Protein AF-A0A2P6NHG2-F1 (afdb_monomer_lite)

Foldseek 3Di:
DDDDDPDDDDDDDDDDDDDDDDDDPFQKWKWWFWDFFQDPPVCQVVVLVVCQVVVVVQVKFWEKEDERRTITIIIIGGPVCVVVVVVCQCPDPGRHDDDTPTPGDSDPDPPDDPGPHHYYDYDNDNDFDQDDPPDDDDHDDDDQAAEDELVCVCCQQVPPDDQHAQEEELEALLQVQFKFFDNYDYLNDDGSNSSQVSVVVSCVVVVHDLAGAHEYFYDFCPSSSVNRVCCCPVVNRDHYYYHHRGPVSNLVVCVVVVDQDSMAGWRDDDPSRDLDPTHGNDPDQNDAALVPRHRWSRWDFAPQPVLRDIGTHHPCVVVPDPGRHNDPQSVVLVPDDPVLNVVLVVLVVVVCVPVPPDDSPPDDDHVVVSVVSVPDDDPDDLDDPVVLVVLVVPQPPDDDPDLLVVLLVCCPVPHDPVVSVVADDPSNLSVLLVVCQVLQWQEEEEEADFQCRSVLSNQNNHDLNHAYEYEHADPVRLVNNLVSLVPRPNSVRYDYHHHHPVVVLVVCLVVLAATQEYEYPDPLLCPLVNVCSCVVSVRYDPNHYYYYPQDDPQSDDDDDPDDPSVVSSVVSVVVLVPDPVRDDPDDDHPDPPDDPPPCVPDPDQDALWKWKKKKAFPDWFQLCLQAPPFCCHSLNPAQDFLDPDPQDPDPPDDSVPQDVSNVVSRDHDDQFWKKKKKAWDCVCVVVVNADDIAIDMDIDRHRLVPDPVSVVSRRPDIGNIMIMIIGGDDLDDDDRLPHDWAAQALKIKFKIFDLFPCLQLVVVLLLQFDPLLNLSRQDSGPRSSLVRQLQCQLQPPVSPCSSRDDDDLVSSLVSSLVSVLSSVVSQVVRDDDDRDKTAMWMWMDSNFKIKTWGEIPDPPDGHQWKKKFFQCVQQSHLLAFHHQEDPPDGNCDPPNPDDRDYSVPGQTMMMMISGDRGSDPVRIDTQDYQKMWIWGQDPPPSDIDTDIDHRDHDPDPPPDPPDDPPRPPDDDDDDDDPDDARDDDPPDFFDWDPQPDPDPFWGWTFGDDRSDPPFTWIKIKGWQVSDPDVVLVVQLLVLLVPDDDPQAWHFSDWHDDPTMIITIIGDAPAAWQVVVCVVPPAADLLVLLQQLVSVLRRLVRCVVQQKAQQAQDGRQWGAHPVPRHIHGDDSSPMHHDDPPDPDADQDQDYDLLQFALCSVVSHRDGSLSVLSSSLQVSLCNQAVDGQFDDPDSVRSSVSLVVLRGDHDPVGDDDPQSVVLSSLSSDNPSVSRDDSVVSCVGPSNVVSVVVVVVVVVVVVVVVPPDDDDDDDDDDDD

InterPro domains:
  IPR000719 Protein kinase domain [PF00069] (1013-1244)
  IPR000719 Protein kinase domain [PS50011] (972-1244)
  IPR000719 Protein kinase domain [SM00220] (1004-1244)
  IPR001763 Rhodanese-like domain [PF00581] (162-252)
  IPR001763 Rhodanese-like domain [PS50206] (161-259)
  IPR001763 Rhodanese-like domain [SM00450] (151-256)
  IPR002935 Class I-like SAM-dependent O-methyltransferase [PF01596] (409-584)
  IPR002935 Class I-like SAM-dependent O-methyltransferase [PS51682] (380-600)
  IPR008271 Serine/threonine-protein kinase, active site [PS00108] (1107-1119)
  IPR011009 Protein kinase-like domain superfamily [SSF56112] (995-1259)
  IPR017932 Glutamine amidotransferase type 2 domain [PS51278] (330-938)
  IPR022111 Rhodanase, C-terminal [PF12368] (265-331)
  IPR026869 Gamma-glutamyl-hercynylcysteine sulfoxide hydrolase EgtC-like [PF13230] (673-798)
  IPR029055 Nucleophile aminohydrolases, N-terminal [G3DSA:3.60.20.10] (607-952)
  IPR029055 Nucleophile aminohydrolases, N-terminal [SSF56235] (671-936)
  IPR029063 S-adenosyl-L-methionine-dependent methyltransferase superfamily [G3DSA:3.40.50.150] (384-587)
  IPR029063 S-adenosyl-L-methionine-dependent methyltransferase superfamily [SSF53335] (386-582)
  IPR036873 Rhodanese-like domain superfamily [G3DSA:3.40.250.10] (137-288)
  IPR036873 Rhodanese-like domain superfamily [SSF52821] (141-257)
  IPR040503 tRNA uridine(34) hydroxylase, N-terminal [PF17773] (29-124)

Organism: NCBI:txid1890364

Radius of gyration: 41.1 Å; chains: 1; bounding box: 100×82×123 Å

Structure (mmCIF, N/CA/C/O backbone):
data_AF-A0A2P6NHG2-F1
#
_entry.id   AF-A0A2P6NHG2-F1
#
loop_
_atom_site.group_PDB
_atom_site.id
_atom_site.type_symbol
_atom_site.label_atom_id
_atom_site.label_alt_id
_atom_site.label_comp_id
_atom_site.label_asym_id
_atom_site.label_entity_id
_atom_site.label_seq_id
_atom_site.pdbx_PDB_ins_code
_atom_site.Cartn_x
_atom_site.Cartn_y
_atom_site.Cartn_z
_atom_site.occupancy
_atom_site.B_iso_or_equiv
_atom_site.auth_seq_id
_atom_site.auth_comp_id
_atom_site.auth_asym_id
_atom_site.auth_atom_id
_atom_site.pdbx_PDB_model_num
ATOM 1 N N . MET A 1 1 ? -16.757 -11.799 -18.431 1.00 22.33 1 MET A N 1
ATOM 2 C CA . MET A 1 1 ? -16.858 -10.422 -18.972 1.00 22.33 1 MET A CA 1
ATOM 3 C C . MET A 1 1 ? -15.644 -9.595 -18.531 1.00 22.33 1 MET A C 1
ATOM 5 O O . MET A 1 1 ? -15.754 -8.575 -17.870 1.00 22.33 1 MET A O 1
ATOM 9 N N . ALA A 1 2 ? -14.460 -10.109 -18.863 1.00 24.59 2 ALA A N 1
ATOM 10 C CA . ALA A 1 2 ? -13.150 -9.607 -18.470 1.00 24.59 2 ALA A CA 1
ATOM 11 C C . ALA A 1 2 ? -12.206 -9.954 -19.625 1.00 24.59 2 ALA A C 1
ATOM 13 O O . ALA A 1 2 ? -11.833 -11.116 -19.706 1.00 24.59 2 ALA A O 1
ATOM 14 N N . CYS A 1 3 ? -11.927 -9.036 -20.571 1.00 22.36 3 CYS A N 1
ATOM 15 C CA . CYS A 1 3 ? -10.942 -9.292 -21.650 1.00 22.36 3 CYS A CA 1
ATOM 16 C C . CYS A 1 3 ? -10.573 -8.127 -22.613 1.00 22.36 3 CYS A C 1
ATOM 18 O O . CYS A 1 3 ? -10.243 -8.404 -23.761 1.00 22.36 3 CYS A O 1
ATOM 20 N N . ARG A 1 4 ? -10.556 -6.832 -22.237 1.00 22.31 4 ARG A N 1
ATOM 21 C CA . ARG A 1 4 ? -10.224 -5.771 -23.238 1.00 22.31 4 ARG A CA 1
ATOM 22 C C . ARG A 1 4 ? -9.220 -4.659 -22.877 1.00 22.31 4 ARG A C 1
ATOM 24 O O . ARG A 1 4 ? -9.231 -3.624 -23.526 1.00 22.31 4 ARG A O 1
ATOM 31 N N . LEU A 1 5 ? -8.280 -4.846 -21.938 1.00 22.84 5 LEU A N 1
ATOM 32 C CA . LEU A 1 5 ? -7.313 -3.777 -21.576 1.00 22.84 5 LEU A CA 1
ATOM 33 C C . LEU A 1 5 ? -5.823 -4.195 -21.471 1.00 22.84 5 LEU A C 1
ATOM 35 O O . LEU A 1 5 ? -5.107 -3.702 -20.605 1.00 22.84 5 LEU A O 1
ATOM 39 N N . LEU A 1 6 ? -5.317 -5.064 -22.359 1.00 25.75 6 LEU A N 1
ATOM 40 C CA . LEU A 1 6 ? -3.891 -5.471 -22.383 1.00 25.75 6 LEU A CA 1
ATOM 41 C C . LEU A 1 6 ? -3.232 -5.460 -23.777 1.00 25.75 6 LEU A C 1
ATOM 43 O O . LEU A 1 6 ? -2.495 -6.375 -24.138 1.00 25.75 6 LEU A O 1
ATOM 47 N N . ALA A 1 7 ? -3.418 -4.397 -24.556 1.00 25.41 7 ALA A N 1
ATOM 48 C CA . ALA A 1 7 ? -2.583 -4.156 -25.730 1.00 25.41 7 ALA A CA 1
ATOM 49 C C . ALA A 1 7 ? -2.070 -2.712 -25.723 1.00 25.41 7 ALA A C 1
ATOM 51 O O . ALA A 1 7 ? -2.826 -1.788 -25.442 1.00 25.41 7 ALA A O 1
ATOM 52 N N . ILE A 1 8 ? -0.793 -2.545 -26.083 1.00 24.97 8 ILE A N 1
ATOM 53 C CA . ILE A 1 8 ? -0.024 -1.291 -26.211 1.00 24.97 8 ILE A CA 1
ATOM 54 C C . ILE A 1 8 ? 0.753 -0.886 -24.941 1.00 24.97 8 ILE A C 1
ATOM 56 O O . ILE A 1 8 ? 0.397 0.048 -24.227 1.00 24.97 8 ILE A O 1
ATOM 60 N N . ARG A 1 9 ? 1.869 -1.591 -24.699 1.00 23.56 9 ARG A N 1
ATOM 61 C CA . ARG A 1 9 ? 3.202 -1.033 -24.368 1.00 23.56 9 ARG A CA 1
ATOM 62 C C . ARG A 1 9 ? 4.218 -2.182 -24.285 1.00 23.56 9 ARG A C 1
ATOM 64 O O . ARG A 1 9 ? 4.475 -2.749 -23.231 1.00 23.56 9 ARG A O 1
ATOM 71 N N . ARG A 1 10 ? 4.772 -2.548 -25.440 1.00 22.23 10 ARG A N 1
ATOM 72 C CA . ARG A 1 10 ? 6.028 -3.295 -25.567 1.00 22.23 10 ARG A CA 1
ATOM 73 C C . ARG A 1 10 ? 6.861 -2.564 -26.608 1.00 22.23 10 ARG A C 1
ATOM 75 O O . ARG A 1 10 ? 6.612 -2.716 -27.794 1.00 22.23 10 ARG A O 1
ATOM 82 N N . VAL A 1 11 ? 7.815 -1.771 -26.146 1.00 22.86 11 VAL A N 1
ATOM 83 C CA . VAL A 1 11 ? 9.014 -1.450 -26.919 1.00 22.86 11 VAL A CA 1
ATOM 84 C C . VAL A 1 11 ? 10.144 -2.146 -26.176 1.00 22.86 11 VAL A C 1
ATOM 86 O O . VAL A 1 11 ? 10.297 -1.982 -24.966 1.00 22.86 11 VAL A O 1
ATOM 89 N N . ASN A 1 12 ? 10.819 -3.042 -26.889 1.00 22.25 12 ASN A N 1
ATOM 90 C CA . ASN A 1 12 ? 11.933 -3.841 -26.407 1.00 22.25 12 ASN A CA 1
ATOM 91 C C . ASN A 1 12 ? 13.105 -2.930 -26.020 1.00 22.25 12 ASN A C 1
ATOM 93 O O . ASN A 1 12 ? 13.617 -2.207 -26.865 1.00 22.25 12 ASN A O 1
ATOM 97 N N . LEU A 1 13 ? 13.593 -3.066 -24.791 1.00 22.52 13 LEU A N 1
ATOM 98 C CA . LEU A 1 13 ? 15.022 -2.987 -24.497 1.00 22.52 13 LEU A CA 1
ATOM 99 C C . LEU A 1 13 ? 15.365 -4.260 -23.722 1.00 22.52 13 LEU A C 1
ATOM 101 O O . LEU A 1 13 ? 15.191 -4.350 -22.511 1.00 22.52 13 LEU A O 1
ATOM 105 N N . ARG A 1 14 ? 15.742 -5.300 -24.468 1.00 23.86 14 ARG A N 1
ATOM 106 C CA . ARG A 1 14 ? 16.435 -6.478 -23.947 1.00 23.86 14 ARG A CA 1
ATOM 107 C C . ARG A 1 14 ? 17.808 -6.484 -24.596 1.00 23.86 14 ARG A C 1
ATOM 109 O O . ARG A 1 14 ? 17.920 -6.844 -25.763 1.00 23.86 14 ARG A O 1
ATOM 116 N N . SER A 1 15 ? 18.812 -6.072 -23.835 1.00 21.52 15 SER A N 1
ATOM 117 C CA . SER A 1 15 ? 20.190 -6.484 -24.053 1.00 21.52 15 SER A CA 1
ATOM 118 C C . SER A 1 15 ? 20.289 -7.995 -23.825 1.00 21.52 15 SER A C 1
ATOM 120 O O . SER A 1 15 ? 19.627 -8.574 -22.956 1.00 21.52 15 SER A O 1
ATOM 122 N N . PHE A 1 16 ? 21.054 -8.638 -24.696 1.00 22.73 16 PHE A N 1
ATOM 123 C CA . PHE A 1 16 ? 21.352 -10.058 -24.682 1.00 22.73 16 PHE A CA 1
ATOM 124 C C . PHE A 1 16 ? 22.215 -10.389 -23.455 1.00 22.73 16 PHE A C 1
ATOM 126 O O . PHE A 1 16 ? 23.204 -9.713 -23.201 1.00 22.73 16 PHE A O 1
ATOM 133 N N . SER A 1 17 ? 21.848 -11.430 -22.698 1.00 21.88 17 SER A N 1
ATOM 134 C CA . SER A 1 17 ? 22.781 -12.119 -21.805 1.00 21.88 17 SER A CA 1
ATOM 135 C C . SER A 1 17 ? 23.102 -13.489 -22.396 1.00 21.88 17 SER A C 1
ATOM 137 O O . SER A 1 17 ? 22.234 -14.353 -22.559 1.00 21.88 17 SER A O 1
ATOM 139 N N . THR A 1 18 ? 24.368 -13.647 -22.759 1.00 22.67 18 THR A N 1
ATOM 140 C CA . THR A 1 18 ? 25.016 -14.873 -23.203 1.00 22.67 18 THR A CA 1
ATOM 141 C C . THR A 1 18 ? 25.447 -15.675 -21.971 1.00 22.67 18 THR A C 1
ATOM 143 O O . THR A 1 18 ? 26.341 -15.304 -21.221 1.00 22.67 18 THR A O 1
ATOM 146 N N . GLN A 1 19 ? 24.796 -16.813 -21.741 1.00 23.80 19 GLN A N 1
ATOM 147 C CA . GLN A 1 19 ? 25.457 -17.983 -21.164 1.00 23.80 19 GLN A CA 1
ATOM 148 C C . GLN A 1 19 ? 25.155 -19.151 -22.092 1.00 23.80 19 GLN A C 1
ATOM 150 O O . GLN A 1 19 ? 24.051 -19.698 -22.094 1.00 23.80 19 GLN A O 1
ATOM 155 N N . SER A 1 20 ? 26.147 -19.483 -22.912 1.00 23.81 20 SER A N 1
ATOM 156 C CA . SER A 1 20 ? 26.268 -20.772 -23.570 1.00 23.81 20 SER A CA 1
ATOM 157 C C . SER A 1 20 ? 26.631 -21.836 -22.519 1.00 23.81 20 SER A C 1
ATOM 159 O O . SER A 1 20 ? 27.492 -21.600 -21.667 1.00 23.81 20 SER A O 1
ATOM 161 N N . PRO A 1 21 ? 26.004 -23.023 -22.550 1.00 27.47 21 PRO A N 1
ATOM 162 C CA . PRO A 1 21 ? 26.582 -24.220 -21.958 1.00 27.47 21 PRO A CA 1
ATOM 163 C C . PRO A 1 21 ? 27.832 -24.573 -22.771 1.00 27.47 21 PRO A C 1
ATOM 165 O O . PRO A 1 21 ? 27.768 -24.669 -23.998 1.00 27.47 21 PRO A O 1
ATOM 168 N N . SER A 1 22 ? 28.979 -24.740 -22.119 1.00 27.14 22 SER A N 1
ATOM 169 C CA . SER A 1 22 ? 30.196 -25.134 -22.819 1.00 27.14 22 SER A CA 1
ATOM 170 C C . SER A 1 22 ? 30.075 -26.547 -23.400 1.00 27.14 22 SER A C 1
ATOM 172 O O . SER A 1 22 ? 29.616 -27.492 -22.759 1.00 27.14 22 SER A O 1
ATOM 174 N N . SER A 1 23 ? 30.589 -26.660 -24.625 1.00 28.62 23 SER A N 1
ATOM 175 C CA . SER A 1 23 ? 30.860 -27.862 -25.419 1.00 28.62 23 SER A CA 1
ATOM 176 C C . SER A 1 23 ? 29.671 -28.533 -26.121 1.00 28.62 23 SER A C 1
ATOM 178 O O . SER A 1 23 ? 29.117 -29.542 -25.696 1.00 28.62 23 SER A O 1
ATOM 180 N N . LYS A 1 24 ? 29.382 -28.032 -27.323 1.00 33.28 24 LYS A N 1
ATOM 181 C CA . LYS A 1 24 ? 29.730 -28.731 -28.572 1.00 33.28 24 LYS A CA 1
ATOM 182 C C . LYS A 1 24 ? 29.703 -27.692 -29.690 1.00 33.28 24 LYS A C 1
ATOM 184 O O . LYS A 1 24 ? 28.637 -27.181 -30.014 1.00 33.28 24 LYS A O 1
ATOM 189 N N . ASN A 1 25 ? 30.870 -27.380 -30.257 1.00 38.97 25 ASN A N 1
ATOM 190 C CA . ASN A 1 25 ? 30.956 -26.766 -31.580 1.00 38.97 25 ASN A CA 1
ATOM 191 C C . ASN A 1 25 ? 30.300 -27.733 -32.568 1.00 38.97 25 ASN A C 1
ATOM 193 O O . ASN A 1 25 ? 30.930 -28.647 -33.091 1.00 38.97 25 ASN A O 1
ATOM 197 N N . GLY A 1 26 ? 28.995 -27.578 -32.719 1.00 47.69 26 GLY A N 1
ATOM 198 C CA . GLY A 1 26 ? 28.210 -28.116 -33.800 1.00 47.69 26 GLY A CA 1
ATOM 199 C C . GLY A 1 26 ? 27.570 -26.912 -34.449 1.00 47.69 26 GLY A C 1
ATOM 200 O O . GLY A 1 26 ? 26.649 -26.337 -33.886 1.00 47.69 26 GLY A O 1
ATOM 201 N N . ASP A 1 27 ? 28.131 -26.502 -35.573 1.00 62.94 27 ASP A N 1
ATOM 202 C CA . ASP A 1 27 ? 27.452 -25.857 -36.689 1.00 62.94 27 ASP A CA 1
ATOM 203 C C . ASP A 1 27 ? 25.901 -25.931 -36.550 1.00 62.94 27 ASP A C 1
ATOM 205 O O . ASP A 1 27 ? 25.319 -27.018 -36.534 1.00 62.94 27 ASP A O 1
ATOM 209 N N . VAL A 1 28 ? 25.226 -24.788 -36.347 1.00 65.75 28 VAL A N 1
ATOM 210 C CA . VAL A 1 28 ? 23.758 -24.685 -36.173 1.00 65.75 28 VAL A CA 1
ATOM 211 C C . VAL A 1 28 ? 23.127 -23.943 -37.349 1.00 65.75 28 VAL A C 1
ATOM 213 O O . VAL A 1 28 ? 23.699 -22.992 -37.867 1.00 65.75 28 VAL A O 1
ATOM 216 N N . GLN A 1 29 ? 21.923 -24.351 -37.743 1.00 70.38 29 GLN A N 1
ATOM 217 C CA . GLN A 1 29 ? 21.135 -23.731 -38.803 1.00 70.38 29 GLN A CA 1
ATOM 218 C C . GLN A 1 29 ? 19.943 -22.984 -38.202 1.00 70.38 29 GLN A C 1
ATOM 220 O O . GLN A 1 29 ? 19.136 -23.575 -37.477 1.00 70.38 29 GLN A O 1
ATOM 225 N N . CYS A 1 30 ? 19.786 -21.703 -38.529 1.00 65.12 30 CYS A N 1
ATOM 226 C CA . CYS A 1 30 ? 18.545 -20.985 -38.248 1.00 65.12 30 CYS A CA 1
ATOM 227 C C . CYS A 1 30 ? 17.458 -21.443 -39.225 1.00 65.12 30 CYS A C 1
ATOM 229 O O . CYS A 1 30 ? 17.723 -21.568 -40.417 1.00 65.12 30 CYS A O 1
ATOM 231 N N . LEU A 1 31 ? 16.262 -21.726 -38.703 1.00 67.31 31 LEU A N 1
ATOM 232 C CA . LEU A 1 31 ? 15.079 -22.141 -39.453 1.00 67.31 31 LEU A CA 1
ATOM 233 C C . LEU A 1 31 ? 13.883 -21.322 -38.965 1.00 67.31 31 LEU A C 1
ATOM 235 O O . LEU A 1 31 ? 13.562 -21.342 -37.780 1.00 67.31 31 LEU A O 1
ATOM 239 N N . SER A 1 32 ? 13.170 -20.647 -39.858 1.00 66.56 32 SER A N 1
ATOM 240 C CA . SER A 1 32 ? 11.857 -20.071 -39.546 1.00 66.56 32 SER A CA 1
ATOM 241 C C . SER A 1 32 ? 10.789 -20.709 -40.424 1.00 66.56 32 SER A C 1
ATOM 243 O O . SER A 1 32 ? 11.077 -21.037 -41.569 1.00 66.56 32 SER A O 1
ATOM 245 N N . PHE A 1 33 ? 9.592 -20.940 -39.881 1.00 69.81 33 PHE A N 1
ATOM 246 C CA . PHE A 1 33 ? 8.446 -21.411 -40.653 1.00 69.81 33 PHE A CA 1
ATOM 247 C C . PHE A 1 33 ? 7.106 -21.071 -40.006 1.00 69.81 33 PHE A C 1
ATOM 249 O O . PHE A 1 33 ? 7.006 -20.871 -38.800 1.00 69.81 33 PHE A O 1
ATOM 256 N N . TYR A 1 34 ? 6.046 -21.087 -40.806 1.00 67.19 34 TYR A N 1
ATOM 257 C CA . TYR A 1 34 ? 4.667 -21.023 -40.339 1.00 67.19 34 TYR A CA 1
ATOM 258 C C . TYR A 1 34 ? 3.812 -22.016 -41.128 1.00 67.19 34 TYR A C 1
ATOM 260 O O . TYR A 1 34 ? 4.143 -22.354 -42.264 1.00 67.19 34 TYR A O 1
ATOM 268 N N . LYS A 1 35 ? 2.730 -22.509 -40.523 1.00 70.31 35 LYS A N 1
ATOM 269 C CA . LYS A 1 35 ? 1.748 -23.364 -41.193 1.00 70.31 35 LYS A CA 1
ATOM 270 C C . LYS A 1 35 ? 0.357 -23.120 -40.620 1.00 70.31 35 LYS A C 1
ATOM 272 O O . LYS A 1 35 ? 0.166 -23.258 -39.412 1.00 70.31 35 LYS A O 1
ATOM 277 N N . TYR A 1 36 ? -0.604 -22.808 -41.486 1.00 67.06 36 TYR A N 1
ATOM 278 C CA . TYR A 1 36 ? -2.023 -22.790 -41.136 1.00 67.06 36 TYR A CA 1
ATOM 279 C C . TYR A 1 36 ? -2.593 -24.201 -41.281 1.00 67.06 36 TYR A C 1
ATOM 281 O O . TYR A 1 36 ? -2.681 -24.730 -42.387 1.00 67.06 36 TYR A O 1
ATOM 289 N N . VAL A 1 37 ? -2.922 -24.828 -40.155 1.00 71.00 37 VAL A N 1
ATOM 290 C CA . VAL A 1 37 ? -3.598 -26.129 -40.085 1.00 71.00 37 VAL A CA 1
ATOM 291 C C . VAL A 1 37 ? -4.590 -26.040 -38.934 1.00 71.00 37 VAL A C 1
ATOM 293 O O . VAL A 1 37 ? -4.172 -25.654 -37.842 1.00 71.00 37 VAL A O 1
ATOM 296 N N . PRO A 1 38 ? -5.870 -26.395 -39.139 1.00 69.00 38 PRO A N 1
ATOM 297 C CA . PRO A 1 38 ? -6.834 -26.427 -38.053 1.00 69.00 38 PRO A CA 1
ATOM 298 C C . PRO A 1 38 ? -6.402 -27.458 -37.003 1.00 69.00 38 PRO A C 1
ATOM 300 O O . PRO A 1 38 ? -6.311 -28.652 -37.288 1.00 69.00 38 PRO A O 1
ATOM 303 N N . ILE A 1 39 ? -6.125 -26.986 -35.789 1.00 76.00 39 ILE A N 1
ATOM 304 C CA . ILE A 1 39 ? -5.773 -27.817 -34.637 1.00 76.00 39 ILE A CA 1
ATOM 305 C C . ILE A 1 39 ? -6.957 -27.777 -33.664 1.00 76.00 39 ILE A C 1
ATOM 307 O O . ILE A 1 39 ? -7.293 -26.695 -33.175 1.00 76.00 39 ILE A O 1
ATOM 311 N N . PRO A 1 40 ? -7.596 -28.918 -33.347 1.00 77.88 40 PRO A N 1
ATOM 312 C CA . PRO A 1 40 ? -8.694 -28.949 -32.385 1.00 77.88 40 PRO A CA 1
ATOM 313 C C . PRO A 1 40 ? -8.274 -28.348 -31.039 1.00 77.88 40 PRO A C 1
ATOM 315 O O . PRO A 1 40 ? -7.184 -28.638 -30.535 1.00 77.88 40 PRO A O 1
ATOM 318 N N . LYS A 1 41 ? -9.129 -27.506 -30.440 1.00 77.44 41 LYS A N 1
ATOM 319 C CA . LYS A 1 41 ? -8.796 -26.753 -29.215 1.00 77.44 41 LYS A CA 1
ATOM 320 C C . LYS A 1 41 ? -8.392 -27.674 -28.066 1.00 77.44 41 LYS A C 1
ATOM 322 O O . LYS A 1 41 ? -7.474 -27.343 -27.315 1.00 77.44 41 LYS A O 1
ATOM 327 N N . GLU A 1 42 ? -9.025 -28.840 -27.964 1.00 79.12 42 GLU A N 1
ATOM 328 C CA . GLU A 1 42 ? -8.695 -29.873 -26.985 1.00 79.12 42 GLU A CA 1
ATOM 329 C C . GLU A 1 42 ? -7.273 -30.443 -27.142 1.00 79.12 42 GLU A C 1
ATOM 331 O O . GLU A 1 42 ? -6.669 -30.832 -26.147 1.00 79.12 42 GLU A O 1
ATOM 336 N N . GLN A 1 43 ? -6.687 -30.418 -28.345 1.00 79.62 43 GLN A N 1
ATOM 337 C CA . GLN A 1 43 ? -5.360 -30.983 -28.625 1.00 79.62 43 GLN A CA 1
ATOM 338 C C . GLN A 1 43 ? -4.208 -29.979 -28.441 1.00 79.62 43 GLN A C 1
ATOM 340 O O . GLN A 1 43 ? -3.044 -30.378 -28.408 1.00 79.62 43 GLN A O 1
ATOM 345 N N . LEU A 1 44 ? -4.487 -28.677 -28.280 1.00 82.69 44 LEU A N 1
ATOM 346 C CA . LEU A 1 44 ? -3.456 -27.626 -28.220 1.00 82.69 44 LEU A CA 1
ATOM 347 C C . LEU A 1 44 ? -2.483 -27.790 -27.041 1.00 82.69 44 LEU A C 1
ATOM 349 O O . LEU A 1 44 ? -1.272 -27.594 -27.186 1.00 82.69 44 LEU A O 1
ATOM 353 N N . THR A 1 45 ? -3.002 -28.139 -25.861 1.00 83.12 45 THR A N 1
ATOM 354 C CA . THR A 1 45 ? -2.192 -28.290 -24.638 1.00 83.12 45 THR A CA 1
ATOM 355 C C . THR A 1 45 ? -1.275 -29.509 -24.721 1.00 83.12 45 THR A C 1
ATOM 357 O O . THR A 1 45 ? -0.094 -29.428 -24.353 1.00 83.12 45 THR A O 1
ATOM 360 N N . ASP A 1 46 ? -1.794 -30.606 -25.268 1.00 83.19 46 ASP A N 1
ATOM 361 C CA . ASP A 1 46 ? -1.060 -31.856 -25.447 1.00 83.19 46 ASP A CA 1
ATOM 362 C C . ASP A 1 46 ? 0.004 -31.707 -26.536 1.00 83.19 46 ASP A C 1
ATOM 364 O O . ASP A 1 46 ? 1.172 -32.034 -26.314 1.00 83.19 46 ASP A O 1
ATOM 368 N N . MET A 1 47 ? -0.354 -31.082 -27.660 1.00 81.69 47 MET A N 1
ATOM 369 C CA . MET A 1 47 ? 0.555 -30.781 -28.764 1.00 81.69 47 MET A CA 1
ATOM 370 C C . MET A 1 47 ? 1.710 -29.871 -28.328 1.00 81.69 47 MET A C 1
ATOM 372 O O . MET A 1 47 ? 2.870 -30.162 -28.615 1.00 81.69 47 MET A O 1
ATOM 376 N N . ARG A 1 48 ? 1.443 -28.805 -27.557 1.00 88.25 48 ARG A N 1
ATOM 377 C CA . ARG A 1 48 ? 2.509 -27.963 -26.980 1.00 88.25 48 ARG A CA 1
ATOM 378 C C . ARG A 1 48 ? 3.483 -28.785 -26.135 1.00 88.25 48 ARG A C 1
ATOM 380 O O . ARG A 1 48 ? 4.691 -28.546 -26.189 1.00 88.25 48 ARG A O 1
ATOM 387 N N . SER A 1 49 ? 2.961 -29.698 -25.321 1.00 83.88 49 SER A N 1
ATOM 388 C CA . SER A 1 49 ? 3.758 -30.492 -24.383 1.00 83.88 49 SER A CA 1
ATOM 389 C C . SER A 1 49 ? 4.594 -31.555 -25.102 1.00 83.88 49 SER A C 1
ATOM 391 O O . SER A 1 49 ? 5.773 -31.718 -24.775 1.00 83.88 49 SER A O 1
ATOM 393 N N . SER A 1 50 ? 4.022 -32.225 -26.109 1.00 84.44 50 SER A N 1
ATOM 394 C CA . SER A 1 50 ? 4.720 -33.187 -26.978 1.00 84.44 50 SER A CA 1
ATOM 395 C C . SER A 1 50 ? 5.843 -32.506 -27.765 1.00 84.44 50 SER A C 1
ATOM 397 O O . SER A 1 50 ? 7.003 -32.890 -27.601 1.00 84.44 50 SER A O 1
ATOM 399 N N . LEU A 1 51 ? 5.556 -31.414 -28.484 1.00 85.38 51 LEU A N 1
ATOM 400 C CA . LEU A 1 51 ? 6.561 -30.704 -29.285 1.00 85.38 51 LEU A CA 1
ATOM 401 C C . LEU A 1 51 ? 7.698 -30.139 -28.426 1.00 85.38 51 LEU A C 1
ATOM 403 O O . LEU A 1 51 ? 8.865 -30.229 -28.801 1.00 85.38 51 LEU A O 1
ATOM 407 N N . LEU A 1 52 ? 7.393 -29.610 -27.234 1.00 86.81 52 LEU A N 1
ATOM 408 C CA . LEU A 1 52 ? 8.426 -29.110 -26.322 1.00 86.81 52 LEU A CA 1
ATOM 409 C C . LEU A 1 52 ? 9.351 -30.241 -25.856 1.00 86.81 52 LEU A C 1
ATOM 411 O O . LEU A 1 52 ? 10.554 -30.031 -25.718 1.00 86.81 52 LEU A O 1
ATOM 415 N N . LYS A 1 53 ? 8.806 -31.434 -25.605 1.00 85.00 53 LYS A N 1
ATOM 416 C CA . LYS A 1 53 ? 9.578 -32.604 -25.175 1.00 85.00 53 LYS A CA 1
ATOM 417 C C . LYS A 1 53 ? 10.417 -33.178 -26.317 1.00 85.00 53 LYS A C 1
ATOM 419 O O . LYS A 1 53 ? 11.567 -33.544 -26.087 1.00 85.00 53 LYS A O 1
ATOM 424 N N . GLU A 1 54 ? 9.860 -33.265 -27.519 1.00 84.75 54 GLU A N 1
ATOM 425 C CA . GLU A 1 54 ? 10.519 -33.823 -28.704 1.00 84.75 54 GLU A CA 1
ATOM 426 C C . GLU A 1 54 ? 11.637 -32.914 -29.212 1.00 84.75 54 GLU A C 1
ATOM 428 O O . GLU A 1 54 ? 12.781 -33.350 -29.334 1.00 84.75 54 GLU A O 1
ATOM 433 N N . TRP A 1 55 ? 11.357 -31.626 -29.407 1.00 88.12 55 TRP A N 1
ATOM 434 C CA . TRP A 1 55 ? 12.332 -30.688 -29.967 1.00 88.12 55 TRP A CA 1
ATOM 435 C C . TRP A 1 55 ? 13.450 -30.350 -28.976 1.00 88.12 55 TRP A C 1
ATOM 437 O O . TRP A 1 55 ? 14.587 -30.123 -29.385 1.00 88.12 55 TRP A O 1
ATOM 447 N N . LYS A 1 56 ? 13.189 -30.441 -27.663 1.00 84.69 56 LYS A N 1
ATOM 448 C CA . LYS A 1 56 ? 14.243 -30.342 -26.641 1.00 84.69 56 LYS A CA 1
ATOM 449 C C . LYS A 1 56 ? 15.231 -31.516 -26.691 1.00 84.69 56 LYS A C 1
ATOM 451 O O . LYS A 1 56 ? 16.400 -31.308 -26.401 1.00 84.69 56 LYS A O 1
ATOM 456 N N . LYS A 1 57 ? 14.812 -32.729 -27.085 1.00 84.81 57 LYS A N 1
ATOM 457 C CA . LYS A 1 57 ? 15.737 -33.872 -27.288 1.00 84.81 57 LYS A CA 1
ATOM 458 C C . LYS A 1 57 ? 16.645 -33.681 -28.507 1.00 84.81 57 LYS A C 1
ATOM 460 O O . LYS A 1 57 ? 17.745 -34.233 -28.567 1.00 84.81 57 LYS A O 1
ATOM 465 N N . LEU A 1 58 ? 16.175 -32.918 -29.488 1.00 82.19 58 LEU A N 1
ATOM 466 C CA . LEU A 1 58 ? 16.938 -32.576 -30.681 1.00 82.19 58 LEU A CA 1
ATOM 467 C C . LEU A 1 58 ? 17.854 -31.356 -30.484 1.00 82.19 58 LEU A C 1
ATOM 469 O O . LEU A 1 58 ? 18.504 -30.950 -31.440 1.00 82.19 58 LEU A O 1
ATOM 473 N N . ASP A 1 59 ? 17.943 -30.807 -29.267 1.00 82.81 59 ASP A N 1
ATOM 474 C CA . ASP A 1 59 ? 18.675 -29.569 -28.952 1.00 82.81 59 ASP A CA 1
ATOM 475 C C . ASP A 1 59 ? 18.249 -28.379 -29.830 1.00 82.81 59 ASP A C 1
ATOM 477 O O . ASP A 1 59 ? 19.039 -27.488 -30.136 1.00 82.81 59 ASP A O 1
ATOM 481 N N . VAL A 1 60 ? 16.979 -28.360 -30.243 1.00 83.50 60 VAL A N 1
ATOM 482 C CA . VAL A 1 60 ? 16.390 -27.231 -30.964 1.00 83.50 60 VAL A CA 1
ATOM 483 C C . VAL A 1 60 ? 16.183 -26.085 -29.982 1.00 83.50 60 VAL A C 1
ATOM 485 O O . VAL A 1 60 ? 15.632 -26.282 -28.899 1.00 83.50 60 VAL A O 1
ATOM 488 N N . LEU A 1 61 ? 16.576 -24.877 -30.371 1.00 82.06 61 LEU A N 1
ATOM 489 C CA . LEU A 1 61 ? 16.352 -23.631 -29.633 1.00 82.06 61 LEU A CA 1
ATOM 490 C C . LEU A 1 61 ? 15.398 -22.748 -30.440 1.00 82.06 61 LEU A C 1
ATOM 492 O O . LEU A 1 61 ? 15.293 -22.928 -31.645 1.00 82.06 61 LEU A O 1
ATOM 496 N N . GLY A 1 62 ? 14.665 -21.817 -29.819 1.00 80.31 62 GLY A N 1
ATOM 497 C CA . GLY A 1 62 ? 13.769 -20.936 -30.578 1.00 80.31 62 GLY A CA 1
ATOM 498 C C . GLY A 1 62 ? 12.445 -20.576 -29.921 1.00 80.31 62 GLY A C 1
ATOM 499 O O . GLY A 1 62 ? 12.187 -20.869 -28.756 1.00 80.31 62 GLY A O 1
ATOM 500 N N . ARG A 1 63 ? 11.570 -19.915 -30.675 1.00 76.19 63 ARG A N 1
ATOM 501 C CA . ARG A 1 63 ? 10.224 -19.503 -30.260 1.00 76.19 63 ARG A CA 1
ATOM 502 C C . ARG A 1 63 ? 9.185 -20.100 -31.192 1.00 76.19 63 ARG A C 1
ATOM 504 O O . ARG A 1 63 ? 9.321 -20.002 -32.402 1.00 76.19 63 ARG A O 1
ATOM 511 N N . VAL A 1 64 ? 8.129 -20.651 -30.611 1.00 81.38 64 VAL A N 1
ATOM 512 C CA . VAL A 1 64 ? 7.038 -21.312 -31.324 1.00 81.38 64 VAL A CA 1
ATOM 513 C C . VAL A 1 64 ? 5.714 -20.829 -30.747 1.00 81.38 64 VAL A C 1
ATOM 515 O O . VAL A 1 64 ? 5.522 -20.821 -29.526 1.00 81.38 64 VAL A O 1
ATOM 518 N N . TYR A 1 65 ? 4.804 -20.421 -31.618 1.00 81.88 65 TYR A N 1
ATOM 519 C CA . TYR A 1 65 ? 3.442 -20.020 -31.303 1.00 81.88 65 TYR A CA 1
ATOM 520 C C . TYR A 1 65 ? 2.475 -21.025 -31.911 1.00 81.88 65 TYR A C 1
ATOM 522 O O . TYR A 1 65 ? 2.591 -21.338 -33.091 1.00 81.88 65 TYR A O 1
ATOM 530 N N . ILE A 1 66 ? 1.551 -21.533 -31.095 1.00 82.12 66 ILE A N 1
ATOM 531 C CA . ILE A 1 66 ? 0.519 -22.492 -31.510 1.00 82.12 66 ILE A CA 1
ATOM 532 C C . ILE A 1 66 ? -0.854 -21.913 -31.152 1.00 82.12 66 ILE A C 1
ATOM 534 O O . ILE A 1 66 ? -1.020 -21.343 -30.067 1.00 82.12 66 ILE A O 1
ATOM 538 N N . HIS A 1 67 ? -1.815 -22.063 -32.059 1.00 82.19 67 HIS A N 1
ATOM 539 C CA . HIS A 1 67 ? -3.230 -21.733 -31.879 1.00 82.19 67 HIS A CA 1
ATOM 540 C C . HIS A 1 67 ? -4.104 -22.725 -32.668 1.00 82.19 67 HIS A C 1
ATOM 542 O O . HIS A 1 67 ? -3.567 -23.546 -33.407 1.00 82.19 67 HIS A O 1
ATOM 548 N N . ASP A 1 68 ? -5.433 -22.640 -32.545 1.00 71.62 68 ASP A N 1
ATOM 549 C CA . ASP A 1 68 ? -6.365 -23.496 -33.298 1.00 71.62 68 ASP A CA 1
ATOM 550 C C . ASP A 1 68 ? -6.290 -23.297 -34.828 1.00 71.62 68 ASP A C 1
ATOM 552 O O . ASP A 1 68 ? -6.673 -24.187 -35.579 1.00 71.62 68 ASP A O 1
ATOM 556 N N . GLU A 1 69 ? -5.730 -22.175 -35.293 1.00 68.56 69 GLU A N 1
ATOM 557 C CA . GLU A 1 69 ? -5.504 -21.871 -36.714 1.00 68.56 69 GLU A CA 1
ATOM 558 C C . GLU A 1 69 ? -4.156 -22.402 -37.256 1.00 68.56 69 GLU A C 1
ATOM 560 O O . GLU A 1 69 ? -3.954 -22.399 -38.471 1.00 68.56 69 GLU A O 1
ATOM 565 N N . GLY A 1 70 ? -3.214 -22.837 -36.399 1.00 74.88 70 GLY A N 1
ATOM 566 C CA . GLY A 1 70 ? -1.922 -23.380 -36.848 1.00 74.88 70 GLY A CA 1
ATOM 567 C C . GLY A 1 70 ? -0.705 -23.097 -35.952 1.00 74.88 70 GLY A C 1
ATOM 568 O O . GLY A 1 70 ? -0.806 -22.964 -34.730 1.00 74.88 70 GLY A O 1
ATOM 569 N N . ILE A 1 71 ? 0.479 -23.010 -36.574 1.00 79.19 71 ILE A N 1
ATOM 570 C CA . ILE A 1 71 ? 1.789 -22.870 -35.914 1.00 79.19 71 ILE A CA 1
ATOM 571 C C . ILE A 1 71 ? 2.694 -21.833 -36.602 1.00 79.19 71 ILE A C 1
ATOM 573 O O . ILE A 1 71 ? 2.687 -21.692 -37.821 1.00 79.19 71 ILE A O 1
ATOM 577 N N . ASN A 1 72 ? 3.515 -21.125 -35.825 1.00 77.81 72 ASN A N 1
ATOM 578 C CA . ASN A 1 72 ? 4.568 -20.226 -36.309 1.00 77.81 72 ASN A CA 1
ATOM 579 C C . ASN A 1 7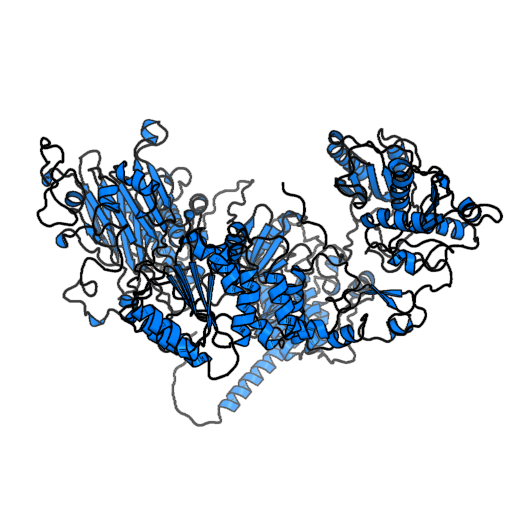2 ? 5.811 -20.381 -35.434 1.00 77.81 72 ASN A C 1
ATOM 581 O O . ASN A 1 72 ? 5.729 -20.273 -34.211 1.00 77.81 72 ASN A O 1
ATOM 585 N N . ALA A 1 73 ? 6.951 -20.669 -36.049 1.00 78.25 73 ALA A N 1
ATOM 586 C CA . ALA A 1 73 ? 8.182 -21.049 -35.389 1.00 78.25 73 ALA A CA 1
ATOM 587 C C . ALA A 1 73 ? 9.388 -20.285 -35.953 1.00 78.25 73 ALA A C 1
ATOM 589 O O . ALA A 1 73 ? 9.552 -20.120 -37.157 1.00 78.25 73 ALA A O 1
ATOM 590 N N . GLN A 1 74 ? 10.276 -19.868 -35.057 1.00 70.94 74 GLN A N 1
ATOM 591 C CA . GLN A 1 74 ? 11.612 -19.360 -35.358 1.00 70.94 74 GLN A CA 1
ATOM 592 C C . GLN A 1 74 ? 12.597 -20.121 -34.482 1.00 70.94 74 GLN A C 1
ATOM 594 O O . GLN A 1 74 ? 12.535 -20.012 -33.257 1.00 70.94 74 GLN A O 1
ATOM 599 N N . LEU A 1 75 ? 13.457 -20.919 -35.095 1.00 78.38 75 LEU A N 1
ATOM 600 C CA . LEU A 1 75 ? 14.246 -21.957 -34.454 1.00 78.38 75 LEU A CA 1
ATOM 601 C C . LEU A 1 75 ? 15.721 -21.880 -34.863 1.00 78.38 75 LEU A C 1
ATOM 603 O O . LEU A 1 75 ? 16.061 -21.382 -35.931 1.00 78.38 75 LEU A O 1
ATOM 607 N N . SER A 1 76 ? 16.585 -22.439 -34.026 1.00 79.12 76 SER A N 1
ATOM 608 C CA . SER A 1 76 ? 17.965 -22.804 -34.340 1.00 79.12 76 SER A CA 1
ATOM 609 C C . SER A 1 76 ? 18.112 -24.303 -34.101 1.00 79.12 76 SER A C 1
ATOM 611 O O . SER A 1 76 ? 17.800 -24.790 -33.012 1.00 79.12 76 SER A O 1
ATOM 613 N N . VAL A 1 77 ? 18.543 -25.038 -35.125 1.00 79.31 77 VAL A N 1
ATOM 614 C CA . VAL A 1 77 ? 18.641 -26.503 -35.125 1.00 79.31 77 VAL A CA 1
ATOM 615 C C . VAL A 1 77 ? 20.088 -26.917 -35.404 1.00 79.31 77 VAL A C 1
ATOM 617 O O . VAL A 1 77 ? 20.664 -26.433 -36.377 1.00 79.31 77 VAL A O 1
ATOM 620 N N . PRO A 1 78 ? 20.699 -27.816 -34.613 1.00 81.94 78 PRO A N 1
ATOM 621 C CA . PRO A 1 78 ? 22.037 -28.333 -34.908 1.00 81.94 78 PRO A CA 1
ATOM 622 C C . PRO A 1 78 ? 22.117 -29.007 -36.286 1.00 81.94 78 PRO A C 1
ATOM 624 O O . PRO A 1 78 ? 21.261 -29.832 -36.610 1.00 81.94 78 PRO A O 1
ATOM 627 N N . LEU A 1 79 ? 23.163 -28.725 -37.077 1.00 75.38 79 LEU A N 1
ATOM 628 C CA . LEU A 1 79 ? 23.321 -29.257 -38.441 1.00 75.38 79 LEU A CA 1
ATOM 629 C C . LEU A 1 79 ? 23.350 -30.793 -38.467 1.00 75.38 79 LEU A C 1
ATOM 631 O O . LEU A 1 79 ? 22.745 -31.403 -39.344 1.00 75.38 79 LEU A O 1
ATOM 635 N N . THR A 1 80 ? 23.922 -31.432 -37.441 1.00 78.50 80 THR A N 1
ATOM 636 C CA . THR A 1 80 ? 23.933 -32.901 -37.281 1.00 78.50 80 THR A CA 1
ATOM 637 C C . THR A 1 80 ? 22.551 -33.521 -37.051 1.00 78.50 80 THR A C 1
ATOM 639 O O . THR A 1 80 ? 22.385 -34.726 -37.221 1.00 78.50 80 THR A O 1
ATOM 642 N N . LYS A 1 81 ? 21.553 -32.723 -36.654 1.00 82.19 81 LYS A N 1
ATOM 643 C CA . LYS A 1 81 ? 20.184 -33.162 -36.335 1.00 82.19 81 LYS A CA 1
ATOM 644 C C . LYS A 1 81 ? 19.131 -32.562 -37.278 1.00 82.19 81 LYS A C 1
ATOM 646 O O . LYS A 1 81 ? 17.944 -32.828 -37.094 1.00 82.19 81 LYS A O 1
ATOM 651 N N . LYS A 1 82 ? 19.550 -31.787 -38.289 1.00 78.88 82 LYS A N 1
ATOM 652 C CA . LYS A 1 82 ? 18.683 -31.085 -39.253 1.00 78.88 82 LYS A CA 1
ATOM 653 C C . LYS A 1 82 ? 17.763 -32.043 -40.009 1.00 78.88 82 LYS A C 1
ATOM 655 O O . LYS A 1 82 ? 16.552 -31.843 -39.999 1.00 78.88 82 LYS A O 1
ATOM 660 N N . GLU A 1 83 ? 18.313 -33.101 -40.600 1.00 79.69 83 GLU A N 1
ATOM 661 C CA . GLU A 1 83 ? 17.524 -34.067 -41.381 1.00 79.69 83 GLU A CA 1
ATOM 662 C C . GLU A 1 83 ? 16.549 -34.863 -40.505 1.00 79.69 83 GLU A C 1
ATOM 664 O O . GLU A 1 83 ? 15.399 -35.086 -40.885 1.00 79.69 83 GLU A O 1
ATOM 669 N N . THR A 1 84 ? 16.952 -35.193 -39.274 1.00 82.88 84 THR A N 1
ATOM 670 C CA . THR A 1 84 ? 16.068 -35.814 -38.276 1.00 82.88 84 THR A CA 1
ATOM 671 C C . THR A 1 84 ? 14.926 -34.880 -37.878 1.00 82.88 84 THR A C 1
ATOM 673 O O . THR A 1 84 ? 13.783 -35.320 -37.772 1.00 82.88 84 THR A O 1
ATOM 676 N N . PHE A 1 85 ? 15.209 -33.587 -37.683 1.00 84.75 85 PHE A N 1
ATOM 677 C CA . PHE A 1 85 ? 14.195 -32.578 -37.375 1.00 84.75 85 PHE A CA 1
ATOM 678 C C . PHE A 1 85 ? 13.208 -32.390 -38.536 1.00 84.75 85 PHE A C 1
ATOM 680 O O . PHE A 1 85 ? 11.999 -32.393 -38.309 1.00 84.75 85 PHE A O 1
ATOM 687 N N . LYS A 1 86 ? 13.701 -32.293 -39.780 1.00 78.56 86 LYS A N 1
ATOM 688 C CA . LYS A 1 86 ? 12.855 -32.202 -40.981 1.00 78.56 86 LYS A CA 1
ATOM 689 C C . LYS A 1 86 ? 11.975 -33.445 -41.146 1.00 78.56 86 LYS A C 1
ATOM 691 O O . LYS A 1 86 ? 10.766 -33.302 -41.302 1.00 78.56 86 LYS A O 1
ATOM 696 N N . SER A 1 87 ? 12.542 -34.640 -40.974 1.00 79.06 87 SER A N 1
ATOM 697 C CA . SER A 1 87 ? 11.805 -35.909 -41.045 1.00 79.06 87 SER A CA 1
ATOM 698 C C . SER A 1 87 ? 10.731 -36.031 -39.953 1.00 79.06 87 SER A C 1
ATOM 700 O O . SER A 1 87 ? 9.622 -36.493 -40.224 1.00 79.06 87 SER A O 1
ATOM 702 N N . GLN A 1 88 ? 11.008 -35.584 -38.717 1.00 80.44 88 GLN A N 1
ATOM 703 C CA . GLN A 1 88 ? 10.005 -35.537 -37.639 1.00 80.44 88 GLN A CA 1
ATOM 704 C C . GLN A 1 88 ? 8.867 -34.565 -37.953 1.00 80.44 88 GLN A C 1
ATOM 706 O O . GLN A 1 88 ? 7.707 -34.859 -37.681 1.00 80.44 88 GLN A O 1
ATOM 711 N N . LEU A 1 89 ? 9.187 -33.415 -38.544 1.00 77.06 89 LEU A N 1
ATOM 712 C CA . LEU A 1 89 ? 8.193 -32.415 -38.910 1.00 77.06 89 LEU A CA 1
ATOM 713 C C . LEU A 1 89 ? 7.316 -32.893 -40.080 1.00 77.06 89 LEU A C 1
ATOM 715 O O . LEU A 1 89 ? 6.108 -32.686 -40.050 1.00 77.06 89 LEU A O 1
ATOM 719 N N . GLN A 1 90 ? 7.899 -33.590 -41.060 1.00 73.56 90 GLN A N 1
ATOM 720 C CA . GLN A 1 90 ? 7.188 -34.177 -42.206 1.00 73.56 90 GLN A CA 1
ATOM 721 C C . GLN A 1 90 ? 6.306 -35.375 -41.825 1.00 73.56 90 GLN A C 1
ATOM 723 O O . GLN A 1 90 ? 5.225 -35.540 -42.384 1.00 73.56 90 GLN A O 1
ATOM 728 N N . SER A 1 91 ? 6.739 -36.191 -40.858 1.00 72.44 91 SER A N 1
ATOM 729 C CA . SER A 1 91 ? 5.995 -37.371 -40.381 1.00 72.44 91 SER A CA 1
ATOM 730 C C . SER A 1 91 ? 4.924 -37.058 -39.331 1.00 72.44 91 SER A C 1
ATOM 732 O O . SER A 1 91 ? 4.148 -37.942 -38.963 1.00 72.44 91 SER A O 1
ATOM 734 N N . HIS A 1 92 ? 4.850 -35.818 -38.839 1.00 75.81 92 HIS A N 1
ATOM 735 C CA . HIS A 1 92 ? 3.879 -35.447 -37.818 1.00 75.81 92 HIS A CA 1
ATOM 736 C C . HIS A 1 92 ? 2.446 -35.417 -38.400 1.00 75.81 92 HIS A C 1
ATOM 738 O O . HIS A 1 92 ? 2.217 -34.718 -39.394 1.00 75.81 92 HIS A O 1
ATOM 744 N N . PRO A 1 93 ? 1.450 -36.066 -37.757 1.00 67.06 93 PRO A N 1
ATOM 745 C CA . PRO A 1 93 ? 0.090 -36.226 -38.297 1.00 67.06 93 PRO A CA 1
ATOM 746 C C . PRO A 1 93 ? -0.607 -34.910 -38.669 1.00 67.06 93 PRO A C 1
ATOM 748 O O . PRO A 1 93 ? -1.422 -34.866 -39.582 1.00 67.06 93 PRO A O 1
ATOM 751 N N . VAL A 1 94 ? -0.269 -33.829 -37.961 1.00 68.25 94 VAL A N 1
ATOM 752 C CA . VAL A 1 94 ? -0.831 -32.480 -38.162 1.00 68.25 94 VAL A CA 1
ATOM 753 C C . VAL A 1 94 ? -0.052 -31.673 -39.214 1.00 68.25 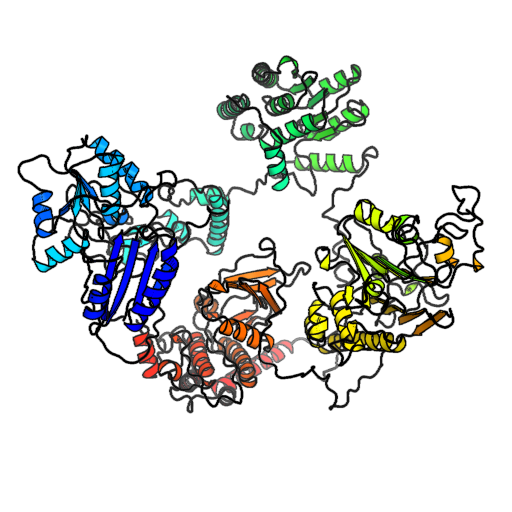94 VAL A C 1
ATOM 755 O O . VAL A 1 94 ? -0.605 -30.785 -39.854 1.00 68.25 94 VAL A O 1
ATOM 758 N N . PHE A 1 95 ? 1.240 -31.945 -39.421 1.00 69.44 95 PHE A N 1
ATOM 759 C CA . PHE A 1 95 ? 2.116 -31.080 -40.224 1.00 69.44 95 PHE A CA 1
ATOM 760 C C . PHE A 1 95 ? 2.446 -31.613 -41.619 1.00 69.44 95 PHE A C 1
ATOM 762 O O . PHE A 1 95 ? 3.100 -30.876 -42.350 1.00 69.44 95 PHE A O 1
ATOM 769 N N . GLY A 1 96 ? 1.950 -32.799 -41.996 1.00 58.59 96 GLY A N 1
ATOM 770 C CA . GLY A 1 96 ? 2.271 -33.561 -43.214 1.00 58.59 96 GLY A CA 1
ATOM 771 C C . GLY A 1 96 ? 2.680 -32.790 -44.485 1.00 58.59 96 GLY A C 1
ATOM 772 O O . GLY A 1 96 ? 2.181 -31.696 -44.752 1.00 58.59 96 GLY A O 1
ATOM 773 N N . ASP A 1 97 ? 3.595 -33.430 -45.222 1.00 52.09 97 ASP A N 1
ATOM 774 C CA . ASP A 1 97 ? 4.369 -33.185 -46.467 1.00 52.09 97 ASP A CA 1
ATOM 775 C C . ASP A 1 97 ? 4.260 -31.907 -47.343 1.00 52.09 97 ASP A C 1
ATOM 777 O O . ASP A 1 97 ? 4.849 -31.836 -48.418 1.00 52.09 97 ASP A O 1
ATOM 781 N N . SER A 1 98 ? 3.578 -30.842 -46.937 1.00 43.00 98 SER A N 1
ATOM 782 C CA . SER A 1 98 ? 3.380 -29.654 -47.779 1.00 43.00 98 SER A CA 1
ATOM 783 C C . SER A 1 98 ? 4.299 -28.492 -47.369 1.00 43.00 98 SER A C 1
ATOM 785 O O . SER A 1 98 ? 4.056 -27.854 -46.343 1.00 43.00 98 SER A O 1
ATOM 787 N N . HIS A 1 99 ? 5.332 -28.239 -48.185 1.00 48.72 99 HIS A N 1
ATOM 788 C CA . HIS A 1 99 ? 6.201 -27.049 -48.266 1.00 48.72 99 HIS A CA 1
ATOM 789 C C . HIS A 1 99 ? 6.294 -26.160 -47.016 1.00 48.72 99 HIS A C 1
ATOM 791 O O . HIS A 1 99 ? 5.661 -25.112 -46.898 1.00 48.72 99 HIS A O 1
ATOM 797 N N . ILE A 1 100 ? 7.200 -26.537 -46.123 1.00 52.09 100 ILE A N 1
ATOM 798 C CA . ILE A 1 100 ? 7.726 -25.637 -45.104 1.00 52.09 100 ILE A CA 1
ATOM 799 C C . ILE A 1 100 ? 8.818 -24.798 -45.774 1.00 52.09 100 ILE A C 1
ATOM 801 O O . ILE A 1 100 ? 9.838 -25.337 -46.197 1.00 52.09 100 ILE A O 1
ATOM 805 N N . VAL A 1 101 ? 8.585 -23.492 -45.942 1.00 47.28 101 VAL A N 1
ATOM 806 C CA . VAL A 1 101 ? 9.624 -22.570 -46.425 1.00 47.28 101 VAL A CA 1
ATOM 807 C C . VAL A 1 101 ? 10.639 -22.422 -45.301 1.00 47.28 101 VAL A C 1
ATOM 809 O O . VAL A 1 101 ? 10.354 -21.777 -44.298 1.00 47.28 101 VAL A O 1
ATOM 812 N N . TYR A 1 102 ? 11.789 -23.072 -45.450 1.00 53.12 102 TYR A N 1
ATOM 813 C CA . TYR A 1 102 ? 12.912 -22.928 -44.537 1.00 53.12 102 TYR A CA 1
ATOM 814 C C . TYR A 1 102 ? 13.751 -21.734 -44.993 1.00 53.12 102 TYR A C 1
ATOM 816 O O . TYR A 1 102 ? 14.324 -21.762 -46.078 1.00 53.12 102 TYR A O 1
ATOM 824 N N . ASP A 1 103 ? 13.828 -20.691 -44.171 1.00 48.41 103 ASP A N 1
ATOM 825 C CA . ASP A 1 103 ? 14.829 -19.635 -44.354 1.00 48.41 103 ASP A CA 1
ATOM 826 C C . ASP A 1 103 ? 16.191 -20.163 -43.866 1.00 48.41 103 ASP A C 1
ATOM 828 O O . ASP A 1 103 ? 16.485 -20.123 -42.669 1.00 48.41 103 ASP A O 1
ATOM 832 N N . GLU A 1 104 ? 16.972 -20.764 -44.770 1.00 49.12 104 GLU A N 1
ATOM 833 C CA . GLU A 1 104 ? 18.295 -21.328 -44.477 1.00 49.12 104 GLU A CA 1
ATOM 834 C C . GLU A 1 104 ? 19.386 -20.264 -44.665 1.00 49.12 104 GLU A C 1
ATOM 836 O O . GLU A 1 104 ? 20.120 -20.249 -45.647 1.00 49.12 104 GLU A O 1
ATOM 841 N N . THR A 1 105 ? 19.516 -19.343 -43.713 1.00 45.88 105 THR A N 1
ATOM 842 C CA . THR A 1 105 ? 20.652 -18.411 -43.709 1.00 45.88 105 THR A CA 1
ATOM 843 C C . THR A 1 105 ? 21.899 -19.098 -43.138 1.00 45.88 105 THR A C 1
ATOM 845 O O . THR A 1 105 ? 21.913 -19.518 -41.982 1.00 45.88 105 THR A O 1
ATOM 848 N N . ASN A 1 106 ? 22.967 -19.210 -43.937 1.00 39.16 106 ASN A N 1
ATOM 849 C CA . ASN A 1 106 ? 24.296 -19.720 -43.539 1.00 39.16 106 ASN A CA 1
ATOM 850 C C . ASN A 1 106 ? 25.097 -18.692 -42.708 1.00 39.16 106 ASN A C 1
ATOM 852 O O . ASN A 1 106 ? 26.300 -18.505 -42.898 1.00 39.16 106 ASN A O 1
ATOM 856 N N . ARG A 1 107 ? 24.439 -17.949 -41.816 1.00 38.69 107 ARG A N 1
ATOM 857 C CA . ARG A 1 107 ? 25.115 -16.875 -41.084 1.00 38.69 107 ARG A CA 1
ATOM 858 C C . ARG A 1 107 ? 25.813 -17.429 -39.850 1.00 38.69 107 ARG A C 1
ATOM 860 O O . ARG A 1 107 ? 25.173 -17.781 -38.867 1.00 38.69 107 ARG A O 1
ATOM 867 N N . ARG A 1 108 ? 27.145 -17.473 -39.934 1.00 39.06 108 ARG A N 1
ATOM 868 C CA . ARG A 1 108 ? 28.029 -17.330 -38.777 1.00 39.06 108 ARG A CA 1
ATOM 869 C C . ARG A 1 108 ? 27.981 -15.860 -38.386 1.00 39.06 108 ARG A C 1
ATOM 871 O O . ARG A 1 108 ? 28.560 -15.025 -39.071 1.00 39.06 108 ARG A O 1
ATOM 878 N N . ASP A 1 109 ? 27.239 -15.534 -37.347 1.00 34.38 109 ASP A N 1
ATOM 879 C CA . ASP A 1 109 ? 27.394 -14.265 -36.663 1.00 34.38 109 ASP A CA 1
ATOM 880 C C . ASP A 1 109 ? 28.619 -14.338 -35.744 1.00 34.38 109 ASP A C 1
ATOM 882 O O . ASP A 1 109 ? 28.814 -15.296 -34.997 1.00 34.38 109 ASP A O 1
ATOM 886 N N . GLU A 1 110 ? 29.428 -13.279 -35.753 1.00 34.97 110 GLU A N 1
ATOM 887 C CA . GLU A 1 110 ? 30.505 -13.030 -34.780 1.00 34.97 110 GLU A CA 1
ATOM 888 C C . GLU A 1 110 ? 29.971 -12.912 -33.328 1.00 34.97 110 GLU A C 1
ATOM 890 O O . GLU A 1 110 ? 30.746 -12.732 -32.397 1.00 34.97 110 GLU A O 1
ATOM 895 N N . GLN A 1 111 ? 28.648 -13.027 -33.119 1.00 38.59 111 GLN A N 1
ATOM 896 C CA . GLN A 1 111 ? 27.924 -12.771 -31.863 1.00 38.59 111 GLN A CA 1
ATOM 897 C C . GLN A 1 111 ? 27.089 -13.961 -31.333 1.00 38.59 111 GLN A C 1
ATOM 899 O O . GLN A 1 111 ? 26.432 -13.838 -30.298 1.00 38.59 111 GLN A O 1
ATOM 904 N N . GLY A 1 112 ? 27.169 -15.142 -31.951 1.00 48.16 112 GLY A N 1
ATOM 905 C CA . GLY A 1 112 ? 26.635 -16.385 -31.383 1.00 48.16 112 GLY A CA 1
ATOM 906 C C . GLY A 1 112 ? 25.112 -16.595 -31.479 1.00 48.16 112 GLY A C 1
ATOM 907 O O . GLY A 1 112 ? 24.340 -15.725 -31.859 1.00 48.16 112 GLY A O 1
ATOM 908 N N . GLN A 1 113 ? 24.682 -17.811 -31.107 1.00 50.84 113 GLN A N 1
ATOM 909 C CA . GLN A 1 113 ? 23.347 -18.380 -31.371 1.00 50.84 113 GLN A CA 1
ATOM 910 C C . GLN A 1 113 ? 22.156 -17.431 -31.046 1.00 50.84 113 GLN A C 1
ATOM 912 O O . GLN A 1 113 ? 22.008 -17.017 -29.892 1.00 50.84 113 GLN A O 1
ATOM 917 N N . PRO A 1 114 ? 21.207 -17.187 -31.982 1.00 51.69 114 PRO A N 1
ATOM 918 C CA . PRO A 1 114 ? 20.152 -16.169 -31.826 1.00 51.69 114 PRO A CA 1
ATOM 919 C C . PRO A 1 114 ? 19.062 -16.498 -30.790 1.00 51.69 114 PRO A C 1
ATOM 921 O O . PRO A 1 114 ? 18.276 -15.628 -30.393 1.00 51.69 114 PRO A O 1
ATOM 924 N N . PHE A 1 115 ? 18.990 -17.745 -30.314 1.00 61.47 115 PHE A N 1
ATOM 925 C CA . PHE A 1 115 ? 18.053 -18.165 -29.274 1.00 61.47 115 PHE A CA 1
ATOM 926 C C . PHE A 1 115 ? 18.764 -18.967 -28.185 1.00 61.47 115 PHE A C 1
ATOM 928 O O . PHE A 1 115 ? 19.384 -19.980 -28.465 1.00 61.47 115 PHE A O 1
ATOM 935 N N . SER A 1 116 ? 18.582 -18.579 -26.919 1.00 61.00 116 SER A N 1
ATOM 936 C CA . SER A 1 116 ? 19.175 -19.272 -25.760 1.00 61.00 116 SER A CA 1
ATOM 937 C C . SER A 1 116 ? 18.309 -20.396 -25.173 1.00 61.00 116 SER A C 1
ATOM 939 O O . SER A 1 116 ? 18.725 -21.094 -24.253 1.00 61.00 116 SER A O 1
ATOM 941 N N . SER A 1 117 ? 17.064 -20.558 -25.636 1.00 73.12 117 SER A N 1
ATOM 942 C CA . SER A 1 117 ? 16.141 -21.604 -25.162 1.00 73.12 117 SER A CA 1
ATOM 943 C C . SER A 1 117 ? 15.001 -21.847 -26.151 1.00 73.12 117 SER A C 1
ATOM 945 O O . SER A 1 117 ? 14.595 -20.925 -26.859 1.00 73.12 117 SER A O 1
ATOM 947 N N . LEU A 1 118 ? 14.441 -23.063 -26.157 1.00 81.44 118 LEU A N 1
ATOM 948 C CA . LEU A 1 118 ? 13.181 -23.372 -26.837 1.00 81.44 118 LEU A CA 1
ATOM 949 C C . LEU A 1 118 ? 11.978 -22.937 -25.996 1.00 81.44 118 LEU A C 1
ATOM 951 O O . LEU A 1 118 ? 11.845 -23.316 -24.831 1.00 81.44 118 LEU A O 1
ATOM 955 N N . ARG A 1 119 ? 11.067 -22.172 -26.595 1.00 79.38 119 ARG A N 1
ATOM 956 C CA . ARG A 1 119 ? 9.815 -21.729 -25.977 1.00 79.38 119 ARG A CA 1
ATOM 957 C C . ARG A 1 119 ? 8.643 -21.971 -26.910 1.00 79.38 119 ARG A C 1
ATOM 959 O O . ARG A 1 119 ? 8.522 -21.288 -27.920 1.00 79.38 119 ARG A O 1
ATOM 966 N N . ILE A 1 120 ? 7.731 -22.850 -26.503 1.00 87.00 120 ILE A N 1
ATOM 967 C CA . ILE A 1 120 ? 6.457 -23.085 -27.191 1.00 87.00 120 ILE A CA 1
ATOM 968 C C . ILE A 1 120 ? 5.326 -22.483 -26.357 1.00 87.00 120 ILE A C 1
ATOM 970 O O . ILE A 1 120 ? 5.149 -22.849 -25.192 1.00 87.00 120 ILE A O 1
ATOM 974 N N . SER A 1 121 ? 4.598 -21.519 -26.923 1.00 78.81 121 SER A N 1
ATOM 975 C CA . SER A 1 121 ? 3.522 -20.780 -26.249 1.00 78.81 121 SER A CA 1
ATOM 976 C C . SER A 1 121 ? 2.204 -20.924 -27.000 1.00 78.81 121 SER A C 1
ATOM 978 O O . SER A 1 121 ? 2.166 -20.716 -28.210 1.00 78.81 121 SER A O 1
ATOM 980 N N . LEU A 1 122 ? 1.121 -21.187 -26.265 1.00 79.44 122 LEU A N 1
ATOM 981 C CA . LEU A 1 122 ? -0.231 -21.018 -26.796 1.00 79.44 122 LEU A CA 1
ATOM 982 C C . LEU A 1 122 ? -0.535 -19.519 -26.860 1.00 79.44 122 LEU A C 1
ATOM 984 O O . LEU A 1 122 ? -0.355 -18.801 -25.870 1.00 79.44 122 LEU A O 1
ATOM 988 N N . ARG A 1 123 ? -0.921 -19.027 -28.033 1.00 68.06 123 ARG A N 1
ATOM 989 C CA . ARG A 1 123 ? -1.284 -17.621 -28.261 1.00 68.06 123 ARG A CA 1
ATOM 990 C C . ARG A 1 123 ? -2.732 -17.548 -28.731 1.00 68.06 123 ARG A C 1
ATOM 992 O O . ARG A 1 123 ? -3.178 -18.520 -29.309 1.00 68.06 123 ARG A O 1
ATOM 999 N N . PRO A 1 124 ? -3.436 -16.416 -28.548 1.00 49.88 124 PRO A N 1
ATOM 1000 C CA . PRO A 1 124 ? -4.785 -16.237 -29.095 1.00 49.88 124 PRO A CA 1
ATOM 1001 C C . PRO A 1 124 ? -4.851 -16.243 -30.630 1.00 49.88 124 PRO A C 1
ATOM 1003 O O . PRO A 1 124 ? -5.944 -16.277 -31.166 1.00 49.88 124 PRO A O 1
ATOM 1006 N N . LEU A 1 125 ? -3.704 -16.106 -31.310 1.00 54.97 125 LEU A N 1
ATOM 1007 C CA . LEU A 1 125 ? -3.510 -16.154 -32.762 1.00 54.97 125 LEU A CA 1
ATOM 1008 C C . LEU A 1 125 ? -2.048 -16.542 -33.057 1.00 54.97 125 LEU A C 1
ATOM 1010 O O . LEU A 1 125 ? -1.157 -16.286 -32.240 1.00 54.97 125 LEU A O 1
ATOM 1014 N N . VAL A 1 126 ? -1.784 -17.104 -34.233 1.00 49.84 126 VAL A N 1
ATOM 1015 C CA . VAL A 1 126 ? -0.452 -17.516 -34.726 1.00 49.84 126 VAL A CA 1
ATOM 1016 C C . VAL A 1 126 ? 0.341 -16.333 -35.309 1.00 49.84 126 VAL A C 1
ATOM 1018 O O . VAL A 1 126 ? 1.575 -16.338 -35.299 1.00 49.84 126 VAL A O 1
ATOM 1021 N N . ALA A 1 127 ? -0.362 -15.294 -35.770 1.00 49.28 127 ALA A N 1
ATOM 1022 C CA . ALA A 1 127 ? 0.163 -14.000 -36.225 1.00 49.28 127 ALA A CA 1
ATOM 1023 C C . ALA A 1 127 ? -0.849 -12.877 -35.893 1.00 49.28 127 ALA A C 1
ATOM 1025 O O . ALA A 1 127 ? -2.021 -13.188 -35.697 1.00 49.28 127 ALA A O 1
ATOM 1026 N N . ASP A 1 128 ? -0.406 -11.611 -35.806 1.00 45.56 128 ASP A N 1
ATOM 1027 C CA . ASP A 1 128 ? -1.185 -10.438 -35.338 1.00 45.56 128 ASP A CA 1
ATOM 1028 C C . ASP A 1 128 ? -2.669 -10.409 -35.771 1.00 45.56 128 ASP A C 1
ATOM 1030 O O . ASP A 1 128 ? -3.015 -10.846 -36.869 1.00 45.56 128 ASP A O 1
ATOM 1034 N N . LYS A 1 129 ? -3.548 -9.854 -34.909 1.00 42.50 129 LYS A N 1
ATOM 1035 C CA . LYS A 1 129 ? -4.987 -9.650 -35.189 1.00 42.50 129 LYS A CA 1
ATOM 1036 C C . LYS A 1 129 ? -5.150 -8.910 -36.518 1.00 42.50 129 LYS A C 1
ATOM 1038 O O . LYS A 1 129 ? -4.839 -7.725 -36.594 1.00 42.50 129 LYS A O 1
ATOM 1043 N N . VAL A 1 130 ? -5.639 -9.609 -37.538 1.00 43.59 130 VAL A N 1
ATOM 1044 C CA . VAL A 1 130 ? -6.028 -8.987 -38.810 1.00 43.59 130 VAL A CA 1
ATOM 1045 C C . VAL A 1 130 ? -7.550 -8.776 -38.839 1.00 43.59 130 VAL A C 1
ATOM 1047 O O . VAL A 1 130 ? -7.992 -7.740 -39.307 1.00 43.59 130 VAL A O 1
ATOM 1050 N N . PHE A 1 131 ? -8.358 -9.660 -38.238 1.00 41.78 131 PHE A N 1
ATOM 1051 C CA . PHE A 1 131 ? -9.827 -9.569 -38.268 1.00 41.78 131 PHE A CA 1
ATOM 1052 C C . PHE A 1 131 ? -10.436 -8.955 -36.994 1.00 41.78 131 PHE A C 1
ATOM 1054 O O . PHE A 1 131 ? -9.969 -9.218 -35.880 1.00 41.78 131 PHE A O 1
ATOM 1061 N N . ASN A 1 132 ? -11.489 -8.146 -37.171 1.00 37.00 132 ASN A N 1
ATOM 1062 C CA . ASN A 1 132 ? -12.374 -7.702 -36.090 1.00 37.00 132 ASN A CA 1
ATOM 1063 C C . ASN A 1 132 ? -13.217 -8.881 -35.580 1.00 37.00 132 ASN A C 1
ATOM 1065 O O . ASN A 1 132 ? -13.580 -9.763 -36.354 1.00 37.00 132 ASN A O 1
ATOM 1069 N N . ASP A 1 133 ? -13.528 -8.869 -34.280 1.00 36.69 133 ASP A N 1
ATOM 1070 C CA . ASP A 1 133 ? -14.155 -9.961 -33.508 1.00 36.69 133 ASP A CA 1
ATOM 1071 C C . ASP A 1 133 ? -15.593 -10.358 -33.974 1.00 36.69 133 ASP A C 1
ATOM 1073 O O . ASP A 1 133 ? -16.249 -11.129 -33.280 1.00 36.69 133 ASP A O 1
ATOM 1077 N N . ASP A 1 134 ? -16.073 -9.876 -35.130 1.00 34.69 134 ASP A N 1
ATOM 1078 C CA . ASP A 1 134 ? -17.449 -10.059 -35.628 1.00 34.69 134 ASP A CA 1
ATOM 1079 C C . ASP A 1 134 ? -17.570 -10.977 -36.868 1.00 34.69 134 ASP A C 1
ATOM 1081 O O . ASP A 1 134 ? -18.684 -11.298 -37.282 1.00 34.69 134 ASP A O 1
ATOM 1085 N N . ALA A 1 135 ? -16.463 -11.438 -37.467 1.00 37.06 135 ALA A N 1
ATOM 1086 C CA . ALA A 1 135 ? -16.519 -12.409 -38.565 1.00 37.06 135 ALA A CA 1
ATOM 1087 C C . ALA A 1 135 ? -16.623 -13.841 -38.009 1.00 37.06 135 ALA A C 1
ATOM 1089 O O . ALA A 1 135 ? -15.710 -14.360 -37.368 1.00 37.06 135 ALA A O 1
ATOM 1090 N N . SER A 1 136 ? -17.788 -14.442 -38.234 1.00 31.91 136 SER A N 1
ATOM 1091 C CA . SER A 1 136 ? -18.243 -15.748 -37.764 1.00 31.91 136 SER A CA 1
ATOM 1092 C C . SER A 1 136 ? -17.299 -16.921 -38.051 1.00 31.91 136 SER A C 1
ATOM 1094 O O . SER A 1 136 ? -16.676 -17.005 -39.106 1.00 31.91 136 SER A O 1
ATOM 1096 N N . GLU A 1 137 ? -17.309 -17.864 -37.109 1.00 39.66 137 GLU A N 1
ATOM 1097 C CA . GLU A 1 137 ? -16.756 -19.219 -37.152 1.00 39.66 137 GLU A CA 1
ATOM 1098 C C . GLU A 1 137 ? -16.788 -19.874 -38.549 1.00 39.66 137 GLU A C 1
ATOM 1100 O O . GLU A 1 137 ? -17.849 -20.163 -39.100 1.00 39.66 137 GLU A O 1
ATOM 1105 N N . GLY A 1 138 ? -15.609 -20.175 -39.100 1.00 38.94 138 GLY A N 1
ATOM 1106 C CA . GLY A 1 138 ? -15.451 -21.015 -40.287 1.00 38.94 138 GLY A CA 1
ATOM 1107 C C . GLY A 1 138 ? -14.036 -21.611 -40.370 1.00 38.94 138 GLY A C 1
ATOM 1108 O O . GLY A 1 138 ? -13.074 -20.930 -40.015 1.00 38.94 138 GLY A O 1
ATOM 1109 N N . PRO A 1 139 ? -13.872 -22.879 -40.800 1.00 38.94 139 PRO A N 1
ATOM 1110 C CA . PRO A 1 139 ? -12.581 -23.563 -40.804 1.00 38.94 139 PRO A CA 1
ATOM 1111 C C . PRO A 1 139 ? -11.628 -22.966 -41.852 1.00 38.94 139 PRO A C 1
ATOM 1113 O O . PRO A 1 139 ? -11.971 -22.821 -43.027 1.00 38.94 139 PRO A O 1
ATOM 1116 N N . TYR A 1 140 ? -10.399 -22.650 -41.438 1.00 50.34 140 TYR A N 1
ATOM 1117 C CA . TYR A 1 140 ? -9.320 -22.200 -42.319 1.00 50.34 140 TYR A CA 1
ATOM 1118 C C . TYR A 1 140 ? -8.934 -23.317 -43.308 1.00 50.34 140 TYR A C 1
ATOM 1120 O O . TYR A 1 140 ? -8.174 -24.222 -42.972 1.00 50.34 140 TYR A O 1
ATOM 1128 N N . THR A 1 141 ? -9.484 -23.291 -44.526 1.00 47.84 141 THR A N 1
ATOM 1129 C CA . THR A 1 141 ? -9.085 -24.192 -45.624 1.00 47.84 141 THR A CA 1
ATOM 1130 C C . THR A 1 141 ? -7.905 -23.643 -46.442 1.00 47.84 141 THR A C 1
ATOM 1132 O O . THR A 1 141 ? -7.561 -22.465 -46.357 1.00 47.84 141 THR A O 1
ATOM 1135 N N . THR A 1 142 ? -7.286 -24.510 -47.241 1.00 50.84 142 THR A N 1
ATOM 1136 C CA . THR A 1 142 ? -6.025 -24.362 -47.996 1.00 50.84 142 THR A CA 1
ATOM 1137 C C . THR A 1 142 ? -6.082 -23.503 -49.269 1.00 50.84 142 THR A C 1
ATOM 1139 O O . THR A 1 142 ? -5.084 -23.427 -49.979 1.00 50.84 142 THR A O 1
ATOM 1142 N N . ASP A 1 143 ? -7.216 -22.876 -49.589 1.00 56.97 143 ASP A N 1
ATOM 1143 C CA . ASP A 1 143 ? -7.378 -22.075 -50.811 1.00 56.97 143 ASP A CA 1
ATOM 1144 C C . ASP A 1 143 ? -7.126 -20.582 -50.531 1.00 56.97 143 ASP A C 1
ATOM 1146 O O . ASP A 1 143 ? -7.948 -19.927 -49.878 1.00 56.97 143 ASP A O 1
ATOM 1150 N N . ASN A 1 144 ? -5.941 -20.085 -50.912 1.00 66.94 144 ASN A N 1
ATOM 1151 C CA . ASN A 1 144 ? -5.415 -18.761 -50.551 1.00 66.94 144 ASN A CA 1
ATOM 1152 C C . ASN A 1 144 ? -4.606 -18.079 -51.683 1.00 66.94 144 ASN A C 1
ATOM 1154 O O . ASN A 1 144 ? -3.653 -17.337 -51.409 1.00 66.94 144 ASN A O 1
ATOM 1158 N N . GLY A 1 145 ? -4.987 -18.330 -52.938 1.00 73.44 145 GLY A N 1
ATOM 1159 C CA . GLY A 1 145 ? -4.403 -17.715 -54.136 1.00 73.44 145 GLY A CA 1
ATOM 1160 C C . GLY A 1 145 ? -3.157 -18.426 -54.670 1.00 73.44 145 GLY A C 1
ATOM 1161 O O . GLY A 1 145 ? -2.534 -19.247 -53.991 1.00 73.44 145 GLY A O 1
ATOM 1162 N N . LYS A 1 146 ? -2.774 -18.110 -55.912 1.00 83.56 146 LYS A N 1
ATOM 1163 C CA . LYS A 1 146 ? -1.650 -18.764 -56.602 1.00 83.56 146 LYS A CA 1
ATOM 1164 C C . LYS A 1 146 ? -0.304 -18.236 -56.094 1.00 83.56 146 LYS A C 1
ATOM 1166 O O . LYS A 1 146 ? -0.060 -17.031 -56.080 1.00 83.56 146 LYS A O 1
ATOM 1171 N N . ASN A 1 147 ? 0.597 -19.141 -55.716 1.00 83.81 147 ASN A N 1
ATOM 1172 C CA . ASN A 1 147 ? 1.989 -18.800 -55.417 1.00 83.81 147 ASN A CA 1
ATOM 1173 C C . ASN A 1 147 ? 2.779 -18.623 -56.719 1.00 83.81 147 ASN A C 1
ATOM 1175 O O . ASN A 1 147 ? 2.811 -19.535 -57.544 1.00 83.81 147 ASN A O 1
ATOM 1179 N N . VAL A 1 148 ? 3.421 -17.468 -56.884 1.00 87.31 148 VAL A N 1
ATOM 1180 C CA . VAL A 1 148 ? 4.327 -17.166 -58.000 1.00 87.31 148 VAL A CA 1
ATOM 1181 C C . VAL A 1 148 ? 5.763 -17.258 -57.492 1.00 87.31 148 VAL A C 1
ATOM 1183 O O . VAL A 1 148 ? 6.096 -16.654 -56.469 1.00 87.31 148 VAL A O 1
ATOM 1186 N N . GLU A 1 149 ? 6.596 -18.043 -58.174 1.00 85.44 149 GLU A N 1
ATOM 1187 C CA . GLU A 1 149 ? 8.018 -18.182 -57.847 1.00 85.44 149 GLU A CA 1
ATOM 1188 C C . GLU A 1 149 ? 8.788 -16.888 -58.163 1.00 85.44 149 GLU A C 1
ATOM 1190 O O . GLU A 1 149 ? 8.429 -16.187 -59.113 1.00 85.44 149 GLU A O 1
ATOM 1195 N N . PRO A 1 150 ? 9.868 -16.566 -57.423 1.00 84.50 150 PRO A N 1
ATOM 1196 C CA . PRO A 1 150 ? 10.700 -15.395 -57.701 1.00 84.50 150 PRO A CA 1
ATOM 1197 C C . PRO A 1 150 ? 11.196 -15.277 -59.147 1.00 84.50 150 PRO A C 1
ATOM 1199 O O . PRO A 1 150 ? 11.248 -14.165 -59.665 1.00 84.50 150 PRO A O 1
ATOM 1202 N N . SER A 1 151 ? 11.502 -16.402 -59.803 1.00 84.50 151 SER A N 1
ATOM 1203 C CA . SER A 1 151 ? 11.972 -16.442 -61.197 1.00 84.50 151 SER A CA 1
ATOM 1204 C C . SER A 1 151 ? 10.934 -15.941 -62.200 1.00 84.50 151 SER A C 1
ATOM 1206 O O . SER A 1 151 ? 11.284 -15.351 -63.220 1.00 84.50 151 SER A O 1
ATOM 1208 N N . ASP A 1 152 ? 9.652 -16.151 -61.900 1.00 87.50 152 ASP A N 1
ATOM 1209 C CA . ASP A 1 152 ? 8.539 -15.805 -62.784 1.00 87.50 152 ASP A CA 1
ATOM 1210 C C . ASP A 1 152 ? 7.869 -14.482 -62.379 1.00 87.50 152 ASP A C 1
ATOM 1212 O O . ASP A 1 152 ? 7.019 -13.969 -63.109 1.00 87.50 152 ASP A O 1
ATOM 1216 N N . TRP A 1 153 ? 8.243 -13.913 -61.225 1.00 89.56 153 TRP A N 1
ATOM 1217 C CA . TRP A 1 153 ? 7.598 -12.741 -60.630 1.00 89.56 153 TRP A CA 1
ATOM 1218 C C . TRP A 1 153 ? 7.638 -11.515 -61.543 1.00 89.56 153 TRP A C 1
ATOM 1220 O O . TRP A 1 153 ? 6.592 -10.944 -61.849 1.00 89.56 153 TRP A O 1
ATOM 1230 N N . ASP A 1 154 ? 8.822 -11.140 -62.029 1.00 86.50 154 ASP A N 1
ATOM 1231 C CA . ASP A 1 154 ? 8.976 -9.942 -62.860 1.00 86.50 154 ASP A CA 1
ATOM 1232 C C . ASP A 1 154 ? 8.253 -10.094 -64.204 1.00 86.50 154 ASP A C 1
ATOM 1234 O O . ASP A 1 154 ? 7.605 -9.158 -64.676 1.00 86.50 154 ASP A O 1
ATOM 1238 N N . SER A 1 155 ? 8.279 -11.298 -64.785 1.00 85.06 155 SER A N 1
ATOM 1239 C CA . SER A 1 155 ? 7.536 -11.608 -66.011 1.00 85.06 155 SER A CA 1
ATOM 1240 C C . SER A 1 155 ? 6.023 -11.574 -65.792 1.00 85.06 155 SER A C 1
ATOM 1242 O O . SER A 1 155 ? 5.295 -11.187 -66.699 1.00 85.06 155 SER A O 1
ATOM 1244 N N . ALA A 1 156 ? 5.541 -11.952 -64.605 1.00 84.31 156 ALA A N 1
ATOM 1245 C CA . ALA A 1 156 ? 4.122 -11.939 -64.265 1.00 84.31 156 ALA A CA 1
ATOM 1246 C C . ALA A 1 156 ? 3.594 -10.524 -63.974 1.00 84.31 156 ALA A C 1
ATOM 1248 O O . ALA A 1 156 ? 2.491 -10.199 -64.415 1.00 84.31 156 ALA A O 1
ATOM 1249 N N . VAL A 1 157 ? 4.378 -9.687 -63.284 1.00 84.56 157 VAL A N 1
ATOM 1250 C CA . VAL A 1 157 ? 4.009 -8.308 -62.916 1.00 84.56 157 VAL A CA 1
ATOM 1251 C C . VAL A 1 157 ? 4.140 -7.344 -64.102 1.00 84.56 157 VAL A C 1
ATOM 1253 O O . VAL A 1 157 ? 3.248 -6.531 -64.338 1.00 84.56 157 VAL A O 1
ATOM 1256 N N . TYR A 1 158 ? 5.229 -7.429 -64.874 1.00 84.06 158 TYR A N 1
ATOM 1257 C CA . TYR A 1 158 ? 5.588 -6.430 -65.892 1.00 84.06 158 TYR A CA 1
ATOM 1258 C C . TYR A 1 158 ? 5.354 -6.916 -67.331 1.00 84.06 158 TYR A C 1
ATOM 1260 O O . TYR A 1 158 ? 6.170 -6.683 -68.225 1.00 84.06 158 TYR A O 1
ATOM 1268 N N . GLN A 1 159 ? 4.227 -7.587 -67.576 1.00 75.75 159 GLN A N 1
ATOM 1269 C CA . GLN A 1 159 ? 3.897 -8.122 -68.900 1.00 75.75 159 GLN A CA 1
ATOM 1270 C C . GLN A 1 159 ? 3.791 -7.007 -69.969 1.00 75.75 159 GLN A C 1
ATOM 1272 O O . GLN A 1 159 ? 3.125 -5.992 -69.743 1.00 75.75 159 GLN A O 1
ATOM 1277 N N . PRO A 1 160 ? 4.400 -7.178 -71.162 1.00 60.50 160 PRO A N 1
ATOM 1278 C CA . PRO A 1 160 ? 4.396 -6.157 -72.215 1.00 60.50 160 PRO A CA 1
ATOM 1279 C C . PRO A 1 160 ? 3.075 -6.054 -73.004 1.00 60.50 160 PRO A C 1
ATOM 1281 O O . PRO A 1 160 ? 2.885 -5.072 -73.722 1.00 60.50 160 PRO A O 1
ATOM 1284 N N . ARG A 1 161 ? 2.166 -7.039 -72.904 1.00 56.28 161 ARG A N 1
ATOM 1285 C CA . ARG A 1 161 ? 0.839 -7.044 -73.555 1.00 56.28 161 ARG A CA 1
ATOM 1286 C C . ARG A 1 161 ? -0.204 -7.749 -72.672 1.00 56.28 161 ARG A C 1
ATOM 1288 O O . ARG A 1 161 ? -0.161 -8.968 -72.565 1.00 56.28 161 ARG A O 1
ATOM 1295 N N . GLY A 1 162 ? -1.127 -6.986 -72.083 1.00 60.00 162 GLY A N 1
ATOM 1296 C CA . GLY A 1 162 ? -2.228 -7.467 -71.233 1.00 60.00 162 GLY A CA 1
ATOM 1297 C C . GLY A 1 162 ? -2.633 -6.433 -70.173 1.00 60.00 162 GLY A C 1
ATOM 1298 O O . GLY A 1 162 ? -1.923 -5.440 -69.995 1.00 60.00 162 GLY A O 1
ATOM 1299 N N . ASP A 1 163 ? -3.751 -6.667 -69.477 1.00 64.56 163 ASP A N 1
ATOM 1300 C CA . ASP A 1 163 ? -4.140 -5.880 -68.299 1.00 64.56 163 ASP A CA 1
ATOM 1301 C C . ASP A 1 163 ? -3.119 -6.125 -67.185 1.00 64.56 163 ASP A C 1
ATOM 1303 O O . ASP A 1 163 ? -2.949 -7.251 -66.708 1.00 64.56 163 ASP A O 1
ATOM 1307 N N . ARG A 1 164 ? -2.377 -5.076 -66.814 1.00 76.75 164 ARG A N 1
ATOM 1308 C CA . ARG A 1 164 ? -1.363 -5.171 -65.761 1.00 76.75 164 ARG A CA 1
ATOM 1309 C C . ARG A 1 164 ? -2.035 -5.529 -64.434 1.00 76.75 164 ARG A C 1
ATOM 1311 O O . ARG A 1 164 ? -3.065 -4.937 -64.111 1.00 76.75 164 ARG A O 1
ATOM 1318 N N . PRO A 1 165 ? -1.455 -6.449 -63.650 1.00 86.88 165 PRO A N 1
ATOM 1319 C CA . PRO A 1 165 ? -2.008 -6.782 -62.353 1.00 86.88 165 PRO A CA 1
ATOM 1320 C C . PRO A 1 165 ? -1.915 -5.595 -61.395 1.00 86.88 165 PRO A C 1
ATOM 1322 O O . PRO A 1 165 ? -0.908 -4.882 -61.375 1.00 86.88 165 PRO A O 1
ATOM 1325 N N . ILE A 1 166 ? -2.932 -5.423 -60.549 1.00 90.25 166 ILE A N 1
ATOM 1326 C CA . ILE A 1 166 ? -2.867 -4.466 -59.441 1.00 90.25 166 ILE A CA 1
ATOM 1327 C C . ILE A 1 166 ? -1.864 -5.012 -58.429 1.00 90.25 166 ILE A C 1
ATOM 1329 O O . ILE A 1 166 ? -2.111 -6.042 -57.795 1.00 90.25 166 ILE A O 1
ATOM 1333 N N . LEU A 1 167 ? -0.724 -4.334 -58.298 1.00 91.88 167 LEU A N 1
ATOM 1334 C CA . LEU A 1 167 ? 0.365 -4.742 -57.419 1.00 91.88 167 LEU A CA 1
ATOM 1335 C C . LEU A 1 167 ? 0.230 -4.082 -56.042 1.00 91.88 167 LEU A C 1
ATOM 1337 O O . LEU A 1 167 ? 0.339 -2.864 -55.924 1.00 91.88 167 LEU A O 1
ATOM 1341 N N . LEU A 1 168 ? 0.040 -4.880 -54.993 1.00 91.19 168 LEU A N 1
ATOM 1342 C CA . LEU A 1 168 ? -0.165 -4.414 -53.619 1.00 91.19 168 LEU A CA 1
ATOM 1343 C C . LEU A 1 168 ? 1.056 -4.691 -52.729 1.00 91.19 168 LEU A C 1
ATOM 1345 O O . LEU A 1 168 ? 1.494 -5.838 -52.586 1.00 91.19 168 LEU A O 1
ATOM 1349 N N . ASP A 1 169 ? 1.559 -3.644 -52.070 1.00 90.38 169 ASP A N 1
ATOM 1350 C CA . ASP A 1 169 ? 2.585 -3.739 -51.029 1.00 90.38 169 ASP A CA 1
ATOM 1351 C C . ASP A 1 169 ? 1.944 -3.854 -49.642 1.00 90.38 169 ASP A C 1
ATOM 1353 O O . ASP A 1 169 ? 1.631 -2.859 -48.987 1.00 90.38 169 ASP A O 1
ATOM 1357 N N . VAL A 1 170 ? 1.762 -5.088 -49.169 1.00 85.56 170 VAL A N 1
ATOM 1358 C CA . VAL A 1 170 ? 1.053 -5.395 -47.912 1.00 85.56 170 VAL A CA 1
ATOM 1359 C C . VAL A 1 170 ? 1.992 -5.312 -46.693 1.00 85.56 170 VAL A C 1
ATOM 1361 O O . VAL A 1 170 ? 1.789 -5.972 -45.666 1.00 85.56 170 VAL A O 1
ATOM 1364 N N . ARG A 1 171 ? 3.091 -4.556 -46.804 1.00 84.69 171 ARG A N 1
ATOM 1365 C CA . ARG A 1 171 ? 4.029 -4.304 -45.701 1.00 84.69 171 ARG A CA 1
ATOM 1366 C C . ARG A 1 171 ? 3.612 -3.080 -44.892 1.00 84.69 171 ARG A C 1
ATOM 1368 O O . ARG A 1 171 ? 2.710 -2.336 -45.264 1.00 84.69 171 ARG A O 1
ATOM 1375 N N . ASN A 1 172 ? 4.261 -2.872 -43.746 1.00 77.94 172 ASN A N 1
ATOM 1376 C CA . ASN A 1 172 ? 4.018 -1.666 -42.964 1.00 77.94 172 ASN A CA 1
ATOM 1377 C C . ASN A 1 172 ? 4.539 -0.447 -43.729 1.00 77.94 172 ASN A C 1
ATOM 1379 O O . ASN A 1 172 ? 5.461 -0.540 -44.548 1.00 77.94 172 ASN A O 1
ATOM 1383 N N . LYS A 1 173 ? 3.984 0.725 -43.430 1.00 79.44 173 LYS A N 1
ATOM 1384 C CA . LYS A 1 173 ? 4.341 1.964 -44.129 1.00 79.44 173 LYS A CA 1
ATOM 1385 C C . LYS A 1 173 ? 5.826 2.323 -44.063 1.00 79.44 173 LYS A C 1
ATOM 1387 O O . LYS A 1 173 ? 6.367 2.830 -45.038 1.00 79.44 173 LYS A O 1
ATOM 1392 N N . TYR A 1 174 ? 6.502 2.019 -42.951 1.00 78.12 174 TYR A N 1
ATOM 1393 C CA . TYR A 1 174 ? 7.937 2.276 -42.800 1.00 78.12 174 TYR A CA 1
ATOM 1394 C C . TYR A 1 174 ? 8.793 1.330 -43.660 1.00 78.12 174 TYR A C 1
ATOM 1396 O O . TYR A 1 174 ? 9.857 1.720 -44.118 1.00 78.12 174 TYR A O 1
ATOM 1404 N N . GLU A 1 175 ? 8.330 0.104 -43.930 1.00 80.62 175 GLU A N 1
ATOM 1405 C CA . GLU A 1 175 ? 9.024 -0.833 -44.829 1.00 80.62 175 GLU A CA 1
ATOM 1406 C C . GLU A 1 175 ? 8.860 -0.376 -46.287 1.00 80.62 175 GLU A C 1
ATOM 1408 O O . GLU A 1 175 ? 9.821 -0.344 -47.051 1.00 80.62 175 GLU A O 1
ATOM 1413 N N . SER A 1 176 ? 7.641 0.039 -46.648 1.00 84.12 176 SER A N 1
ATOM 1414 C CA . SER A 1 176 ? 7.259 0.445 -48.011 1.00 84.12 176 SER A CA 1
ATOM 1415 C C . SER A 1 176 ? 7.794 1.829 -48.415 1.00 84.12 176 SER A C 1
ATOM 1417 O O . SER A 1 176 ? 7.874 2.165 -49.604 1.00 84.12 176 SER A O 1
ATOM 1419 N N . ALA A 1 177 ? 8.144 2.661 -47.428 1.00 81.50 177 ALA A N 1
ATOM 1420 C CA . ALA A 1 177 ? 8.691 3.995 -47.643 1.00 81.50 177 ALA A CA 1
ATOM 1421 C C . ALA A 1 177 ? 10.133 3.959 -48.169 1.00 81.50 177 ALA A C 1
ATOM 1423 O O . ALA A 1 177 ? 10.453 4.746 -49.056 1.00 81.50 177 ALA A O 1
ATOM 1424 N N . VAL A 1 178 ? 10.975 3.044 -47.672 1.00 83.75 178 VAL A N 1
ATOM 1425 C CA . VAL A 1 178 ? 12.409 2.970 -48.024 1.00 83.75 178 VAL A CA 1
ATOM 1426 C C . VAL A 1 178 ? 12.745 1.963 -49.122 1.00 83.75 178 VAL A C 1
ATOM 1428 O O . VAL A 1 178 ? 13.829 2.038 -49.695 1.00 83.75 178 VAL A O 1
ATOM 1431 N N . GLY A 1 179 ? 11.833 1.055 -49.466 1.00 87.06 179 GLY A N 1
ATOM 1432 C CA . GLY A 1 179 ? 11.980 0.213 -50.650 1.00 87.06 179 GLY A CA 1
ATOM 1433 C C . GLY A 1 179 ? 10.673 -0.445 -51.056 1.00 87.06 179 GLY A C 1
ATOM 1434 O O . GLY A 1 179 ? 9.866 -0.768 -50.190 1.00 87.06 179 GLY A O 1
ATOM 1435 N N . ARG A 1 180 ? 10.445 -0.636 -52.358 1.00 89.88 180 ARG A N 1
ATOM 1436 C CA . ARG A 1 180 ? 9.223 -1.241 -52.928 1.00 89.88 180 ARG A CA 1
ATOM 1437 C C . ARG A 1 180 ? 9.441 -1.678 -54.376 1.00 89.88 180 ARG A C 1
ATOM 1439 O O . ARG A 1 180 ? 10.408 -1.255 -55.000 1.00 89.88 180 ARG A O 1
ATOM 1446 N N . PHE A 1 181 ? 8.536 -2.488 -54.923 1.00 90.81 181 PHE A N 1
ATOM 1447 C CA . PHE A 1 181 ? 8.508 -2.738 -56.366 1.00 90.81 181 PHE A CA 1
ATOM 1448 C C . PHE A 1 181 ? 8.024 -1.502 -57.132 1.00 90.81 181 PHE A C 1
ATOM 1450 O O . PHE A 1 181 ? 7.176 -0.742 -56.652 1.00 90.81 181 PHE A O 1
ATOM 1457 N N . GLU A 1 182 ? 8.580 -1.297 -58.322 1.00 83.81 182 GLU A N 1
ATOM 1458 C CA . GLU A 1 182 ? 8.168 -0.230 -59.231 1.00 83.81 182 GLU A CA 1
ATOM 1459 C C . GLU A 1 182 ? 6.668 -0.364 -59.574 1.00 83.81 182 GLU A C 1
ATOM 1461 O O . GLU A 1 182 ? 6.210 -1.402 -60.036 1.00 83.81 182 GLU A O 1
ATOM 1466 N N . GLY A 1 183 ? 5.873 0.678 -59.305 1.00 83.31 183 GLY A N 1
ATOM 1467 C CA . GLY A 1 183 ? 4.423 0.670 -59.560 1.00 83.31 183 GLY A CA 1
ATOM 1468 C C . GLY A 1 183 ? 3.547 -0.022 -58.502 1.00 83.31 183 GLY A C 1
ATOM 1469 O O . GLY A 1 183 ? 2.345 -0.127 -58.713 1.00 83.31 183 GLY A O 1
ATOM 1470 N N . ALA A 1 184 ? 4.096 -0.464 -57.363 1.00 90.06 184 ALA A N 1
ATOM 1471 C CA . ALA A 1 184 ? 3.296 -1.048 -56.281 1.00 90.06 184 ALA A CA 1
ATOM 1472 C C . ALA A 1 184 ? 2.475 0.002 -55.500 1.00 90.06 184 ALA A C 1
ATOM 1474 O O . ALA A 1 184 ? 3.012 1.028 -55.067 1.00 90.06 184 ALA A O 1
ATOM 1475 N N . HIS A 1 185 ? 1.198 -0.293 -55.237 1.00 89.19 185 HIS A N 1
ATOM 1476 C CA . HIS A 1 185 ? 0.329 0.505 -54.372 1.00 89.19 185 HIS A CA 1
ATOM 1477 C C . HIS A 1 185 ? 0.644 0.241 -52.898 1.00 89.19 185 HIS A C 1
ATOM 1479 O O . HIS A 1 185 ? 0.646 -0.901 -52.430 1.00 89.19 185 HIS A O 1
ATOM 1485 N N . ARG A 1 186 ? 0.893 1.321 -52.155 1.00 87.25 186 ARG A N 1
ATOM 1486 C CA . ARG A 1 186 ? 1.185 1.288 -50.720 1.00 87.25 186 ARG A CA 1
ATOM 1487 C C . ARG A 1 186 ? -0.109 1.327 -49.922 1.00 87.25 186 ARG A C 1
ATOM 1489 O O . ARG A 1 186 ? -0.958 2.168 -50.190 1.00 87.25 186 ARG A O 1
ATOM 1496 N N . LEU A 1 187 ? -0.202 0.482 -48.900 1.00 81.81 187 LEU A N 1
ATOM 1497 C CA . LEU A 1 187 ? -1.308 0.532 -47.941 1.00 81.81 187 LEU A CA 1
ATOM 1498 C C . LEU A 1 187 ? -1.094 1.617 -46.864 1.00 81.81 187 LEU A C 1
ATOM 1500 O O . LEU A 1 187 ? -2.024 2.023 -46.192 1.00 81.81 187 LEU A O 1
ATOM 1504 N N . ASP A 1 188 ? 0.136 2.078 -46.628 1.00 74.81 188 ASP A N 1
ATOM 1505 C CA . ASP A 1 188 ? 0.439 3.108 -45.614 1.00 74.81 188 ASP A CA 1
ATOM 1506 C C . ASP A 1 188 ? -0.107 2.837 -44.191 1.00 74.81 188 ASP A C 1
ATOM 1508 O O . ASP A 1 188 ? -0.246 3.733 -43.356 1.00 74.81 188 ASP A O 1
ATOM 1512 N N . ILE A 1 189 ? -0.301 1.558 -43.871 1.00 72.44 189 ILE A N 1
ATOM 1513 C CA . ILE A 1 189 ? -0.807 1.079 -42.585 1.00 72.44 189 ILE A CA 1
ATOM 1514 C C . ILE A 1 189 ? 0.300 0.873 -41.546 1.00 72.44 189 ILE A C 1
ATOM 1516 O O . ILE A 1 189 ? 1.454 0.553 -41.861 1.00 72.44 189 ILE A O 1
ATOM 1520 N N . ASN A 1 190 ? -0.089 1.000 -40.275 1.00 61.81 190 ASN A N 1
ATOM 1521 C CA . ASN A 1 190 ? 0.754 0.677 -39.119 1.00 61.81 190 ASN A CA 1
ATOM 1522 C C . ASN A 1 190 ? 0.362 -0.643 -38.446 1.00 61.81 190 ASN A C 1
ATOM 1524 O O . ASN A 1 190 ? 1.180 -1.248 -37.750 1.00 61.81 190 ASN A O 1
ATOM 1528 N N . ARG A 1 191 ? -0.895 -1.076 -38.602 1.00 60.19 191 ARG A N 1
ATOM 1529 C CA . ARG A 1 191 ? -1.411 -2.317 -38.021 1.00 60.19 191 ARG A CA 1
ATOM 1530 C C . ARG A 1 191 ? -1.954 -3.222 -39.105 1.00 60.19 191 ARG A C 1
ATOM 1532 O O . ARG A 1 191 ? -2.679 -2.779 -39.984 1.00 60.19 191 ARG A O 1
ATOM 1539 N N . SER A 1 192 ? -1.700 -4.518 -38.961 1.00 58.31 192 SER A N 1
ATOM 1540 C CA . SER A 1 192 ? -2.230 -5.527 -39.882 1.00 58.31 192 SER A CA 1
ATOM 1541 C C . SER A 1 192 ? -3.766 -5.519 -39.949 1.00 58.31 192 SER A C 1
ATOM 1543 O O . SER A 1 192 ? -4.314 -5.816 -41.000 1.00 58.31 192 SER A O 1
ATOM 1545 N N . SER A 1 193 ? -4.461 -5.121 -38.876 1.00 58.44 193 SER A N 1
ATOM 1546 C CA . SER A 1 193 ? -5.927 -4.988 -38.851 1.00 58.44 193 SER A CA 1
ATOM 1547 C C . SER A 1 193 ? -6.489 -3.889 -39.759 1.00 58.44 193 SER A C 1
ATOM 1549 O O . SER A 1 193 ? -7.661 -3.941 -40.097 1.00 58.44 193 SER A O 1
ATOM 1551 N N . GLU A 1 194 ? -5.681 -2.892 -40.133 1.00 67.75 194 GLU A N 1
ATOM 1552 C CA . GLU A 1 194 ? -6.085 -1.782 -41.017 1.00 67.75 194 GLU A CA 1
ATOM 1553 C C . GLU A 1 194 ? -5.921 -2.151 -42.505 1.00 67.75 194 GLU A C 1
ATOM 1555 O O . GLU A 1 194 ? -6.354 -1.412 -43.384 1.00 67.75 194 GLU A O 1
ATOM 1560 N N . ALA A 1 195 ? -5.298 -3.299 -42.805 1.00 71.06 195 ALA A N 1
ATOM 1561 C CA . ALA A 1 195 ? -4.956 -3.690 -44.169 1.00 71.06 195 ALA A CA 1
ATOM 1562 C C . ALA A 1 195 ? -6.178 -3.923 -45.064 1.00 71.06 195 ALA A C 1
ATOM 1564 O O . ALA A 1 195 ? -6.118 -3.630 -46.251 1.00 71.06 195 ALA A O 1
ATOM 1565 N N . PHE A 1 196 ? -7.274 -4.455 -44.519 1.00 77.50 196 PHE A N 1
ATOM 1566 C CA . PHE A 1 196 ? -8.440 -4.835 -45.320 1.00 77.50 196 PHE A CA 1
ATOM 1567 C C . PHE A 1 196 ? -9.184 -3.631 -45.892 1.00 77.50 196 PHE A C 1
ATOM 1569 O O . PHE A 1 196 ? -9.430 -3.588 -47.097 1.00 77.50 196 PHE A O 1
ATOM 1576 N N . ASP A 1 197 ? -9.485 -2.644 -45.045 1.00 77.88 197 ASP A N 1
ATOM 1577 C CA . ASP A 1 197 ? -10.207 -1.433 -45.448 1.00 77.88 197 ASP A CA 1
ATOM 1578 C C . ASP A 1 197 ? -9.425 -0.662 -46.518 1.00 77.88 197 ASP A C 1
ATOM 1580 O O . ASP A 1 197 ? -9.992 -0.166 -47.493 1.00 77.88 197 ASP A O 1
ATOM 1584 N N . GLU A 1 198 ? -8.102 -0.617 -46.374 1.00 81.56 198 GLU A N 1
ATOM 1585 C CA . GLU A 1 198 ? -7.233 0.095 -47.299 1.00 81.56 198 GLU A CA 1
ATOM 1586 C C . GLU A 1 198 ? -7.032 -0.642 -48.625 1.00 81.56 198 GLU A C 1
ATOM 1588 O O . GLU A 1 198 ? -7.074 -0.023 -49.689 1.00 81.56 198 GLU A O 1
ATOM 1593 N N . VAL A 1 199 ? -6.876 -1.970 -48.593 1.00 84.62 199 VAL A N 1
ATOM 1594 C CA . VAL A 1 199 ? -6.883 -2.786 -49.816 1.00 84.62 199 VAL A CA 1
ATOM 1595 C C . VAL A 1 199 ? -8.198 -2.585 -50.560 1.00 84.62 199 VAL A C 1
ATOM 1597 O O . VAL A 1 199 ? -8.187 -2.390 -51.772 1.00 84.62 199 VAL A O 1
ATOM 1600 N N . GLU A 1 200 ? -9.331 -2.561 -49.856 1.00 83.12 200 GLU A N 1
ATOM 1601 C CA . GLU A 1 200 ? -10.633 -2.306 -50.473 1.00 83.12 200 GLU A CA 1
ATOM 1602 C C . GLU A 1 200 ? -10.718 -0.900 -51.086 1.00 83.12 200 GLU A C 1
ATOM 1604 O O . GLU A 1 200 ? -11.272 -0.737 -52.175 1.00 83.12 200 GLU A O 1
ATOM 1609 N N . ARG A 1 201 ? -10.133 0.111 -50.433 1.00 85.88 201 ARG A N 1
ATOM 1610 C CA . ARG A 1 201 ? -10.049 1.481 -50.957 1.00 85.88 201 ARG A CA 1
ATOM 1611 C C . ARG A 1 201 ? -9.235 1.550 -52.250 1.00 85.88 201 ARG A C 1
ATOM 1613 O O . ARG A 1 201 ? -9.704 2.162 -53.207 1.00 85.88 201 ARG A O 1
ATOM 1620 N N . ILE A 1 202 ? -8.063 0.911 -52.282 1.00 87.12 202 ILE A N 1
ATOM 1621 C CA . ILE A 1 202 ? -7.174 0.869 -53.455 1.00 87.12 202 ILE A CA 1
ATOM 1622 C C . ILE A 1 202 ? -7.844 0.112 -54.606 1.00 87.12 202 ILE A C 1
ATOM 1624 O O . ILE A 1 202 ? -7.907 0.613 -55.724 1.00 87.12 202 ILE A O 1
ATOM 1628 N N . LEU A 1 203 ? -8.412 -1.067 -54.340 1.00 88.19 203 LEU A N 1
ATOM 1629 C CA . LEU A 1 203 ? -9.093 -1.854 -55.371 1.00 88.19 203 LEU A CA 1
ATOM 1630 C C . LEU A 1 203 ? -10.298 -1.104 -55.958 1.00 88.19 203 LEU A C 1
ATOM 1632 O O . LEU A 1 203 ? -10.508 -1.138 -57.167 1.00 88.19 203 LEU A O 1
ATOM 1636 N N . LYS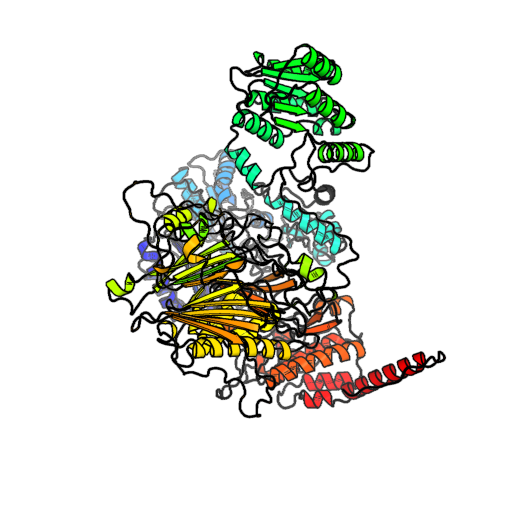 A 1 204 ? -11.057 -0.367 -55.135 1.00 85.81 204 LYS A N 1
ATOM 1637 C CA . LYS A 1 204 ? -12.147 0.496 -55.620 1.00 85.81 204 LYS A CA 1
ATOM 1638 C C . LYS A 1 204 ? -11.641 1.680 -56.443 1.00 85.81 204 LYS A C 1
ATOM 1640 O O . LYS A 1 204 ? -12.276 2.008 -57.440 1.00 85.81 204 LYS A O 1
ATOM 1645 N N . SER A 1 205 ? -10.539 2.326 -56.047 1.00 86.75 205 SER A N 1
ATOM 1646 C CA . SER A 1 205 ? -9.994 3.467 -56.798 1.00 86.75 205 SER A CA 1
ATOM 1647 C C . SER A 1 205 ? -9.417 3.063 -58.152 1.00 86.75 205 SER A C 1
ATOM 1649 O O . SER A 1 205 ? -9.548 3.820 -59.106 1.00 86.75 205 SER A O 1
ATOM 1651 N N . GLU A 1 206 ? -8.843 1.863 -58.241 1.00 83.62 206 GLU A N 1
ATOM 1652 C CA . GLU A 1 206 ? -8.342 1.279 -59.492 1.00 83.62 206 GLU A CA 1
ATOM 1653 C C . GLU A 1 206 ? -9.455 0.633 -60.342 1.00 83.62 206 GLU A C 1
ATOM 1655 O O . GLU A 1 206 ? -9.193 0.132 -61.431 1.00 83.62 206 GLU A O 1
ATOM 1660 N N . GLY A 1 207 ? -10.709 0.637 -59.868 1.00 83.31 207 GLY A N 1
ATOM 1661 C CA . GLY A 1 207 ? -11.847 0.077 -60.603 1.00 83.31 207 GLY A CA 1
ATOM 1662 C C . GLY A 1 207 ? -11.813 -1.449 -60.744 1.00 83.31 207 GLY A C 1
ATOM 1663 O O . GLY A 1 207 ? -12.301 -1.975 -61.739 1.00 83.31 207 GLY A O 1
ATOM 1664 N N . ALA A 1 208 ? -11.239 -2.164 -59.772 1.00 84.50 208 ALA A N 1
ATOM 1665 C CA . ALA A 1 208 ? -11.075 -3.613 -59.833 1.00 84.50 208 ALA A CA 1
ATOM 1666 C C . ALA A 1 208 ? -12.421 -4.366 -59.858 1.00 84.50 208 ALA A C 1
ATOM 1668 O O . ALA A 1 208 ? -13.329 -4.114 -59.059 1.00 84.50 208 ALA A O 1
ATOM 1669 N N . HIS A 1 209 ? -12.513 -5.351 -60.746 1.00 85.00 209 HIS A N 1
ATOM 1670 C CA . HIS A 1 209 ? -13.594 -6.325 -60.864 1.00 85.00 209 HIS A CA 1
ATOM 1671 C C . HIS A 1 209 ? -13.145 -7.701 -60.342 1.00 85.00 209 HIS A C 1
ATOM 1673 O O . HIS A 1 209 ? -11.973 -7.919 -60.041 1.00 85.00 209 HIS A O 1
ATOM 1679 N N . LYS A 1 210 ? -14.078 -8.651 -60.199 1.00 85.62 210 LYS A N 1
ATOM 1680 C CA . LYS A 1 210 ? -13.798 -9.974 -59.597 1.00 85.62 210 LYS A CA 1
ATOM 1681 C C . LYS A 1 210 ? -12.751 -10.793 -60.363 1.00 85.62 210 LYS A C 1
ATOM 1683 O O . LYS A 1 210 ? -12.048 -11.605 -59.767 1.00 85.62 210 LYS A O 1
ATOM 1688 N N . ASP A 1 211 ? -12.638 -10.559 -61.661 1.00 84.31 211 ASP A N 1
ATOM 1689 C CA . ASP A 1 211 ? -11.690 -11.163 -62.593 1.00 84.31 211 ASP A CA 1
ATOM 1690 C C . ASP A 1 211 ? -10.379 -10.368 -62.734 1.00 84.31 211 ASP A C 1
ATOM 1692 O O . ASP A 1 211 ? -9.433 -10.856 -63.355 1.00 84.31 211 ASP A O 1
ATOM 1696 N N . THR A 1 212 ? -10.274 -9.176 -62.135 1.00 86.81 212 THR A N 1
ATOM 1697 C CA . THR A 1 212 ? -9.057 -8.362 -62.203 1.00 86.81 212 THR A CA 1
ATOM 1698 C C . THR A 1 212 ? -7.875 -9.104 -61.570 1.00 86.81 212 THR A C 1
ATOM 1700 O O . THR A 1 212 ? -7.982 -9.573 -60.433 1.00 86.81 212 THR A O 1
ATOM 1703 N N . PRO A 1 213 ? -6.730 -9.212 -62.270 1.00 88.81 213 PRO A N 1
ATOM 1704 C CA . PRO A 1 213 ? -5.548 -9.853 -61.720 1.00 88.81 213 PRO A CA 1
ATOM 1705 C C . PRO A 1 213 ? -4.949 -8.995 -60.598 1.00 88.81 213 PRO A C 1
ATOM 1707 O O . PRO A 1 213 ? -4.547 -7.852 -60.811 1.00 88.81 213 PRO A O 1
ATOM 1710 N N . ILE A 1 214 ? -4.876 -9.551 -59.390 1.00 90.81 214 ILE A N 1
ATOM 1711 C CA . ILE A 1 214 ? -4.314 -8.889 -58.207 1.00 90.81 214 ILE A CA 1
ATOM 1712 C C . ILE A 1 214 ? -3.049 -9.633 -57.800 1.00 90.81 214 ILE A C 1
ATOM 1714 O O . ILE A 1 214 ? -3.075 -10.839 -57.544 1.00 90.81 214 ILE A O 1
ATOM 1718 N N . MET A 1 215 ? -1.939 -8.905 -57.707 1.00 91.81 215 MET A N 1
ATOM 1719 C CA . MET A 1 215 ? -0.661 -9.429 -57.240 1.00 91.81 215 MET A CA 1
ATOM 1720 C C . MET A 1 215 ? -0.251 -8.743 -55.948 1.00 91.81 215 MET A C 1
ATOM 1722 O O . MET A 1 215 ? -0.399 -7.536 -55.796 1.00 91.81 215 MET A O 1
ATOM 1726 N N . MET A 1 216 ? 0.282 -9.500 -54.995 1.00 91.88 216 MET A N 1
ATOM 1727 C CA . MET A 1 216 ? 0.694 -8.929 -53.716 1.00 91.88 216 MET A CA 1
ATOM 1728 C C . MET A 1 216 ? 1.966 -9.555 -53.171 1.00 91.88 216 MET A C 1
ATOM 1730 O O . MET A 1 216 ? 2.280 -10.724 -53.416 1.00 91.88 216 MET A O 1
ATOM 1734 N N . TYR A 1 217 ? 2.691 -8.766 -52.391 1.00 91.12 217 TYR A N 1
ATOM 1735 C CA . TYR A 1 217 ? 3.875 -9.219 -51.684 1.00 91.12 217 TYR A CA 1
ATOM 1736 C C . TYR A 1 217 ? 3.929 -8.614 -50.283 1.00 91.12 217 TYR A C 1
ATOM 1738 O O . TYR A 1 217 ? 3.326 -7.586 -49.972 1.00 91.12 217 TYR A O 1
ATOM 1746 N N . CYS A 1 218 ? 4.654 -9.295 -49.403 1.00 86.31 218 CYS A N 1
ATOM 1747 C CA . CYS A 1 218 ? 4.998 -8.787 -48.088 1.00 86.31 218 CYS A CA 1
ATOM 1748 C C . CYS A 1 218 ? 6.390 -9.285 -47.697 1.00 86.31 218 CYS A C 1
ATOM 1750 O O . CYS A 1 218 ? 7.066 -9.938 -48.491 1.00 86.31 218 CYS A O 1
ATOM 1752 N N . THR A 1 219 ? 6.822 -8.989 -46.475 1.00 77.81 219 THR A N 1
ATOM 1753 C CA . THR A 1 219 ? 8.169 -9.298 -45.983 1.00 77.81 219 THR A CA 1
ATOM 1754 C C . THR A 1 219 ? 8.518 -10.794 -46.089 1.00 77.81 219 THR A C 1
ATOM 1756 O O . THR A 1 219 ? 9.526 -11.150 -46.687 1.00 77.81 219 THR A O 1
ATOM 1759 N N . GLY A 1 220 ? 7.648 -11.680 -45.584 1.00 68.94 220 GLY A N 1
ATOM 1760 C CA . GLY A 1 220 ? 7.884 -13.136 -45.524 1.00 68.94 220 GLY A CA 1
ATOM 1761 C C . GLY A 1 220 ? 6.671 -14.002 -45.893 1.00 68.94 220 GLY A C 1
ATOM 1762 O O . GLY A 1 220 ? 6.506 -15.100 -45.373 1.00 68.94 220 GLY A O 1
ATOM 1763 N N . GLY A 1 221 ? 5.750 -13.487 -46.712 1.00 69.00 221 GLY A N 1
ATOM 1764 C CA . GLY A 1 221 ? 4.569 -14.212 -47.215 1.00 69.00 221 GLY A CA 1
ATOM 1765 C C . GLY A 1 221 ? 3.349 -14.280 -46.277 1.00 69.00 221 GLY A C 1
ATOM 1766 O O . GLY A 1 221 ? 2.222 -14.270 -46.762 1.00 69.00 221 GLY A O 1
ATOM 1767 N N . ILE A 1 222 ? 3.534 -14.233 -44.950 1.00 70.12 222 ILE A N 1
ATOM 1768 C CA . ILE A 1 222 ? 2.456 -14.451 -43.953 1.00 70.12 222 ILE A CA 1
ATOM 1769 C C . ILE A 1 222 ? 1.256 -13.506 -44.139 1.00 70.12 222 ILE A C 1
ATOM 1771 O O . ILE A 1 222 ? 0.106 -13.939 -44.153 1.00 70.12 222 ILE A O 1
ATOM 1775 N N . ARG A 1 223 ? 1.504 -12.197 -44.284 1.00 73.44 223 ARG A N 1
ATOM 1776 C CA . ARG A 1 223 ? 0.423 -11.204 -44.457 1.00 73.44 223 ARG A CA 1
ATOM 1777 C C . ARG A 1 223 ? -0.332 -11.381 -45.778 1.00 73.44 223 ARG A C 1
ATOM 1779 O O . ARG A 1 223 ? -1.543 -11.185 -45.808 1.00 73.44 223 ARG A O 1
ATOM 1786 N N . CYS A 1 224 ? 0.365 -11.800 -46.837 1.00 78.88 224 CYS A N 1
ATOM 1787 C CA . CYS A 1 224 ? -0.246 -12.027 -48.148 1.00 78.88 224 CYS A CA 1
ATOM 1788 C C . CYS A 1 224 ? -1.210 -13.207 -48.119 1.00 78.88 224 CYS A C 1
ATOM 1790 O O . CYS A 1 224 ? -2.246 -13.153 -48.765 1.00 78.88 224 CYS A O 1
ATOM 1792 N N . GLU A 1 225 ? -0.912 -14.250 -47.340 1.00 75.62 225 GLU A N 1
ATOM 1793 C CA . GLU A 1 225 ? -1.803 -15.406 -47.218 1.00 75.62 225 GLU A CA 1
ATOM 1794 C C . GLU A 1 225 ? -3.178 -15.021 -46.663 1.00 75.62 225 GLU A C 1
ATOM 1796 O O . GLU A 1 225 ? -4.201 -15.471 -47.182 1.00 75.62 225 GLU A O 1
ATOM 1801 N N . LYS A 1 226 ? -3.206 -14.156 -45.639 1.00 73.56 226 LYS A N 1
ATOM 1802 C CA . LYS A 1 226 ? -4.453 -13.700 -45.009 1.00 73.56 226 LYS A CA 1
ATOM 1803 C C . LYS A 1 226 ? -5.246 -12.753 -45.910 1.00 73.56 226 LYS A C 1
ATOM 1805 O O . LYS A 1 226 ? -6.453 -12.929 -46.046 1.00 73.56 226 LYS A O 1
ATOM 1810 N N . VAL A 1 227 ? -4.582 -11.781 -46.541 1.00 78.94 227 VAL A N 1
ATOM 1811 C CA . VAL A 1 227 ? -5.251 -10.832 -47.449 1.00 78.94 227 VAL A CA 1
ATOM 1812 C C . VAL A 1 227 ? -5.771 -11.538 -48.703 1.00 78.94 227 VAL A C 1
ATOM 1814 O O . VAL A 1 227 ? -6.906 -11.293 -49.104 1.00 78.94 227 VAL A O 1
ATOM 1817 N N . ALA A 1 228 ? -5.006 -12.474 -49.272 1.00 82.00 228 ALA A N 1
ATOM 1818 C CA . ALA A 1 228 ? -5.443 -13.254 -50.428 1.00 82.00 228 ALA A CA 1
ATOM 1819 C C . ALA A 1 228 ? -6.660 -14.135 -50.110 1.00 82.00 228 ALA A C 1
ATOM 1821 O O . ALA A 1 228 ? -7.639 -14.113 -50.853 1.00 82.00 228 ALA A O 1
ATOM 1822 N N . GLY A 1 229 ? -6.645 -14.857 -48.982 1.00 77.56 229 GLY A N 1
ATOM 1823 C CA . GLY A 1 229 ? -7.786 -15.678 -48.564 1.00 77.56 229 GLY A CA 1
ATOM 1824 C C . GLY A 1 229 ? -9.067 -14.862 -48.346 1.00 77.56 229 GLY A C 1
ATOM 1825 O O . GLY A 1 229 ? -10.146 -15.288 -48.757 1.00 77.56 229 GLY A O 1
ATOM 1826 N N . TRP A 1 230 ? -8.944 -13.667 -47.759 1.00 81.50 230 TRP A N 1
ATOM 1827 C CA . TRP A 1 230 ? -10.061 -12.740 -47.565 1.00 81.50 230 TRP A CA 1
ATOM 1828 C C . TRP A 1 230 ? -10.642 -12.227 -48.894 1.00 81.50 230 TRP A C 1
ATOM 1830 O O . TRP A 1 230 ? -11.854 -12.306 -49.105 1.00 81.50 230 TRP A O 1
ATOM 1840 N N . LEU A 1 231 ? -9.788 -11.775 -49.823 1.00 82.38 231 LEU A N 1
ATOM 1841 C CA . LEU A 1 231 ? -10.220 -11.299 -51.143 1.00 82.38 231 LEU A CA 1
ATOM 1842 C C . LEU A 1 231 ? -10.963 -12.384 -51.932 1.00 82.38 231 LEU A C 1
ATOM 1844 O O . LEU A 1 231 ? -11.995 -12.104 -52.540 1.00 82.38 231 LEU A O 1
ATOM 1848 N N . MET A 1 232 ? -10.479 -13.626 -51.892 1.00 80.31 232 MET A N 1
ATOM 1849 C CA . MET A 1 232 ? -11.102 -14.722 -52.635 1.00 80.31 232 MET A CA 1
ATOM 1850 C C . MET A 1 232 ? -12.430 -15.174 -52.018 1.00 80.31 232 MET A C 1
ATOM 1852 O O . MET A 1 232 ? -13.401 -15.366 -52.744 1.00 80.31 232 MET A O 1
ATOM 1856 N N . ARG A 1 233 ? -12.521 -15.309 -50.687 1.00 75.62 233 ARG A N 1
ATOM 1857 C CA . ARG A 1 233 ? -13.718 -15.882 -50.036 1.00 75.62 233 ARG A CA 1
ATOM 1858 C C . ARG A 1 233 ? -14.796 -14.869 -49.695 1.00 75.62 233 ARG A C 1
ATOM 1860 O O . ARG A 1 233 ? -15.967 -15.120 -49.957 1.00 75.62 233 ARG A O 1
ATOM 1867 N N . GLU A 1 234 ? -14.420 -13.750 -49.084 1.00 75.12 234 GLU A N 1
ATOM 1868 C CA . GLU A 1 234 ? -15.393 -12.765 -48.595 1.00 75.12 234 GLU A CA 1
ATOM 1869 C C . GLU A 1 234 ? -15.760 -11.730 -49.658 1.00 75.12 234 GLU A C 1
ATOM 1871 O O . GLU A 1 234 ? -16.857 -11.170 -49.628 1.00 75.12 234 GLU A O 1
ATOM 1876 N N . ARG A 1 235 ? -14.849 -11.461 -50.602 1.00 78.75 235 ARG A N 1
ATOM 1877 C CA . ARG A 1 235 ? -15.059 -10.482 -51.680 1.00 78.75 235 ARG A CA 1
ATOM 1878 C C . ARG A 1 235 ? -15.230 -11.116 -53.066 1.00 78.75 235 ARG A C 1
ATOM 1880 O O . ARG A 1 235 ? -15.786 -10.468 -53.952 1.00 78.75 235 ARG A O 1
ATOM 1887 N N . GLY A 1 236 ? -14.867 -12.390 -53.235 1.00 80.81 236 GLY A N 1
ATOM 1888 C CA . GLY A 1 236 ? -15.129 -13.167 -54.448 1.00 80.81 236 GLY A CA 1
ATOM 1889 C C . GLY A 1 236 ? -14.215 -12.841 -55.631 1.00 80.81 236 GLY A C 1
ATOM 1890 O O . GLY A 1 236 ? -14.686 -12.918 -56.761 1.00 80.81 236 GLY A O 1
ATOM 1891 N N . TYR A 1 237 ? -12.966 -12.430 -55.390 1.00 85.44 237 TYR A N 1
ATOM 1892 C CA . TYR A 1 237 ? -11.963 -12.256 -56.449 1.00 85.44 237 TYR A CA 1
ATOM 1893 C C . TYR A 1 237 ? -11.366 -13.605 -56.866 1.00 85.44 237 TYR A C 1
ATOM 1895 O O . TYR A 1 237 ? -11.011 -14.414 -56.013 1.00 85.44 237 TYR A O 1
ATOM 1903 N N . GLU A 1 238 ? -11.210 -13.838 -58.166 1.00 81.56 238 GLU A N 1
ATOM 1904 C CA . GLU A 1 238 ? -10.793 -15.141 -58.708 1.00 81.56 238 GLU A CA 1
ATOM 1905 C C . GLU A 1 238 ? -9.290 -15.186 -59.038 1.00 81.56 238 GLU A C 1
ATOM 1907 O O . GLU A 1 238 ? -8.636 -16.213 -58.852 1.00 81.56 238 GLU A O 1
ATOM 1912 N N . ASN A 1 239 ? -8.708 -14.053 -59.447 1.00 87.12 239 ASN A N 1
ATOM 1913 C CA . ASN A 1 239 ? -7.340 -13.966 -59.969 1.00 87.12 239 ASN A CA 1
ATOM 1914 C C . ASN A 1 239 ? -6.355 -13.335 -58.973 1.00 87.12 239 ASN A C 1
ATOM 1916 O O . ASN A 1 239 ? -5.729 -12.313 -59.251 1.00 87.12 239 ASN A O 1
ATOM 1920 N N . VAL A 1 240 ? -6.190 -13.957 -57.802 1.00 88.75 240 VAL A N 1
ATOM 1921 C CA . VAL A 1 240 ? -5.270 -13.475 -56.757 1.00 88.75 240 VAL A CA 1
ATOM 1922 C C . VAL A 1 240 ? -3.972 -14.286 -56.747 1.00 88.75 240 VAL A C 1
ATOM 1924 O O . VAL A 1 240 ? -3.977 -15.502 -56.548 1.00 88.75 240 VAL A O 1
ATOM 1927 N N . SER A 1 241 ? -2.843 -13.602 -56.937 1.00 89.75 241 SER A N 1
ATOM 1928 C CA . SER A 1 241 ? -1.497 -14.184 -56.931 1.00 89.75 241 SER A CA 1
ATOM 1929 C C . SER A 1 241 ? -0.590 -13.508 -55.901 1.00 89.75 241 SER A C 1
ATOM 1931 O O . SER A 1 241 ? -0.713 -12.318 -55.612 1.00 89.75 241 SER A O 1
ATOM 1933 N N . LYS A 1 242 ? 0.352 -14.262 -55.334 1.00 90.06 242 LYS A N 1
ATOM 1934 C CA . LYS A 1 242 ? 1.262 -13.774 -54.287 1.00 90.06 242 LYS A CA 1
ATOM 1935 C C . LYS A 1 242 ? 2.697 -14.231 -54.514 1.00 90.06 242 LYS A C 1
ATOM 1937 O O . LYS A 1 242 ? 2.929 -15.334 -55.009 1.00 90.06 242 LYS A O 1
ATOM 1942 N N . LEU A 1 243 ? 3.655 -13.392 -54.122 1.00 86.94 243 LEU A N 1
ATOM 1943 C CA . LEU A 1 243 ? 5.078 -13.726 -54.192 1.00 86.94 243 LEU A CA 1
ATOM 1944 C C . LEU A 1 243 ? 5.412 -14.817 -53.170 1.00 86.94 243 LEU A C 1
ATOM 1946 O O . LEU A 1 243 ? 5.309 -14.597 -51.955 1.00 86.94 243 LEU A O 1
ATOM 1950 N N . LYS A 1 244 ? 5.841 -15.988 -53.648 1.00 79.56 244 LYS A N 1
ATOM 1951 C CA . LYS A 1 244 ? 6.186 -17.116 -52.782 1.00 79.56 244 LYS A CA 1
ATOM 1952 C C . LYS A 1 244 ? 7.384 -16.757 -51.903 1.00 79.56 244 LYS A C 1
ATOM 1954 O O . LYS A 1 244 ? 8.456 -16.422 -52.399 1.00 79.56 244 LYS A O 1
ATOM 1959 N N . GLY A 1 245 ? 7.198 -16.830 -50.585 1.00 69.62 245 GLY A N 1
ATOM 1960 C CA . GLY A 1 245 ? 8.230 -16.474 -49.602 1.00 69.62 245 GLY A CA 1
ATOM 1961 C C . GLY A 1 245 ? 8.436 -14.965 -49.395 1.00 69.62 245 GLY A C 1
ATOM 1962 O O . GLY A 1 245 ? 9.273 -14.581 -48.582 1.00 69.62 245 GLY A O 1
ATOM 1963 N N . GLY A 1 246 ? 7.652 -14.106 -50.059 1.00 83.88 246 GLY A N 1
ATOM 1964 C CA . GLY A 1 246 ? 7.749 -12.651 -49.927 1.00 83.88 246 GLY A CA 1
ATOM 1965 C C . GLY A 1 246 ? 9.020 -12.047 -50.534 1.00 83.88 246 GLY A C 1
ATOM 1966 O O . GLY A 1 246 ? 9.762 -12.703 -51.264 1.00 83.88 246 GLY A O 1
ATOM 1967 N N . ILE A 1 247 ? 9.273 -10.772 -50.224 1.00 83.62 247 ILE A N 1
ATOM 1968 C CA . ILE A 1 247 ? 10.399 -10.014 -50.795 1.00 83.62 247 ILE A CA 1
ATOM 1969 C C . ILE A 1 247 ? 11.765 -10.612 -50.434 1.00 83.62 247 ILE A C 1
ATOM 1971 O O . ILE A 1 247 ? 12.684 -10.540 -51.244 1.00 83.62 247 ILE A O 1
ATOM 1975 N N . LYS A 1 248 ? 11.898 -11.264 -49.269 1.00 77.56 248 LYS A N 1
ATOM 1976 C CA . LYS A 1 248 ? 13.130 -11.973 -48.886 1.00 77.56 248 LYS A CA 1
ATOM 1977 C C . LYS A 1 248 ? 13.552 -13.004 -49.924 1.00 77.56 248 LYS A C 1
ATOM 1979 O O . LYS A 1 248 ? 14.699 -13.013 -50.353 1.00 77.56 248 LYS A O 1
ATOM 1984 N N . ASN A 1 249 ? 12.608 -13.847 -50.338 1.00 78.56 249 ASN A N 1
ATOM 1985 C CA . ASN A 1 249 ? 12.880 -14.917 -51.290 1.00 78.56 249 ASN A CA 1
ATOM 1986 C C . ASN A 1 249 ? 13.239 -14.356 -52.676 1.00 78.56 249 ASN A C 1
ATOM 1988 O O . ASN A 1 249 ? 14.118 -14.883 -53.349 1.00 78.56 249 ASN A O 1
ATOM 1992 N N . TYR A 1 250 ? 12.622 -13.238 -53.069 1.00 83.81 250 TYR A N 1
ATOM 1993 C CA . TYR A 1 250 ? 12.991 -12.521 -54.291 1.00 83.81 250 TYR A CA 1
ATOM 1994 C C . TYR A 1 250 ? 14.405 -11.931 -54.225 1.00 83.81 250 TYR A C 1
ATOM 1996 O O . TYR A 1 250 ? 15.184 -12.135 -55.147 1.00 83.81 250 TYR A O 1
ATOM 2004 N N . ILE A 1 251 ? 14.786 -11.276 -53.123 1.00 81.81 251 ILE A N 1
ATOM 2005 C CA . ILE A 1 251 ? 16.141 -10.718 -52.959 1.00 81.81 251 ILE A CA 1
ATOM 2006 C C . ILE A 1 251 ? 17.203 -11.821 -52.959 1.00 81.81 251 ILE A C 1
ATOM 2008 O O . ILE A 1 251 ? 18.251 -11.644 -53.578 1.00 81.81 251 ILE A O 1
ATOM 2012 N N . ASN A 1 252 ? 16.937 -12.955 -52.306 1.00 77.50 252 ASN A N 1
ATOM 2013 C CA . ASN A 1 252 ? 17.840 -14.107 -52.329 1.00 77.50 252 ASN A CA 1
ATOM 2014 C C . ASN A 1 252 ? 18.006 -14.642 -53.758 1.00 77.50 252 ASN A C 1
ATOM 2016 O O . ASN A 1 252 ? 19.132 -14.785 -54.217 1.00 77.50 252 ASN A O 1
ATOM 2020 N N . HIS A 1 253 ? 16.906 -14.830 -54.495 1.00 81.12 253 HIS A N 1
ATOM 2021 C CA . HIS A 1 253 ? 16.948 -15.267 -55.893 1.00 81.12 253 HIS A CA 1
ATOM 2022 C C . HIS A 1 253 ? 17.742 -14.310 -56.791 1.00 81.12 253 HIS A C 1
ATOM 2024 O O . HIS A 1 253 ? 18.585 -14.749 -57.569 1.00 81.12 253 HIS A O 1
ATOM 2030 N N . ILE A 1 254 ? 17.515 -13.000 -56.667 1.00 82.31 254 ILE A N 1
ATOM 2031 C CA . ILE A 1 254 ? 18.263 -11.983 -57.414 1.00 82.31 254 ILE A CA 1
ATOM 2032 C C . ILE A 1 254 ? 19.756 -12.014 -57.055 1.00 82.31 254 ILE A C 1
ATOM 2034 O O . ILE A 1 254 ? 20.602 -11.896 -57.935 1.00 82.31 254 ILE A O 1
ATOM 2038 N N . SER A 1 255 ? 20.081 -12.217 -55.776 1.00 77.69 255 SER A N 1
ATOM 2039 C CA . SER A 1 255 ? 21.467 -12.298 -55.302 1.00 77.69 255 SER A CA 1
ATOM 2040 C C . SER A 1 255 ? 22.178 -13.567 -55.792 1.00 77.69 255 SER A C 1
ATOM 2042 O O . SER A 1 255 ? 23.366 -13.517 -56.085 1.00 77.69 255 SER A O 1
ATOM 2044 N N . GLU A 1 256 ? 21.465 -14.692 -55.906 1.00 79.25 256 GLU A N 1
ATOM 2045 C CA . GLU A 1 256 ? 21.986 -15.968 -56.425 1.00 79.25 256 GLU A CA 1
ATOM 2046 C C . GLU A 1 256 ? 22.121 -15.991 -57.956 1.00 79.25 256 GLU A C 1
ATOM 2048 O O . GLU A 1 256 ? 23.001 -16.667 -58.484 1.00 79.25 256 GLU A O 1
ATOM 2053 N N . THR A 1 257 ? 21.250 -15.276 -58.675 1.00 79.75 257 THR A N 1
ATOM 2054 C CA . THR A 1 257 ? 21.208 -15.260 -60.151 1.00 79.75 257 THR A CA 1
ATOM 2055 C C . THR A 1 257 ? 21.888 -14.048 -60.789 1.00 79.75 257 THR A C 1
ATOM 2057 O O . THR A 1 257 ? 21.988 -13.996 -62.013 1.00 79.75 257 THR A O 1
ATOM 2060 N N . GLU A 1 258 ? 22.322 -13.070 -59.986 1.00 75.94 258 GLU A N 1
ATOM 2061 C CA . GLU A 1 258 ? 22.845 -11.760 -60.419 1.00 75.94 258 GLU A CA 1
ATOM 2062 C C . GLU A 1 258 ? 21.902 -10.981 -61.366 1.00 75.94 258 GLU A C 1
ATOM 2064 O O . GLU A 1 258 ? 22.323 -10.100 -62.120 1.00 75.94 258 GLU A O 1
ATOM 2069 N N . ALA A 1 259 ? 20.601 -11.285 -61.342 1.00 76.00 259 ALA A N 1
ATOM 2070 C CA . ALA A 1 259 ? 19.608 -10.612 -62.172 1.00 76.00 259 ALA A CA 1
ATOM 2071 C C . ALA A 1 259 ? 19.370 -9.152 -61.725 1.00 76.00 259 ALA A C 1
ATOM 2073 O O . ALA A 1 259 ? 19.662 -8.748 -60.602 1.00 76.00 259 ALA A O 1
ATOM 2074 N N . THR A 1 260 ? 18.823 -8.309 -62.605 1.00 80.88 260 THR A N 1
ATOM 2075 C CA . THR A 1 260 ? 18.501 -6.919 -62.236 1.00 80.88 260 THR A CA 1
ATOM 2076 C C . THR A 1 260 ? 17.210 -6.868 -61.416 1.00 80.88 260 THR A C 1
ATOM 2078 O O . THR A 1 260 ? 16.145 -7.196 -61.932 1.00 80.88 260 THR A O 1
ATOM 2081 N N . SER A 1 261 ? 17.288 -6.411 -60.163 1.00 83.88 261 SER A N 1
ATOM 2082 C CA . SER A 1 261 ? 16.112 -6.239 -59.298 1.00 83.88 261 SER A CA 1
ATOM 2083 C C . SER A 1 261 ? 15.165 -5.151 -59.816 1.00 83.88 261 SER A C 1
ATOM 2085 O O . SER A 1 261 ? 15.586 -4.024 -60.079 1.00 83.88 261 SER A O 1
ATOM 2087 N N . ARG A 1 262 ? 13.863 -5.453 -59.858 1.00 86.94 262 ARG A N 1
ATOM 2088 C CA . ARG A 1 262 ? 12.776 -4.469 -60.039 1.00 86.94 262 ARG A CA 1
ATOM 2089 C C . ARG A 1 262 ? 12.220 -3.924 -58.722 1.00 86.94 262 ARG A C 1
ATOM 2091 O O . ARG A 1 262 ? 11.337 -3.065 -58.715 1.00 86.94 262 ARG A O 1
ATOM 2098 N N . PHE A 1 263 ? 12.733 -4.417 -57.600 1.00 87.50 263 PHE A N 1
ATOM 2099 C CA . PHE A 1 263 ? 12.528 -3.822 -56.290 1.00 87.50 263 PHE A CA 1
ATOM 2100 C C . PHE A 1 263 ? 13.559 -2.711 -56.077 1.00 87.50 263 PHE A C 1
ATOM 2102 O O . PHE A 1 263 ? 14.758 -2.992 -56.037 1.00 87.50 263 PHE A O 1
ATOM 2109 N N . ILE A 1 264 ? 13.089 -1.471 -55.936 1.00 88.62 264 ILE A N 1
ATOM 2110 C CA . ILE A 1 264 ? 13.915 -0.273 -55.765 1.00 88.62 264 ILE A CA 1
ATOM 2111 C C . ILE A 1 264 ? 14.070 0.084 -54.284 1.00 88.62 264 ILE A C 1
ATOM 2113 O O . ILE A 1 264 ? 13.128 -0.031 -53.496 1.00 88.62 264 ILE A O 1
ATOM 2117 N N . GLY A 1 265 ? 15.257 0.549 -53.904 1.00 86.00 265 GLY A N 1
ATOM 2118 C CA . GLY A 1 265 ? 15.595 1.002 -52.561 1.00 86.00 265 GLY A CA 1
ATOM 2119 C C . GLY A 1 265 ? 16.100 -0.110 -51.643 1.00 86.00 265 GLY A C 1
ATOM 2120 O O . GLY A 1 265 ? 16.970 -0.912 -51.999 1.00 86.00 265 GLY A O 1
ATOM 2121 N N . LYS A 1 266 ? 15.596 -0.122 -50.408 1.00 84.00 266 LYS A N 1
ATOM 2122 C CA . LYS A 1 266 ? 16.117 -0.936 -49.306 1.00 84.00 266 LYS A CA 1
ATOM 2123 C C . LYS A 1 266 ? 15.050 -1.874 -48.752 1.00 84.00 266 LYS A C 1
ATOM 2125 O O . LYS A 1 266 ? 13.936 -1.440 -48.466 1.00 84.00 266 LYS A O 1
ATOM 2130 N N . ASN A 1 267 ? 15.391 -3.143 -48.531 1.00 79.56 267 ASN A N 1
ATOM 2131 C CA . ASN A 1 267 ? 14.554 -4.009 -47.705 1.00 79.56 267 ASN A CA 1
ATOM 2132 C C . ASN A 1 267 ? 14.853 -3.723 -46.233 1.00 79.56 267 ASN A C 1
ATOM 2134 O O . ASN A 1 267 ? 15.969 -3.948 -45.763 1.00 79.56 267 ASN A O 1
ATOM 2138 N N . PHE A 1 268 ? 13.868 -3.186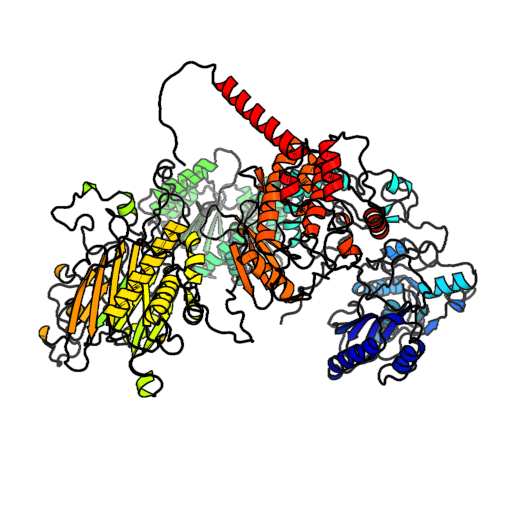 -45.521 1.00 73.38 268 PHE A N 1
ATOM 2139 C CA . PHE A 1 268 ? 13.981 -2.826 -44.115 1.00 73.38 268 PHE A CA 1
ATOM 2140 C C . PHE A 1 268 ? 12.989 -3.645 -43.296 1.00 73.38 268 PHE A C 1
ATOM 2142 O O . PHE A 1 268 ? 11.790 -3.590 -43.550 1.00 73.38 268 PHE A O 1
ATOM 2149 N N . GLU A 1 269 ? 13.488 -4.365 -42.292 1.00 64.00 269 GLU A N 1
ATOM 2150 C CA . GLU A 1 269 ? 12.680 -5.188 -41.393 1.00 64.00 269 GLU A CA 1
ATOM 2151 C C . GLU A 1 269 ? 12.913 -4.781 -39.945 1.00 64.00 269 GLU A C 1
ATOM 2153 O O . GLU A 1 269 ? 14.046 -4.621 -39.497 1.00 64.00 269 GLU A O 1
ATOM 2158 N N . PHE A 1 270 ? 11.826 -4.632 -39.193 1.00 52.16 270 PHE A N 1
ATOM 2159 C CA . PHE A 1 270 ? 11.878 -4.197 -37.802 1.00 52.16 270 PHE A CA 1
ATOM 2160 C C . PHE A 1 270 ? 11.546 -5.370 -36.863 1.00 52.16 270 PHE A C 1
ATOM 2162 O O . PHE A 1 270 ? 10.382 -5.578 -36.535 1.00 52.16 270 PHE A O 1
ATOM 2169 N N . ASP A 1 271 ? 12.548 -6.136 -36.404 1.00 44.16 271 ASP A N 1
ATOM 2170 C CA . ASP A 1 271 ? 12.372 -7.176 -35.353 1.00 44.16 271 ASP A CA 1
ATOM 2171 C C . ASP A 1 271 ? 12.986 -6.769 -33.997 1.00 44.16 271 ASP A C 1
ATOM 2173 O O . ASP A 1 271 ? 13.219 -7.593 -33.117 1.00 44.16 271 ASP A O 1
ATOM 2177 N N . GLY A 1 272 ? 13.286 -5.482 -33.783 1.00 42.19 272 GLY A N 1
ATOM 2178 C CA . GLY A 1 272 ? 13.745 -4.961 -32.483 1.00 42.19 272 GLY A CA 1
ATOM 2179 C C . GLY A 1 272 ? 14.930 -5.712 -31.843 1.00 42.19 272 GLY A C 1
ATOM 2180 O O . GLY A 1 272 ? 15.083 -5.659 -30.623 1.00 42.19 272 GLY A O 1
ATOM 2181 N N . ARG A 1 273 ? 15.709 -6.456 -32.642 1.00 40.59 273 ARG A N 1
ATOM 2182 C CA . ARG A 1 273 ? 16.820 -7.331 -32.220 1.00 40.59 273 ARG A CA 1
ATOM 2183 C C . ARG A 1 273 ? 18.061 -7.219 -33.098 1.00 40.59 273 ARG A C 1
ATOM 2185 O O . ARG A 1 273 ? 19.107 -7.690 -32.687 1.00 40.59 273 ARG A O 1
ATOM 2192 N N . LEU A 1 274 ? 17.952 -6.584 -34.261 1.00 38.09 274 LEU A N 1
ATOM 2193 C CA . LEU A 1 274 ? 19.034 -6.365 -35.216 1.00 38.09 274 LEU A CA 1
ATOM 2194 C C . LEU A 1 274 ? 18.743 -5.031 -35.909 1.00 38.09 274 LEU A C 1
ATOM 2196 O O . LEU A 1 274 ? 17.904 -4.965 -36.799 1.00 38.09 274 LEU A O 1
ATOM 2200 N N . SER A 1 275 ? 19.367 -3.937 -35.477 1.00 33.91 275 SER A N 1
ATOM 2201 C CA . SER A 1 275 ? 19.178 -2.619 -36.106 1.00 33.91 275 SER A CA 1
ATOM 2202 C C . SER A 1 275 ? 19.948 -2.451 -37.423 1.00 33.91 275 SER A C 1
ATOM 2204 O O . SER A 1 275 ? 19.874 -1.384 -38.028 1.00 33.91 275 SER A O 1
ATOM 2206 N N . ASN A 1 276 ? 20.692 -3.467 -37.882 1.00 38.28 276 ASN A N 1
ATOM 2207 C CA . ASN A 1 276 ? 21.746 -3.263 -38.883 1.00 38.28 276 ASN A CA 1
ATOM 2208 C C . ASN A 1 276 ? 21.593 -4.063 -40.191 1.00 38.28 276 ASN A C 1
ATOM 2210 O O . ASN A 1 276 ? 22.400 -3.870 -41.092 1.00 38.28 276 ASN A O 1
ATOM 2214 N N . GLU A 1 277 ? 20.557 -4.887 -40.372 1.00 48.12 277 GLU A N 1
ATOM 2215 C CA . GLU A 1 277 ? 20.419 -5.734 -41.577 1.00 48.12 277 GLU A CA 1
ATOM 2216 C C . GLU A 1 277 ? 19.439 -5.204 -42.625 1.00 48.12 277 GLU A C 1
ATOM 2218 O O . GLU A 1 277 ? 18.769 -5.960 -43.326 1.00 48.12 277 GLU A O 1
ATOM 2223 N N . ALA A 1 278 ? 19.306 -3.891 -42.750 1.00 58.09 278 ALA A N 1
ATOM 2224 C CA . ALA A 1 278 ? 18.526 -3.367 -43.853 1.00 58.09 278 ALA A CA 1
ATOM 2225 C C . ALA A 1 278 ? 19.359 -3.513 -45.143 1.00 58.09 278 ALA A C 1
ATOM 2227 O O . ALA A 1 278 ? 20.321 -2.772 -45.364 1.00 58.09 278 ALA A O 1
ATOM 2228 N N . VAL A 1 279 ? 19.024 -4.517 -45.956 1.00 66.62 279 VAL A N 1
ATOM 2229 C CA . VAL A 1 279 ? 19.750 -4.868 -47.181 1.00 66.62 279 VAL A CA 1
ATOM 2230 C C . VAL A 1 279 ? 19.377 -3.866 -48.264 1.00 66.62 279 VAL A C 1
ATOM 2232 O O . VAL A 1 279 ? 18.211 -3.740 -48.646 1.00 66.62 279 VAL A O 1
ATOM 2235 N N . ARG A 1 280 ? 20.369 -3.113 -48.741 1.00 76.44 280 ARG A N 1
ATOM 2236 C CA . ARG A 1 280 ? 20.190 -2.231 -49.893 1.00 76.44 280 ARG A CA 1
ATOM 2237 C C . ARG A 1 280 ? 20.141 -3.095 -51.150 1.00 76.44 280 ARG A C 1
ATOM 2239 O O . ARG A 1 280 ? 21.100 -3.802 -51.427 1.00 76.44 280 ARG A O 1
ATOM 2246 N N . VAL A 1 281 ? 19.021 -3.036 -51.866 1.00 79.94 281 VAL A N 1
ATOM 2247 C CA . VAL A 1 281 ? 18.792 -3.824 -53.084 1.00 79.94 281 VAL A CA 1
ATOM 2248 C C . VAL A 1 281 ? 19.219 -3.017 -54.309 1.00 79.94 281 VAL A C 1
ATOM 2250 O O . VAL A 1 281 ? 19.897 -3.543 -55.184 1.00 79.94 281 VAL A O 1
ATOM 2253 N N . THR A 1 282 ? 18.904 -1.718 -54.336 1.00 82.44 282 THR A N 1
ATOM 2254 C CA . THR A 1 282 ? 19.382 -0.781 -55.366 1.00 82.44 282 THR A CA 1
ATOM 2255 C C . THR A 1 282 ? 19.930 0.508 -54.743 1.00 82.44 282 THR A C 1
ATOM 2257 O O . THR A 1 282 ? 19.737 0.798 -53.558 1.00 82.44 282 THR A O 1
ATOM 2260 N N . GLY A 1 283 ? 20.655 1.300 -55.537 1.00 78.19 283 GLY A N 1
ATOM 2261 C CA . GLY A 1 283 ? 21.216 2.588 -55.106 1.00 78.19 283 GLY A CA 1
ATOM 2262 C C . GLY A 1 283 ? 20.171 3.671 -54.811 1.00 78.19 283 GLY A C 1
ATOM 2263 O O . GLY A 1 283 ? 20.521 4.709 -54.256 1.00 78.19 283 GLY A O 1
ATOM 2264 N N . ASP A 1 284 ? 18.905 3.433 -55.153 1.00 84.88 284 ASP A N 1
ATOM 2265 C CA . ASP A 1 284 ? 17.823 4.400 -55.005 1.00 84.88 284 ASP A CA 1
ATOM 2266 C C . ASP A 1 284 ? 17.536 4.724 -53.534 1.00 84.88 284 ASP A C 1
ATOM 2268 O O . ASP A 1 284 ? 17.517 3.855 -52.659 1.00 84.88 284 ASP A O 1
ATOM 2272 N N . VAL A 1 285 ? 17.291 6.002 -53.259 1.00 85.75 285 VAL A N 1
ATOM 2273 C CA . VAL A 1 285 ? 16.909 6.506 -51.938 1.00 85.75 285 VAL A CA 1
ATOM 2274 C C . VAL A 1 285 ? 15.539 7.151 -52.086 1.00 85.75 285 VAL A C 1
ATOM 2276 O O . VAL A 1 285 ? 15.410 8.221 -52.673 1.00 85.75 285 VAL A O 1
ATOM 2279 N N . LEU A 1 286 ? 14.507 6.467 -51.590 1.00 85.50 286 LEU A N 1
ATOM 2280 C CA . LEU A 1 286 ? 13.105 6.845 -51.812 1.00 85.50 286 LEU A CA 1
ATOM 2281 C C . LEU A 1 286 ? 12.569 7.868 -50.798 1.00 85.50 286 LEU A C 1
ATOM 2283 O O . LEU A 1 286 ? 11.429 8.313 -50.923 1.00 85.50 286 LEU A O 1
ATOM 2287 N N . THR A 1 287 ? 13.362 8.207 -49.782 1.00 85.25 287 THR A N 1
ATOM 2288 C CA . THR A 1 287 ? 12.981 9.098 -48.683 1.00 85.25 287 THR A CA 1
ATOM 2289 C C . THR A 1 287 ? 13.928 10.284 -48.565 1.00 85.25 287 THR A C 1
ATOM 2291 O O . THR A 1 287 ? 15.110 10.218 -48.911 1.00 85.25 287 THR A O 1
ATOM 2294 N N . GLU A 1 288 ? 13.412 11.378 -48.020 1.00 85.56 288 GLU A N 1
ATOM 2295 C CA . GLU A 1 288 ? 14.196 12.566 -47.706 1.00 85.56 288 GLU A CA 1
ATOM 2296 C C . GLU A 1 288 ? 14.611 12.563 -46.230 1.00 85.56 288 GLU A C 1
ATOM 2298 O O . GLU A 1 288 ? 13.906 12.076 -45.342 1.00 85.56 288 GLU A O 1
ATOM 2303 N N . CYS A 1 289 ? 15.782 13.124 -45.956 1.00 83.56 289 CYS A N 1
ATOM 2304 C CA . CYS A 1 289 ? 16.272 13.389 -44.618 1.00 83.56 289 CYS A CA 1
ATOM 2305 C C . CYS A 1 289 ? 15.398 14.463 -43.980 1.00 83.56 289 CYS A C 1
ATOM 2307 O O . CYS A 1 289 ? 15.420 15.618 -44.402 1.00 83.56 289 CYS A O 1
ATOM 2309 N N . ARG A 1 290 ? 14.706 14.128 -42.894 1.00 81.19 290 ARG A N 1
ATOM 2310 C CA . ARG A 1 290 ? 13.852 15.085 -42.180 1.00 81.19 290 ARG A CA 1
ATOM 2311 C C . ARG A 1 290 ? 14.624 16.286 -41.631 1.00 81.19 290 ARG A C 1
ATOM 2313 O O . ARG A 1 290 ? 14.057 17.353 -41.440 1.00 81.19 290 ARG A O 1
ATOM 2320 N N . SER A 1 291 ? 15.918 16.105 -41.375 1.00 77.06 291 SER A N 1
ATOM 2321 C CA . SER A 1 291 ? 16.794 17.127 -40.808 1.00 77.06 291 SER A CA 1
ATOM 2322 C C . SER A 1 291 ? 17.281 18.165 -41.828 1.00 77.06 291 SER A C 1
ATOM 2324 O O . SER A 1 291 ? 17.585 19.282 -41.424 1.00 77.06 291 SER A O 1
ATOM 2326 N N . CYS A 1 292 ? 17.407 17.824 -43.117 1.00 82.19 292 CYS A N 1
ATOM 2327 C CA . CYS A 1 292 ? 17.982 18.739 -44.120 1.00 82.19 292 CYS A CA 1
ATOM 2328 C C . CYS A 1 292 ? 17.340 18.686 -45.515 1.00 82.19 292 CYS A C 1
ATOM 2330 O O . CYS A 1 292 ? 17.822 19.367 -46.417 1.00 82.19 292 CYS A O 1
ATOM 2332 N N . GLY A 1 293 ? 16.319 17.855 -45.724 1.00 79.69 293 GLY A N 1
ATOM 2333 C CA . GLY A 1 293 ? 15.625 17.666 -47.004 1.00 79.69 293 GLY A CA 1
ATOM 2334 C C . GLY A 1 293 ? 16.421 16.918 -48.082 1.00 79.69 293 GLY A C 1
ATOM 2335 O O . GLY A 1 293 ? 15.882 16.607 -49.135 1.00 79.69 293 GLY A O 1
ATOM 2336 N N . LYS A 1 294 ? 17.705 16.602 -47.860 1.00 85.94 294 LYS A N 1
ATOM 2337 C CA . LYS A 1 294 ? 18.516 15.824 -48.819 1.00 85.94 294 LYS A CA 1
ATOM 2338 C C . LYS A 1 294 ? 18.126 14.341 -48.799 1.00 85.94 294 LYS A C 1
ATOM 2340 O O . LYS A 1 294 ? 17.674 13.887 -47.753 1.00 85.94 294 LYS A O 1
ATOM 2345 N N . PRO A 1 295 ? 18.374 13.553 -49.861 1.00 86.62 295 PRO A N 1
ATOM 2346 C CA . PRO A 1 295 ? 18.092 12.116 -49.855 1.00 86.62 295 PRO A CA 1
ATOM 2347 C C . PRO A 1 295 ? 18.690 11.407 -48.629 1.00 86.62 295 PRO A C 1
ATOM 2349 O O . PRO A 1 295 ? 19.871 11.579 -48.308 1.00 86.62 295 PRO A O 1
ATOM 2352 N N . GLY A 1 296 ? 17.866 10.640 -47.918 1.00 83.19 296 GLY A N 1
ATOM 2353 C CA . GLY A 1 296 ? 18.275 9.908 -46.723 1.00 83.19 296 GLY A CA 1
ATOM 2354 C C . GLY A 1 296 ? 17.235 8.879 -46.301 1.00 83.19 296 GLY A C 1
ATOM 2355 O O . GLY A 1 296 ? 16.053 9.192 -46.209 1.00 83.19 296 GLY A O 1
ATOM 2356 N N . ASP A 1 297 ? 17.680 7.656 -46.029 1.00 80.50 297 ASP A N 1
ATOM 2357 C CA . ASP A 1 297 ? 16.855 6.487 -45.692 1.00 80.50 297 ASP A CA 1
ATOM 2358 C C . ASP A 1 297 ? 17.387 5.722 -44.467 1.00 80.50 297 ASP A C 1
ATOM 2360 O O . ASP A 1 297 ? 17.126 4.530 -44.271 1.00 80.50 297 ASP A O 1
ATOM 2364 N N . ILE A 1 298 ? 18.149 6.418 -43.618 1.00 78.88 298 ILE A N 1
ATOM 2365 C CA . ILE A 1 298 ? 18.570 5.895 -42.322 1.00 78.88 298 ILE A CA 1
ATOM 2366 C C . ILE A 1 298 ? 17.460 6.187 -41.322 1.00 78.88 298 ILE A C 1
ATOM 2368 O O . ILE A 1 298 ? 17.229 7.344 -40.984 1.00 78.88 298 ILE A O 1
ATOM 2372 N N . TYR A 1 299 ? 16.782 5.147 -40.848 1.00 79.12 299 TYR A N 1
ATOM 2373 C CA . TYR A 1 299 ? 15.788 5.286 -39.792 1.00 79.12 299 TYR A CA 1
ATOM 2374 C C . TYR A 1 299 ? 16.436 5.466 -38.420 1.00 79.12 299 TYR A C 1
ATOM 2376 O O . TYR A 1 299 ? 17.298 4.675 -38.034 1.00 79.12 299 TYR A O 1
ATOM 2384 N N . ASP A 1 300 ? 15.959 6.457 -37.672 1.00 70.94 300 ASP A N 1
ATOM 2385 C CA . ASP A 1 300 ? 16.287 6.649 -36.262 1.00 70.94 300 ASP A CA 1
ATOM 2386 C C . ASP A 1 300 ? 15.061 7.130 -35.468 1.00 70.94 300 ASP A C 1
ATOM 2388 O O . ASP A 1 300 ? 14.092 7.654 -36.029 1.00 70.94 300 ASP A O 1
ATOM 2392 N N . ASN A 1 301 ? 15.077 6.926 -34.152 1.00 75.12 301 ASN A N 1
ATOM 2393 C CA . ASN A 1 301 ? 14.008 7.386 -33.266 1.00 75.12 301 ASN A CA 1
ATOM 2394 C C . ASN A 1 301 ? 14.358 8.747 -32.668 1.00 75.12 301 ASN A C 1
ATOM 2396 O O . ASN A 1 301 ? 15.487 8.989 -32.241 1.00 75.12 301 ASN A O 1
ATOM 2400 N N . CYS A 1 302 ? 13.366 9.629 -32.552 1.00 75.19 302 CYS A N 1
ATOM 2401 C CA . CYS A 1 302 ? 13.555 10.913 -31.890 1.00 75.19 302 CYS A CA 1
ATOM 2402 C C . CYS A 1 302 ? 14.021 10.726 -30.435 1.00 75.19 302 CYS A C 1
ATOM 2404 O O . CYS A 1 302 ? 13.370 10.067 -29.625 1.00 75.19 302 CYS A O 1
ATOM 2406 N N . HIS A 1 303 ? 15.122 11.385 -30.072 1.00 77.56 303 HIS A N 1
ATOM 2407 C CA . HIS A 1 303 ? 15.714 11.326 -28.736 1.00 77.56 303 HIS A CA 1
ATOM 2408 C C . HIS A 1 303 ? 14.805 11.937 -27.653 1.00 77.56 303 HIS A C 1
ATOM 2410 O O . HIS A 1 303 ? 14.877 11.548 -26.486 1.00 77.56 303 HIS A O 1
ATOM 2416 N N . ASN A 1 304 ? 13.894 12.849 -28.026 1.00 77.94 304 ASN A N 1
ATOM 2417 C CA . ASN A 1 304 ? 12.802 13.267 -27.146 1.00 77.94 304 ASN A CA 1
ATOM 2418 C C . ASN A 1 304 ? 11.808 12.109 -26.953 1.00 77.94 304 ASN A C 1
ATOM 2420 O O . ASN A 1 304 ? 10.972 11.849 -27.818 1.00 77.94 304 ASN A O 1
ATOM 2424 N N . LYS A 1 305 ? 11.861 11.467 -25.782 1.00 70.94 305 LYS A N 1
ATOM 2425 C CA . LYS A 1 305 ? 11.018 10.319 -25.410 1.00 70.94 305 LYS A CA 1
ATOM 2426 C C . LYS A 1 305 ? 9.523 10.622 -25.280 1.00 70.94 305 LYS A C 1
ATOM 2428 O O . LYS A 1 305 ? 8.737 9.681 -25.260 1.00 70.94 305 LYS A O 1
ATOM 2433 N N . LEU A 1 306 ? 9.120 11.894 -25.191 1.00 69.06 306 LEU A N 1
ATOM 2434 C CA . LEU A 1 306 ? 7.703 12.264 -25.304 1.00 69.06 306 LEU A CA 1
ATOM 2435 C C . LEU A 1 306 ? 7.203 12.173 -26.754 1.00 69.06 306 LEU A C 1
ATOM 2437 O O . LEU A 1 306 ? 6.020 11.946 -26.967 1.00 69.06 306 LEU A O 1
ATOM 2441 N N . CYS A 1 307 ? 8.100 12.345 -27.729 1.00 70.69 307 CYS A N 1
ATOM 2442 C CA . CYS A 1 307 ? 7.798 12.273 -29.155 1.00 70.69 307 CYS A CA 1
ATOM 2443 C C . CYS A 1 307 ? 7.984 10.844 -29.697 1.00 70.69 307 CYS A C 1
ATOM 2445 O O . CYS A 1 307 ? 7.063 10.299 -30.294 1.00 70.69 307 CYS A O 1
ATOM 2447 N N . ASP A 1 308 ? 9.158 10.234 -29.467 1.00 68.88 308 ASP A N 1
ATOM 2448 C CA . ASP A 1 308 ? 9.524 8.856 -29.877 1.00 68.88 308 ASP A CA 1
ATOM 2449 C C . ASP A 1 308 ? 9.212 8.524 -31.355 1.00 68.88 308 ASP A C 1
ATOM 2451 O O . ASP A 1 308 ? 8.994 7.374 -31.728 1.00 68.88 308 ASP A O 1
ATOM 2455 N N . HIS A 1 309 ? 9.153 9.550 -32.207 1.00 74.44 309 HIS A N 1
ATOM 2456 C CA . HIS A 1 309 ? 8.800 9.417 -33.613 1.00 74.44 309 HIS A CA 1
ATOM 2457 C C . HIS A 1 309 ? 9.957 8.807 -34.413 1.00 74.44 309 HIS A C 1
ATOM 2459 O O . HIS A 1 309 ? 11.094 9.268 -34.288 1.00 74.44 309 HIS A O 1
ATOM 2465 N N . LEU A 1 310 ? 9.656 7.806 -35.246 1.00 74.88 310 LEU A N 1
ATOM 2466 C CA . LEU A 1 310 ? 10.595 7.190 -36.185 1.00 74.88 310 LEU A CA 1
ATOM 2467 C C . LEU A 1 310 ? 10.707 8.065 -37.441 1.00 74.88 310 LEU A C 1
ATOM 2469 O O . LEU A 1 310 ? 9.700 8.334 -38.093 1.00 74.88 310 LEU A O 1
ATOM 2473 N N . PHE A 1 311 ? 11.913 8.508 -37.794 1.00 78.88 311 PHE A N 1
ATOM 2474 C CA . PHE A 1 311 ? 12.142 9.393 -38.939 1.00 78.88 311 PHE A CA 1
ATOM 2475 C C . PHE A 1 311 ? 13.412 9.027 -39.711 1.00 78.88 311 PHE A C 1
ATOM 2477 O O . PHE A 1 311 ? 14.264 8.298 -39.208 1.00 78.88 311 PHE A O 1
ATOM 2484 N N . THR A 1 312 ? 13.519 9.511 -40.949 1.00 81.94 312 THR A N 1
ATOM 2485 C CA . THR A 1 312 ? 14.658 9.268 -41.842 1.00 81.94 312 THR A CA 1
ATOM 2486 C C . THR A 1 312 ? 15.690 10.393 -41.773 1.00 81.94 312 THR A C 1
ATOM 2488 O O . THR A 1 312 ? 15.341 11.576 -41.786 1.00 81.94 312 THR A O 1
ATOM 2491 N N . GLU A 1 313 ? 16.974 10.035 -41.750 1.00 80.56 313 GLU A N 1
ATOM 2492 C CA . GLU A 1 313 ? 18.112 10.957 -41.795 1.00 80.56 313 GLU A CA 1
ATOM 2493 C C . GLU A 1 313 ? 19.121 10.580 -42.894 1.00 80.56 313 GLU A C 1
ATOM 2495 O O . GLU A 1 313 ? 19.196 9.436 -43.347 1.00 80.56 313 GLU A O 1
ATOM 2500 N N . CYS A 1 314 ? 19.926 11.555 -43.326 1.00 85.44 314 CYS A N 1
ATOM 2501 C CA . CYS A 1 314 ? 21.108 11.314 -44.149 1.00 85.44 314 CYS A CA 1
ATOM 2502 C C . CYS A 1 314 ? 22.343 11.103 -43.263 1.00 85.44 314 CYS A C 1
ATOM 2504 O O . CYS A 1 314 ? 22.397 11.574 -42.123 1.00 85.44 314 CYS A O 1
ATOM 2506 N N . LYS A 1 315 ? 23.363 10.437 -43.813 1.00 81.50 315 LYS A N 1
ATOM 2507 C CA . LYS A 1 315 ? 24.606 10.101 -43.101 1.00 81.50 315 LYS A CA 1
ATOM 2508 C C . LYS A 1 315 ? 25.257 11.324 -42.439 1.00 81.50 315 LYS A C 1
ATOM 2510 O O . LYS A 1 315 ? 25.551 11.286 -41.252 1.00 81.50 315 LYS A O 1
ATOM 2515 N N . ASN A 1 316 ? 25.351 12.440 -43.165 1.00 82.94 316 ASN A N 1
ATOM 2516 C CA . ASN A 1 316 ? 25.956 13.667 -42.644 1.00 82.94 316 ASN A CA 1
ATOM 2517 C C . ASN A 1 316 ? 25.177 14.251 -41.457 1.00 82.94 316 ASN A C 1
ATOM 2519 O O . ASN A 1 316 ? 25.794 14.652 -40.481 1.00 82.94 316 ASN A O 1
ATOM 2523 N N . CYS A 1 317 ? 23.838 14.296 -41.512 1.00 78.81 317 CYS A N 1
ATOM 2524 C CA . CYS A 1 317 ? 23.032 14.818 -40.399 1.00 78.81 317 CYS A CA 1
ATOM 2525 C C . CYS A 1 317 ? 23.102 13.924 -39.162 1.00 78.81 317 CYS A C 1
ATOM 2527 O O . CYS A 1 317 ? 23.101 14.443 -38.045 1.00 78.81 317 CYS A O 1
ATOM 2529 N N . ARG A 1 318 ? 23.194 12.607 -39.372 1.00 78.44 318 ARG A N 1
ATOM 2530 C CA . ARG A 1 318 ? 23.395 11.635 -38.300 1.00 78.44 318 ARG A CA 1
ATOM 2531 C C . ARG A 1 318 ? 24.752 11.831 -37.623 1.00 78.44 318 ARG A C 1
ATOM 2533 O O . ARG A 1 318 ? 24.824 11.822 -36.406 1.00 78.44 318 ARG A O 1
ATOM 2540 N N . GLU A 1 319 ? 25.809 12.065 -38.392 1.00 77.81 319 GLU A N 1
ATOM 2541 C CA . GLU A 1 319 ? 27.160 12.267 -37.850 1.00 77.81 319 GLU A CA 1
ATOM 2542 C C . GLU A 1 319 ? 27.364 13.676 -37.255 1.00 77.81 319 GLU A C 1
ATOM 2544 O O . GLU A 1 319 ? 28.131 13.842 -36.311 1.00 77.81 319 GLU A O 1
ATOM 2549 N N . SER A 1 320 ? 26.666 14.705 -37.754 1.00 70.00 320 SER A N 1
ATOM 2550 C CA . SER A 1 320 ? 26.892 16.102 -37.348 1.00 70.00 320 SER A CA 1
ATOM 2551 C C . SER A 1 320 ? 26.136 16.555 -36.091 1.00 70.00 320 SER A C 1
ATOM 2553 O O . SER A 1 320 ? 26.469 17.591 -35.516 1.00 70.00 320 SER A O 1
ATOM 2555 N N . LYS A 1 321 ? 25.057 15.869 -35.691 1.00 62.56 321 LYS A N 1
ATOM 2556 C CA . LYS A 1 321 ? 24.185 16.321 -34.592 1.00 62.56 321 LYS A CA 1
ATOM 2557 C C . LYS A 1 321 ? 24.614 15.717 -33.252 1.00 62.56 321 LYS A C 1
ATOM 2559 O O . LYS A 1 321 ? 24.648 14.507 -33.097 1.00 62.56 321 LYS A O 1
ATOM 2564 N N . ARG A 1 322 ? 24.806 16.567 -32.232 1.00 58.59 322 ARG A N 1
ATOM 2565 C CA . ARG A 1 322 ? 25.000 16.135 -30.828 1.00 58.59 322 ARG A CA 1
ATOM 2566 C C . ARG A 1 322 ? 23.743 15.506 -30.197 1.00 58.59 322 ARG A C 1
ATOM 2568 O O . ARG A 1 322 ? 23.872 14.772 -29.226 1.00 58.59 322 ARG A O 1
ATOM 2575 N N . VAL A 1 323 ? 22.537 15.816 -30.702 1.00 61.72 323 VAL A N 1
ATOM 2576 C CA . VAL A 1 323 ? 21.248 15.312 -30.177 1.00 61.72 323 VAL A CA 1
ATOM 2577 C C . VAL A 1 323 ? 20.281 14.979 -31.328 1.00 61.72 323 VAL A C 1
ATOM 2579 O O . VAL A 1 323 ? 19.790 15.875 -32.019 1.00 61.72 323 VAL A O 1
ATOM 2582 N N . HIS A 1 324 ? 19.971 13.694 -31.520 1.00 75.69 324 HIS A N 1
ATOM 2583 C CA . HIS A 1 324 ? 19.123 13.181 -32.610 1.00 75.69 324 HIS A CA 1
ATOM 2584 C C . HIS A 1 324 ? 17.628 13.457 -32.382 1.00 75.69 324 HIS A C 1
ATOM 2586 O O . HIS A 1 324 ? 16.941 12.708 -31.697 1.00 75.69 324 HIS A O 1
ATOM 2592 N N . THR A 1 325 ? 17.077 14.539 -32.930 1.00 81.75 325 THR A N 1
ATOM 2593 C CA . THR A 1 325 ? 15.660 14.915 -32.737 1.00 81.75 325 THR A CA 1
ATOM 2594 C C . THR A 1 325 ? 14.945 15.138 -34.066 1.00 81.75 325 THR A C 1
ATOM 2596 O O . THR A 1 325 ? 15.549 15.618 -35.023 1.00 81.75 325 THR A O 1
ATOM 2599 N N . CYS A 1 326 ? 13.649 14.803 -34.122 1.00 75.75 326 CYS A N 1
ATOM 2600 C CA . CYS A 1 326 ? 12.856 14.857 -35.356 1.00 75.75 326 CYS A CA 1
ATOM 2601 C C . CYS A 1 326 ? 12.375 16.267 -35.751 1.00 75.75 326 CYS A C 1
ATOM 2603 O O . CYS A 1 326 ? 11.814 16.431 -36.834 1.00 75.75 326 CYS A O 1
ATOM 2605 N N . SER A 1 327 ? 12.512 17.261 -34.864 1.00 78.75 327 SER A N 1
ATOM 2606 C CA . SER A 1 327 ? 12.102 18.656 -35.083 1.00 78.75 327 SER A CA 1
ATOM 2607 C C . SER A 1 327 ? 12.894 19.627 -34.201 1.00 78.75 327 SER A C 1
ATOM 2609 O O . SER A 1 327 ? 13.460 19.228 -33.180 1.00 78.75 327 SER A O 1
ATOM 2611 N N . GLU A 1 328 ? 12.895 20.911 -34.569 1.00 77.56 328 GLU A N 1
ATOM 2612 C CA . GLU A 1 328 ? 13.528 21.987 -33.791 1.00 77.56 328 GLU A CA 1
ATOM 2613 C C . GLU A 1 328 ? 12.829 22.221 -32.442 1.00 77.56 328 GLU A C 1
ATOM 2615 O O . GLU A 1 328 ? 13.486 22.494 -31.441 1.00 77.56 328 GLU A O 1
ATOM 2620 N N . ASP A 1 329 ? 11.521 21.970 -32.365 1.00 79.00 329 ASP A N 1
ATOM 2621 C CA . ASP A 1 329 ? 10.764 21.939 -31.109 1.00 79.00 329 ASP A CA 1
ATOM 2622 C C . ASP A 1 329 ? 11.231 20.813 -30.180 1.00 79.00 329 ASP A C 1
ATOM 2624 O O . ASP A 1 329 ? 11.389 21.020 -28.975 1.00 79.00 329 ASP A O 1
ATOM 2628 N N . CYS A 1 330 ? 11.506 19.622 -30.725 1.00 78.69 330 CYS A N 1
ATOM 2629 C CA . CYS A 1 330 ? 12.091 18.529 -29.951 1.00 78.69 330 CYS A CA 1
ATOM 2630 C C . CYS A 1 330 ? 13.523 18.858 -29.515 1.00 78.69 330 CYS A C 1
ATOM 2632 O O . CYS A 1 330 ? 13.876 18.576 -28.372 1.00 78.69 330 CYS A O 1
ATOM 2634 N N . ALA A 1 331 ? 14.333 19.470 -30.383 1.00 78.31 331 ALA A N 1
ATOM 2635 C CA . ALA A 1 331 ? 15.683 19.913 -30.039 1.00 78.31 331 ALA A CA 1
ATOM 2636 C C . ALA A 1 331 ? 15.660 20.957 -28.909 1.00 78.31 331 ALA A C 1
ATOM 2638 O O . ALA A 1 331 ? 16.370 20.823 -27.913 1.00 78.31 331 ALA A O 1
ATOM 2639 N N . THR A 1 332 ? 14.775 21.947 -29.022 1.00 79.31 332 THR A N 1
ATOM 2640 C CA . THR A 1 332 ? 14.580 23.013 -28.036 1.00 79.31 332 THR A CA 1
ATOM 2641 C C . THR A 1 332 ? 14.018 22.476 -26.724 1.00 79.31 332 THR A C 1
ATOM 2643 O O . THR A 1 332 ? 14.473 22.859 -25.650 1.00 79.31 332 THR A O 1
ATOM 2646 N N . PHE A 1 333 ? 13.067 21.541 -26.762 1.00 79.38 333 PHE A N 1
ATOM 2647 C CA . PHE A 1 333 ? 12.612 20.879 -25.544 1.00 79.38 333 PHE A CA 1
ATOM 2648 C C . PHE A 1 333 ? 13.746 20.108 -24.880 1.00 79.38 333 PHE A C 1
ATOM 2650 O O . PHE A 1 333 ? 13.868 20.171 -23.665 1.00 79.38 333 PHE A O 1
ATOM 2657 N N . MET A 1 334 ? 14.596 19.420 -25.649 1.00 79.12 334 MET A N 1
ATOM 2658 C CA . MET A 1 334 ? 15.745 18.693 -25.107 1.00 79.12 334 MET A CA 1
ATOM 2659 C C . MET A 1 334 ? 16.841 19.613 -24.559 1.00 79.12 334 MET A C 1
ATOM 2661 O O . MET A 1 334 ? 17.566 19.178 -23.664 1.00 79.12 334 MET A O 1
ATOM 2665 N N . SER A 1 335 ? 16.916 20.872 -25.005 1.00 77.00 335 SER A N 1
ATOM 2666 C CA . SER A 1 335 ? 17.829 21.878 -24.447 1.00 77.00 335 SER A CA 1
ATOM 2667 C C . SER A 1 335 ? 17.340 22.508 -23.134 1.00 77.00 335 SER A C 1
ATOM 2669 O O . SER A 1 335 ? 18.119 23.165 -22.443 1.00 77.00 335 SER A O 1
ATOM 2671 N N . TRP A 1 336 ? 16.075 22.311 -22.735 1.00 75.56 336 TRP A N 1
ATOM 2672 C CA . TRP A 1 336 ? 15.565 22.850 -21.470 1.00 75.56 336 TRP A CA 1
ATOM 2673 C C . TRP A 1 336 ? 16.245 22.218 -20.239 1.00 75.56 336 TRP A C 1
ATOM 2675 O O . TRP A 1 336 ? 16.561 21.022 -20.241 1.00 75.56 336 TRP A O 1
ATOM 2685 N N . PRO A 1 337 ? 16.364 22.964 -19.119 1.00 71.44 337 PRO A N 1
ATOM 2686 C CA . PRO A 1 337 ? 16.865 22.418 -17.860 1.00 71.44 337 PRO A CA 1
ATOM 2687 C C . PRO A 1 337 ? 16.086 21.169 -17.431 1.00 71.44 337 PRO A C 1
ATOM 2689 O O . PRO A 1 337 ? 14.853 21.144 -17.495 1.00 71.44 337 PRO A O 1
ATOM 2692 N N . SER A 1 338 ? 16.786 20.140 -16.944 1.00 62.69 338 SER A N 1
ATOM 2693 C CA . SER A 1 338 ? 16.208 18.822 -16.625 1.00 62.69 338 SER A CA 1
ATOM 2694 C C . SER A 1 338 ? 15.000 18.891 -15.685 1.00 62.69 338 SER A C 1
ATOM 2696 O O . SER A 1 338 ? 14.020 18.178 -15.890 1.00 62.69 338 SER A O 1
ATOM 2698 N N . ARG A 1 339 ? 15.000 19.824 -14.720 1.00 60.78 339 ARG A N 1
ATOM 2699 C CA . ARG A 1 339 ? 13.858 20.071 -13.822 1.00 60.78 339 ARG A CA 1
ATOM 2700 C C . ARG A 1 339 ? 12.606 20.546 -14.572 1.00 60.78 339 ARG A C 1
ATOM 2702 O O . ARG A 1 339 ? 11.512 20.057 -14.297 1.00 60.78 339 ARG A O 1
ATOM 2709 N N . LYS A 1 340 ? 12.771 21.453 -15.541 1.00 65.25 340 LYS A N 1
ATOM 2710 C CA . LYS A 1 340 ? 11.680 22.008 -16.359 1.00 65.25 340 LYS A CA 1
ATOM 2711 C C . LYS A 1 340 ? 11.132 20.962 -17.331 1.00 65.25 340 LYS A C 1
ATOM 2713 O O . LYS A 1 340 ? 9.919 20.841 -17.469 1.00 65.25 340 LYS A O 1
ATOM 2718 N N . ARG A 1 341 ? 12.010 20.147 -17.932 1.00 73.75 341 ARG A N 1
ATOM 2719 C CA . ARG A 1 341 ? 11.611 18.990 -18.755 1.00 73.75 341 ARG A CA 1
ATOM 2720 C C . ARG A 1 341 ? 10.834 17.963 -17.934 1.00 73.75 341 ARG A C 1
ATOM 2722 O O . ARG A 1 341 ? 9.764 17.552 -18.353 1.00 73.75 341 ARG A O 1
ATOM 2729 N N . ALA A 1 342 ? 11.307 17.600 -16.740 1.00 64.94 342 ALA A N 1
ATOM 2730 C CA . ALA A 1 342 ? 10.639 16.624 -15.873 1.00 64.94 342 ALA A CA 1
ATOM 2731 C C . ALA A 1 342 ? 9.259 17.092 -15.378 1.00 64.94 342 ALA A C 1
ATOM 2733 O O . ALA A 1 342 ? 8.353 16.282 -15.183 1.00 64.94 342 ALA A O 1
ATOM 2734 N N . GLU A 1 343 ? 9.075 18.392 -15.149 1.00 64.06 343 GLU A N 1
ATOM 2735 C CA . GLU A 1 343 ? 7.765 18.961 -14.828 1.00 64.06 343 GLU A CA 1
ATOM 2736 C C . GLU A 1 343 ? 6.816 18.936 -16.033 1.00 64.06 343 GLU A C 1
ATOM 2738 O O . GLU A 1 343 ? 5.717 18.389 -15.927 1.00 64.06 343 GLU A O 1
ATOM 2743 N N . ALA A 1 344 ? 7.263 19.447 -17.184 1.00 64.69 344 ALA A N 1
ATOM 2744 C CA . ALA A 1 344 ? 6.482 19.465 -18.418 1.00 64.69 344 ALA A CA 1
ATOM 2745 C C . ALA A 1 344 ? 6.086 18.049 -18.871 1.00 64.69 344 ALA A C 1
ATOM 2747 O O . ALA A 1 344 ? 4.919 17.802 -19.163 1.00 64.69 344 ALA A O 1
ATOM 2748 N N . SER A 1 345 ? 7.017 17.089 -18.829 1.00 65.19 345 SER A N 1
ATOM 2749 C CA . SER A 1 345 ? 6.751 15.680 -19.142 1.00 65.19 345 SER A CA 1
ATOM 2750 C C . SER A 1 345 ? 5.714 15.060 -18.207 1.00 65.19 345 SER A C 1
ATOM 2752 O O . SER A 1 345 ? 4.855 14.309 -18.664 1.00 65.19 345 SER A O 1
ATOM 2754 N N . ARG A 1 346 ? 5.756 15.372 -16.902 1.00 63.25 346 ARG A N 1
ATOM 2755 C CA . ARG A 1 346 ? 4.768 14.867 -15.932 1.00 63.25 346 ARG A CA 1
ATOM 2756 C C . ARG A 1 346 ? 3.364 15.393 -16.223 1.00 63.25 346 ARG A C 1
ATOM 2758 O O . ARG A 1 346 ? 2.426 14.601 -16.204 1.00 63.25 346 ARG A O 1
ATOM 2765 N N . LYS A 1 347 ? 3.233 16.693 -16.510 1.00 59.34 347 LYS A N 1
ATOM 2766 C CA . LYS A 1 347 ? 1.947 17.338 -16.827 1.00 59.34 347 LYS A CA 1
ATOM 2767 C C . LYS A 1 347 ? 1.392 16.906 -18.192 1.00 59.34 347 LYS A C 1
ATOM 2769 O O . LYS A 1 347 ? 0.196 16.683 -18.330 1.00 59.34 347 LYS A O 1
ATOM 2774 N N . PHE A 1 348 ? 2.253 16.714 -19.190 1.00 62.22 348 PHE A N 1
ATOM 2775 C CA . PHE A 1 348 ? 1.842 16.235 -20.513 1.00 62.22 348 PHE A CA 1
ATOM 2776 C C . PHE A 1 348 ? 1.333 14.780 -20.463 1.00 62.22 348 PHE A C 1
ATOM 2778 O O . PHE A 1 348 ? 0.247 14.469 -20.952 1.00 62.22 348 PHE A O 1
ATOM 2785 N N . LEU A 1 349 ? 2.063 13.892 -19.773 1.00 57.00 349 LEU A N 1
ATOM 2786 C CA . LEU A 1 349 ? 1.708 12.470 -19.645 1.00 57.00 349 LEU A CA 1
ATOM 2787 C C . LEU A 1 349 ? 0.476 12.204 -18.763 1.00 57.00 349 LEU A C 1
ATOM 2789 O O . LEU A 1 349 ? -0.120 11.127 -18.873 1.00 57.00 349 LEU A O 1
ATOM 2793 N N . SER A 1 350 ? 0.097 13.129 -17.873 1.00 52.53 350 SER A N 1
ATOM 2794 C CA . SER A 1 350 ? -1.143 13.010 -17.097 1.00 52.53 350 SER A CA 1
ATOM 2795 C C . SER A 1 350 ? -2.381 13.327 -17.943 1.00 52.53 350 SER A C 1
ATOM 2797 O O . SER A 1 350 ? -3.390 12.638 -17.791 1.00 52.53 350 SER A O 1
ATOM 2799 N N . LYS A 1 351 ? -2.290 14.289 -18.875 1.00 50.38 351 LYS A N 1
ATOM 2800 C CA . LYS A 1 351 ? -3.404 14.746 -19.727 1.00 50.38 351 LYS A CA 1
ATOM 2801 C C . LYS A 1 351 ? -3.684 13.804 -20.911 1.00 50.38 351 LYS A C 1
ATOM 2803 O O . LYS A 1 351 ? -4.839 13.497 -21.199 1.00 50.38 351 LYS A O 1
ATOM 2808 N N . GLU A 1 352 ? -2.651 13.225 -21.532 1.00 46.75 352 GLU A N 1
ATOM 2809 C CA . GLU A 1 352 ? -2.808 12.269 -22.649 1.00 46.75 352 GLU A CA 1
ATOM 2810 C C . GLU A 1 352 ? -3.512 10.948 -22.277 1.00 46.75 352 GLU A C 1
ATOM 2812 O O . GLU A 1 352 ? -3.972 10.216 -23.159 1.00 46.75 352 GLU A O 1
ATOM 2817 N N . ARG A 1 353 ? -3.666 10.618 -20.983 1.00 41.19 353 ARG A N 1
ATOM 2818 C CA . ARG A 1 353 ? -4.408 9.410 -20.571 1.00 41.19 353 ARG A CA 1
ATOM 2819 C C . ARG A 1 353 ? -5.898 9.455 -20.954 1.00 41.19 353 ARG A C 1
ATOM 2821 O O . ARG A 1 353 ? -6.509 8.388 -20.986 1.00 41.19 353 ARG A O 1
ATOM 2828 N N . GLY A 1 354 ? -6.444 10.630 -21.295 1.00 36.38 354 GLY A N 1
ATOM 2829 C CA . GLY A 1 354 ? -7.822 10.820 -21.773 1.00 36.38 354 GLY A CA 1
ATOM 2830 C C . GLY A 1 354 ? -8.023 10.823 -23.300 1.00 36.38 354 GLY A C 1
ATOM 2831 O O . GLY A 1 354 ? -9.160 10.756 -23.750 1.00 36.38 354 GLY A O 1
ATOM 2832 N N . LEU A 1 355 ? -6.963 10.851 -24.117 1.00 36.84 355 LEU A N 1
ATOM 2833 C CA . LEU A 1 355 ? -7.040 11.069 -25.579 1.00 36.84 355 LEU A CA 1
ATOM 2834 C C . LEU A 1 355 ? -6.630 9.831 -26.402 1.00 36.84 355 LEU A C 1
ATOM 2836 O O . LEU A 1 355 ? -5.984 9.922 -27.441 1.00 36.84 355 LEU A O 1
ATOM 2840 N N . LYS A 1 356 ? -7.015 8.633 -25.953 1.00 31.53 356 LYS A N 1
ATOM 2841 C CA . LYS A 1 356 ? -6.566 7.349 -26.531 1.00 31.53 356 LYS A CA 1
ATOM 2842 C C . LYS A 1 356 ? -7.171 6.935 -27.888 1.00 31.53 356 LYS A C 1
ATOM 2844 O O . LYS A 1 356 ? -6.994 5.782 -28.266 1.00 31.53 356 LYS A O 1
ATOM 2849 N N . ASN A 1 357 ? -7.810 7.838 -28.638 1.00 31.67 357 ASN A N 1
ATOM 2850 C CA . ASN A 1 357 ? -8.471 7.509 -29.915 1.00 31.67 357 ASN A CA 1
ATOM 2851 C C . ASN A 1 357 ? -8.043 8.361 -31.127 1.00 31.67 357 ASN A C 1
ATOM 2853 O O . ASN A 1 357 ? -8.762 8.395 -32.120 1.00 31.67 357 ASN A O 1
ATOM 2857 N N . ARG A 1 358 ? -6.876 9.018 -31.111 1.00 30.88 358 ARG A N 1
ATOM 2858 C CA . ARG A 1 358 ? -6.304 9.604 -32.339 1.00 30.88 358 ARG A CA 1
ATOM 2859 C C . ARG A 1 358 ? -5.025 8.868 -32.728 1.00 30.88 358 ARG A C 1
ATOM 2861 O O . ARG A 1 358 ? -4.160 8.634 -31.886 1.00 30.88 358 ARG A O 1
ATOM 2868 N N . GLY A 1 359 ? -4.961 8.429 -33.986 1.00 34.75 359 GLY A N 1
ATOM 2869 C CA . GLY A 1 359 ? -3.817 7.733 -34.571 1.00 34.75 359 GLY A CA 1
ATOM 2870 C C . GLY A 1 359 ? -2.522 8.504 -34.322 1.00 34.75 359 GLY A C 1
ATOM 2871 O O . GLY A 1 359 ? -2.486 9.729 -34.381 1.00 34.75 359 GLY A O 1
ATOM 2872 N N . ARG A 1 360 ? -1.460 7.776 -33.981 1.00 40.66 360 ARG A N 1
ATOM 2873 C CA . ARG A 1 360 ? -0.258 8.305 -33.322 1.00 40.66 360 ARG A CA 1
ATOM 2874 C C . ARG A 1 360 ? 0.680 9.134 -34.214 1.00 40.66 360 ARG A C 1
ATOM 2876 O O . ARG A 1 360 ? 1.854 9.235 -33.881 1.00 40.66 360 ARG A O 1
ATOM 2883 N N . GLU A 1 361 ? 0.222 9.680 -35.339 1.00 44.22 361 GLU A N 1
ATOM 2884 C CA . GLU A 1 361 ? 1.132 10.251 -36.346 1.00 44.22 361 GLU A CA 1
ATOM 2885 C C . GLU A 1 361 ? 0.752 11.597 -36.980 1.00 44.22 361 GLU A C 1
ATOM 2887 O O . GLU A 1 361 ? 1.506 12.070 -37.821 1.00 44.22 361 GLU A O 1
ATOM 2892 N N . GLU A 1 362 ? -0.282 12.300 -36.507 1.00 39.59 362 GLU A N 1
ATOM 2893 C CA . GLU A 1 362 ? -0.464 13.725 -36.871 1.00 39.59 362 GLU A CA 1
ATOM 2894 C C . GLU A 1 362 ? -0.194 14.714 -35.730 1.00 39.59 362 GLU A C 1
ATOM 2896 O O . GLU A 1 362 ? -0.082 15.916 -35.957 1.00 39.59 362 GLU A O 1
ATOM 2901 N N . THR A 1 363 ? -0.003 14.248 -34.497 1.00 42.78 363 THR A N 1
ATOM 2902 C CA . THR A 1 363 ? 0.392 15.131 -33.393 1.00 42.78 363 THR A CA 1
ATOM 2903 C C . THR A 1 363 ? 1.910 15.229 -33.333 1.00 42.78 363 THR A C 1
ATOM 2905 O O . THR A 1 363 ? 2.565 14.512 -32.575 1.00 42.78 363 THR A O 1
ATOM 2908 N N . SER A 1 364 ? 2.494 16.105 -34.150 1.00 52.06 364 SER A N 1
ATOM 2909 C CA . SER A 1 364 ? 3.881 16.526 -33.956 1.00 52.06 364 SER A CA 1
ATOM 2910 C C . SER A 1 364 ? 4.030 17.112 -32.553 1.00 52.06 364 SER A C 1
ATOM 2912 O O . SER A 1 364 ? 3.279 18.016 -32.186 1.00 52.06 364 SER A O 1
ATOM 2914 N N . PHE A 1 365 ? 4.998 16.617 -31.777 1.00 59.72 365 PHE A N 1
ATOM 2915 C CA . PHE A 1 365 ? 5.391 17.251 -30.522 1.00 59.72 365 PHE A CA 1
ATOM 2916 C C . PHE A 1 365 ? 5.667 18.740 -30.785 1.00 59.72 365 PHE A C 1
ATOM 2918 O O . PHE A 1 365 ? 6.593 19.063 -31.531 1.00 59.72 365 PHE A O 1
ATOM 2925 N N . SER A 1 366 ? 4.852 19.615 -30.193 1.00 68.19 366 SER A N 1
ATOM 2926 C CA . SER A 1 366 ? 4.976 21.067 -30.315 1.00 68.19 366 SER A CA 1
ATOM 2927 C C . SER A 1 366 ? 5.225 21.693 -28.951 1.00 68.19 366 SER A C 1
ATOM 2929 O O . SER A 1 366 ? 4.610 21.318 -27.945 1.00 68.19 366 SER A O 1
ATOM 2931 N N . LEU A 1 367 ? 6.112 22.686 -28.917 1.00 64.12 367 LEU A N 1
ATOM 2932 C CA . LEU A 1 367 ? 6.356 23.468 -27.708 1.00 64.12 367 LEU A CA 1
ATOM 2933 C C . LEU A 1 367 ? 5.130 24.267 -27.261 1.00 64.12 367 LEU A C 1
ATOM 2935 O O . LEU A 1 367 ? 5.006 24.536 -26.065 1.00 64.12 367 LEU A O 1
ATOM 2939 N N . ASP A 1 368 ? 4.214 24.605 -28.167 1.00 61.75 368 ASP A N 1
ATOM 2940 C CA . ASP A 1 368 ? 3.004 25.352 -27.825 1.00 61.75 368 ASP A CA 1
ATOM 2941 C C . ASP A 1 368 ? 2.005 24.489 -27.052 1.00 61.75 368 ASP A C 1
ATOM 2943 O O . ASP A 1 368 ? 1.467 24.955 -26.052 1.00 61.75 368 ASP A O 1
ATOM 2947 N N . MET A 1 369 ? 1.889 23.194 -27.374 1.00 62.72 369 MET A N 1
ATOM 2948 C CA . MET A 1 369 ? 1.112 22.243 -26.561 1.00 62.72 369 MET A CA 1
ATOM 2949 C C . MET A 1 369 ? 1.678 22.111 -25.141 1.00 62.72 369 MET A C 1
ATOM 2951 O O . MET A 1 369 ? 0.937 22.065 -24.162 1.00 62.72 369 MET A O 1
ATOM 2955 N N . ILE A 1 370 ? 3.009 22.070 -25.004 1.00 64.44 370 ILE A N 1
ATOM 2956 C CA . ILE A 1 370 ? 3.666 22.034 -23.690 1.00 64.44 370 ILE A CA 1
ATOM 2957 C C . ILE A 1 370 ? 3.420 23.347 -22.939 1.00 64.44 370 ILE A C 1
ATOM 2959 O O . ILE A 1 370 ? 3.137 23.314 -21.746 1.00 64.44 370 ILE A O 1
ATOM 2963 N N . ARG A 1 371 ? 3.524 24.502 -23.606 1.00 60.94 371 ARG A N 1
ATOM 2964 C CA . ARG A 1 371 ? 3.261 25.816 -22.998 1.00 60.94 371 ARG A CA 1
ATOM 2965 C C . ARG A 1 371 ? 1.813 25.944 -22.544 1.00 60.94 371 ARG A C 1
ATOM 2967 O O . ARG A 1 371 ? 1.594 26.442 -21.448 1.00 60.94 371 ARG A O 1
ATOM 2974 N N . GLU A 1 372 ? 0.863 25.438 -23.321 1.00 53.69 372 GLU A N 1
ATOM 2975 C CA . GLU A 1 372 ? -0.562 25.417 -22.993 1.00 53.69 372 GLU A CA 1
ATOM 2976 C C . GLU A 1 372 ? -0.833 24.552 -21.750 1.00 53.69 372 GLU A C 1
ATOM 2978 O O . GLU A 1 372 ? -1.383 25.044 -20.764 1.00 53.69 372 GLU A O 1
ATOM 2983 N N . VAL A 1 373 ? -0.301 23.323 -21.717 1.00 56.50 373 VAL A N 1
ATOM 2984 C CA . VAL A 1 373 ? -0.356 22.410 -20.555 1.00 56.50 373 VAL A CA 1
ATOM 2985 C C . VAL A 1 373 ? 0.365 22.977 -19.324 1.00 56.50 373 VAL A C 1
ATOM 2987 O O . VAL A 1 373 ? -0.008 22.697 -18.187 1.00 56.50 373 VAL A O 1
ATOM 2990 N N . MET A 1 374 ? 1.407 23.779 -19.530 1.00 51.09 374 MET A N 1
ATOM 2991 C CA . MET A 1 374 ? 2.119 24.478 -18.458 1.00 51.09 374 MET A CA 1
ATOM 2992 C C . MET A 1 374 ? 1.398 25.758 -18.000 1.00 51.09 374 MET A C 1
ATOM 2994 O O . MET A 1 374 ? 1.668 26.217 -16.891 1.00 51.09 374 MET A O 1
ATOM 2998 N N . SER A 1 375 ? 0.517 26.328 -18.833 1.00 44.72 375 SER A N 1
ATOM 2999 C CA . SER A 1 375 ? -0.239 27.562 -18.571 1.00 44.72 375 SER A CA 1
ATOM 3000 C C . SER A 1 375 ? -1.601 27.329 -17.912 1.00 44.72 375 SER A C 1
ATOM 3002 O O . SER A 1 375 ? -2.125 28.237 -17.267 1.00 44.72 375 SER A O 1
ATOM 3004 N N . GLU A 1 376 ? -2.152 26.119 -18.025 1.00 40.38 376 GLU A N 1
ATOM 3005 C CA . GLU A 1 376 ? -3.334 25.697 -17.278 1.00 40.38 376 GLU A CA 1
ATOM 3006 C C . GLU A 1 376 ? -2.978 25.492 -15.798 1.00 40.38 376 GLU A C 1
ATOM 3008 O O . GLU A 1 376 ? -2.479 24.452 -15.368 1.00 40.38 376 GLU A O 1
ATOM 3013 N N . THR A 1 377 ? -3.230 26.524 -14.998 1.00 34.88 377 THR A N 1
ATOM 3014 C CA . THR A 1 377 ? -3.430 26.393 -13.553 1.00 34.88 377 THR A CA 1
ATOM 3015 C C . THR A 1 377 ? -4.661 25.524 -13.285 1.00 34.88 377 THR A C 1
ATOM 3017 O O . THR A 1 377 ? -5.676 25.685 -13.959 1.00 34.88 377 THR A O 1
ATOM 3020 N N . GLU A 1 378 ? -4.545 24.599 -12.328 1.00 37.47 378 GLU A N 1
ATOM 3021 C CA . GLU A 1 378 ? -5.557 23.618 -11.915 1.00 37.47 378 GLU A CA 1
ATOM 3022 C C . GLU A 1 378 ? -6.962 24.230 -11.761 1.00 37.47 378 GLU A C 1
ATOM 3024 O O . GLU A 1 378 ? -7.286 24.812 -10.733 1.00 37.47 378 GLU A O 1
ATOM 3029 N N . VAL A 1 379 ? -7.839 24.034 -12.749 1.00 32.97 379 VAL A N 1
ATOM 3030 C CA . VAL A 1 379 ? -9.288 24.187 -12.557 1.00 32.97 379 VAL A CA 1
ATOM 3031 C C . VAL A 1 379 ? -9.845 22.793 -12.293 1.00 32.97 379 VAL A C 1
ATOM 3033 O O . VAL A 1 379 ? -10.246 22.072 -13.205 1.00 32.97 379 VAL A O 1
ATOM 3036 N N . GLY A 1 380 ? -9.771 22.361 -11.035 1.00 35.81 380 GLY A N 1
ATOM 3037 C CA . GLY A 1 380 ? -10.425 21.138 -10.582 1.00 35.81 380 GLY A CA 1
ATOM 3038 C C . GLY A 1 380 ? -11.941 21.322 -10.579 1.00 35.81 380 GLY A C 1
ATOM 3039 O O . GLY A 1 380 ? -12.447 22.250 -9.952 1.00 35.81 380 GLY A O 1
ATOM 3040 N N . GLY A 1 381 ? -12.663 20.438 -11.272 1.00 36.91 381 GLY A N 1
ATOM 3041 C CA . GLY A 1 381 ? -14.119 20.341 -11.174 1.00 36.91 381 GLY A CA 1
ATOM 3042 C C . GLY A 1 381 ? -14.570 20.174 -9.718 1.00 36.91 381 GLY A C 1
ATOM 3043 O O . GLY A 1 381 ? -13.918 19.508 -8.914 1.00 36.91 381 GLY A O 1
ATOM 3044 N N . ILE A 1 382 ? -15.698 20.801 -9.384 1.00 44.22 382 ILE A N 1
ATOM 3045 C CA . ILE A 1 382 ? -16.217 21.005 -8.018 1.00 44.22 382 ILE A CA 1
ATOM 3046 C C . ILE A 1 382 ? -16.655 19.683 -7.339 1.00 44.22 382 ILE A C 1
ATOM 3048 O O . ILE A 1 382 ? -16.886 19.635 -6.130 1.00 44.22 382 ILE A O 1
ATOM 3052 N N . LEU A 1 383 ? -16.758 18.576 -8.083 1.00 41.22 383 LEU A N 1
ATOM 3053 C CA . LEU A 1 383 ? -17.331 17.318 -7.599 1.00 41.22 383 LEU A CA 1
ATOM 3054 C C . LEU A 1 383 ? -16.275 16.223 -7.438 1.00 41.22 383 LEU A C 1
ATOM 3056 O O . LEU A 1 383 ? -15.490 15.940 -8.339 1.00 41.22 383 LEU A O 1
ATOM 3060 N N . GLN A 1 384 ? -16.299 15.541 -6.288 1.00 44.91 384 GLN A N 1
ATOM 3061 C CA . GLN A 1 384 ? -15.494 14.334 -6.100 1.00 44.91 384 GLN A CA 1
ATOM 3062 C C . GLN A 1 384 ? -15.858 13.281 -7.167 1.00 44.91 384 GLN A C 1
ATOM 3064 O O . GLN A 1 384 ? -17.049 13.123 -7.452 1.00 44.91 384 GLN A O 1
ATOM 3069 N N . PRO A 1 385 ? -14.895 12.488 -7.681 1.00 41.75 385 PRO A N 1
ATOM 3070 C CA . PRO A 1 385 ? -15.130 11.541 -8.777 1.00 41.75 385 PRO A CA 1
ATOM 3071 C C . PRO A 1 385 ? -16.312 10.582 -8.552 1.00 41.75 385 PRO A C 1
ATOM 3073 O O . PRO A 1 385 ? -17.020 10.244 -9.493 1.00 41.75 385 PRO A O 1
ATOM 3076 N N . GLY A 1 386 ? -16.576 10.183 -7.300 1.00 43.97 386 GLY A N 1
ATOM 3077 C CA . GLY A 1 386 ? -17.721 9.330 -6.958 1.00 43.97 386 GLY A CA 1
ATOM 3078 C C . GLY A 1 386 ? -19.082 10.039 -7.001 1.00 43.97 386 GLY A C 1
ATOM 3079 O O . GLY A 1 386 ? -20.076 9.417 -7.362 1.00 43.97 386 GLY A O 1
ATOM 3080 N N . ILE A 1 387 ? -19.142 11.337 -6.675 1.00 48.41 387 ILE A N 1
ATOM 3081 C CA . ILE A 1 387 ? -20.376 12.134 -6.788 1.00 48.41 387 ILE A CA 1
ATOM 3082 C C . ILE A 1 387 ? -20.657 12.428 -8.258 1.00 48.41 387 ILE A C 1
ATOM 3084 O O . ILE A 1 387 ? -21.797 12.312 -8.687 1.00 48.41 387 ILE A O 1
ATOM 3088 N N . GLN A 1 388 ? -19.625 12.744 -9.042 1.00 50.50 388 GLN A N 1
ATOM 3089 C CA . GLN A 1 388 ? -19.764 12.965 -10.480 1.00 50.50 388 GLN A CA 1
ATOM 3090 C C . GLN A 1 388 ? -20.311 11.713 -11.185 1.00 50.50 388 GLN A C 1
ATOM 3092 O O . GLN A 1 388 ? -21.264 11.806 -11.953 1.00 50.50 388 GLN A O 1
ATOM 3097 N N . GLU A 1 389 ? -19.785 10.531 -10.852 1.00 54.06 389 GLU A N 1
ATOM 3098 C CA . GLU A 1 389 ? -20.280 9.254 -11.376 1.00 54.06 389 GLU A CA 1
ATOM 3099 C C . GLU A 1 389 ? -21.710 8.936 -10.890 1.00 54.06 389 GLU A C 1
ATOM 3101 O O . GLU A 1 389 ? -22.517 8.381 -11.637 1.00 54.06 389 GLU A O 1
ATOM 3106 N N . TYR A 1 390 ? -22.057 9.308 -9.651 1.00 58.56 390 TYR A N 1
ATOM 3107 C CA . TYR A 1 390 ? -23.417 9.166 -9.123 1.00 58.56 390 TYR A CA 1
ATOM 3108 C C . TYR A 1 390 ? -24.408 10.082 -9.848 1.00 58.56 390 TYR A C 1
ATOM 3110 O O . TYR A 1 390 ? -25.436 9.598 -10.314 1.00 58.56 390 TYR A O 1
ATOM 3118 N N . VAL A 1 391 ? -24.089 11.371 -9.994 1.00 58.16 391 VAL A N 1
ATOM 3119 C CA . VAL A 1 391 ? -24.918 12.353 -10.707 1.00 58.16 391 VAL A CA 1
ATOM 3120 C C . VAL A 1 391 ? -25.134 11.880 -12.143 1.00 58.16 391 VAL A C 1
ATOM 3122 O O . VAL A 1 391 ? -26.277 11.692 -12.533 1.00 58.16 391 VAL A O 1
ATOM 3125 N N . GLN A 1 392 ? -24.072 11.526 -12.876 1.00 61.47 392 GLN A N 1
ATOM 3126 C CA . GLN A 1 392 ? -24.179 11.026 -14.255 1.00 61.47 392 GLN A CA 1
ATOM 3127 C C . GLN A 1 392 ? -25.058 9.772 -14.397 1.00 61.47 392 GLN A C 1
ATOM 3129 O O . GLN A 1 392 ? -25.745 9.622 -15.404 1.00 61.47 392 GLN A O 1
ATOM 3134 N N . ARG A 1 393 ? -25.063 8.870 -13.406 1.00 58.50 393 ARG A N 1
ATOM 3135 C CA . ARG A 1 393 ? -25.921 7.671 -13.413 1.00 58.50 393 ARG A CA 1
ATOM 3136 C C . ARG A 1 393 ? -27.392 7.960 -13.105 1.00 58.50 393 ARG A C 1
ATOM 3138 O O . ARG A 1 393 ? -28.242 7.176 -13.516 1.00 58.50 393 ARG A O 1
ATOM 3145 N N . HIS A 1 394 ? -27.685 9.024 -12.359 1.00 58.50 394 HIS A N 1
ATOM 3146 C CA . HIS A 1 394 ? -29.025 9.298 -11.820 1.00 58.50 394 HIS A CA 1
ATOM 3147 C C . HIS A 1 394 ? -29.695 10.535 -12.436 1.00 58.50 394 HIS A C 1
ATOM 3149 O O . HIS A 1 394 ? -30.887 10.750 -12.221 1.00 58.50 394 HIS A O 1
ATOM 3155 N N . THR A 1 395 ? -28.974 11.321 -13.237 1.00 61.84 395 THR A N 1
ATOM 3156 C CA . THR A 1 395 ? -29.535 12.411 -14.039 1.00 61.84 395 THR A CA 1
ATOM 3157 C C . THR A 1 395 ? -29.659 11.971 -15.488 1.00 61.84 395 THR A C 1
ATOM 3159 O O . THR A 1 395 ? -28.675 11.853 -16.214 1.00 61.84 395 THR A O 1
ATOM 3162 N N . THR A 1 396 ? -30.888 11.750 -15.933 1.00 55.53 396 THR A N 1
ATOM 3163 C CA . THR A 1 396 ? -31.222 11.583 -17.348 1.00 55.53 396 THR A CA 1
ATOM 3164 C C . THR A 1 396 ? -31.346 12.972 -17.968 1.00 55.53 396 THR A C 1
ATOM 3166 O O . THR A 1 396 ? -32.454 13.494 -18.070 1.00 55.53 396 THR A O 1
ATOM 3169 N N . GLY A 1 397 ? -30.226 13.621 -18.294 1.00 53.72 397 GLY A N 1
ATOM 3170 C CA . GLY A 1 397 ? -30.278 14.888 -19.028 1.00 53.72 397 GLY A CA 1
ATOM 3171 C C . GLY A 1 397 ? -31.025 14.669 -20.344 1.00 53.72 397 GLY A C 1
ATOM 3172 O O . GLY A 1 397 ? -30.651 13.788 -21.121 1.00 53.72 397 GLY A O 1
ATOM 3173 N N . TYR A 1 398 ? -32.113 15.403 -20.568 1.00 44.16 398 TYR A N 1
ATOM 3174 C CA . TYR A 1 398 ? -32.883 15.324 -21.804 1.00 44.16 398 TYR A CA 1
ATOM 3175 C C . TYR A 1 398 ? -31.982 15.686 -22.997 1.00 44.16 398 TYR A C 1
ATOM 3177 O O . TYR A 1 398 ? -31.385 16.759 -23.027 1.00 44.16 398 TYR A O 1
ATOM 3185 N N . ARG A 1 399 ? -31.865 14.796 -23.990 1.00 53.53 399 ARG A N 1
ATOM 3186 C CA . ARG A 1 399 ? -31.307 15.116 -25.315 1.00 53.53 399 ARG A CA 1
ATOM 3187 C C . ARG A 1 399 ? -32.093 14.359 -26.377 1.00 53.53 399 ARG A C 1
ATOM 3189 O O . ARG A 1 399 ? -32.016 13.132 -26.440 1.00 53.53 399 ARG A O 1
ATOM 3196 N N . PRO A 1 400 ? -32.834 15.093 -27.215 1.00 37.50 400 PRO A N 1
ATOM 3197 C CA . PRO A 1 400 ? -32.325 15.283 -28.575 1.00 37.50 400 PRO A CA 1
ATOM 3198 C C . PRO A 1 400 ? -32.470 16.735 -29.087 1.00 37.50 400 PRO A C 1
ATOM 3200 O O . PRO A 1 400 ? -33.555 17.303 -29.027 1.00 37.50 400 PRO A O 1
ATOM 3203 N N . GLY A 1 401 ? -31.383 17.307 -29.637 1.00 56.53 401 GLY A N 1
ATOM 3204 C CA . GLY A 1 401 ? -31.358 18.620 -30.321 1.00 56.53 401 GLY A CA 1
ATOM 3205 C C . GLY A 1 401 ? -31.196 19.840 -29.398 1.00 56.53 401 GLY A C 1
ATOM 3206 O O . GLY A 1 401 ? -31.979 20.777 -29.491 1.00 56.53 401 GLY A O 1
ATOM 3207 N N . SER A 1 402 ? -30.251 19.781 -28.452 1.00 67.00 402 SER A N 1
ATOM 3208 C CA . SER A 1 402 ? -30.237 20.525 -27.184 1.00 67.00 402 SER A CA 1
ATOM 3209 C C . SER A 1 402 ? -30.263 22.052 -27.306 1.00 67.00 402 SER A C 1
ATOM 3211 O O . SER A 1 402 ? -29.276 22.674 -27.683 1.00 67.00 402 SER A O 1
ATOM 3213 N N . LEU A 1 403 ? -31.341 22.656 -26.800 1.00 79.38 403 LEU A N 1
ATOM 3214 C CA . LEU A 1 403 ? -31.464 24.089 -26.497 1.00 79.38 403 LEU A CA 1
ATOM 3215 C C . LEU A 1 403 ? -30.227 24.667 -25.777 1.00 79.38 403 LEU A C 1
ATOM 3217 O O . LEU A 1 403 ? -29.846 25.806 -26.021 1.00 79.38 403 LEU A O 1
ATOM 3221 N N . LEU A 1 404 ? -29.585 23.872 -24.916 1.00 77.94 404 LEU A N 1
ATOM 3222 C CA . LEU A 1 404 ? -28.356 24.242 -24.211 1.00 77.94 404 LEU A CA 1
ATOM 3223 C C . LEU A 1 404 ? -27.149 24.409 -25.149 1.00 77.94 404 LEU A C 1
ATOM 3225 O O . LEU A 1 404 ? -26.363 25.329 -24.950 1.00 77.94 404 LEU A O 1
ATOM 3229 N N . ASP A 1 405 ? -27.029 23.579 -26.189 1.00 78.94 405 ASP A N 1
ATOM 3230 C CA . ASP A 1 405 ? -25.950 23.692 -27.178 1.00 78.94 405 ASP A CA 1
ATOM 3231 C C . ASP A 1 405 ? -26.165 24.943 -28.058 1.00 78.94 405 ASP A C 1
ATOM 3233 O O . ASP A 1 405 ? -25.205 25.639 -28.397 1.00 78.94 405 ASP A O 1
ATOM 3237 N N . ASP A 1 406 ? -27.426 25.290 -28.367 1.00 83.56 406 ASP A N 1
ATOM 3238 C CA . ASP A 1 406 ? -27.779 26.556 -29.030 1.00 83.56 406 ASP A CA 1
ATOM 3239 C C . ASP A 1 406 ? -27.415 27.766 -28.154 1.00 83.56 406 ASP A C 1
ATOM 3241 O O . ASP A 1 406 ? -26.867 28.752 -28.649 1.00 83.56 406 ASP A O 1
ATOM 3245 N N . MET A 1 407 ? -27.725 27.705 -26.852 1.00 84.75 407 MET A N 1
ATOM 3246 C CA . MET A 1 407 ? -27.384 28.752 -25.880 1.00 84.75 407 MET A CA 1
ATOM 3247 C C . MET A 1 407 ? -25.870 28.931 -25.774 1.00 84.75 407 MET A C 1
ATOM 3249 O O . MET A 1 407 ? -25.379 30.060 -25.806 1.00 84.75 407 MET A O 1
ATOM 3253 N N . GLU A 1 408 ? -25.121 27.831 -25.691 1.00 79.31 408 GLU A N 1
ATOM 3254 C CA . GLU A 1 408 ? -23.662 27.853 -25.620 1.00 79.31 408 GLU A CA 1
ATOM 3255 C C . GLU A 1 408 ? -23.051 28.428 -26.905 1.00 79.31 408 GLU A C 1
ATOM 3257 O O . GLU A 1 408 ? -22.237 29.353 -26.845 1.00 79.31 408 GLU A O 1
ATOM 3262 N N . SER A 1 409 ? -23.509 27.966 -28.071 1.00 82.50 409 SER A N 1
ATOM 3263 C CA . SER A 1 409 ? -23.053 28.454 -29.379 1.00 82.50 409 SER A CA 1
ATOM 3264 C C . SER A 1 409 ? -23.357 29.942 -29.573 1.00 82.50 409 SER A C 1
ATOM 3266 O O . SER A 1 409 ? -22.512 30.701 -30.063 1.00 82.50 409 SER A O 1
ATOM 3268 N N . PHE A 1 410 ? -24.543 30.392 -29.148 1.00 85.00 410 PHE A N 1
ATOM 3269 C CA . PHE A 1 410 ? -24.923 31.802 -29.170 1.00 85.00 410 PHE A CA 1
ATOM 3270 C C . PHE A 1 410 ? -23.998 32.641 -28.289 1.00 85.00 410 PHE A C 1
ATOM 3272 O O . PHE A 1 410 ? -23.517 33.686 -28.732 1.00 85.00 410 PHE A O 1
ATOM 3279 N N . VAL A 1 411 ? -23.702 32.183 -27.069 1.00 82.75 411 VAL A N 1
ATOM 3280 C CA . VAL A 1 411 ? -22.818 32.916 -26.160 1.00 82.75 411 VAL A CA 1
ATOM 3281 C C . VAL A 1 411 ? -21.391 32.988 -26.707 1.00 82.75 411 VAL A C 1
ATOM 3283 O O . VAL A 1 411 ? -20.790 34.062 -26.686 1.00 82.75 411 VAL A O 1
ATOM 3286 N N . GLN A 1 412 ? -20.862 31.881 -27.233 1.00 81.00 412 GLN A N 1
ATOM 3287 C CA . GLN A 1 412 ? -19.521 31.830 -27.825 1.00 81.00 412 GLN A CA 1
ATOM 3288 C C . GLN A 1 412 ? -19.383 32.741 -29.054 1.00 81.00 412 GLN A C 1
ATOM 3290 O O . GLN A 1 412 ? -18.321 33.324 -29.263 1.00 81.00 412 GLN A O 1
ATOM 3295 N N . SER A 1 413 ? -20.452 32.891 -29.841 1.00 83.38 413 SER A N 1
ATOM 3296 C CA . SER A 1 413 ? -20.435 33.696 -31.069 1.00 83.38 413 SER A CA 1
ATOM 3297 C C . SER A 1 413 ? -20.652 35.193 -30.823 1.00 83.38 413 SER A C 1
ATOM 3299 O O . SER A 1 413 ? -20.150 36.012 -31.588 1.00 83.38 413 SER A O 1
ATOM 3301 N N . ASN A 1 414 ? -21.401 35.567 -29.777 1.00 82.00 414 ASN A N 1
ATOM 3302 C CA . ASN A 1 414 ? -21.845 36.952 -29.561 1.00 82.00 414 ASN A CA 1
ATOM 3303 C C . ASN A 1 414 ? -21.154 37.666 -28.389 1.00 82.00 414 ASN A C 1
ATOM 3305 O O . ASN A 1 414 ? -21.267 38.888 -28.280 1.00 82.00 414 ASN A O 1
ATOM 3309 N N . TYR A 1 415 ? -20.436 36.949 -27.517 1.00 80.38 415 TYR A N 1
ATOM 3310 C CA . TYR A 1 415 ? -19.787 37.538 -26.344 1.00 80.38 415 TYR A CA 1
ATOM 3311 C C . TYR A 1 415 ? -18.291 37.201 -26.267 1.00 80.38 415 TYR A C 1
ATOM 3313 O O . TYR A 1 415 ? -17.854 36.156 -26.745 1.00 80.38 415 TYR A O 1
ATOM 3321 N N . PRO A 1 416 ? -17.473 38.061 -25.627 1.00 74.94 416 PRO A N 1
ATOM 3322 C CA . PRO A 1 416 ? -16.045 37.812 -25.479 1.00 74.94 416 PRO A CA 1
ATOM 3323 C C . PRO A 1 416 ? -15.747 36.494 -24.742 1.00 74.94 416 PRO A C 1
ATOM 3325 O O . PRO A 1 416 ? -16.505 36.125 -23.840 1.00 74.94 416 PRO A O 1
ATOM 3328 N N . PRO A 1 417 ? -14.575 35.866 -24.969 1.00 65.25 417 PRO A N 1
ATOM 3329 C CA . PRO A 1 417 ? -14.171 34.615 -24.310 1.00 65.25 417 PRO A CA 1
ATOM 3330 C C . PRO A 1 417 ? -14.189 34.647 -22.773 1.00 65.25 417 PRO A C 1
ATOM 3332 O O . PRO A 1 417 ? -14.195 33.613 -22.114 1.00 65.25 417 PRO A O 1
ATOM 3335 N N . LYS A 1 418 ? -14.155 35.843 -22.174 1.00 59.03 418 LYS A N 1
ATOM 3336 C CA . LYS A 1 418 ? -14.272 36.029 -20.723 1.00 59.03 418 LYS A CA 1
ATOM 3337 C C . LYS A 1 418 ? -15.720 35.914 -20.229 1.00 59.03 418 LYS A C 1
ATOM 3339 O O . LYS A 1 418 ? -15.930 35.446 -19.119 1.00 59.03 418 LYS A O 1
ATOM 3344 N N . MET A 1 419 ? -16.695 36.329 -21.038 1.00 62.31 419 MET A N 1
ATOM 3345 C CA . MET A 1 419 ? -18.124 36.207 -20.737 1.00 62.31 419 MET A CA 1
ATOM 3346 C C . MET A 1 419 ? -18.678 34.829 -21.108 1.00 62.31 419 MET A C 1
ATOM 3348 O O . MET A 1 419 ? -19.579 34.353 -20.430 1.00 62.31 419 MET A O 1
ATOM 3352 N N . SER A 1 420 ? -18.112 34.142 -22.106 1.00 60.31 420 SER A N 1
ATOM 3353 C CA . SER A 1 420 ? -18.517 32.761 -22.414 1.00 60.31 420 SER A CA 1
ATOM 3354 C C . SER A 1 420 ? -18.260 31.784 -21.264 1.00 60.31 420 SER A C 1
ATOM 3356 O O . SER A 1 420 ? -19.038 30.857 -21.059 1.00 60.31 420 SER A O 1
ATOM 3358 N N . ARG A 1 421 ? -17.250 32.065 -20.432 1.00 57.12 421 ARG A N 1
ATOM 3359 C CA . ARG A 1 421 ? -16.948 31.342 -19.184 1.00 57.12 421 ARG A CA 1
ATOM 3360 C C . ARG A 1 421 ? -17.960 31.568 -18.052 1.00 57.12 421 ARG A C 1
ATOM 3362 O O . ARG A 1 421 ? -17.830 30.928 -17.018 1.00 57.12 421 ARG A O 1
ATOM 3369 N N . MET A 1 422 ? -18.925 32.479 -18.214 1.00 61.56 422 MET A N 1
ATOM 3370 C CA . MET A 1 422 ? -19.987 32.742 -17.229 1.00 61.56 422 MET A CA 1
ATOM 3371 C C . MET A 1 422 ? -21.238 31.878 -17.453 1.00 61.56 422 MET A C 1
ATOM 3373 O O . MET A 1 422 ? -22.245 32.071 -16.780 1.00 61.56 422 MET A O 1
ATOM 3377 N N . THR A 1 423 ? -21.214 30.956 -18.418 1.00 64.75 423 THR A N 1
ATOM 3378 C CA . THR A 1 423 ? -22.317 30.015 -18.638 1.00 64.75 423 THR A CA 1
ATOM 3379 C C . THR A 1 423 ? -22.259 28.867 -17.632 1.00 64.75 423 THR A C 1
ATOM 3381 O O . THR A 1 423 ? -21.183 28.384 -17.279 1.00 64.75 423 THR A O 1
ATOM 3384 N N . CYS A 1 424 ? -23.429 28.440 -17.146 1.00 69.19 424 CYS A N 1
ATOM 3385 C CA . CYS A 1 424 ? -23.537 27.301 -16.238 1.00 69.19 424 CYS A CA 1
ATOM 3386 C C . CYS A 1 424 ? -23.031 26.036 -16.947 1.00 69.19 424 CYS A C 1
ATOM 3388 O O . CYS A 1 424 ? -23.595 25.624 -17.959 1.00 69.19 424 CYS A O 1
ATOM 3390 N N . GLY A 1 425 ? -21.957 25.435 -16.428 1.00 66.38 425 GLY A N 1
ATOM 3391 C CA . GLY A 1 425 ? -21.394 24.212 -16.993 1.00 66.38 425 GLY A CA 1
ATOM 3392 C C . GLY A 1 425 ? -22.321 23.000 -16.802 1.00 66.38 425 GLY A C 1
ATOM 3393 O O . GLY A 1 425 ? -23.076 22.946 -15.824 1.00 66.38 425 GLY A O 1
ATOM 3394 N N . PRO A 1 426 ? -22.220 21.972 -17.665 1.00 66.75 426 PRO A N 1
ATOM 3395 C CA . PRO A 1 426 ? -23.121 20.815 -17.648 1.00 66.75 426 PRO A CA 1
ATOM 3396 C C . PRO A 1 426 ? -23.088 20.036 -16.322 1.00 66.75 426 PRO A C 1
ATOM 3398 O O . PRO A 1 426 ? -24.070 19.408 -15.935 1.00 66.75 426 PRO A O 1
ATOM 3401 N N . GLU A 1 427 ? -21.972 20.080 -15.593 1.00 66.19 427 GLU A N 1
ATOM 3402 C CA . GLU A 1 427 ? -21.821 19.418 -14.293 1.00 66.19 427 GLU A CA 1
ATOM 3403 C C . GLU A 1 427 ? -22.654 20.087 -13.193 1.00 66.19 427 GLU A C 1
ATOM 3405 O O . GLU A 1 427 ? -23.363 19.396 -12.460 1.00 66.19 427 GLU A O 1
ATOM 3410 N N . LEU A 1 428 ? -22.605 21.421 -13.101 1.00 72.56 428 LEU A N 1
ATOM 3411 C CA . LEU A 1 428 ? -23.397 22.194 -12.140 1.00 72.56 428 LEU A CA 1
ATOM 3412 C C . LEU A 1 428 ? -24.891 22.105 -12.478 1.00 72.56 428 LEU A C 1
ATOM 3414 O O . LEU A 1 428 ? -25.710 21.874 -11.588 1.00 72.56 428 LEU A O 1
ATOM 3418 N N . GLY A 1 429 ? -25.230 22.185 -13.767 1.00 76.62 429 GLY A N 1
ATOM 3419 C CA . GLY A 1 429 ? -26.596 22.017 -14.258 1.00 76.62 429 GLY A CA 1
ATOM 3420 C C . GLY A 1 429 ? -27.218 20.671 -13.873 1.00 76.62 429 GLY A C 1
ATOM 3421 O O . GLY A 1 429 ? -28.333 20.621 -13.353 1.00 76.62 429 GLY A O 1
ATOM 3422 N N . ASN A 1 430 ? -26.477 19.569 -14.029 1.00 77.56 430 ASN A N 1
ATOM 3423 C CA . ASN A 1 430 ? -26.958 18.242 -13.630 1.00 77.56 430 ASN A CA 1
ATOM 3424 C C . ASN A 1 430 ? -27.167 18.117 -12.111 1.00 77.56 430 ASN A C 1
ATOM 3426 O O . ASN A 1 430 ? -28.107 17.455 -11.672 1.00 77.56 430 ASN A O 1
ATOM 3430 N N . VAL A 1 431 ? -26.337 18.768 -11.289 1.00 78.62 431 VAL A N 1
ATOM 3431 C CA . VAL A 1 431 ? -26.541 18.792 -9.830 1.00 78.62 431 VAL A CA 1
ATOM 3432 C C . VAL A 1 431 ? -27.816 19.547 -9.463 1.00 78.62 431 VAL A C 1
ATOM 3434 O O . VAL A 1 431 ? -28.596 19.041 -8.657 1.00 78.62 431 VAL A O 1
ATOM 3437 N N . LEU A 1 432 ? -28.059 20.716 -10.063 1.00 82.62 432 LEU A N 1
ATOM 3438 C CA . LEU A 1 432 ? -29.290 21.483 -9.841 1.00 82.62 432 LEU A CA 1
ATOM 3439 C C . LEU A 1 432 ? -30.528 20.668 -10.237 1.00 82.62 432 LEU A C 1
ATOM 3441 O O . LEU A 1 432 ? -31.471 20.567 -9.453 1.00 82.62 432 LEU A O 1
ATOM 3445 N N . ASN A 1 433 ? -30.483 19.998 -11.392 1.00 85.00 433 ASN A N 1
ATOM 3446 C CA . ASN A 1 433 ? -31.540 19.088 -11.835 1.00 85.00 433 ASN A CA 1
ATOM 3447 C C . ASN A 1 433 ? -31.820 17.979 -10.805 1.00 85.00 433 ASN A C 1
ATOM 3449 O O . ASN A 1 433 ? -32.968 17.756 -10.415 1.00 85.00 433 ASN A O 1
ATOM 3453 N N . LEU A 1 434 ? -30.767 17.305 -10.333 1.00 81.88 434 LEU A N 1
ATOM 3454 C CA . LEU A 1 434 ? -30.881 16.233 -9.346 1.00 81.88 434 LEU A CA 1
ATOM 3455 C C . LEU A 1 434 ? -31.476 16.734 -8.027 1.00 81.88 434 LEU A C 1
ATOM 3457 O O . LEU A 1 434 ? -32.326 16.055 -7.454 1.00 81.88 434 LEU A O 1
ATOM 3461 N N . LEU A 1 435 ? -31.044 17.904 -7.548 1.00 83.88 435 LEU A N 1
ATOM 3462 C CA . LEU A 1 435 ? -31.512 18.484 -6.288 1.00 83.88 435 LEU A CA 1
ATOM 3463 C C . LEU A 1 435 ? -33.003 18.807 -6.333 1.00 83.88 435 LEU A C 1
ATOM 3465 O O . LEU A 1 435 ? -33.721 18.442 -5.406 1.00 83.88 435 LEU A O 1
ATOM 3469 N N . VAL A 1 436 ? -33.472 19.427 -7.417 1.00 87.50 436 VAL A N 1
ATOM 3470 C CA . VAL A 1 436 ? -34.895 19.749 -7.614 1.00 87.50 436 VAL A CA 1
ATOM 3471 C C . VAL A 1 436 ? -35.740 18.472 -7.670 1.00 87.50 436 VAL A C 1
ATOM 3473 O O . VAL A 1 436 ? -36.773 18.380 -7.005 1.00 87.50 436 VAL A O 1
ATOM 3476 N N . ARG A 1 437 ? -35.272 17.439 -8.384 1.00 84.38 437 ARG A N 1
ATOM 3477 C CA . ARG A 1 437 ? -35.965 16.140 -8.459 1.00 84.38 437 ARG A CA 1
ATOM 3478 C C . ARG A 1 437 ? -36.006 15.420 -7.115 1.00 84.38 437 ARG A C 1
ATOM 3480 O O . ARG A 1 437 ? -37.035 14.852 -6.753 1.00 84.38 437 ARG A O 1
ATOM 3487 N N . ALA A 1 438 ? -34.890 15.416 -6.390 1.00 81.75 438 ALA A N 1
ATOM 3488 C CA . ALA A 1 438 ? -34.759 14.719 -5.115 1.00 81.75 438 ALA A CA 1
ATOM 3489 C C . ALA A 1 438 ? -35.588 15.382 -4.007 1.00 81.75 438 ALA A C 1
ATOM 3491 O O . ALA A 1 438 ? -36.180 14.679 -3.189 1.00 81.75 438 ALA A O 1
ATOM 3492 N N . SER A 1 439 ? -35.666 16.716 -3.999 1.00 81.31 439 SER A N 1
ATOM 3493 C CA . SER A 1 439 ? -36.474 17.471 -3.036 1.00 81.31 439 SER A CA 1
ATOM 3494 C C . SER A 1 439 ? -37.964 17.500 -3.380 1.00 81.31 439 SER A C 1
ATOM 3496 O O . SER A 1 439 ? -38.772 17.822 -2.513 1.00 81.31 439 SER A O 1
ATOM 3498 N N . LYS A 1 440 ? -38.339 17.163 -4.626 1.00 85.25 440 LYS A N 1
ATOM 3499 C CA . LYS A 1 440 ? -39.695 17.352 -5.172 1.00 85.25 440 LYS A CA 1
ATOM 3500 C C . LYS A 1 440 ? -40.169 18.806 -5.043 1.00 85.25 440 LYS A C 1
ATOM 3502 O O . LYS A 1 440 ? -41.339 19.055 -4.750 1.00 85.25 440 LYS A O 1
ATOM 3507 N N . ALA A 1 441 ? -39.248 19.753 -5.225 1.00 88.19 441 ALA A N 1
ATOM 3508 C CA . ALA A 1 441 ? -39.543 21.177 -5.130 1.00 88.19 441 ALA A CA 1
ATOM 3509 C C . ALA A 1 441 ? -40.593 21.590 -6.170 1.00 88.19 441 ALA A C 1
ATOM 3511 O O . ALA A 1 441 ? -40.479 21.245 -7.347 1.00 88.19 441 ALA A O 1
ATOM 3512 N N . LYS A 1 442 ? -41.597 22.352 -5.728 1.00 90.19 442 LYS A N 1
ATOM 3513 C CA . LYS A 1 442 ? -42.658 22.892 -6.585 1.00 90.19 442 LYS A CA 1
ATOM 3514 C C . LYS A 1 442 ? -42.457 24.368 -6.880 1.00 90.19 442 LYS A C 1
ATOM 3516 O O . LYS A 1 442 ? -42.810 24.807 -7.959 1.00 90.19 442 LYS A O 1
ATOM 3521 N N . ASN A 1 443 ? -41.904 25.138 -5.951 1.00 93.50 443 ASN A N 1
ATOM 3522 C CA . ASN A 1 443 ? -41.662 26.568 -6.119 1.00 93.50 443 ASN A CA 1
ATOM 3523 C C . ASN A 1 443 ? -40.167 26.832 -5.984 1.00 93.50 443 ASN A C 1
ATOM 3525 O O . ASN A 1 443 ? -39.616 26.752 -4.882 1.00 93.50 443 ASN A O 1
ATOM 3529 N N . VAL A 1 444 ? -39.513 27.142 -7.102 1.00 95.50 444 VAL A N 1
ATOM 3530 C CA . VAL A 1 444 ? -38.070 27.395 -7.155 1.00 95.50 444 VAL A CA 1
ATOM 3531 C C . VAL A 1 444 ? -37.817 28.849 -7.544 1.00 95.50 444 VAL A C 1
ATOM 3533 O O . VAL A 1 444 ? -38.412 29.359 -8.492 1.00 95.50 444 VAL A O 1
ATOM 3536 N N . LEU A 1 445 ? -36.934 29.521 -6.806 1.00 95.31 445 LEU A N 1
ATOM 3537 C CA . LEU A 1 445 ? -36.481 30.881 -7.098 1.00 95.31 445 LEU A CA 1
ATOM 3538 C C . LEU A 1 445 ? -35.007 30.856 -7.503 1.00 95.31 445 LEU A C 1
ATOM 3540 O O . LEU A 1 445 ? -34.171 30.357 -6.755 1.00 95.31 445 LEU A O 1
ATOM 3544 N N . GLU A 1 446 ? -34.688 31.440 -8.649 1.00 94.38 446 GLU A N 1
ATOM 3545 C CA . GLU A 1 446 ? -33.325 31.739 -9.080 1.00 94.38 446 GLU A CA 1
ATOM 3546 C C . GLU A 1 446 ? -33.095 33.257 -9.031 1.00 94.38 446 GLU A C 1
ATOM 3548 O O . GLU A 1 446 ? -33.873 34.042 -9.576 1.00 94.38 446 GLU A O 1
ATOM 3553 N N . LEU A 1 447 ? -32.026 33.689 -8.362 1.00 91.19 447 LEU A N 1
ATOM 3554 C CA . LEU A 1 447 ? -31.607 35.087 -8.326 1.00 91.19 447 LEU A CA 1
ATOM 3555 C C . LEU A 1 447 ? -30.362 35.276 -9.188 1.00 91.19 447 LEU A C 1
ATOM 3557 O O . LEU A 1 447 ? -29.283 34.846 -8.786 1.00 91.19 447 LEU A O 1
ATOM 3561 N N . GLY A 1 448 ? -30.525 35.978 -10.312 1.00 83.75 448 GLY A N 1
ATOM 3562 C CA . GLY A 1 448 ? -29.488 36.209 -11.317 1.00 83.75 448 GLY A CA 1
ATOM 3563 C C . GLY A 1 448 ? -29.528 35.155 -12.423 1.00 83.75 448 GLY A C 1
ATOM 3564 O O . GLY A 1 448 ? -29.338 33.971 -12.165 1.00 83.75 448 GLY A O 1
ATOM 3565 N N . THR A 1 449 ? -29.789 35.579 -13.662 1.00 82.31 449 THR A N 1
ATOM 3566 C CA . THR A 1 449 ? -29.840 34.676 -14.815 1.00 82.31 449 THR A CA 1
ATOM 3567 C C . THR A 1 449 ? -29.246 35.333 -16.045 1.00 82.31 449 THR A C 1
ATOM 3569 O O . THR A 1 449 ? -29.714 36.361 -16.510 1.00 82.31 449 THR A O 1
ATOM 3572 N N . PHE A 1 450 ? -28.187 34.740 -16.595 1.00 84.88 450 PHE A N 1
ATOM 3573 C CA . PHE A 1 450 ? -27.504 35.314 -17.751 1.00 84.88 450 PHE A CA 1
ATOM 3574 C C . PHE A 1 450 ? -28.308 35.084 -19.045 1.00 84.88 450 PHE A C 1
ATOM 3576 O O . PHE A 1 450 ? -29.217 35.838 -19.371 1.00 84.88 450 PHE A O 1
ATOM 3583 N N . VAL A 1 451 ? -28.010 34.017 -19.789 1.00 83.81 451 VAL A N 1
ATOM 3584 C CA . VAL A 1 451 ? -28.802 33.610 -20.967 1.00 83.81 451 VAL A CA 1
ATOM 3585 C C . VAL A 1 451 ? -29.846 32.536 -20.644 1.00 83.81 451 VAL A C 1
ATOM 3587 O O . VAL A 1 451 ? -30.514 32.063 -21.553 1.00 83.81 451 VAL A O 1
ATOM 3590 N N . GLY A 1 452 ? -29.997 32.143 -19.371 1.00 85.50 452 GLY A N 1
ATOM 3591 C CA . GLY A 1 452 ? -31.010 31.180 -18.911 1.00 85.50 452 GLY A CA 1
ATOM 3592 C C . GLY A 1 452 ? -30.581 29.705 -18.857 1.00 85.50 452 GLY A C 1
ATOM 3593 O O . GLY A 1 452 ? -31.435 28.834 -18.722 1.00 85.50 452 GLY A O 1
ATOM 3594 N N . ALA A 1 453 ? -29.286 29.385 -18.981 1.00 85.00 453 ALA A N 1
ATOM 3595 C CA . ALA A 1 453 ? -28.815 27.992 -19.029 1.00 85.00 453 ALA A CA 1
ATOM 3596 C C . ALA A 1 453 ? -29.058 27.219 -17.712 1.00 85.00 453 ALA A C 1
ATOM 3598 O O . ALA A 1 453 ? -29.506 26.074 -17.732 1.00 85.00 453 ALA A O 1
ATOM 3599 N N . SER A 1 454 ? -28.816 27.852 -16.561 1.00 86.81 454 SER A N 1
ATOM 3600 C CA . SER A 1 454 ? -29.124 27.295 -15.234 1.00 86.81 454 SER A CA 1
ATOM 3601 C C . SER A 1 454 ? -30.633 27.123 -15.023 1.00 86.81 454 SER A C 1
ATOM 3603 O O . SER A 1 454 ? -31.073 26.061 -14.580 1.00 86.81 454 SER A O 1
ATOM 3605 N N . ALA A 1 455 ? -31.434 28.111 -15.439 1.00 89.56 455 ALA A N 1
ATOM 3606 C CA . ALA A 1 455 ? -32.895 28.041 -15.420 1.00 89.56 455 ALA A CA 1
ATOM 3607 C C . ALA A 1 455 ? -33.438 26.847 -16.227 1.00 89.56 455 ALA A C 1
ATOM 3609 O O . ALA A 1 455 ? -34.330 26.142 -15.756 1.00 89.56 455 ALA A O 1
ATOM 3610 N N . ALA A 1 456 ? -32.876 26.571 -17.409 1.00 88.62 456 ALA A N 1
ATOM 3611 C CA . ALA A 1 456 ? -33.257 25.413 -18.220 1.00 88.62 456 ALA A CA 1
ATOM 3612 C C . ALA A 1 456 ? -32.982 24.080 -17.493 1.00 88.62 456 ALA A C 1
ATOM 3614 O O . ALA A 1 456 ? -33.851 23.212 -17.437 1.00 88.62 456 ALA A O 1
ATOM 3615 N N . HIS A 1 457 ? -31.823 23.942 -16.838 1.00 87.19 457 HIS A N 1
ATOM 3616 C CA . HIS A 1 457 ? -31.503 22.748 -16.043 1.00 87.19 457 HIS A CA 1
ATOM 3617 C C . HIS A 1 457 ? -32.435 22.538 -14.838 1.00 87.19 457 HIS A C 1
ATOM 3619 O O . HIS A 1 457 ? -32.756 21.394 -14.493 1.00 87.19 457 HIS A O 1
ATOM 3625 N N . ILE A 1 458 ? -32.878 23.628 -14.205 1.00 89.44 458 ILE A N 1
ATOM 3626 C CA . ILE A 1 458 ? -33.866 23.597 -13.120 1.00 89.44 458 ILE A CA 1
ATOM 3627 C C . ILE A 1 458 ? -35.243 23.163 -13.656 1.00 89.44 458 ILE A C 1
ATOM 3629 O O . ILE A 1 458 ? -35.895 22.320 -13.037 1.00 89.44 458 ILE A O 1
ATOM 3633 N N . LEU A 1 459 ? -35.665 23.664 -14.825 1.00 89.44 459 LEU A N 1
ATOM 3634 C CA . LEU A 1 459 ? -36.925 23.280 -15.486 1.00 89.44 459 LEU A CA 1
ATOM 3635 C C . LEU A 1 459 ? -37.006 21.794 -15.841 1.00 89.44 459 LEU A C 1
ATOM 3637 O O . LEU A 1 459 ? -38.065 21.178 -15.685 1.00 89.44 459 LEU A O 1
ATOM 3641 N N . ASP A 1 460 ? -35.893 21.195 -16.258 1.00 87.00 460 ASP A N 1
ATOM 3642 C CA . ASP A 1 460 ? -35.815 19.750 -16.490 1.00 87.00 460 ASP A CA 1
ATOM 3643 C C . ASP A 1 460 ? -36.051 18.932 -15.207 1.00 87.00 460 ASP A C 1
ATOM 3645 O O . ASP A 1 460 ? -36.420 17.758 -15.266 1.00 87.00 460 ASP A O 1
ATOM 3649 N N . GLY A 1 461 ? -35.795 19.519 -14.033 1.00 85.06 461 GLY A N 1
ATOM 3650 C CA . GLY A 1 461 ? -35.919 18.846 -12.741 1.00 85.06 461 GLY A CA 1
ATOM 3651 C C . GLY A 1 461 ? -37.284 19.013 -12.071 1.00 85.06 461 GLY A C 1
ATOM 3652 O O . GLY A 1 461 ? -37.632 18.212 -11.203 1.00 85.06 461 GLY A O 1
ATOM 3653 N N . LEU A 1 462 ? -38.046 20.037 -12.464 1.00 89.25 462 LEU A N 1
ATOM 3654 C CA . LEU A 1 462 ? -39.338 20.399 -11.873 1.00 89.25 462 LEU A CA 1
ATOM 3655 C C . LEU A 1 462 ? -40.422 19.332 -12.121 1.00 89.25 462 LEU A C 1
ATOM 3657 O O . LEU A 1 462 ? -40.359 18.550 -13.071 1.00 89.25 462 LEU A O 1
ATOM 3661 N N . SER A 1 463 ? -41.432 19.275 -11.255 1.00 86.56 463 SER A N 1
ATOM 3662 C CA . SER A 1 463 ? -42.649 18.492 -11.507 1.00 86.56 463 SER A CA 1
ATOM 3663 C C . SER A 1 463 ? -43.592 19.232 -12.466 1.00 86.56 463 SER A C 1
ATOM 3665 O O . SER A 1 463 ? -43.430 20.425 -12.718 1.00 86.56 463 SER A O 1
ATOM 3667 N N . ASP A 1 464 ? -44.601 18.547 -13.010 1.00 84.81 464 ASP A N 1
ATOM 3668 C CA . ASP A 1 464 ? -45.547 19.150 -13.968 1.00 84.81 464 ASP A CA 1
ATOM 3669 C C . ASP A 1 464 ? -46.420 20.264 -13.347 1.00 84.81 464 ASP A C 1
ATOM 3671 O O . ASP A 1 464 ? -46.926 21.132 -14.056 1.00 84.81 464 ASP A O 1
ATOM 3675 N N . ASP A 1 465 ? -46.549 20.289 -12.019 1.00 87.62 465 ASP A N 1
ATOM 3676 C CA . ASP A 1 465 ? -47.219 21.337 -11.239 1.00 87.62 465 ASP A CA 1
ATOM 3677 C C . ASP A 1 465 ? -46.253 22.370 -10.623 1.00 87.62 465 ASP A C 1
ATOM 3679 O O . ASP A 1 465 ? -46.663 23.187 -9.798 1.00 87.62 465 ASP A O 1
ATOM 3683 N N . GLY A 1 466 ? -44.970 22.319 -10.991 1.00 91.25 466 GLY A N 1
ATOM 3684 C CA . GLY A 1 466 ? -43.935 23.206 -10.473 1.00 91.25 466 GLY A CA 1
ATOM 3685 C C . GLY A 1 466 ? -43.836 24.548 -11.208 1.00 91.25 466 GLY A C 1
ATOM 3686 O O . GLY A 1 466 ? -44.257 24.688 -12.356 1.00 91.25 466 GLY A O 1
ATOM 3687 N N . THR A 1 467 ? -43.242 25.541 -10.546 1.00 94.62 467 THR A N 1
ATOM 3688 C CA . THR A 1 467 ? -42.965 26.880 -11.070 1.00 94.62 467 THR A CA 1
ATOM 3689 C C . THR A 1 467 ? -41.536 27.326 -10.743 1.00 94.62 467 THR A C 1
ATOM 3691 O O . THR A 1 467 ? -41.011 27.070 -9.655 1.00 94.62 467 THR A O 1
ATOM 3694 N N . LEU A 1 468 ? -40.911 28.008 -11.704 1.00 95.44 468 LEU A N 1
ATOM 3695 C CA . LEU A 1 468 ? -39.606 28.653 -11.599 1.00 95.44 468 LEU A CA 1
ATOM 3696 C C . LEU A 1 468 ? -39.762 30.163 -11.790 1.00 95.44 468 LEU A C 1
ATOM 3698 O O . LEU A 1 468 ? -40.252 30.626 -12.820 1.00 95.44 468 LEU A O 1
ATOM 3702 N N . LEU A 1 469 ? -39.277 30.942 -10.832 1.00 94.44 469 LEU A N 1
ATOM 3703 C CA . LEU A 1 469 ? -39.118 32.384 -10.979 1.00 94.44 469 LEU A CA 1
ATOM 3704 C C . LEU A 1 469 ? -37.631 32.710 -11.067 1.00 94.44 469 LEU A C 1
ATOM 3706 O O . LEU A 1 469 ? -36.874 32.323 -10.184 1.00 94.44 469 LEU A O 1
ATOM 3710 N N . THR A 1 470 ? -37.218 33.422 -12.109 1.00 93.62 470 THR A N 1
ATOM 3711 C CA . THR A 1 470 ? -35.827 33.852 -12.298 1.00 93.62 470 THR A CA 1
ATOM 3712 C C . THR A 1 470 ? -35.748 35.350 -12.586 1.00 93.62 470 THR A C 1
ATOM 3714 O O . THR A 1 470 ? -36.748 35.949 -12.993 1.00 93.62 470 THR A O 1
ATOM 3717 N N . CYS A 1 471 ? -34.600 35.993 -12.354 1.00 91.69 471 CYS A N 1
ATOM 3718 C CA . CYS A 1 471 ? -34.442 37.429 -12.586 1.00 91.69 471 CYS A CA 1
ATOM 3719 C C . CYS A 1 471 ? -33.136 37.823 -13.263 1.00 91.69 471 CYS A C 1
ATOM 3721 O O . CYS A 1 471 ? -32.072 37.303 -12.941 1.00 91.69 471 CYS A O 1
ATOM 3723 N N . GLU A 1 472 ? -33.231 38.806 -14.160 1.00 90.88 472 GLU A N 1
ATOM 3724 C CA . GLU A 1 472 ? -32.078 39.409 -14.823 1.00 90.88 472 GLU A CA 1
ATOM 3725 C C . GLU A 1 472 ? -32.183 40.935 -14.790 1.00 90.88 472 GLU A C 1
ATOM 3727 O O . GLU A 1 472 ? -33.235 41.529 -15.055 1.00 90.88 472 GLU A O 1
ATOM 3732 N N . ILE A 1 473 ? -31.073 41.580 -14.429 1.00 88.06 473 ILE A N 1
ATOM 3733 C CA . ILE A 1 473 ? -31.004 43.033 -14.265 1.00 88.06 473 ILE A CA 1
ATOM 3734 C C . ILE A 1 473 ? -30.939 43.752 -15.615 1.00 88.06 473 ILE A C 1
ATOM 3736 O O . ILE A 1 473 ? -31.458 44.862 -15.749 1.00 88.06 473 ILE A O 1
ATOM 3740 N N . ARG A 1 474 ? -30.313 43.135 -16.620 1.00 86.25 474 ARG A N 1
ATOM 3741 C CA . ARG A 1 474 ? -30.122 43.710 -17.950 1.00 86.25 474 ARG A CA 1
ATOM 3742 C C . ARG A 1 474 ? -31.311 43.411 -18.875 1.00 86.25 474 ARG A C 1
ATOM 3744 O O . ARG A 1 474 ? -31.563 42.245 -19.168 1.00 86.25 474 ARG A O 1
ATOM 3751 N N . PRO A 1 475 ? -32.011 44.438 -19.397 1.00 86.31 475 PRO A N 1
ATOM 3752 C CA . PRO A 1 475 ? -33.167 44.258 -20.283 1.00 86.31 475 PRO A CA 1
ATOM 3753 C C . PRO A 1 475 ? -32.888 43.401 -21.525 1.00 86.31 475 PRO A C 1
ATOM 3755 O O . PRO A 1 475 ? -33.713 42.578 -21.909 1.00 86.31 475 PRO A O 1
ATOM 3758 N N . ASP A 1 476 ? -31.716 43.585 -22.137 1.00 86.06 476 ASP A N 1
ATOM 3759 C CA . ASP A 1 476 ? -31.282 42.859 -23.330 1.00 86.06 476 ASP A CA 1
ATOM 3760 C C . ASP A 1 476 ? -31.065 41.368 -23.039 1.00 86.06 476 ASP A C 1
ATOM 3762 O O . ASP A 1 476 ? -31.548 40.514 -23.780 1.00 86.06 476 ASP A O 1
ATOM 3766 N N . LEU A 1 477 ? -30.410 41.047 -21.921 1.00 86.12 477 LEU A N 1
ATOM 3767 C CA . LEU A 1 477 ? -30.174 39.663 -21.504 1.00 86.12 477 LEU A CA 1
ATOM 3768 C C . LEU A 1 477 ? -31.454 38.978 -21.027 1.00 86.12 477 LEU A C 1
ATOM 3770 O O . LEU A 1 477 ? -31.677 37.824 -21.374 1.00 86.12 477 LEU A O 1
ATOM 3774 N N . ALA A 1 478 ? -32.334 39.692 -20.323 1.00 86.81 478 ALA A N 1
ATOM 3775 C CA . ALA A 1 478 ? -33.637 39.173 -19.916 1.00 86.81 478 ALA A CA 1
ATOM 3776 C C . ALA A 1 478 ? -34.486 38.759 -21.131 1.00 86.81 478 ALA A C 1
ATOM 3778 O O . ALA A 1 478 ? -35.126 37.706 -21.120 1.00 86.81 478 ALA A O 1
ATOM 3779 N N . GLN A 1 479 ? -34.462 39.557 -22.207 1.00 88.00 479 GLN A N 1
ATOM 3780 C CA . GLN A 1 479 ? -35.159 39.231 -23.451 1.00 88.00 479 GLN A CA 1
ATOM 3781 C C . GLN A 1 479 ? -34.534 38.022 -24.162 1.00 88.00 479 GLN A C 1
ATOM 3783 O O . GLN A 1 479 ? -35.263 37.170 -24.673 1.00 88.00 479 GLN A O 1
ATOM 3788 N N . ILE A 1 480 ? -33.202 37.914 -24.157 1.00 89.38 480 ILE A N 1
ATOM 3789 C CA . ILE A 1 480 ? -32.482 36.761 -24.710 1.00 89.38 480 ILE A CA 1
ATOM 3790 C C . ILE A 1 480 ? -32.811 35.493 -23.916 1.00 89.38 480 ILE A C 1
ATOM 3792 O O . ILE A 1 480 ? -33.245 34.508 -24.513 1.00 89.38 480 ILE A O 1
ATOM 3796 N N . ALA A 1 481 ? -32.683 35.522 -22.588 1.00 88.50 481 ALA A N 1
ATOM 3797 C CA . ALA A 1 481 ? -33.015 34.399 -21.716 1.00 88.50 481 ALA A CA 1
ATOM 3798 C C . ALA A 1 481 ? -34.458 33.938 -21.939 1.00 88.50 481 ALA A C 1
ATOM 3800 O O . ALA A 1 481 ? -34.703 32.751 -22.141 1.00 88.50 481 ALA A O 1
ATOM 3801 N N . LYS A 1 482 ? -35.402 34.883 -22.027 1.00 90.00 482 LYS A N 1
ATOM 3802 C CA . LYS A 1 482 ? -36.795 34.587 -22.363 1.00 90.00 482 LYS A CA 1
ATOM 3803 C C . LYS A 1 482 ? -36.935 33.911 -23.731 1.00 90.00 482 LYS A C 1
ATOM 3805 O O . LYS A 1 482 ? -37.598 32.889 -23.824 1.00 90.00 482 LYS A O 1
ATOM 3810 N N . SER A 1 483 ? -36.257 34.405 -24.770 1.00 89.88 483 SER A N 1
ATOM 3811 C CA . SER A 1 483 ? -36.327 33.810 -26.116 1.00 89.88 483 SER A CA 1
ATOM 3812 C C . SER A 1 483 ? -35.841 32.355 -26.174 1.00 89.88 483 SER A C 1
ATOM 3814 O O . SER A 1 483 ? -36.352 31.558 -26.960 1.00 89.88 483 SER A O 1
ATOM 3816 N N . PHE A 1 484 ? -34.868 31.987 -25.335 1.00 90.38 484 PHE A N 1
ATOM 3817 C CA . PHE A 1 484 ? -34.420 30.605 -25.208 1.00 90.38 484 PHE A CA 1
ATOM 3818 C C . PHE A 1 484 ? -35.388 29.773 -24.365 1.00 90.38 484 PHE A C 1
ATOM 3820 O O . PHE A 1 484 ? -35.781 28.688 -24.785 1.00 90.38 484 PHE A O 1
ATOM 3827 N N . LEU A 1 485 ? -35.801 30.285 -23.205 1.00 89.44 485 LEU A N 1
ATOM 3828 C CA . LEU A 1 485 ? -36.686 29.580 -22.279 1.00 89.44 485 LEU A CA 1
ATOM 3829 C C . LEU A 1 485 ? -38.097 29.359 -22.851 1.00 89.44 485 LEU A C 1
ATOM 3831 O O . LEU A 1 485 ? -38.700 28.329 -22.566 1.00 89.44 485 LEU A O 1
ATOM 3835 N N . ASP A 1 486 ? -38.585 30.238 -23.732 1.00 89.62 486 ASP A N 1
ATOM 3836 C CA . ASP A 1 486 ? -39.859 30.072 -24.450 1.00 89.62 486 ASP A CA 1
ATOM 3837 C C . ASP A 1 486 ? -39.850 28.844 -25.384 1.00 89.62 486 ASP A C 1
ATOM 3839 O O . ASP A 1 486 ? -40.901 28.263 -25.658 1.00 89.62 486 ASP A O 1
ATOM 3843 N N . ARG A 1 487 ? -38.663 28.404 -25.836 1.00 88.62 487 ARG A N 1
ATOM 3844 C CA . ARG A 1 487 ? -38.481 27.176 -26.632 1.00 88.62 487 ARG A CA 1
ATOM 3845 C C . ARG A 1 487 ? -38.424 25.908 -25.775 1.00 88.62 487 ARG A C 1
ATOM 3847 O O . ARG A 1 487 ? -38.420 24.809 -26.328 1.00 88.62 487 ARG A O 1
ATOM 3854 N N . HIS A 1 488 ? -38.359 26.033 -24.448 1.00 87.38 488 HIS A N 1
ATOM 3855 C CA . HIS A 1 488 ? -38.338 24.888 -23.544 1.00 87.38 488 HIS A CA 1
ATOM 3856 C C . HIS A 1 488 ? -39.721 24.208 -23.502 1.00 87.38 488 HIS A C 1
ATOM 3858 O O . HIS A 1 488 ? -40.730 24.911 -23.422 1.00 87.38 488 HIS A O 1
ATOM 3864 N N . PRO A 1 489 ? -39.820 22.861 -23.454 1.00 83.56 489 PRO A N 1
ATOM 3865 C CA . PRO A 1 489 ? -41.110 22.157 -23.375 1.00 83.56 489 PRO A CA 1
ATOM 3866 C C . PRO A 1 489 ? -41.989 22.561 -22.180 1.00 83.56 489 PRO A C 1
ATOM 3868 O O . PRO A 1 489 ? -43.199 22.363 -22.192 1.00 83.56 489 PRO A O 1
ATOM 3871 N N . ARG A 1 490 ? -41.364 23.125 -21.142 1.00 87.94 490 ARG A N 1
ATOM 3872 C CA . ARG A 1 490 ? -41.989 23.587 -19.894 1.00 87.94 490 ARG A CA 1
ATOM 3873 C C . ARG A 1 490 ? -41.978 25.112 -19.744 1.00 87.94 490 ARG A C 1
ATOM 3875 O O . ARG A 1 490 ? -41.939 25.624 -18.630 1.00 87.94 490 ARG A O 1
ATOM 3882 N N . SER A 1 491 ? -41.995 25.851 -20.851 1.00 88.75 491 SER A N 1
ATOM 3883 C CA . SER A 1 491 ? -41.940 27.321 -20.846 1.00 88.75 491 SER A CA 1
ATOM 3884 C C . SER A 1 491 ? -43.064 27.983 -20.037 1.00 88.75 491 SER A C 1
ATOM 3886 O O . SER A 1 491 ? -42.846 29.020 -19.421 1.00 88.75 491 SER A O 1
ATOM 3888 N N . SER A 1 492 ? -44.241 27.357 -19.930 1.00 89.06 492 SER A N 1
ATOM 3889 C CA . SER A 1 492 ? -45.346 27.855 -19.095 1.00 89.06 492 SER A CA 1
ATOM 3890 C C . SER A 1 492 ? -45.054 27.850 -17.589 1.00 89.06 492 SER A C 1
ATOM 3892 O O . SER A 1 492 ? -45.794 28.471 -16.830 1.00 89.06 492 SER A O 1
ATOM 3894 N N . GLN A 1 493 ? -44.016 27.132 -17.146 1.00 92.62 493 GLN A N 1
ATOM 3895 C CA . GLN A 1 493 ? -43.631 27.019 -15.739 1.00 92.62 493 GLN A CA 1
ATOM 3896 C C . GLN A 1 493 ? -42.570 28.045 -15.321 1.00 92.62 493 GLN A C 1
ATOM 3898 O O . GLN A 1 493 ? -42.293 28.149 -14.129 1.00 92.62 493 GLN A O 1
ATOM 3903 N N . VAL A 1 494 ? -41.972 28.799 -16.253 1.00 93.44 494 VAL A N 1
ATOM 3904 C CA . VAL A 1 494 ? -40.930 29.790 -15.942 1.00 93.44 494 VAL A CA 1
ATOM 3905 C C . VAL A 1 494 ? -41.416 31.219 -16.127 1.00 93.44 494 VAL A C 1
ATOM 3907 O O . VAL A 1 494 ? -42.054 31.561 -17.119 1.00 93.44 494 VAL A O 1
ATOM 3910 N N . ASN A 1 495 ? -41.061 32.085 -15.181 1.00 92.50 495 ASN A N 1
ATOM 3911 C CA . ASN A 1 495 ? -41.251 33.523 -15.295 1.00 92.50 495 ASN A CA 1
ATOM 3912 C C . ASN A 1 495 ? -39.906 34.246 -15.149 1.00 92.50 495 ASN A C 1
ATOM 3914 O O . ASN A 1 495 ? -39.189 34.035 -14.172 1.00 92.50 495 ASN A O 1
ATOM 3918 N N . VAL A 1 496 ? -39.579 35.109 -16.114 1.00 91.75 496 VAL A N 1
ATOM 3919 C CA . VAL A 1 496 ? -38.349 35.914 -16.123 1.00 91.75 496 VAL A CA 1
ATOM 3920 C C . VAL A 1 496 ? -38.694 37.342 -15.708 1.00 91.75 496 VAL A C 1
ATOM 3922 O O . VAL A 1 496 ? -39.316 38.092 -16.462 1.00 91.75 496 VAL A O 1
ATOM 3925 N N . PHE A 1 497 ? -38.293 37.731 -14.501 1.00 91.75 497 PHE A N 1
ATOM 3926 C CA . PHE A 1 497 ? -38.459 39.085 -13.989 1.00 91.75 497 PHE A CA 1
ATOM 3927 C C . PHE A 1 497 ? -37.312 39.988 -14.455 1.00 91.75 497 PHE A C 1
ATOM 3929 O O . PHE A 1 497 ? -36.144 39.739 -14.158 1.00 91.75 497 PHE A O 1
ATOM 3936 N N . GLN A 1 498 ? -37.654 41.080 -15.136 1.00 90.50 498 GLN A N 1
ATOM 3937 C CA . GLN A 1 498 ? -36.693 42.104 -15.529 1.00 90.50 498 GLN A CA 1
ATOM 3938 C C . GLN A 1 498 ? -36.566 43.156 -14.421 1.00 90.50 498 GLN A C 1
ATOM 3940 O O . GLN A 1 498 ? -37.478 43.954 -14.197 1.00 90.50 498 GLN A O 1
ATOM 3945 N N . GLY A 1 499 ? -35.424 43.182 -13.740 1.00 87.56 499 GLY A N 1
ATOM 3946 C CA . GLY A 1 499 ? -35.155 44.139 -12.671 1.00 87.56 499 GLY A CA 1
ATOM 3947 C C . GLY A 1 499 ? -34.111 43.640 -11.680 1.00 87.56 499 GLY A C 1
ATOM 3948 O O . GLY A 1 499 ? -33.569 42.546 -11.804 1.00 87.56 499 GLY A O 1
ATOM 3949 N N . THR A 1 500 ? -33.801 44.457 -10.673 1.00 87.69 500 THR A N 1
ATOM 3950 C CA . THR A 1 500 ? -32.798 44.076 -9.668 1.00 87.69 500 THR A CA 1
ATOM 3951 C C . THR A 1 500 ? -33.322 42.971 -8.746 1.00 87.69 500 THR A C 1
ATOM 3953 O O . THR A 1 500 ? -34.513 42.943 -8.419 1.00 87.69 500 THR A O 1
ATOM 3956 N N . CYS A 1 501 ? -32.421 42.112 -8.251 1.00 89.12 501 CYS A N 1
ATOM 3957 C CA . CYS A 1 501 ? -32.744 41.114 -7.222 1.00 89.12 501 CYS A CA 1
ATOM 3958 C C . CYS A 1 501 ? -33.422 41.755 -5.998 1.00 89.12 501 CYS A C 1
ATOM 3960 O O . CYS A 1 501 ? -34.338 41.180 -5.423 1.00 89.12 501 CYS A O 1
ATOM 3962 N N . ASP A 1 502 ? -33.012 42.971 -5.625 1.00 88.19 502 ASP A N 1
ATOM 3963 C CA . ASP A 1 502 ? -33.581 43.697 -4.489 1.00 88.19 502 ASP A CA 1
ATOM 3964 C C . ASP A 1 502 ? -35.062 44.040 -4.686 1.00 88.19 502 ASP A C 1
ATOM 3966 O O . ASP A 1 502 ? -35.880 43.796 -3.801 1.00 88.19 502 ASP A O 1
ATOM 3970 N N . THR A 1 503 ? -35.407 44.568 -5.864 1.00 90.75 503 THR A N 1
ATOM 3971 C CA . THR A 1 503 ? -36.789 44.899 -6.234 1.00 90.75 503 THR A CA 1
ATOM 3972 C C . THR A 1 503 ? -37.667 43.653 -6.231 1.00 90.75 503 THR A C 1
ATOM 3974 O O . THR A 1 503 ? -38.783 43.698 -5.714 1.00 90.75 503 THR A O 1
ATOM 3977 N N . LEU A 1 504 ? -37.153 42.541 -6.769 1.00 92.25 504 LEU A N 1
ATOM 3978 C CA . LEU A 1 504 ? -37.872 41.273 -6.789 1.00 92.25 504 LEU A CA 1
ATOM 3979 C C . LEU A 1 504 ? -38.123 40.747 -5.373 1.00 92.25 504 LEU A C 1
ATOM 3981 O O . LEU A 1 504 ? -39.262 40.439 -5.036 1.00 92.25 504 LEU A O 1
ATOM 3985 N N . LEU A 1 505 ? -37.086 40.691 -4.534 1.00 93.00 505 LEU A N 1
ATOM 3986 C CA . LEU A 1 505 ? -37.209 40.204 -3.160 1.00 93.00 505 LEU A CA 1
ATOM 3987 C C . LEU A 1 505 ? -38.204 41.044 -2.351 1.00 93.00 505 LEU A C 1
ATOM 3989 O O . LEU A 1 505 ? -39.065 40.474 -1.693 1.00 93.00 505 LEU A O 1
ATOM 3993 N N . ASN A 1 506 ? -38.162 42.379 -2.444 1.00 92.62 506 ASN A N 1
ATOM 3994 C CA . ASN A 1 506 ? -39.115 43.238 -1.725 1.00 92.62 506 ASN A CA 1
ATOM 3995 C C . ASN A 1 506 ? -40.563 42.958 -2.151 1.00 92.62 506 ASN A C 1
ATOM 3997 O O . ASN A 1 506 ? -41.447 42.870 -1.303 1.00 92.62 506 ASN A O 1
ATOM 4001 N N . ARG A 1 507 ? -40.800 42.780 -3.457 1.00 93.31 507 ARG A N 1
ATOM 4002 C CA . ARG A 1 507 ? -42.123 42.424 -3.979 1.00 93.31 507 ARG A CA 1
ATOM 4003 C C . ARG A 1 507 ? -42.583 41.065 -3.450 1.00 93.31 507 ARG A C 1
ATOM 4005 O O . ARG A 1 507 ? -43.694 40.969 -2.950 1.00 93.31 507 ARG A O 1
ATOM 4012 N N . LEU A 1 508 ? -41.725 40.045 -3.506 1.00 93.81 508 LEU A N 1
ATOM 4013 C CA . LEU A 1 508 ? -42.046 38.697 -3.025 1.00 93.81 508 LEU A CA 1
ATOM 4014 C C . LEU A 1 508 ? -42.354 38.665 -1.523 1.00 93.81 508 LEU A C 1
ATOM 4016 O O . LEU A 1 508 ? -43.220 37.905 -1.099 1.00 93.81 508 LEU A O 1
ATOM 4020 N N . ILE A 1 509 ? -41.680 39.506 -0.731 1.00 92.62 509 ILE A N 1
ATOM 4021 C CA . ILE A 1 509 ? -41.947 39.661 0.705 1.00 92.62 509 ILE A CA 1
ATOM 4022 C C . ILE A 1 509 ? -43.326 40.290 0.925 1.00 92.62 509 ILE A C 1
ATOM 4024 O O . ILE A 1 509 ? -44.097 39.790 1.740 1.00 92.62 509 ILE A O 1
ATOM 4028 N N . CYS A 1 510 ? -43.668 41.347 0.180 1.00 91.19 510 CYS A N 1
ATOM 4029 C CA . CYS A 1 510 ? -45.003 41.951 0.236 1.00 91.19 510 CYS A CA 1
ATOM 4030 C C . CYS A 1 510 ? -46.105 40.979 -0.209 1.00 91.19 510 CYS A C 1
ATOM 4032 O O . CYS A 1 510 ? -47.182 40.969 0.383 1.00 91.19 510 CYS A O 1
ATOM 4034 N N . ASP A 1 511 ? -45.816 40.148 -1.211 1.00 89.31 511 ASP A N 1
ATOM 4035 C CA . ASP A 1 511 ? -46.734 39.139 -1.743 1.00 89.31 511 ASP A CA 1
ATOM 4036 C C . ASP A 1 511 ? -46.828 37.891 -0.832 1.00 89.31 511 ASP A C 1
ATOM 4038 O O . ASP A 1 511 ? -47.649 37.008 -1.074 1.00 89.31 511 ASP A O 1
ATOM 4042 N N . GLY A 1 512 ? -46.002 37.798 0.221 1.00 88.94 512 GLY A N 1
ATOM 4043 C CA . GLY A 1 512 ? -45.981 36.670 1.158 1.00 88.94 512 GLY A CA 1
ATOM 4044 C C . GLY A 1 512 ? -45.540 35.343 0.528 1.00 88.94 512 GLY A C 1
ATOM 4045 O O . GLY A 1 512 ? -45.935 34.274 0.999 1.00 88.94 512 GLY A O 1
ATOM 4046 N N . ALA A 1 513 ? -44.755 35.396 -0.551 1.00 91.25 513 ALA A N 1
ATOM 4047 C CA . ALA A 1 513 ? -44.346 34.219 -1.309 1.00 91.25 513 ALA A CA 1
ATOM 4048 C C . ALA A 1 513 ? -43.420 33.291 -0.500 1.00 91.25 513 ALA A C 1
ATOM 4050 O O . ALA A 1 513 ? -42.646 33.735 0.349 1.00 91.25 513 ALA A O 1
ATOM 4051 N N . LYS A 1 514 ? -43.475 31.985 -0.791 1.00 92.25 514 LYS A N 1
ATOM 4052 C CA . LYS A 1 514 ? -42.649 30.951 -0.151 1.00 92.25 514 LYS A CA 1
ATOM 4053 C C . LYS A 1 514 ? -42.071 30.004 -1.197 1.00 92.25 514 LYS A C 1
ATOM 4055 O O . LYS A 1 514 ? -42.802 29.535 -2.066 1.00 92.25 514 LYS A O 1
ATOM 4060 N N . PHE A 1 515 ? -40.793 29.670 -1.060 1.00 94.94 515 PHE A N 1
ATOM 4061 C CA . PHE A 1 515 ? -40.062 28.821 -1.999 1.00 94.94 515 PHE A CA 1
ATOM 4062 C C . PHE A 1 515 ? -39.485 27.579 -1.315 1.00 94.94 515 PHE A C 1
ATOM 4064 O O . PHE A 1 515 ? -39.070 27.624 -0.153 1.00 94.94 515 PHE A O 1
ATOM 4071 N N . ASP A 1 516 ? -39.472 26.470 -2.054 1.00 92.62 516 ASP A N 1
ATOM 4072 C CA . ASP A 1 516 ? -38.907 25.186 -1.626 1.00 92.62 516 ASP A CA 1
ATOM 4073 C C . ASP A 1 516 ? -37.386 25.162 -1.846 1.00 92.62 516 ASP A C 1
ATOM 4075 O O . ASP A 1 516 ? -36.638 24.648 -1.016 1.00 92.62 516 ASP A O 1
ATOM 4079 N N . ILE A 1 517 ? -36.922 25.749 -2.956 1.00 93.62 517 ILE A N 1
ATOM 4080 C CA . ILE A 1 517 ? -35.499 25.941 -3.253 1.00 93.62 517 ILE A CA 1
ATOM 4081 C C . ILE A 1 517 ? -35.254 27.382 -3.695 1.00 93.62 517 ILE A C 1
ATOM 4083 O O . ILE A 1 517 ? -35.982 27.909 -4.535 1.00 93.62 517 ILE A O 1
ATOM 4087 N N . ILE A 1 518 ? -34.196 27.996 -3.165 1.00 93.88 518 ILE A N 1
ATOM 4088 C CA . ILE A 1 518 ? -33.701 29.300 -3.617 1.00 93.88 518 ILE A CA 1
ATOM 4089 C C . ILE A 1 518 ? -32.238 29.153 -4.046 1.00 93.88 518 ILE A C 1
ATOM 4091 O O . ILE A 1 518 ? -31.379 28.846 -3.221 1.00 93.88 518 ILE A O 1
ATOM 4095 N N . PHE A 1 519 ? -31.951 29.377 -5.327 1.00 92.25 519 PHE A N 1
ATOM 4096 C CA . PHE A 1 519 ? -30.600 29.402 -5.888 1.00 92.25 519 PHE A CA 1
ATOM 4097 C C . PHE A 1 519 ? -30.164 30.846 -6.156 1.00 92.25 519 PHE A C 1
ATOM 4099 O O . PHE A 1 519 ? -30.891 31.615 -6.781 1.00 92.25 519 PHE A O 1
ATOM 4106 N N . VAL A 1 520 ? -28.990 31.230 -5.660 1.00 89.62 520 VAL A N 1
ATOM 4107 C CA . VAL A 1 520 ? -28.461 32.594 -5.745 1.00 89.62 520 VAL A CA 1
ATOM 4108 C C . VAL A 1 520 ? -27.160 32.596 -6.543 1.00 89.62 520 VAL A C 1
ATOM 4110 O O . VAL A 1 520 ? -26.113 32.203 -6.027 1.00 89.62 520 VAL A O 1
ATOM 4113 N N . ASP A 1 521 ? -27.235 33.090 -7.776 1.00 86.56 521 ASP A N 1
ATOM 4114 C CA . ASP A 1 521 ? -26.117 33.305 -8.703 1.00 86.56 521 ASP A CA 1
ATOM 4115 C C . ASP A 1 521 ? -26.138 34.759 -9.211 1.00 86.56 521 ASP A C 1
ATOM 4117 O O . ASP A 1 521 ? -26.330 35.077 -10.384 1.00 86.56 521 ASP A O 1
ATOM 4121 N N . ALA A 1 522 ? -26.026 35.682 -8.254 1.00 81.69 522 ALA A N 1
ATOM 4122 C CA . ALA A 1 522 ? -26.119 37.124 -8.469 1.00 81.69 522 ALA A CA 1
ATOM 4123 C C . ALA A 1 522 ? -24.793 37.827 -8.120 1.00 81.69 522 ALA A C 1
ATOM 4125 O O . ALA A 1 522 ? -23.747 37.204 -7.933 1.00 81.69 522 ALA A O 1
ATOM 4126 N N . ASP A 1 523 ? -24.806 39.157 -7.990 1.00 82.44 523 ASP A N 1
ATOM 4127 C CA . ASP A 1 523 ? -23.612 39.880 -7.549 1.00 82.44 523 ASP A CA 1
ATOM 4128 C C . ASP A 1 523 ? -23.156 39.422 -6.149 1.00 82.44 523 ASP A C 1
ATOM 4130 O O . ASP A 1 523 ? -23.792 39.709 -5.129 1.00 82.44 523 ASP A O 1
ATOM 4134 N N . LYS A 1 524 ? -21.994 38.759 -6.121 1.00 80.19 524 LYS A N 1
ATOM 4135 C CA . LYS A 1 524 ? -21.296 38.239 -4.935 1.00 80.19 524 LYS A CA 1
ATOM 4136 C C . LYS A 1 524 ? -21.075 39.293 -3.851 1.00 80.19 524 LYS A C 1
ATOM 4138 O O . LYS A 1 524 ? -20.999 38.948 -2.674 1.00 80.19 524 LYS A O 1
ATOM 4143 N N . SER A 1 525 ? -20.980 40.576 -4.215 1.00 79.25 525 SER A N 1
ATOM 4144 C CA . SER A 1 525 ? -20.855 41.664 -3.234 1.00 79.25 525 SER A CA 1
ATOM 4145 C C . SER A 1 525 ? -22.107 41.831 -2.357 1.00 79.25 525 SER A C 1
ATOM 4147 O O . SER A 1 525 ? -22.011 42.288 -1.219 1.00 79.25 525 SER A O 1
ATOM 4149 N N . SER A 1 526 ? -23.267 41.401 -2.861 1.00 84.75 526 SER A N 1
ATOM 4150 C CA . SER A 1 526 ? -24.581 41.572 -2.238 1.00 84.75 526 SER A CA 1
ATOM 4151 C C . SER A 1 526 ? -25.143 40.290 -1.610 1.00 84.75 526 SER A C 1
ATOM 4153 O O . SER A 1 526 ? -26.247 40.322 -1.074 1.00 84.75 526 SER A O 1
ATOM 4155 N N . TYR A 1 527 ? -24.399 39.176 -1.601 1.00 88.81 527 TYR A N 1
ATOM 4156 C CA . TYR A 1 527 ? -24.865 37.888 -1.054 1.00 88.81 527 TYR A CA 1
ATOM 4157 C C . TYR A 1 527 ? -25.385 37.985 0.380 1.00 88.81 527 TYR A C 1
ATOM 4159 O O . TYR A 1 527 ? -26.463 37.474 0.670 1.00 88.81 527 TYR A O 1
ATOM 4167 N N . ARG A 1 528 ? -24.677 38.714 1.253 1.00 87.25 528 ARG A N 1
ATOM 4168 C CA . ARG A 1 528 ? -25.129 38.975 2.629 1.00 87.25 528 ARG A CA 1
ATOM 4169 C C . ARG A 1 528 ? -26.505 39.639 2.656 1.00 87.25 528 ARG A C 1
ATOM 4171 O O . ARG A 1 528 ? -27.397 39.174 3.349 1.00 87.25 528 ARG A O 1
ATOM 4178 N N . LYS A 1 529 ? -26.682 40.689 1.850 1.00 89.31 529 LYS A N 1
ATOM 4179 C CA . LYS A 1 529 ? -27.942 41.432 1.750 1.00 89.31 529 LYS A CA 1
ATOM 4180 C C . LYS A 1 529 ? -29.085 40.535 1.272 1.00 89.31 529 LYS A C 1
ATOM 4182 O O . LYS A 1 529 ? -30.194 40.649 1.782 1.00 89.31 529 LYS A O 1
ATOM 4187 N N . TYR A 1 530 ? -28.829 39.665 0.294 1.00 90.81 530 TYR A N 1
ATOM 4188 C CA . TYR A 1 530 ? -29.838 38.736 -0.216 1.00 90.81 530 TYR A CA 1
ATOM 4189 C C . TYR A 1 530 ? -30.204 37.676 0.819 1.00 90.81 530 TYR A C 1
ATOM 4191 O O . TYR A 1 530 ? -31.389 37.465 1.049 1.00 90.81 530 TYR A O 1
ATOM 4199 N N . TYR A 1 531 ? -29.214 37.077 1.484 1.00 90.50 531 TYR A N 1
ATOM 4200 C CA . TYR A 1 531 ? -29.436 36.126 2.572 1.00 90.50 531 TYR A CA 1
ATOM 4201 C C . TYR A 1 531 ? -30.291 36.730 3.691 1.00 90.50 531 TYR A C 1
ATOM 4203 O O . TYR A 1 531 ? -31.335 36.171 4.018 1.00 90.50 531 TYR A O 1
ATOM 4211 N N . ASP A 1 532 ? -29.904 37.901 4.210 1.00 89.19 532 ASP A N 1
ATOM 4212 C CA . ASP A 1 532 ? -30.635 38.564 5.293 1.00 89.19 532 ASP A CA 1
ATOM 4213 C C . ASP A 1 532 ? -32.084 38.858 4.862 1.00 89.19 532 ASP A C 1
ATOM 4215 O O . ASP A 1 532 ? -33.019 38.500 5.567 1.00 89.19 532 ASP A O 1
ATOM 4219 N N . LYS A 1 533 ? -32.306 39.375 3.644 1.00 90.56 533 LYS A N 1
ATOM 4220 C CA . LYS A 1 533 ? -33.664 39.619 3.122 1.00 90.56 533 LYS A CA 1
ATOM 4221 C C . LYS A 1 533 ? -34.503 38.355 2.940 1.00 90.56 533 LYS A C 1
ATOM 4223 O O . LYS A 1 533 ? -35.700 38.389 3.208 1.00 90.56 533 LYS A O 1
ATOM 4228 N N . ILE A 1 534 ? -33.910 37.267 2.451 1.00 91.19 534 ILE A N 1
ATOM 4229 C CA . ILE A 1 534 ? -34.612 35.992 2.262 1.00 91.19 534 ILE A CA 1
ATOM 4230 C C . ILE A 1 534 ? -35.042 35.425 3.617 1.00 91.19 534 ILE A C 1
ATOM 4232 O O . ILE A 1 534 ? -36.182 34.980 3.752 1.00 91.19 534 ILE A O 1
ATOM 4236 N N . MET A 1 535 ? -34.150 35.468 4.611 1.00 89.00 535 MET A N 1
ATOM 4237 C CA . MET A 1 535 ? -34.411 34.945 5.951 1.00 89.00 535 MET A CA 1
ATOM 4238 C C . MET A 1 535 ? -35.386 35.832 6.733 1.00 89.00 535 MET A C 1
ATOM 4240 O O . MET A 1 535 ? -36.377 35.326 7.252 1.00 89.00 535 MET A O 1
ATOM 4244 N N . ASP A 1 536 ? -35.161 37.147 6.767 1.00 88.38 536 ASP A N 1
ATOM 4245 C CA . ASP A 1 536 ? -36.001 38.109 7.499 1.00 88.38 536 ASP A CA 1
ATOM 4246 C C . ASP A 1 536 ? -37.392 38.242 6.870 1.00 88.38 536 ASP A C 1
ATOM 4248 O O . ASP A 1 536 ? -38.399 38.351 7.565 1.00 88.38 536 ASP A O 1
ATOM 4252 N N . GLY A 1 537 ? -37.457 38.197 5.537 1.00 86.94 537 GLY A N 1
ATOM 4253 C CA . GLY A 1 537 ? -38.704 38.177 4.779 1.00 86.94 537 GLY A CA 1
ATOM 4254 C C . GLY A 1 537 ? -39.416 36.824 4.799 1.00 86.94 537 GLY A C 1
ATOM 4255 O O . GLY A 1 537 ? -40.519 36.703 4.270 1.00 86.94 537 GLY A O 1
ATOM 4256 N N . GLY A 1 538 ? -38.786 35.796 5.378 1.00 89.00 538 GLY A N 1
ATOM 4257 C CA . GLY A 1 538 ? -39.311 34.442 5.457 1.00 89.00 538 GLY A CA 1
ATOM 4258 C C . GLY A 1 538 ? -39.601 33.821 4.092 1.00 89.00 538 GLY A C 1
ATOM 4259 O O . GLY A 1 538 ? -40.551 33.064 3.983 1.00 89.00 538 GLY A O 1
ATOM 4260 N N . LEU A 1 539 ? -38.852 34.129 3.037 1.00 92.19 539 LEU A N 1
ATOM 4261 C CA . LEU A 1 539 ? -39.155 33.626 1.689 1.00 92.19 539 LEU A CA 1
ATOM 4262 C C . LEU A 1 539 ? -38.856 32.127 1.517 1.00 92.19 539 LEU A C 1
ATOM 4264 O O . LEU A 1 539 ? -39.391 31.493 0.609 1.00 92.19 539 LEU A O 1
ATOM 4268 N N . LEU A 1 540 ? -38.021 31.550 2.381 1.00 90.81 540 LEU A N 1
ATOM 4269 C CA . LEU A 1 540 ? -37.734 30.117 2.413 1.00 90.81 540 LEU A CA 1
ATOM 4270 C C . LEU A 1 540 ? -38.733 29.389 3.329 1.00 90.81 540 LEU A C 1
ATOM 4272 O O . LEU A 1 540 ? -39.091 29.892 4.397 1.00 90.81 540 LEU A O 1
ATOM 4276 N N . ARG A 1 541 ? -39.196 28.204 2.924 1.00 88.81 541 ARG A N 1
ATOM 4277 C CA . ARG A 1 541 ? -39.978 27.311 3.801 1.00 88.81 541 ARG A CA 1
ATOM 4278 C C . ARG A 1 541 ? -39.094 26.690 4.891 1.00 88.81 541 ARG A C 1
ATOM 4280 O O . ARG A 1 541 ? -37.883 26.632 4.725 1.00 88.81 541 ARG A O 1
ATOM 4287 N N . GLU A 1 542 ? -39.700 26.180 5.966 1.00 78.75 542 GLU A N 1
ATOM 4288 C CA . GLU A 1 542 ? -38.971 25.598 7.113 1.00 78.75 542 GLU A CA 1
ATOM 4289 C C . GLU A 1 542 ? -38.021 24.449 6.721 1.00 78.75 542 GLU A C 1
ATOM 4291 O O . GLU A 1 542 ? -36.904 24.397 7.224 1.00 78.75 542 GLU A O 1
ATOM 4296 N N . ASP A 1 543 ? -38.408 23.612 5.750 1.00 79.12 543 ASP A N 1
ATOM 4297 C CA . ASP A 1 543 ? -37.572 22.530 5.194 1.00 79.12 543 ASP A CA 1
ATOM 4298 C C . ASP A 1 543 ? -36.940 22.888 3.831 1.00 79.12 543 ASP A C 1
ATOM 4300 O O . ASP A 1 543 ? -36.504 22.017 3.074 1.00 79.12 543 ASP A O 1
ATOM 4304 N N . GLY A 1 544 ? -36.955 24.173 3.468 1.00 80.81 544 GLY A N 1
ATOM 4305 C CA . GLY A 1 544 ? -36.459 24.651 2.183 1.00 80.81 544 GLY A CA 1
ATOM 4306 C C . GLY A 1 544 ? -34.933 24.647 2.099 1.00 80.81 544 GLY A C 1
ATOM 4307 O O . GLY A 1 544 ? -34.226 24.735 3.102 1.00 80.81 544 GLY A O 1
ATOM 4308 N N . VAL A 1 545 ? -34.404 24.585 0.876 1.00 86.06 545 VAL A N 1
ATOM 4309 C CA . VAL A 1 545 ? -32.953 24.585 0.628 1.00 86.06 545 VAL A CA 1
ATOM 4310 C C . VAL A 1 545 ? -32.524 25.879 -0.057 1.00 86.06 545 VAL A C 1
ATOM 4312 O O . VAL A 1 545 ? -33.050 26.247 -1.104 1.00 86.06 545 VAL A O 1
ATOM 4315 N N . MET A 1 546 ? -31.520 26.553 0.505 1.00 87.19 546 MET A N 1
ATOM 4316 C CA . MET A 1 546 ? -30.901 27.739 -0.091 1.00 87.19 546 MET A CA 1
ATOM 4317 C C . MET A 1 546 ? -29.481 27.423 -0.566 1.00 87.19 546 MET A C 1
ATOM 4319 O O . MET A 1 546 ? -28.690 26.832 0.169 1.00 87.19 546 MET A O 1
ATOM 4323 N N . LEU A 1 547 ? -29.154 27.814 -1.796 1.00 86.69 547 LEU A N 1
ATOM 4324 C CA . LEU A 1 547 ? -27.894 27.506 -2.472 1.00 86.69 547 LEU A CA 1
ATOM 4325 C C . LEU A 1 547 ? -27.274 28.799 -3.014 1.00 86.69 547 LEU A C 1
ATOM 4327 O O . LEU A 1 547 ? -27.968 29.582 -3.653 1.00 86.69 547 LEU A O 1
ATOM 4331 N N . PHE A 1 548 ? -25.972 29.006 -2.806 1.00 84.94 548 PHE A N 1
ATOM 4332 C CA . PHE A 1 548 ? -25.229 30.148 -3.357 1.00 84.94 548 PHE A CA 1
ATOM 4333 C C . PHE A 1 548 ? -24.127 29.665 -4.299 1.00 84.94 548 PHE A C 1
ATOM 4335 O O . PHE A 1 548 ? -23.331 28.798 -3.926 1.00 84.94 548 PHE A O 1
ATOM 4342 N N . ASP A 1 549 ? -24.044 30.255 -5.490 1.00 77.38 549 ASP A N 1
ATOM 4343 C CA . ASP A 1 549 ? -22.984 29.949 -6.446 1.00 77.38 549 ASP A CA 1
ATOM 4344 C C . ASP A 1 549 ? -21.602 30.392 -5.927 1.00 77.38 549 ASP A C 1
ATOM 4346 O O . ASP A 1 549 ? -21.449 31.463 -5.326 1.00 77.38 549 ASP A O 1
ATOM 4350 N N . ASN A 1 550 ? -20.580 29.563 -6.180 1.00 66.12 550 ASN A N 1
ATOM 4351 C CA . ASN A 1 550 ? -19.183 29.776 -5.777 1.00 66.12 550 ASN A CA 1
ATOM 4352 C C . ASN A 1 550 ? -18.950 29.969 -4.265 1.00 66.12 550 ASN A C 1
ATOM 4354 O O . ASN A 1 550 ? -17.971 30.594 -3.843 1.00 66.12 550 ASN A O 1
ATOM 4358 N N . VAL A 1 551 ? -19.824 29.407 -3.432 1.00 61.53 551 VAL A N 1
ATOM 4359 C CA . VAL A 1 551 ? -19.652 29.381 -1.979 1.00 61.53 551 VAL A CA 1
ATOM 4360 C C . VAL A 1 551 ? -19.341 27.953 -1.537 1.00 61.53 551 VAL A C 1
ATOM 4362 O O . VAL A 1 551 ? -20.241 27.125 -1.574 1.00 61.53 551 VAL A O 1
ATOM 4365 N N . LEU A 1 552 ? -18.102 27.654 -1.091 1.00 51.12 552 LEU A N 1
ATOM 4366 C CA . LEU A 1 552 ? -17.820 26.614 -0.072 1.00 51.12 552 LEU A CA 1
ATOM 4367 C C . LEU A 1 552 ? -16.368 26.632 0.465 1.00 51.12 552 LEU A C 1
ATOM 4369 O O . LEU A 1 552 ? -15.390 26.624 -0.275 1.00 51.12 552 LEU A O 1
ATOM 4373 N N . TRP A 1 553 ? -16.205 26.609 1.794 1.00 49.19 553 TRP A N 1
ATOM 4374 C CA . TRP A 1 553 ? -14.912 26.737 2.491 1.00 49.19 553 TRP A CA 1
ATOM 4375 C C . TRP A 1 553 ? -14.463 25.428 3.169 1.00 49.19 553 TRP A C 1
ATOM 4377 O O . TRP A 1 553 ? -15.270 24.734 3.777 1.00 49.19 553 TRP A O 1
ATOM 4387 N N . LYS A 1 554 ? -13.159 25.100 3.082 1.00 45.84 554 LYS A N 1
ATOM 4388 C CA . LYS A 1 554 ? -12.475 23.875 3.593 1.00 45.84 554 LYS A CA 1
ATOM 4389 C C . LYS A 1 554 ? -13.006 22.507 3.116 1.00 45.84 554 LYS A C 1
ATOM 4391 O O . LYS A 1 554 ? -12.504 21.474 3.552 1.00 45.84 554 LYS A O 1
ATOM 4396 N N . GLY A 1 555 ? -13.912 22.499 2.147 1.00 43.44 555 GLY A N 1
ATOM 4397 C CA . GLY A 1 555 ? -13.959 21.511 1.056 1.00 43.44 555 GLY A CA 1
ATOM 4398 C C . GLY A 1 555 ? -13.737 22.133 -0.334 1.00 43.44 555 GLY A C 1
ATOM 4399 O O . GLY A 1 555 ? -13.886 21.425 -1.315 1.00 43.44 555 GLY A O 1
ATOM 4400 N N . GLU A 1 556 ? -13.387 23.430 -0.319 1.00 43.06 556 GLU A N 1
ATOM 4401 C CA . GLU A 1 556 ? -12.902 24.406 -1.320 1.00 43.06 556 GLU A CA 1
ATOM 4402 C C . GLU A 1 556 ? -13.704 24.698 -2.603 1.00 43.06 556 GLU A C 1
ATOM 4404 O O . GLU A 1 556 ? -13.700 23.911 -3.536 1.00 43.06 556 GLU A O 1
ATOM 4409 N N . VAL A 1 557 ? -14.218 25.939 -2.689 1.00 44.78 557 VAL A N 1
ATOM 4410 C CA . VAL A 1 557 ? -14.155 26.837 -3.859 1.00 44.78 557 VAL A CA 1
ATOM 4411 C C . VAL A 1 557 ? -13.959 28.290 -3.382 1.00 44.78 557 VAL A C 1
ATOM 4413 O O . VAL A 1 557 ? -14.839 28.819 -2.708 1.00 44.78 557 VAL A O 1
ATOM 4416 N N . VAL A 1 558 ? -12.806 28.901 -3.720 1.00 42.31 558 VAL A N 1
ATOM 4417 C CA . VAL A 1 558 ? -12.645 30.217 -4.402 1.00 42.31 558 VAL A CA 1
ATOM 4418 C C . VAL A 1 558 ? -11.207 30.286 -4.967 1.00 42.31 558 VAL A C 1
ATOM 4420 O O . VAL A 1 558 ? -10.276 30.557 -4.209 1.00 42.31 558 VAL A O 1
ATOM 4423 N N . GLU A 1 559 ? -11.017 30.129 -6.281 1.00 43.12 559 GLU A N 1
ATOM 4424 C CA . GLU A 1 559 ? -9.863 30.715 -6.990 1.00 43.12 559 GLU A CA 1
ATOM 4425 C C . GLU A 1 559 ? -10.355 31.772 -7.986 1.00 43.12 559 GLU A C 1
ATOM 4427 O O . GLU A 1 559 ? -10.974 31.459 -8.996 1.00 43.12 559 GLU A O 1
ATOM 4432 N N . GLU A 1 560 ? -10.035 33.038 -7.716 1.00 38.97 560 GLU A N 1
ATOM 4433 C CA . GLU A 1 560 ? -9.845 34.052 -8.755 1.00 38.97 560 GLU A CA 1
ATOM 4434 C C . GLU A 1 560 ? -8.768 35.040 -8.278 1.00 38.97 560 GLU A C 1
ATOM 4436 O O . GLU A 1 560 ? -8.756 35.459 -7.116 1.00 38.97 560 GLU A O 1
ATOM 4441 N N . ARG A 1 561 ? -7.820 35.355 -9.171 1.00 38.41 561 ARG A N 1
ATOM 4442 C CA . ARG A 1 561 ? -6.618 36.162 -8.899 1.00 38.41 561 ARG A CA 1
ATOM 4443 C C . ARG A 1 561 ? -6.962 37.551 -8.349 1.00 38.41 561 ARG A C 1
ATOM 4445 O O . ARG A 1 561 ? -7.921 38.179 -8.790 1.00 38.41 561 ARG A O 1
ATOM 4452 N N . GLU A 1 562 ? -6.121 38.000 -7.415 1.00 43.59 562 GLU A N 1
ATOM 4453 C CA . GLU A 1 562 ? -6.027 39.329 -6.787 1.00 43.59 562 GLU A CA 1
ATOM 4454 C C . GLU A 1 562 ? -6.913 40.432 -7.394 1.00 43.59 562 GLU A C 1
ATOM 4456 O O . GLU A 1 562 ? -6.469 41.285 -8.155 1.00 43.59 562 GLU A O 1
ATOM 4461 N N . THR A 1 563 ? -8.184 40.455 -6.998 1.00 40.81 563 THR A N 1
ATOM 4462 C CA . THR A 1 563 ? -9.052 41.635 -7.067 1.00 40.81 563 THR A CA 1
ATOM 4463 C C . THR A 1 563 ? -9.961 41.622 -5.835 1.00 40.81 563 THR A C 1
ATOM 4465 O O . THR A 1 563 ? -10.255 40.559 -5.284 1.00 40.81 563 THR A O 1
ATOM 4468 N N . GLY A 1 564 ? -10.404 42.790 -5.358 1.00 47.94 564 GLY A N 1
ATOM 4469 C CA . GLY A 1 564 ? -11.136 42.976 -4.090 1.00 47.94 564 GLY A CA 1
ATOM 4470 C C . GLY A 1 564 ? -12.468 42.218 -3.906 1.00 47.94 564 GLY A C 1
ATOM 4471 O O . GLY A 1 564 ? -13.187 42.512 -2.963 1.00 47.94 564 GLY A O 1
ATOM 4472 N N . LYS A 1 565 ? -12.821 41.253 -4.767 1.00 46.91 565 LYS A N 1
ATOM 4473 C CA . LYS A 1 565 ? -14.024 40.404 -4.674 1.00 46.91 565 LYS A CA 1
ATOM 4474 C C . LYS A 1 565 ? -13.847 39.173 -3.768 1.00 46.91 565 LYS A C 1
ATOM 4476 O O . LYS A 1 565 ? -14.826 38.704 -3.193 1.00 46.91 565 LYS A O 1
ATOM 4481 N N . VAL A 1 566 ? -12.614 38.688 -3.568 1.00 54.16 566 VAL A N 1
ATOM 4482 C CA . VAL A 1 566 ? -12.306 37.528 -2.694 1.00 54.16 566 VAL A CA 1
ATOM 4483 C C . VAL A 1 566 ? -12.603 37.817 -1.210 1.00 54.16 566 VAL A C 1
ATOM 4485 O O . VAL A 1 566 ? -12.887 36.900 -0.437 1.00 54.16 566 VAL A O 1
ATOM 4488 N N . SER A 1 567 ? -12.580 39.087 -0.792 1.00 59.47 567 SER A N 1
ATOM 4489 C CA . SER A 1 567 ? -12.952 39.500 0.568 1.00 59.47 567 SER A CA 1
ATOM 4490 C C . SER A 1 567 ? -14.450 39.330 0.840 1.00 59.47 567 SER A C 1
ATOM 4492 O O . SER A 1 567 ? -14.814 38.908 1.934 1.00 59.47 567 SER A O 1
ATOM 4494 N N . ASN A 1 568 ? -15.319 39.579 -0.143 1.00 65.31 568 ASN A N 1
ATOM 4495 C CA . ASN A 1 568 ? -16.770 39.602 0.062 1.00 65.31 568 ASN A CA 1
ATOM 4496 C C . ASN A 1 568 ? -17.356 38.212 0.346 1.00 65.31 568 ASN A C 1
ATOM 4498 O O . ASN A 1 568 ? -18.145 38.072 1.276 1.00 65.31 568 ASN A O 1
ATOM 4502 N N . ILE A 1 569 ? -16.903 37.168 -0.359 1.00 69.44 569 ILE A N 1
ATOM 4503 C CA . ILE A 1 569 ? -17.329 35.779 -0.091 1.00 69.44 569 ILE A CA 1
ATOM 4504 C C . ILE A 1 569 ? -16.822 35.311 1.283 1.00 69.44 569 ILE A C 1
ATOM 4506 O O . ILE A 1 569 ? -17.558 34.692 2.048 1.00 69.44 569 ILE A O 1
ATOM 4510 N N . LYS A 1 570 ? -15.575 35.655 1.647 1.00 68.94 570 LYS A N 1
ATOM 4511 C CA . LYS A 1 570 ? -15.020 35.362 2.983 1.00 68.94 570 LYS A CA 1
ATOM 4512 C C . LYS A 1 570 ? -15.800 36.068 4.095 1.00 68.94 570 LYS A C 1
ATOM 4514 O O . LYS A 1 570 ? -16.013 35.477 5.151 1.00 68.94 570 LYS A O 1
ATOM 4519 N N . ASN A 1 571 ? -16.223 37.307 3.856 1.00 72.81 571 ASN A N 1
ATOM 4520 C CA . ASN A 1 571 ? -17.036 38.081 4.789 1.00 72.81 571 ASN A CA 1
ATOM 4521 C C . ASN A 1 571 ? -18.446 37.496 4.922 1.00 72.81 571 ASN A C 1
ATOM 4523 O O . ASN A 1 571 ? -18.938 37.377 6.038 1.00 72.81 571 ASN A O 1
ATOM 4527 N N . PHE A 1 572 ? -19.067 37.074 3.818 1.00 78.75 572 PHE A N 1
ATOM 4528 C CA . PHE A 1 572 ? -20.367 36.405 3.850 1.00 78.75 572 PHE A CA 1
ATOM 4529 C C . PHE A 1 572 ? -20.309 35.075 4.615 1.00 78.75 572 PHE A C 1
ATOM 4531 O O . PHE A 1 572 ? -21.118 34.849 5.508 1.00 78.75 572 PHE A O 1
ATOM 4538 N N . ASN A 1 573 ? -19.290 34.247 4.368 1.00 72.56 573 ASN A N 1
ATOM 4539 C CA . ASN A 1 573 ? -19.087 33.006 5.122 1.00 72.56 573 ASN A CA 1
ATOM 4540 C C . ASN A 1 573 ? -18.897 33.257 6.623 1.00 72.56 573 ASN A C 1
ATOM 4542 O O . ASN A 1 573 ? -19.386 32.485 7.442 1.00 72.56 573 ASN A O 1
ATOM 4546 N N . ARG A 1 574 ? -18.183 34.329 6.994 1.00 71.94 574 ARG A N 1
ATOM 4547 C CA . ARG A 1 574 ? -18.028 34.724 8.398 1.00 71.94 574 ARG A CA 1
ATOM 4548 C C . ARG A 1 574 ? -19.365 35.132 9.014 1.00 71.94 574 ARG A C 1
ATOM 4550 O O . ARG A 1 574 ? -19.679 34.639 10.087 1.00 71.94 574 ARG A O 1
ATOM 4557 N N . HIS A 1 575 ? -20.155 35.941 8.304 1.00 79.94 575 HIS A N 1
ATOM 4558 C CA . HIS A 1 575 ? -21.509 36.329 8.720 1.00 79.94 575 HIS A CA 1
ATOM 4559 C C . HIS A 1 575 ? -22.392 35.101 8.978 1.00 79.94 575 HIS A C 1
ATOM 4561 O O . HIS A 1 575 ? -22.974 35.001 10.049 1.00 79.94 575 HIS A O 1
ATOM 4567 N N . LEU A 1 576 ? -22.404 34.109 8.079 1.00 72.94 576 LEU A N 1
ATOM 4568 C CA . LEU A 1 576 ? -23.155 32.860 8.288 1.00 72.94 576 LEU A CA 1
ATOM 4569 C C . LEU A 1 576 ? -22.675 32.051 9.507 1.00 72.94 576 LEU A C 1
ATOM 4571 O O . LEU A 1 576 ? -23.484 31.412 10.171 1.00 72.94 576 LEU A O 1
ATOM 4575 N N . MET A 1 577 ? -21.369 32.055 9.810 1.00 66.88 577 MET A N 1
ATOM 4576 C CA . MET A 1 577 ? -20.825 31.358 10.990 1.00 66.88 577 MET A CA 1
ATOM 4577 C C . MET A 1 577 ? -21.163 32.041 12.323 1.00 66.88 577 MET A C 1
ATOM 4579 O O . MET A 1 577 ? -21.099 31.381 13.367 1.00 66.88 577 MET A O 1
ATOM 4583 N N . GLU A 1 578 ? -21.442 33.343 12.282 1.00 72.31 578 GLU A N 1
ATOM 4584 C CA . GLU A 1 578 ? -21.772 34.187 13.434 1.00 72.31 578 GLU A CA 1
ATOM 4585 C C . GLU A 1 578 ? -23.292 34.336 13.638 1.00 72.31 578 GLU A C 1
ATOM 4587 O O . GLU A 1 578 ? -23.715 34.664 14.741 1.00 72.31 578 GLU A O 1
ATOM 4592 N N . ASP A 1 579 ? -24.113 34.063 12.618 1.00 72.62 579 ASP A N 1
ATOM 4593 C CA . ASP A 1 579 ? -25.577 34.145 12.690 1.00 72.62 579 ASP A CA 1
ATOM 4594 C C . ASP A 1 579 ? -26.176 33.017 13.551 1.00 72.62 579 ASP A C 1
ATOM 4596 O O . ASP A 1 579 ? -26.042 31.831 13.237 1.00 72.62 579 ASP A O 1
ATOM 4600 N N . GLU A 1 580 ? -26.878 33.391 14.622 1.00 69.44 580 GLU A N 1
ATOM 4601 C CA . GLU A 1 580 ? -27.512 32.476 15.581 1.00 69.44 580 GLU A CA 1
ATOM 4602 C C . GLU A 1 580 ? -28.607 31.594 14.960 1.00 69.44 580 GLU A C 1
ATOM 4604 O O . GLU A 1 580 ? -28.890 30.512 15.476 1.00 69.44 580 GLU A O 1
ATOM 4609 N N . ARG A 1 581 ? -29.193 32.010 13.826 1.00 70.25 581 ARG A N 1
ATOM 4610 C CA . ARG A 1 581 ? -30.175 31.214 13.067 1.00 70.25 581 ARG A CA 1
ATOM 4611 C C . ARG A 1 581 ? -29.536 30.003 12.385 1.00 70.25 581 ARG A C 1
ATOM 4613 O O . ARG A 1 581 ? -30.237 29.074 11.987 1.00 70.25 581 ARG A O 1
ATOM 4620 N N . THR A 1 582 ? -28.211 29.993 12.251 1.00 60.88 582 THR A N 1
ATOM 4621 C CA . THR A 1 582 ? -27.465 28.916 11.604 1.00 60.88 582 THR A CA 1
ATOM 4622 C C . THR A 1 582 ? -27.067 27.854 12.628 1.00 60.88 582 THR A C 1
ATOM 4624 O O . THR A 1 582 ? -26.082 27.990 13.357 1.00 60.88 582 THR A O 1
ATOM 4627 N N . VAL A 1 583 ? -27.785 26.727 12.655 1.00 47.88 583 VAL A N 1
ATOM 4628 C CA . VAL A 1 583 ? -27.363 25.558 13.441 1.00 47.88 583 VAL A CA 1
ATOM 4629 C C . VAL A 1 583 ? -26.164 24.898 12.759 1.00 47.88 583 VAL A C 1
ATOM 4631 O O . VAL A 1 583 ? -26.254 24.381 11.644 1.00 47.88 583 VAL A O 1
ATOM 4634 N N . LYS A 1 584 ? -25.018 24.894 13.448 1.00 49.59 584 LYS A N 1
ATOM 4635 C CA . LYS A 1 584 ? -23.765 24.293 12.970 1.00 49.59 584 LYS A CA 1
ATOM 4636 C C . LYS A 1 584 ? -23.902 22.773 12.845 1.00 49.59 584 LYS A C 1
ATOM 4638 O O . LYS A 1 584 ? -23.614 22.032 13.780 1.00 49.59 584 LYS A O 1
ATOM 4643 N N . THR A 1 585 ? -24.269 22.286 11.667 1.00 34.41 585 THR A N 1
ATOM 4644 C CA . THR A 1 585 ? -24.103 20.874 11.307 1.00 34.41 585 THR A CA 1
ATOM 4645 C C . THR A 1 585 ? -22.658 20.660 10.847 1.00 34.41 585 THR A C 1
ATOM 4647 O O . THR A 1 585 ? -22.268 21.026 9.740 1.00 34.41 585 THR A O 1
ATOM 4650 N N . MET A 1 586 ? -21.806 20.127 11.732 1.00 29.42 586 MET A N 1
ATOM 4651 C CA . MET A 1 586 ? -20.389 19.892 11.427 1.00 29.42 586 MET A CA 1
ATOM 4652 C C . MET A 1 586 ? -20.214 18.899 10.265 1.00 29.42 586 MET A C 1
ATOM 4654 O O . MET A 1 586 ? -20.298 17.685 10.442 1.00 29.42 586 MET A O 1
ATOM 4658 N N . ARG A 1 587 ? -19.866 19.412 9.079 1.00 27.80 587 ARG A N 1
ATOM 4659 C CA . ARG A 1 587 ? -19.097 18.674 8.068 1.00 27.80 587 ARG A CA 1
ATOM 4660 C C . ARG A 1 587 ? -17.620 18.673 8.480 1.00 27.80 587 ARG A C 1
ATOM 4662 O O . ARG A 1 587 ? -17.022 19.732 8.619 1.00 27.80 587 ARG A O 1
ATOM 4669 N N . VAL A 1 588 ? -17.078 17.466 8.660 1.00 30.58 588 VAL A N 1
ATOM 4670 C CA . VAL A 1 588 ? -15.660 17.045 8.722 1.00 30.58 588 VAL A CA 1
ATOM 4671 C C . VAL A 1 588 ? -14.641 18.190 8.537 1.00 30.58 588 VAL A C 1
ATOM 4673 O O . VAL A 1 588 ? -14.249 18.508 7.414 1.00 30.58 588 VAL A O 1
ATOM 4676 N N . ASP A 1 589 ? -14.194 18.810 9.636 1.00 26.98 589 ASP A N 1
ATOM 4677 C CA . ASP A 1 589 ? -13.252 19.937 9.582 1.00 26.98 589 ASP A CA 1
ATOM 4678 C C . ASP A 1 589 ? -11.795 19.455 9.458 1.00 26.98 589 ASP A C 1
ATOM 4680 O O . ASP A 1 589 ? -11.247 18.776 10.327 1.00 26.98 589 ASP A O 1
ATOM 4684 N N . LYS A 1 590 ? -11.157 19.849 8.351 1.00 28.16 590 LYS A N 1
ATOM 4685 C CA . LYS A 1 590 ? -9.742 19.632 8.023 1.00 28.16 590 LYS A CA 1
ATOM 4686 C C . LYS A 1 590 ? -8.792 20.692 8.599 1.00 28.16 590 LYS A C 1
ATOM 4688 O O . LYS A 1 590 ? -7.605 20.632 8.288 1.00 28.16 590 LYS A O 1
ATOM 4693 N N . ARG A 1 591 ? -9.227 21.680 9.396 1.00 28.27 591 ARG A N 1
ATOM 4694 C CA . ARG A 1 591 ? -8.278 22.603 10.060 1.00 28.27 591 ARG A CA 1
ATOM 4695 C C . ARG A 1 591 ? -8.757 23.054 11.445 1.00 28.27 591 ARG A C 1
ATOM 4697 O O . ARG A 1 591 ? -9.381 24.108 11.551 1.00 28.27 591 ARG A O 1
ATOM 4704 N N . LEU A 1 592 ? -8.320 22.354 12.493 1.00 26.94 592 LEU A N 1
ATOM 4705 C CA . LEU A 1 592 ? -7.893 23.013 13.730 1.00 26.94 592 LEU A CA 1
ATOM 4706 C C . LEU A 1 592 ? -6.421 23.413 13.554 1.00 26.94 592 LEU A C 1
ATOM 4708 O O . LEU A 1 592 ? -5.509 22.620 13.776 1.00 26.94 592 LEU A O 1
ATOM 4712 N N . ASN A 1 593 ? -6.205 24.655 13.118 1.00 27.95 593 ASN A N 1
ATOM 4713 C CA . ASN A 1 593 ? -4.980 25.385 13.431 1.00 27.95 593 ASN A CA 1
ATOM 4714 C C . ASN A 1 593 ? -5.031 25.688 14.933 1.00 27.95 593 ASN A C 1
ATOM 4716 O O . ASN A 1 593 ? -5.738 26.606 15.341 1.00 27.95 593 ASN A O 1
ATOM 4720 N N . TYR A 1 594 ? -4.305 24.921 15.744 1.00 26.27 594 TYR A N 1
ATOM 4721 C CA . TYR A 1 594 ? -3.868 25.381 17.060 1.00 26.27 594 TYR A CA 1
ATOM 4722 C C . TYR A 1 594 ? -2.424 25.867 16.937 1.00 26.27 594 TYR A C 1
ATOM 4724 O O . TYR A 1 594 ? -1.594 25.225 16.293 1.00 26.27 594 TYR A O 1
ATOM 4732 N N . ASN A 1 595 ? -2.184 27.043 17.512 1.00 26.92 595 ASN A N 1
ATOM 4733 C CA . ASN A 1 595 ? -0.961 27.837 17.472 1.00 26.92 595 ASN A CA 1
ATOM 4734 C C . ASN A 1 595 ? 0.346 27.027 17.408 1.00 26.92 595 ASN A C 1
ATOM 4736 O O . ASN A 1 595 ? 0.612 26.145 18.226 1.00 26.92 595 ASN A O 1
ATOM 4740 N N . SER A 1 596 ? 1.203 27.431 16.470 1.00 29.22 596 SER A N 1
ATOM 4741 C CA . SER A 1 596 ? 2.545 26.922 16.161 1.00 29.22 596 SER A CA 1
ATOM 4742 C C . SER A 1 596 ? 3.587 27.079 17.280 1.00 29.22 596 SER A C 1
ATOM 4744 O O . SER A 1 596 ? 4.773 26.880 17.044 1.00 29.22 596 SER A O 1
ATOM 4746 N N . THR A 1 597 ? 3.178 27.398 18.505 1.00 25.89 597 THR A N 1
ATOM 4747 C CA . THR A 1 597 ? 4.070 27.558 19.660 1.00 25.89 597 THR A CA 1
ATOM 4748 C C . THR A 1 597 ? 4.056 26.367 20.619 1.00 25.89 597 THR A C 1
ATOM 4750 O O . THR A 1 597 ? 5.018 26.185 21.358 1.00 25.89 597 THR A O 1
ATOM 4753 N N . TRP A 1 598 ? 3.043 25.493 20.578 1.00 23.34 598 TRP A N 1
ATOM 4754 C CA . TRP A 1 598 ? 2.933 24.372 21.530 1.00 23.34 598 TRP A CA 1
ATOM 4755 C C . TRP A 1 598 ? 3.586 23.061 21.061 1.00 23.34 598 TRP A C 1
ATOM 4757 O O . TRP A 1 598 ? 3.916 22.209 21.883 1.00 23.34 598 TRP A O 1
ATOM 4767 N N . ARG A 1 599 ? 3.856 22.903 19.755 1.00 25.69 599 ARG A N 1
ATOM 4768 C CA . ARG A 1 599 ? 4.478 21.684 19.193 1.00 25.69 599 ARG A CA 1
ATOM 4769 C C . ARG A 1 599 ? 5.984 21.555 19.424 1.00 25.69 599 ARG A C 1
ATOM 4771 O O . ARG A 1 599 ? 6.526 20.481 19.200 1.00 25.69 599 ARG A O 1
ATOM 4778 N N . HIS A 1 600 ? 6.653 22.605 19.892 1.00 29.44 600 HIS A N 1
ATOM 4779 C CA . HIS A 1 600 ? 8.098 22.567 20.133 1.00 29.44 600 HIS A CA 1
ATOM 4780 C C . HIS A 1 600 ? 8.491 22.113 21.546 1.00 29.44 600 HIS A C 1
ATOM 4782 O O . HIS A 1 600 ? 9.683 22.034 21.822 1.00 29.44 600 HIS A O 1
ATOM 4788 N N . LYS A 1 601 ? 7.533 21.787 22.431 1.00 25.72 601 LYS A N 1
ATOM 4789 C CA . LYS A 1 601 ? 7.854 21.410 23.821 1.00 25.72 601 LYS A CA 1
ATOM 4790 C C . LYS A 1 601 ? 7.527 19.971 24.240 1.00 25.72 601 LYS A C 1
ATOM 4792 O O . LYS A 1 601 ? 8.118 19.523 25.212 1.00 25.72 601 LYS A O 1
ATOM 4797 N N . TYR A 1 602 ? 6.674 19.227 23.523 1.00 25.89 602 TYR A N 1
ATOM 4798 C CA . TYR A 1 602 ? 6.321 17.838 23.883 1.00 25.89 602 TYR A CA 1
ATOM 4799 C C . TYR A 1 602 ? 6.025 16.981 22.626 1.00 25.89 602 TYR A C 1
ATOM 4801 O O . TYR A 1 602 ? 4.948 17.134 22.049 1.00 25.89 602 TYR A O 1
ATOM 4809 N N . PRO A 1 603 ? 6.938 16.098 22.155 1.00 26.22 603 PRO A N 1
ATOM 4810 C CA . PRO A 1 603 ? 6.806 15.447 20.840 1.00 26.22 603 PRO A CA 1
ATOM 4811 C C . PRO A 1 603 ? 5.884 14.215 20.752 1.00 26.22 603 PRO A C 1
ATOM 4813 O O . PRO A 1 603 ? 5.662 13.727 19.650 1.00 26.22 603 PRO A O 1
ATOM 4816 N N . PHE A 1 604 ? 5.319 13.691 21.842 1.00 29.77 604 PHE A N 1
ATOM 4817 C CA . PHE A 1 604 ? 4.489 12.477 21.799 1.00 29.77 604 PHE A CA 1
ATOM 4818 C C . PHE A 1 604 ? 3.399 12.518 22.866 1.00 29.77 604 PHE A C 1
ATOM 4820 O O . PHE A 1 604 ? 3.653 12.120 23.991 1.00 29.77 604 PHE A O 1
ATOM 4827 N N . LEU A 1 605 ? 2.189 12.965 22.527 1.00 29.55 605 LEU A N 1
ATOM 4828 C CA . LEU A 1 605 ? 0.979 12.732 23.330 1.00 29.55 605 LEU A CA 1
ATOM 4829 C C . LEU A 1 605 ? -0.240 12.794 22.398 1.00 29.55 605 LEU A C 1
ATOM 4831 O O . LEU A 1 605 ? -0.976 13.769 22.336 1.00 29.55 605 LEU A O 1
ATOM 4835 N N . GLY A 1 606 ? -0.391 11.746 21.591 1.00 32.25 606 GLY A N 1
ATOM 4836 C CA . GLY A 1 606 ? -1.582 11.482 20.787 1.00 32.25 606 GLY A CA 1
ATOM 4837 C C . GLY A 1 606 ? -2.176 10.139 21.187 1.00 32.25 606 GLY A C 1
ATOM 4838 O O . GLY A 1 606 ? -2.136 9.204 20.392 1.00 32.25 606 GLY A O 1
ATOM 4839 N N . ALA A 1 607 ? -2.661 10.007 22.424 1.00 36.03 607 ALA A N 1
ATOM 4840 C CA . ALA A 1 607 ? -3.401 8.818 22.838 1.00 36.03 607 ALA A CA 1
ATOM 4841 C C . ALA A 1 607 ? -4.903 9.067 22.641 1.00 36.03 607 ALA A C 1
ATOM 4843 O O . ALA A 1 607 ? -5.581 9.561 23.535 1.00 36.03 607 ALA A O 1
ATOM 4844 N N . ASN A 1 608 ? -5.430 8.716 21.463 1.00 46.94 608 ASN A N 1
ATOM 4845 C CA . ASN A 1 608 ? -6.873 8.523 21.310 1.00 46.94 608 ASN A CA 1
ATOM 4846 C C . ASN A 1 608 ? -7.252 7.253 22.092 1.00 46.94 608 ASN A C 1
ATOM 4848 O O . ASN A 1 608 ? -6.936 6.146 21.657 1.00 46.94 608 ASN A O 1
ATOM 4852 N N . MET A 1 609 ? -7.883 7.391 23.260 1.00 55.00 609 MET A N 1
ATOM 4853 C CA . MET A 1 609 ? -8.222 6.249 24.126 1.00 55.00 609 MET A CA 1
ATOM 4854 C C . MET A 1 609 ? -9.432 5.449 23.612 1.00 55.00 609 MET A C 1
ATOM 4856 O O . MET A 1 609 ? -10.506 5.998 23.379 1.00 55.00 609 MET A O 1
ATOM 4860 N N . CYS A 1 610 ? -9.299 4.133 23.472 1.00 65.31 610 CYS A N 1
ATOM 4861 C CA . CYS A 1 610 ? -10.445 3.259 23.213 1.00 65.31 610 CYS A CA 1
ATOM 4862 C C . CYS A 1 610 ? -11.302 3.103 24.487 1.00 65.31 610 CYS A C 1
ATOM 4864 O O . CYS A 1 610 ? -10.849 3.420 25.590 1.00 65.31 610 CYS A O 1
ATOM 4866 N N . ARG A 1 611 ? -12.539 2.613 24.369 1.00 78.56 611 ARG A N 1
ATOM 4867 C CA . ARG A 1 611 ? -13.404 2.300 25.524 1.00 78.56 611 ARG A CA 1
ATOM 4868 C C . ARG A 1 611 ? -13.705 0.812 25.549 1.00 78.56 611 ARG A C 1
ATOM 4870 O O . ARG A 1 611 ? -13.902 0.211 24.495 1.00 78.56 611 ARG A O 1
ATOM 4877 N N . TRP A 1 612 ? -13.744 0.207 26.730 1.00 85.75 612 TRP A N 1
ATOM 4878 C CA . TRP A 1 612 ? -14.038 -1.218 26.849 1.00 85.75 612 TRP A CA 1
ATOM 4879 C C . TRP A 1 612 ? -14.693 -1.585 28.172 1.00 85.75 612 TRP A C 1
ATOM 4881 O O . TRP A 1 612 ? -14.584 -0.866 29.165 1.00 85.75 612 TRP A O 1
ATOM 4891 N N . LEU A 1 613 ? -15.370 -2.729 28.157 1.00 91.81 613 LEU A N 1
ATOM 4892 C CA . LEU A 1 613 ? -16.021 -3.338 29.304 1.00 91.81 613 LEU A CA 1
ATOM 4893 C C . LEU A 1 613 ? -15.806 -4.852 29.279 1.00 91.81 613 LEU A C 1
ATOM 4895 O O . LEU A 1 613 ? -15.852 -5.486 28.225 1.00 91.81 613 LEU A O 1
ATOM 4899 N N . SER A 1 614 ? -15.605 -5.429 30.456 1.00 94.38 614 SER A N 1
ATOM 4900 C CA . SER A 1 614 ? -15.637 -6.864 30.700 1.00 94.38 614 SER A CA 1
ATOM 4901 C C . SER A 1 614 ? -16.590 -7.182 31.848 1.00 94.38 614 SER A C 1
ATOM 4903 O O . SER A 1 614 ? -16.705 -6.409 32.798 1.00 94.38 614 SER A O 1
ATOM 4905 N N . TYR A 1 615 ? -17.266 -8.317 31.751 1.00 94.31 615 TYR A N 1
ATOM 4906 C CA . TYR A 1 615 ? -18.150 -8.867 32.768 1.00 94.31 615 TYR A CA 1
ATOM 4907 C C . TYR A 1 615 ? -17.796 -10.339 32.959 1.00 94.31 615 TYR A C 1
ATOM 4909 O O . TYR A 1 615 ? -17.746 -11.093 31.985 1.00 94.31 615 TYR A O 1
ATOM 4917 N N . LEU A 1 616 ? -17.582 -10.743 34.207 1.00 93.19 616 LEU A N 1
ATOM 4918 C CA . LEU A 1 616 ? -17.465 -12.131 34.632 1.00 93.19 616 LEU A CA 1
ATOM 4919 C C . LEU A 1 616 ? -18.433 -12.337 35.799 1.00 93.19 616 LEU A C 1
ATOM 4921 O O . LEU A 1 616 ? -18.317 -11.657 36.812 1.00 93.19 616 LEU A O 1
ATOM 4925 N N . GLY A 1 617 ? -19.377 -13.264 35.685 1.00 89.56 617 GLY A N 1
ATOM 4926 C CA . GLY A 1 617 ? -20.346 -13.538 36.743 1.00 89.56 617 GLY A CA 1
ATOM 4927 C C . GLY A 1 617 ? -20.888 -14.959 36.709 1.00 89.56 617 GLY A C 1
ATOM 4928 O O . GLY A 1 617 ? -20.922 -15.606 35.658 1.00 89.56 617 GLY A O 1
ATOM 4929 N N . LEU A 1 618 ? -21.289 -15.449 37.884 1.00 85.69 618 LEU A N 1
ATOM 4930 C CA . LEU A 1 618 ? -22.013 -16.718 38.033 1.00 85.69 618 LEU A CA 1
ATOM 4931 C C . LEU A 1 618 ? -23.477 -16.591 37.581 1.00 85.69 618 LEU A C 1
ATOM 4933 O O . LEU A 1 618 ? -24.099 -17.577 37.188 1.00 85.69 618 LEU A O 1
ATOM 4937 N N . GLU A 1 619 ? -24.031 -15.377 37.629 1.00 86.75 619 GLU A N 1
ATOM 4938 C CA . GLU A 1 619 ? -25.336 -15.055 37.055 1.00 86.75 619 GLU A CA 1
ATOM 4939 C C . GLU A 1 619 ? -25.163 -14.603 35.601 1.00 86.75 619 GLU A C 1
ATOM 4941 O O . GLU A 1 619 ? -24.258 -13.833 35.281 1.00 86.75 619 GLU A O 1
ATOM 4946 N N . ARG A 1 620 ? -26.021 -15.086 34.696 1.00 88.62 620 ARG A N 1
ATOM 4947 C CA . ARG A 1 620 ? -25.975 -14.666 33.287 1.00 88.62 620 ARG A CA 1
ATOM 4948 C C . ARG A 1 620 ? -26.687 -13.325 33.132 1.00 88.62 620 ARG A C 1
ATOM 4950 O O . ARG A 1 620 ? -27.846 -13.201 33.531 1.00 88.62 620 ARG A O 1
ATOM 4957 N N . CYS A 1 621 ? -26.032 -12.368 32.484 1.00 89.25 621 CYS A N 1
ATOM 4958 C CA . CYS A 1 621 ? -26.625 -11.093 32.092 1.00 89.25 621 CYS A CA 1
ATOM 4959 C C . CYS A 1 621 ? -27.010 -11.110 30.606 1.00 89.25 621 CYS A C 1
ATOM 4961 O O . CYS A 1 621 ? -26.390 -11.812 29.799 1.00 89.25 621 CYS A O 1
ATOM 4963 N N . LEU A 1 622 ? -28.050 -10.357 30.242 1.00 92.31 622 LEU A N 1
ATOM 4964 C CA . LEU A 1 622 ? -28.395 -10.120 28.843 1.00 92.31 622 LEU A CA 1
ATOM 4965 C C . LEU A 1 622 ? -27.434 -9.073 28.268 1.00 92.31 622 LEU A C 1
ATOM 4967 O O . LEU A 1 622 ? -27.192 -8.042 28.895 1.00 92.31 622 LEU A O 1
ATOM 4971 N N . LEU A 1 623 ? -26.901 -9.315 27.069 1.00 93.25 623 LEU A N 1
ATOM 4972 C CA . LEU A 1 623 ? -25.948 -8.397 26.437 1.00 93.25 623 LEU A CA 1
ATOM 4973 C C . LEU A 1 623 ? -26.525 -6.984 26.244 1.00 93.25 623 LEU A C 1
ATOM 4975 O O . LEU A 1 623 ? -25.800 -6.000 26.388 1.00 93.25 623 LEU A O 1
ATOM 4979 N N . GLU A 1 624 ? -27.819 -6.878 25.934 1.00 91.75 624 GLU A N 1
ATOM 4980 C CA . GLU A 1 624 ? -28.530 -5.602 25.822 1.00 91.75 624 GLU A CA 1
ATOM 4981 C C . GLU A 1 624 ? -28.465 -4.779 27.117 1.00 91.75 624 GLU A C 1
ATOM 4983 O O . GLU A 1 624 ? -28.189 -3.582 27.053 1.00 91.75 624 GLU A O 1
ATOM 4988 N N . ASP A 1 625 ? -28.628 -5.413 28.282 1.00 90.50 625 ASP A N 1
ATOM 4989 C CA . ASP A 1 625 ? -28.684 -4.709 29.571 1.00 90.50 625 ASP A CA 1
ATOM 4990 C C . ASP A 1 625 ? -27.344 -4.105 29.997 1.00 90.50 625 ASP A C 1
ATOM 4992 O O . ASP A 1 625 ? -27.304 -3.189 30.814 1.00 90.50 625 ASP A O 1
ATOM 4996 N N . VAL A 1 626 ? -26.245 -4.592 29.421 1.00 90.00 626 VAL A N 1
ATOM 4997 C CA . VAL A 1 626 ? -24.895 -4.107 29.721 1.00 90.00 626 VAL A CA 1
ATOM 4998 C C . VAL A 1 626 ? -24.394 -3.145 28.642 1.00 90.00 626 VAL A C 1
ATOM 5000 O O . VAL A 1 626 ? -23.752 -2.140 28.944 1.00 90.00 626 VAL A O 1
ATOM 5003 N N . LEU A 1 627 ? -24.665 -3.442 27.368 1.00 89.69 627 LEU A N 1
ATOM 5004 C CA . LEU A 1 627 ? -24.043 -2.738 26.242 1.00 89.69 627 LEU A CA 1
ATOM 5005 C C . LEU A 1 627 ? -24.929 -1.680 25.596 1.00 89.69 627 LEU A C 1
ATOM 5007 O O . LEU A 1 627 ? -24.387 -0.801 24.923 1.00 89.69 627 LEU A O 1
ATOM 5011 N N . VAL A 1 628 ? -26.252 -1.759 25.759 1.00 87.00 628 VAL A N 1
ATOM 5012 C CA . VAL A 1 628 ? -27.208 -0.925 25.015 1.00 87.00 628 VAL A CA 1
ATOM 5013 C C . VAL A 1 628 ? -28.143 -0.170 25.947 1.00 87.00 628 VAL A C 1
ATOM 5015 O O . VAL A 1 628 ? -28.218 1.049 25.831 1.00 87.00 628 VAL A O 1
ATOM 5018 N N . SER A 1 629 ? -28.857 -0.847 26.847 1.00 86.19 629 SER A N 1
ATOM 5019 C CA . SER A 1 629 ? -29.914 -0.236 27.662 1.00 86.19 629 SER A CA 1
ATOM 5020 C C . SER A 1 629 ? -29.429 0.938 28.519 1.00 86.19 629 SER A C 1
ATOM 5022 O O . SER A 1 629 ? -30.036 2.005 28.387 1.00 86.19 629 SER A O 1
ATOM 5024 N N . PRO A 1 630 ? -28.333 0.821 29.302 1.00 86.56 630 PRO A N 1
ATOM 5025 C CA . PRO A 1 630 ? -27.881 1.902 30.175 1.00 86.56 630 PRO A CA 1
ATOM 5026 C C . PRO A 1 630 ? -27.643 3.201 29.402 1.00 86.56 630 PRO A C 1
ATOM 5028 O O . PRO A 1 630 ? -27.094 3.195 28.299 1.00 86.56 630 PRO A O 1
ATOM 5031 N N . GLY A 1 631 ? -28.029 4.334 29.972 1.00 76.62 631 GLY A N 1
ATOM 5032 C CA . GLY A 1 631 ? -27.787 5.670 29.430 1.00 76.62 631 GLY A CA 1
ATOM 5033 C C . GLY A 1 631 ? -26.299 5.962 29.239 1.00 76.62 631 GLY A C 1
ATOM 5034 O O . GLY A 1 631 ? -25.936 6.615 28.264 1.00 76.62 631 GLY A O 1
ATOM 5035 N N . HIS A 1 632 ? -25.442 5.396 30.098 1.00 78.12 632 HIS A N 1
ATOM 5036 C CA . HIS A 1 632 ? -23.980 5.455 29.981 1.00 78.12 632 HIS A CA 1
ATOM 5037 C C . HIS A 1 632 ? -23.337 4.123 29.542 1.00 78.12 632 HIS A C 1
ATOM 5039 O O . HIS A 1 632 ? -22.177 3.831 29.853 1.00 78.12 632 HIS A O 1
ATOM 5045 N N . ALA A 1 633 ? -24.089 3.290 28.815 1.00 82.69 633 ALA A N 1
ATOM 5046 C CA . ALA A 1 633 ? -23.569 2.046 28.253 1.00 82.69 633 ALA A CA 1
ATOM 5047 C C . ALA A 1 633 ? -22.416 2.314 27.287 1.00 82.69 633 ALA A C 1
ATOM 5049 O O . ALA A 1 633 ? -22.404 3.347 26.622 1.00 82.69 633 ALA A O 1
ATOM 5050 N N . LEU A 1 634 ? -21.511 1.343 27.121 1.00 83.06 634 LEU A N 1
ATOM 5051 C CA . LEU A 1 634 ? -20.338 1.457 26.245 1.00 83.06 634 LEU A CA 1
ATOM 5052 C C . LEU A 1 634 ? -20.680 2.033 24.853 1.00 83.06 634 LEU A C 1
ATOM 5054 O O . LEU A 1 634 ? -19.956 2.886 24.356 1.00 83.06 634 LEU A O 1
ATOM 5058 N N . THR A 1 635 ? -21.807 1.630 24.251 1.00 80.50 635 THR A N 1
ATOM 5059 C CA . THR A 1 635 ? -22.257 2.099 22.920 1.00 80.50 635 THR A CA 1
ATOM 5060 C C . THR A 1 635 ? -22.781 3.539 22.871 1.00 80.50 635 THR A C 1
ATOM 5062 O O . THR A 1 635 ? -22.954 4.081 21.780 1.00 80.50 635 THR A O 1
ATOM 5065 N N . LYS A 1 636 ? -23.040 4.152 24.030 1.00 74.81 636 LYS A N 1
ATOM 5066 C CA . LYS A 1 636 ? -23.608 5.496 24.216 1.00 74.81 636 LYS A CA 1
ATOM 5067 C C . LYS A 1 636 ? -22.687 6.438 24.994 1.00 74.81 636 LYS A C 1
ATOM 5069 O O . LYS A 1 636 ? -23.078 7.568 25.260 1.00 74.81 636 LYS A O 1
ATOM 5074 N N . GLN A 1 637 ? -21.487 6.009 25.379 1.00 69.50 637 GLN A N 1
ATOM 5075 C CA . GLN A 1 637 ? -20.515 6.898 26.015 1.00 69.50 637 GLN A CA 1
ATOM 5076 C C . GLN A 1 637 ? -20.063 7.939 24.980 1.00 69.50 637 GLN A C 1
ATOM 5078 O O . GLN A 1 637 ? -19.226 7.634 24.136 1.00 69.50 637 GLN A O 1
ATOM 5083 N N . VAL A 1 638 ? -20.651 9.145 25.008 1.00 49.56 638 VAL A N 1
ATOM 5084 C CA . VAL A 1 638 ? -20.341 10.271 24.106 1.00 49.56 638 VAL A CA 1
ATOM 5085 C C . VAL A 1 638 ? -19.807 11.447 24.915 1.00 49.56 638 VAL A C 1
ATOM 5087 O O . VAL A 1 638 ? -20.505 11.906 25.805 1.00 49.56 638 VAL A O 1
ATOM 5090 N N . HIS A 1 639 ? -18.604 11.925 24.568 1.00 43.69 639 HIS A N 1
ATOM 5091 C CA . HIS A 1 639 ? -17.892 13.146 25.010 1.00 43.69 639 HIS A CA 1
ATOM 5092 C C . HIS A 1 639 ? -17.735 13.460 26.514 1.00 43.69 639 HIS A C 1
ATOM 5094 O O . HIS A 1 639 ? -16.711 14.038 26.874 1.00 43.69 639 HIS A O 1
ATOM 5100 N N . ASP A 1 640 ? -18.650 13.046 27.382 1.00 42.28 640 ASP A N 1
ATOM 5101 C CA . ASP A 1 640 ? -18.680 13.401 28.794 1.00 42.28 640 ASP A CA 1
ATOM 5102 C C . ASP A 1 640 ? -18.330 12.189 29.664 1.00 42.28 640 ASP A C 1
ATOM 5104 O O . ASP A 1 640 ? -18.918 11.113 29.541 1.00 42.28 640 ASP A O 1
ATOM 5108 N N . HIS A 1 641 ? -17.353 12.361 30.558 1.00 48.72 641 HIS A N 1
ATOM 5109 C CA . HIS A 1 641 ? -17.118 11.412 31.644 1.00 48.72 641 HIS A CA 1
ATOM 5110 C C . HIS A 1 641 ? -18.287 11.494 32.628 1.00 48.72 641 HIS A C 1
ATOM 5112 O O . HIS A 1 641 ? -18.621 12.576 33.106 1.00 48.72 641 HIS A O 1
ATOM 5118 N N . TYR A 1 642 ? -18.884 10.348 32.953 1.00 45.03 642 TYR A N 1
ATOM 5119 C CA . TYR A 1 642 ? -20.011 10.280 33.884 1.00 45.03 642 TYR A CA 1
ATOM 5120 C C . TYR A 1 642 ? -19.633 10.662 35.328 1.00 45.03 642 TYR A C 1
ATOM 5122 O O . TYR A 1 642 ? -20.455 11.193 36.073 1.00 45.03 642 TYR A O 1
ATOM 5130 N N . LEU A 1 643 ? -18.373 10.441 35.724 1.00 44.66 643 LEU A N 1
ATOM 5131 C CA . LEU A 1 643 ? -17.839 10.894 37.009 1.00 44.66 643 LEU A CA 1
ATOM 5132 C C . LEU A 1 643 ? -17.088 12.231 36.852 1.00 44.66 643 LEU A C 1
ATOM 5134 O O . LEU A 1 643 ? -16.085 12.287 36.133 1.00 44.66 643 LEU A O 1
ATOM 5138 N N . PRO A 1 644 ? -17.497 13.305 37.553 1.00 34.78 644 PRO A N 1
ATOM 5139 C CA . PRO A 1 644 ? -16.700 14.515 37.658 1.00 34.78 644 PRO A CA 1
ATOM 5140 C C . PRO A 1 644 ? -15.536 14.261 38.631 1.00 34.78 644 PRO A C 1
ATOM 5142 O O . PRO A 1 644 ? -15.771 13.849 39.762 1.00 34.78 644 PRO A O 1
ATOM 5145 N N . LYS A 1 645 ? -14.303 14.596 38.216 1.00 39.50 645 LYS A N 1
ATOM 5146 C CA . LYS A 1 645 ? -13.017 14.536 38.965 1.00 39.50 645 LYS A CA 1
ATOM 5147 C C . LYS A 1 645 ? -12.188 13.254 38.763 1.00 39.50 645 LYS A C 1
ATOM 5149 O O . LYS A 1 645 ? -12.143 12.376 39.612 1.00 39.50 645 LYS A O 1
ATOM 5154 N N . LEU A 1 646 ? -11.416 13.243 37.676 1.00 44.00 646 LEU A N 1
ATOM 5155 C CA . LEU A 1 646 ? -10.283 12.337 37.421 1.00 44.00 646 LEU A CA 1
ATOM 5156 C C . LEU A 1 646 ? -8.970 13.153 37.385 1.00 44.00 646 LEU A C 1
ATOM 5158 O O . LEU A 1 646 ? -8.330 13.256 36.341 1.00 44.00 646 LEU A O 1
ATOM 5162 N N . VAL A 1 647 ? -8.610 13.836 38.486 1.00 37.62 647 VAL A N 1
ATOM 5163 C CA . VAL A 1 647 ? -7.317 14.569 38.585 1.00 37.62 647 VAL A CA 1
ATOM 5164 C C . VAL A 1 647 ? -6.568 14.356 39.914 1.00 37.62 647 VAL A C 1
ATOM 5166 O O . VAL A 1 647 ? -5.355 14.500 39.934 1.00 37.62 647 VAL A O 1
ATOM 5169 N N . ALA A 1 648 ? -7.204 13.908 40.997 1.00 36.34 648 ALA A N 1
ATOM 5170 C CA . ALA A 1 648 ? -6.482 13.398 42.168 1.00 36.34 648 ALA A CA 1
ATOM 5171 C C . ALA A 1 648 ? -7.401 12.465 42.955 1.00 36.34 648 ALA A C 1
ATOM 5173 O O . ALA A 1 648 ? -8.479 12.878 43.378 1.00 36.34 648 ALA A O 1
ATOM 5174 N N . HIS A 1 649 ? -7.007 11.200 43.091 1.00 39.84 649 HIS A N 1
ATOM 5175 C CA . HIS A 1 649 ? -7.761 10.195 43.852 1.00 39.84 649 HIS A CA 1
ATOM 5176 C C . HIS A 1 649 ? -7.069 9.786 45.157 1.00 39.84 649 HIS A C 1
ATOM 5178 O O . HIS A 1 649 ? -7.601 8.950 45.877 1.00 39.84 649 HIS A O 1
ATOM 5184 N N . TYR A 1 650 ? -5.923 10.386 45.479 1.00 41.78 650 TYR A N 1
ATOM 5185 C CA . TYR A 1 650 ? -5.325 10.286 46.804 1.00 41.78 650 TYR A CA 1
ATOM 5186 C C . TYR A 1 650 ? -5.415 11.664 47.447 1.00 41.78 650 TYR A C 1
ATOM 5188 O O . TYR A 1 650 ? -5.016 12.650 46.830 1.00 41.78 650 TYR A O 1
ATOM 5196 N N . GLU A 1 651 ? -5.970 11.727 48.657 1.00 40.97 651 GLU A N 1
ATOM 5197 C CA . GLU A 1 651 ? -6.150 12.975 49.415 1.00 40.97 651 GLU A CA 1
ATOM 5198 C C . GLU A 1 651 ? -4.816 13.702 49.694 1.00 40.97 651 GLU A C 1
ATOM 5200 O O . GLU A 1 651 ? -4.839 14.892 49.990 1.00 40.97 651 GLU A O 1
ATOM 5205 N N . ASP A 1 652 ? -3.674 13.026 49.493 1.00 43.22 652 ASP A N 1
ATOM 5206 C CA . ASP A 1 652 ? -2.317 13.538 49.729 1.00 43.22 652 ASP A CA 1
ATOM 5207 C C . ASP A 1 652 ? -1.452 13.774 48.469 1.00 43.22 652 ASP A C 1
ATOM 5209 O O . ASP A 1 652 ? -0.364 14.343 48.581 1.00 43.22 652 ASP A O 1
ATOM 5213 N N . ASP A 1 653 ? -1.886 13.394 47.259 1.00 41.94 653 ASP A N 1
ATOM 5214 C CA . ASP A 1 653 ? -1.047 13.573 46.061 1.00 41.94 653 ASP A CA 1
ATOM 5215 C C . ASP A 1 653 ? -1.393 14.861 45.303 1.00 41.94 653 ASP A C 1
ATOM 5217 O O . ASP A 1 653 ? -2.421 14.974 44.633 1.00 41.94 653 ASP A O 1
ATOM 5221 N N . ASN A 1 654 ? -0.476 15.829 45.406 1.00 40.22 654 ASN A N 1
ATOM 5222 C CA . ASN A 1 654 ? -0.470 17.136 44.748 1.00 40.22 654 ASN A CA 1
ATOM 5223 C C . ASN A 1 654 ? -1.125 17.138 43.353 1.00 40.22 654 ASN A C 1
ATOM 5225 O O . ASN A 1 654 ? -0.523 16.730 42.354 1.00 40.22 654 ASN A O 1
ATOM 5229 N N . VAL A 1 655 ? -2.315 17.743 43.281 1.00 40.97 655 VAL A N 1
ATOM 5230 C CA . VAL A 1 655 ? -3.056 18.102 42.054 1.00 40.97 655 VAL A CA 1
ATOM 5231 C C . VAL A 1 655 ? -2.168 18.848 41.037 1.00 40.97 655 VAL A C 1
ATOM 5233 O O . VAL A 1 655 ? -2.416 18.797 39.835 1.00 40.97 655 VAL A O 1
ATOM 5236 N N . GLU A 1 656 ? -1.086 19.482 41.500 1.00 40.91 656 GLU A N 1
ATOM 5237 C CA . GLU A 1 656 ? -0.104 20.217 40.694 1.00 40.91 656 GLU A CA 1
ATOM 5238 C C . GLU A 1 656 ? 0.777 19.349 39.771 1.00 40.91 656 GLU A C 1
ATOM 5240 O O . GLU A 1 656 ? 1.422 19.893 38.875 1.00 40.91 656 GLU A O 1
ATOM 5245 N N . LYS A 1 657 ? 0.821 18.017 39.939 1.00 42.69 657 LYS A N 1
ATOM 5246 C CA . LYS A 1 657 ? 1.693 17.141 39.126 1.00 42.69 657 LYS A CA 1
ATOM 5247 C C . LYS A 1 657 ? 1.073 16.623 37.818 1.00 42.69 657 LYS A C 1
ATOM 5249 O O . LYS A 1 657 ? 1.818 16.136 36.969 1.00 42.69 657 LYS A O 1
ATOM 5254 N N . THR A 1 658 ? -0.245 16.731 37.623 1.00 43.47 658 THR A N 1
ATOM 5255 C CA . THR A 1 658 ? -0.907 16.267 36.383 1.00 43.47 658 THR A CA 1
ATOM 5256 C C . THR A 1 658 ? -0.686 17.291 35.268 1.00 43.47 658 THR A C 1
ATOM 5258 O O . THR A 1 658 ? -1.161 18.425 35.351 1.00 43.47 658 THR A O 1
ATOM 5261 N N . LYS A 1 659 ? 0.049 16.930 34.211 1.00 47.75 659 LYS A N 1
ATOM 5262 C CA . LYS A 1 659 ? 0.398 17.874 33.131 1.00 47.75 659 LYS A CA 1
ATOM 5263 C C . LYS A 1 659 ? -0.832 18.170 32.264 1.00 47.75 659 LYS A C 1
ATOM 5265 O O . LYS A 1 659 ? -1.623 17.277 31.978 1.00 47.75 659 LYS A O 1
ATOM 5270 N N . GLN A 1 660 ? -0.954 19.395 31.739 1.00 43.62 660 GLN A N 1
ATOM 5271 C CA . GLN A 1 660 ? -2.042 19.789 30.819 1.00 43.62 660 GLN A CA 1
ATOM 5272 C C . GLN A 1 660 ? -2.200 18.811 29.637 1.00 43.62 660 GLN A C 1
ATOM 5274 O O . GLN A 1 660 ? -3.315 18.485 29.247 1.00 43.62 660 GLN A O 1
ATOM 5279 N N . ALA A 1 661 ? -1.093 18.254 29.141 1.00 45.09 661 ALA A N 1
ATOM 5280 C CA . ALA A 1 661 ? -1.114 17.260 28.075 1.00 45.09 661 ALA A CA 1
ATOM 5281 C C . ALA A 1 661 ? -1.811 15.936 28.460 1.00 45.09 661 ALA A C 1
ATOM 5283 O O . ALA A 1 661 ? -2.350 15.275 27.581 1.00 45.09 661 ALA A O 1
ATOM 5284 N N . GLU A 1 662 ? -1.854 15.557 29.744 1.00 47.94 662 GLU A N 1
ATOM 5285 C CA . GLU A 1 662 ? -2.630 14.410 30.250 1.00 47.94 662 GLU A CA 1
ATOM 5286 C C . GLU A 1 662 ? -4.131 14.732 30.323 1.00 47.94 662 GLU A C 1
ATOM 5288 O O . GLU A 1 662 ? -4.968 13.860 30.096 1.00 47.94 662 GLU A O 1
ATOM 5293 N N . CYS A 1 663 ? -4.486 15.997 30.578 1.00 43.78 663 CYS A N 1
ATOM 5294 C CA . CYS A 1 663 ? -5.869 16.474 30.496 1.00 43.78 663 CYS A CA 1
ATOM 5295 C C . CYS A 1 663 ? -6.355 16.596 29.042 1.00 43.78 663 CYS A C 1
ATOM 5297 O O . CYS A 1 663 ? -7.535 16.387 28.779 1.00 43.78 663 CYS A O 1
ATOM 5299 N N . ASP A 1 664 ? -5.462 16.881 28.095 1.00 42.19 664 ASP A N 1
ATOM 5300 C CA . ASP A 1 664 ? -5.792 17.007 26.671 1.00 42.19 664 ASP A CA 1
ATOM 5301 C C . ASP A 1 664 ? -5.911 15.641 25.953 1.00 42.19 664 ASP A C 1
ATOM 5303 O O . ASP A 1 664 ? -6.461 15.574 24.854 1.00 42.19 664 ASP A O 1
ATOM 5307 N N . LEU A 1 665 ? -5.489 14.532 26.588 1.00 42.28 665 LEU A N 1
ATOM 5308 C CA . LEU A 1 665 ? -5.795 13.152 26.155 1.00 42.28 665 LEU A CA 1
ATOM 5309 C C . LEU A 1 665 ? -7.293 12.789 26.284 1.00 42.28 665 LEU A C 1
ATOM 5311 O O . LEU A 1 665 ? -7.710 11.689 25.910 1.00 42.28 665 LEU A O 1
ATOM 5315 N N . ARG A 1 666 ? -8.121 13.685 26.840 1.00 43.12 666 ARG A N 1
ATOM 5316 C CA . ARG A 1 666 ? -9.575 13.517 26.977 1.00 43.12 666 ARG A CA 1
ATOM 5317 C C . ARG A 1 666 ? -10.235 13.570 25.597 1.00 43.12 666 ARG A C 1
ATOM 5319 O O . ARG A 1 666 ? -10.366 14.627 24.982 1.00 43.12 666 ARG A O 1
ATOM 5326 N N . ASN A 1 667 ? -10.640 12.407 25.096 1.00 46.25 667 ASN A N 1
ATOM 5327 C CA . ASN A 1 667 ? -11.179 12.261 23.748 1.00 46.25 667 ASN A CA 1
ATOM 5328 C C . ASN A 1 667 ? -12.425 13.111 23.472 1.00 46.25 667 ASN A C 1
ATOM 5330 O O . ASN A 1 667 ? -13.448 12.999 24.148 1.00 46.25 667 ASN A O 1
ATOM 5334 N N . LYS A 1 668 ? -12.390 13.804 22.329 1.00 37.91 668 LYS A N 1
ATOM 5335 C CA . LYS A 1 668 ? -13.582 14.090 21.528 1.00 37.91 668 LYS A CA 1
ATOM 5336 C C . LYS A 1 668 ? -13.861 12.878 20.628 1.00 37.91 668 LYS A C 1
ATOM 5338 O O . LYS A 1 668 ? -13.069 12.594 19.736 1.00 37.91 668 LYS A O 1
ATOM 5343 N N . LEU A 1 669 ? -14.963 12.167 20.864 1.00 38.59 669 LEU A N 1
ATOM 5344 C CA . LEU A 1 669 ? -15.443 11.086 19.998 1.00 38.59 669 LEU A CA 1
ATOM 5345 C C . LEU A 1 669 ? -15.887 11.608 18.624 1.00 38.59 669 LEU A C 1
ATOM 5347 O O . LEU A 1 669 ? -16.644 12.566 18.515 1.00 38.59 669 LEU A O 1
ATOM 5351 N N . PHE A 1 670 ? -15.452 10.937 17.564 1.00 40.09 670 PHE A N 1
ATOM 5352 C CA . PHE A 1 670 ? -16.060 11.045 16.242 1.00 40.09 670 PHE A CA 1
ATOM 5353 C C . PHE A 1 670 ? -16.673 9.681 15.918 1.00 40.09 670 PHE A C 1
ATOM 5355 O O . PHE A 1 670 ? -16.049 8.655 16.153 1.00 40.09 670 PHE A O 1
ATOM 5362 N N . ASN A 1 671 ? -17.902 9.670 15.404 1.00 41.28 671 ASN A N 1
ATOM 5363 C CA . ASN A 1 671 ? -18.751 8.486 15.211 1.00 41.28 671 ASN A CA 1
ATOM 5364 C C . ASN A 1 671 ? -18.277 7.564 14.055 1.00 41.28 671 ASN A C 1
ATOM 5366 O O . ASN A 1 671 ? -19.019 7.311 13.105 1.00 41.28 671 ASN A O 1
ATOM 5370 N N . ILE A 1 672 ? -17.025 7.093 14.090 1.00 48.97 672 ILE A N 1
ATOM 5371 C CA . ILE A 1 672 ? -16.436 6.183 13.090 1.00 48.97 672 ILE A CA 1
ATOM 5372 C C . ILE A 1 672 ? -15.525 5.143 13.767 1.00 48.97 672 ILE A C 1
ATOM 5374 O O . ILE A 1 672 ? -14.415 4.903 13.307 1.00 48.97 672 ILE A O 1
ATOM 5378 N N . ASP A 1 673 ? -15.984 4.536 14.861 1.00 58.09 673 ASP A N 1
ATOM 5379 C CA . ASP A 1 673 ? -15.196 3.592 15.660 1.00 58.09 673 ASP A CA 1
ATOM 5380 C C . ASP A 1 673 ? -15.570 2.129 15.381 1.00 58.09 673 ASP A C 1
ATOM 5382 O O . ASP A 1 673 ? -16.727 1.793 15.124 1.00 58.09 673 ASP A O 1
ATOM 5386 N N . GLY A 1 674 ? -14.577 1.238 15.423 1.00 69.69 674 GLY A N 1
ATOM 5387 C CA . GLY A 1 674 ? -14.776 -0.194 15.213 1.00 69.69 674 GLY A CA 1
ATOM 5388 C C . GLY A 1 674 ? -15.190 -0.892 16.505 1.00 69.69 674 GLY A C 1
ATOM 5389 O O . GLY A 1 674 ? -14.467 -0.832 17.498 1.00 69.69 674 GLY A O 1
ATOM 5390 N N . LEU A 1 675 ? -16.330 -1.580 16.506 1.00 84.25 675 LEU A N 1
ATOM 5391 C CA . LEU A 1 675 ? -16.780 -2.388 17.637 1.00 84.25 675 LEU A CA 1
ATOM 5392 C C . LEU A 1 675 ? -16.286 -3.826 17.484 1.00 84.25 675 LEU A C 1
ATOM 5394 O O . LEU A 1 675 ? -16.380 -4.425 16.405 1.00 84.25 675 LEU A O 1
ATOM 5398 N N . GLY A 1 676 ? -15.843 -4.414 18.589 1.00 89.38 676 GLY A N 1
ATOM 5399 C CA . GLY A 1 676 ? -15.858 -5.859 18.728 1.00 89.38 676 GLY A CA 1
ATOM 5400 C C . GLY A 1 676 ? -16.375 -6.314 20.086 1.00 89.38 676 GLY A C 1
ATOM 5401 O O . GLY A 1 676 ? -16.330 -5.611 21.096 1.00 89.38 676 GLY A O 1
ATOM 5402 N N . LEU A 1 677 ? -16.951 -7.504 20.051 1.00 92.50 677 LEU A N 1
ATOM 5403 C CA . LEU A 1 677 ? -17.740 -8.119 21.098 1.00 92.50 677 LEU A CA 1
ATOM 5404 C C . LEU A 1 677 ? -17.350 -9.593 21.167 1.00 92.50 677 LEU A C 1
ATOM 5406 O O . LEU A 1 677 ? -17.219 -10.245 20.131 1.00 92.50 677 LEU A O 1
ATOM 5410 N N . ALA A 1 678 ? -17.203 -10.124 22.373 1.00 94.31 678 ALA A N 1
ATOM 5411 C CA . ALA A 1 678 ? -17.033 -11.542 22.603 1.00 94.31 678 ALA A CA 1
ATOM 5412 C C . ALA A 1 678 ? -17.774 -12.021 23.848 1.00 94.31 678 ALA A C 1
ATOM 5414 O O . ALA A 1 678 ? -17.821 -11.330 24.863 1.00 94.31 678 ALA A O 1
ATOM 5415 N N . TRP A 1 679 ? -18.331 -13.224 23.774 1.00 94.88 679 TRP A N 1
ATOM 5416 C CA . TRP A 1 679 ? -19.018 -13.882 24.883 1.00 94.88 679 TRP A CA 1
ATOM 5417 C C . TRP A 1 679 ? -18.768 -15.387 24.843 1.00 94.88 679 TRP A C 1
ATOM 5419 O O . TRP A 1 679 ? -18.431 -15.926 23.793 1.00 94.88 679 TRP A O 1
ATOM 5429 N N . TYR A 1 680 ? -18.938 -16.075 25.969 1.00 93.00 680 TYR A N 1
ATOM 5430 C CA . TYR A 1 680 ? -18.738 -17.524 26.049 1.00 93.00 680 TYR A CA 1
ATOM 5431 C C . TYR A 1 680 ? -20.064 -18.286 26.046 1.00 93.00 680 TYR A C 1
ATOM 5433 O O . TYR A 1 680 ? -21.056 -17.835 26.620 1.00 93.00 680 TYR A O 1
ATOM 5441 N N . ASN A 1 681 ? -20.080 -19.458 25.410 1.00 88.38 681 ASN A N 1
ATOM 5442 C CA . ASN A 1 681 ? -21.181 -20.417 25.500 1.00 88.38 681 ASN A CA 1
ATOM 5443 C C . ASN A 1 681 ? -20.667 -21.869 25.500 1.00 88.38 681 ASN A C 1
ATOM 5445 O O . ASN A 1 681 ? -19.504 -22.122 25.189 1.00 88.38 681 ASN A O 1
ATOM 5449 N N . HIS A 1 682 ? -21.542 -22.813 25.854 1.00 86.88 682 HIS A N 1
ATOM 5450 C CA . HIS A 1 682 ? -21.226 -24.245 25.975 1.00 86.88 682 HIS A CA 1
ATOM 5451 C C . HIS A 1 682 ? -21.636 -25.068 24.747 1.00 86.88 682 HIS A C 1
ATOM 5453 O O . HIS A 1 682 ? -21.527 -26.287 24.767 1.00 86.88 682 HIS A O 1
ATOM 5459 N N . ILE A 1 683 ? -22.051 -24.425 23.649 1.00 86.69 683 ILE A N 1
ATOM 5460 C CA . ILE A 1 683 ? -22.613 -25.124 22.482 1.00 86.69 683 ILE A CA 1
ATOM 5461 C C . ILE A 1 683 ? -21.632 -26.180 21.958 1.00 86.69 683 ILE A C 1
ATOM 5463 O O . ILE A 1 683 ? -21.990 -27.338 21.804 1.00 86.69 683 ILE A O 1
ATOM 5467 N N . ARG A 1 684 ? -20.356 -25.830 21.757 1.00 86.31 684 ARG A N 1
ATOM 5468 C CA . ARG A 1 684 ? -19.355 -26.802 21.277 1.00 86.31 684 ARG A CA 1
ATOM 5469 C C . ARG A 1 684 ? -19.125 -27.975 22.232 1.00 86.31 684 ARG A C 1
ATOM 5471 O O . ARG A 1 684 ? -18.801 -29.064 21.772 1.00 86.31 684 ARG A O 1
ATOM 5478 N N . GLN A 1 685 ? -19.301 -27.763 23.533 1.00 86.19 685 GLN A N 1
ATOM 5479 C CA . GLN A 1 685 ? -19.227 -28.831 24.525 1.00 86.19 685 GLN A CA 1
ATOM 5480 C C . GLN A 1 685 ? -20.418 -29.786 24.406 1.00 86.19 685 GLN A C 1
ATOM 5482 O O . GLN A 1 685 ? -20.227 -30.996 24.471 1.00 86.19 685 GLN A O 1
ATOM 5487 N N . GLU A 1 686 ? -21.623 -29.267 24.158 1.00 88.44 686 GLU A N 1
ATOM 5488 C CA . GLU A 1 686 ? -22.833 -30.078 23.946 1.00 88.44 686 GLU A CA 1
ATOM 5489 C C . GLU A 1 686 ? -22.707 -31.013 22.731 1.00 88.44 686 GLU A C 1
ATOM 5491 O O . GLU A 1 686 ? -23.235 -32.122 22.749 1.00 88.44 686 GLU A O 1
ATOM 5496 N N . PHE A 1 687 ? -21.954 -30.604 21.705 1.00 88.44 687 PHE A N 1
ATOM 5497 C CA . PHE A 1 687 ? -21.649 -31.425 20.526 1.00 88.44 687 PHE A CA 1
ATOM 5498 C C . PHE A 1 687 ? -20.362 -32.262 20.658 1.00 88.44 687 PHE A C 1
ATOM 5500 O O . PHE A 1 687 ? -19.955 -32.912 19.697 1.00 88.44 687 PHE A O 1
ATOM 5507 N N . GLY A 1 688 ? -19.704 -32.262 21.824 1.00 84.62 688 GLY A N 1
ATOM 5508 C CA . GLY A 1 688 ? -18.463 -33.014 22.054 1.00 84.62 688 GLY A CA 1
ATOM 5509 C C . GLY A 1 688 ? -17.247 -32.493 21.275 1.00 84.62 688 GLY A C 1
ATOM 5510 O O . GLY A 1 688 ? -16.253 -33.200 21.141 1.00 84.62 688 GLY A O 1
ATOM 5511 N N . GLU A 1 689 ? -17.303 -31.265 20.752 1.00 84.50 689 GLU A N 1
ATOM 5512 C CA . GLU A 1 689 ? -16.219 -30.648 19.975 1.00 84.50 689 GLU A CA 1
ATOM 5513 C C . GLU A 1 689 ? -15.175 -29.939 20.855 1.00 84.50 689 GLU A C 1
ATOM 5515 O O . GLU A 1 689 ? -14.102 -29.565 20.372 1.00 84.50 689 GLU A O 1
ATOM 5520 N N . ALA A 1 690 ? -15.493 -29.674 22.126 1.00 83.88 690 ALA A N 1
ATOM 5521 C CA . ALA A 1 690 ? -14.626 -28.937 23.038 1.00 83.88 690 ALA A CA 1
ATOM 5522 C C . ALA A 1 690 ? -14.938 -29.210 24.516 1.00 83.88 690 ALA A C 1
ATOM 5524 O O . ALA A 1 690 ? -16.097 -29.255 24.911 1.00 83.88 690 ALA A O 1
ATOM 5525 N N . ASP A 1 691 ? -13.903 -29.244 25.357 1.00 80.50 691 ASP A N 1
ATOM 5526 C CA . ASP A 1 691 ? -14.083 -29.270 26.812 1.00 80.50 691 ASP A CA 1
ATOM 5527 C C . ASP A 1 691 ? -14.346 -27.858 27.356 1.00 80.50 691 ASP A C 1
ATOM 5529 O O . ASP A 1 691 ? -13.474 -26.976 27.289 1.00 80.50 691 ASP A O 1
ATOM 5533 N N . GLY A 1 692 ? -15.544 -27.641 27.901 1.00 83.94 692 GLY A N 1
ATOM 5534 C CA . GLY A 1 692 ? -15.966 -26.379 28.514 1.00 83.94 692 GLY A CA 1
ATOM 5535 C C . GLY A 1 692 ? -16.413 -25.301 27.521 1.00 83.94 692 GLY A C 1
ATOM 5536 O O . GLY A 1 692 ? -16.488 -25.510 26.308 1.00 83.94 692 GLY A O 1
ATOM 5537 N N . ALA A 1 693 ? -16.687 -24.104 28.044 1.00 85.62 693 ALA A N 1
ATOM 5538 C CA . ALA A 1 693 ? -17.173 -22.990 27.238 1.00 85.62 693 ALA A CA 1
ATOM 5539 C C . ALA A 1 693 ? -16.138 -22.505 26.204 1.00 85.62 693 ALA A C 1
ATOM 5541 O O . ALA A 1 693 ? -14.920 -22.586 26.408 1.00 85.62 693 ALA A O 1
ATOM 5542 N N . ARG A 1 694 ? -16.618 -21.963 25.079 1.00 91.31 694 ARG A N 1
ATOM 5543 C CA . ARG A 1 694 ? -15.776 -21.374 24.027 1.00 91.31 694 ARG A CA 1
ATOM 5544 C C . ARG A 1 694 ? -16.216 -19.957 23.661 1.00 91.31 694 ARG A C 1
ATOM 5546 O O . ARG A 1 694 ? -17.408 -19.650 23.742 1.00 91.31 694 ARG A O 1
ATOM 5553 N N . PRO A 1 695 ? -15.265 -19.099 23.250 1.00 93.19 695 PRO A N 1
ATOM 5554 C CA . PRO A 1 695 ? -15.569 -17.730 22.882 1.00 93.19 695 PRO A CA 1
ATOM 5555 C C . PRO A 1 695 ? -16.263 -17.663 21.515 1.00 93.19 695 PRO A C 1
ATOM 5557 O O . PRO A 1 695 ? -15.806 -18.236 20.529 1.00 93.19 695 PRO A O 1
ATOM 5560 N N . CYS A 1 696 ? -17.352 -16.908 21.452 1.00 92.69 696 CYS A N 1
ATOM 5561 C CA . CYS A 1 696 ? -17.991 -16.419 20.236 1.00 92.69 696 CYS A CA 1
ATOM 5562 C C . CYS A 1 696 ? -17.638 -14.944 20.063 1.00 92.69 696 CYS A C 1
ATOM 5564 O O . CYS A 1 696 ? -17.563 -14.221 21.055 1.00 92.69 696 CYS A O 1
ATOM 5566 N N . THR A 1 697 ? -17.425 -14.485 18.827 1.00 92.31 697 THR A N 1
ATOM 5567 C CA . THR A 1 697 ? -17.064 -13.084 18.560 1.00 92.31 697 THR A CA 1
ATOM 5568 C C . THR A 1 697 ? -17.931 -12.456 17.482 1.00 92.31 697 THR A C 1
ATOM 5570 O O . THR A 1 697 ? -18.345 -13.119 16.534 1.00 92.31 697 THR A O 1
ATOM 5573 N N . TYR A 1 698 ? -18.177 -11.158 17.624 1.00 92.19 698 TYR A N 1
ATOM 5574 C CA . TYR A 1 698 ? -18.840 -10.312 16.642 1.00 92.19 698 TYR A CA 1
ATOM 5575 C C . TYR A 1 698 ? -18.039 -9.019 16.484 1.00 92.19 698 TYR A C 1
ATOM 5577 O O . TYR A 1 698 ? -17.677 -8.393 17.479 1.00 92.19 698 TYR A O 1
ATOM 5585 N N . LYS A 1 699 ? -17.736 -8.615 15.247 1.00 89.75 699 LYS A N 1
ATOM 5586 C CA . LYS A 1 699 ? -16.948 -7.408 14.953 1.00 89.75 699 LYS A CA 1
ATOM 5587 C C . LYS A 1 699 ? -17.599 -6.627 13.819 1.00 89.75 699 LYS A C 1
ATOM 5589 O O . LYS A 1 699 ? -17.929 -7.206 12.789 1.00 89.75 699 LYS A O 1
ATOM 5594 N N . THR A 1 700 ? -17.740 -5.317 13.990 1.00 81.88 700 THR A N 1
ATOM 5595 C CA . THR A 1 700 ? -18.357 -4.421 13.003 1.00 81.88 700 THR A CA 1
ATOM 5596 C C . THR A 1 700 ? -17.603 -3.098 12.928 1.00 81.88 700 THR A C 1
ATOM 5598 O O . THR A 1 700 ? -17.034 -2.627 13.911 1.00 81.88 700 THR A O 1
ATOM 5601 N N . THR A 1 701 ? -17.562 -2.500 11.741 1.00 77.06 701 THR A N 1
ATOM 5602 C CA . THR A 1 701 ? -17.029 -1.143 11.526 1.00 77.06 701 THR A CA 1
ATOM 5603 C C . THR A 1 701 ? -18.142 -0.107 11.396 1.00 77.06 701 THR A C 1
ATOM 5605 O O . THR A 1 701 ? -17.862 1.059 11.132 1.00 77.06 701 THR A O 1
ATOM 5608 N N . GLN A 1 702 ? -19.404 -0.531 11.506 1.00 71.06 702 GLN A N 1
ATOM 5609 C CA . GLN A 1 702 ? -20.551 0.367 11.539 1.00 71.06 702 GLN A CA 1
ATOM 5610 C C . GLN A 1 702 ? -20.803 0.840 12.976 1.00 71.06 702 GLN A C 1
ATOM 5612 O O . GLN A 1 702 ? -20.529 0.089 13.916 1.00 71.06 702 GLN A O 1
ATOM 5617 N N . PRO A 1 703 ? -21.364 2.049 13.168 1.00 73.88 703 PRO A N 1
ATOM 5618 C CA . PRO A 1 703 ? -21.814 2.489 14.481 1.00 73.88 703 PRO A CA 1
ATOM 5619 C C . PRO A 1 703 ? -22.751 1.441 15.116 1.00 73.88 703 PRO A C 1
ATOM 5621 O O . PRO A 1 703 ? -23.763 1.103 14.494 1.00 73.88 703 PRO A O 1
ATOM 5624 N N . PRO A 1 704 ? -22.473 0.942 16.338 1.00 75.69 704 PRO A N 1
ATOM 5625 C CA . PRO A 1 704 ? -23.215 -0.171 16.944 1.00 75.69 704 PRO A CA 1
ATOM 5626 C C . PRO A 1 704 ? -24.727 0.042 17.007 1.00 75.69 704 PRO A C 1
ATOM 5628 O O . PRO A 1 704 ? -25.507 -0.865 16.736 1.00 75.69 704 PRO A O 1
ATOM 5631 N N . LEU A 1 705 ? -25.162 1.268 17.308 1.00 77.44 705 LEU A N 1
ATOM 5632 C CA . LEU A 1 705 ? -26.582 1.611 17.403 1.00 77.44 705 LEU A CA 1
ATOM 5633 C C . LEU A 1 705 ? -27.297 1.658 16.042 1.00 77.44 705 LEU A C 1
ATOM 5635 O O . LEU A 1 705 ? -28.526 1.699 16.017 1.00 77.44 705 LEU A O 1
ATOM 5639 N N . ASN A 1 706 ? -26.566 1.608 14.929 1.00 78.06 706 ASN A N 1
ATOM 5640 C CA . ASN A 1 706 ? -27.123 1.521 13.578 1.00 78.06 706 ASN A CA 1
ATOM 5641 C C . ASN A 1 706 ? -27.009 0.106 12.987 1.00 78.06 706 ASN A C 1
ATOM 5643 O O . ASN A 1 706 ? -27.593 -0.165 11.942 1.00 78.06 706 ASN A O 1
ATOM 5647 N N . ASP A 1 707 ? -26.294 -0.799 13.656 1.00 82.00 707 ASP A N 1
ATOM 5648 C CA . ASP A 1 707 ? -26.092 -2.173 13.212 1.00 82.00 707 ASP A CA 1
ATOM 5649 C C . ASP A 1 707 ? -27.233 -3.075 13.724 1.00 82.00 707 ASP A C 1
ATOM 5651 O O . ASP A 1 707 ? -27.364 -3.365 14.918 1.00 82.00 707 ASP A O 1
ATOM 5655 N N . ILE A 1 708 ? -28.090 -3.510 12.797 1.00 84.50 708 ILE A N 1
ATOM 5656 C CA . ILE A 1 708 ? -29.262 -4.350 13.090 1.00 84.50 708 ILE A CA 1
ATOM 5657 C C . ILE A 1 708 ? -28.835 -5.711 13.662 1.00 84.50 708 ILE A C 1
ATOM 5659 O O . ILE A 1 708 ? -29.478 -6.215 14.585 1.00 84.50 708 ILE A O 1
ATOM 5663 N N . ASN A 1 709 ? -27.734 -6.287 13.170 1.00 88.25 709 ASN A N 1
ATOM 5664 C CA . ASN A 1 709 ? -27.243 -7.582 13.644 1.00 88.25 709 ASN A CA 1
ATOM 5665 C C . ASN A 1 709 ? -26.721 -7.469 15.075 1.00 88.25 709 ASN A C 1
ATOM 5667 O O . ASN A 1 709 ? -27.031 -8.320 15.906 1.00 88.25 709 ASN A O 1
ATOM 5671 N N . PHE A 1 710 ? -25.992 -6.393 15.384 1.00 89.75 710 PHE A N 1
ATOM 5672 C CA . PHE A 1 710 ? -25.536 -6.121 16.746 1.00 89.75 710 PHE A CA 1
ATOM 5673 C C . PHE A 1 710 ? -26.711 -6.028 17.729 1.00 89.75 710 PHE A C 1
ATOM 5675 O O . PHE A 1 710 ? -26.713 -6.723 18.745 1.00 89.75 710 PHE A O 1
ATOM 5682 N N . LYS A 1 711 ? -27.748 -5.240 17.405 1.00 87.38 711 LYS A N 1
ATOM 5683 C CA . LYS A 1 711 ? -28.959 -5.143 18.240 1.00 87.38 711 LYS A CA 1
ATOM 5684 C C . LYS A 1 711 ? -29.640 -6.497 18.424 1.00 87.38 711 LYS A C 1
ATOM 5686 O O . LYS A 1 711 ? -30.013 -6.842 19.542 1.00 87.38 711 LYS A O 1
ATOM 5691 N N . SER A 1 712 ? -29.756 -7.276 17.348 1.00 91.31 712 SER A N 1
ATOM 5692 C CA . SER A 1 712 ? -30.352 -8.613 17.397 1.00 91.31 712 SER A CA 1
ATOM 5693 C C . SER A 1 712 ? -29.562 -9.562 18.302 1.00 91.31 712 SER A C 1
ATOM 5695 O O . SER A 1 712 ? -30.163 -10.262 19.113 1.00 91.31 712 SER A O 1
ATOM 5697 N N . ILE A 1 713 ? -28.228 -9.571 18.206 1.00 92.69 713 ILE A N 1
ATOM 5698 C CA . ILE A 1 713 ? -27.355 -10.377 19.073 1.00 92.69 713 ILE A CA 1
ATOM 5699 C C . ILE A 1 713 ? -27.518 -9.942 20.531 1.00 92.69 713 ILE A C 1
ATOM 5701 O O . ILE A 1 713 ? -27.706 -10.792 21.401 1.00 92.69 713 ILE A O 1
ATOM 5705 N N . CYS A 1 714 ? -27.498 -8.632 20.796 1.00 91.38 714 CYS A N 1
ATOM 5706 C CA . CYS A 1 714 ? -27.636 -8.088 22.142 1.00 91.38 714 CYS A CA 1
ATOM 5707 C C . CYS A 1 714 ? -28.968 -8.464 22.808 1.00 91.38 714 CYS A C 1
ATOM 5709 O O . CYS A 1 714 ? -28.964 -8.876 23.967 1.00 91.38 714 CYS A O 1
ATOM 5711 N N . GLY A 1 715 ? -30.082 -8.362 22.078 1.00 90.19 715 GLY A N 1
ATOM 5712 C CA . GLY A 1 715 ? -31.422 -8.637 22.607 1.00 90.19 715 GLY A CA 1
ATOM 5713 C C . GLY A 1 715 ? -31.719 -10.115 22.886 1.00 90.19 715 GLY A C 1
ATOM 5714 O O . GLY A 1 715 ? -32.636 -10.412 23.644 1.00 90.19 715 GLY A O 1
ATOM 5715 N N . HIS A 1 716 ? -30.946 -11.048 22.315 1.00 91.38 716 HIS A N 1
ATOM 5716 C CA . HIS A 1 716 ? -31.240 -12.491 22.389 1.00 91.38 716 HIS A CA 1
ATOM 5717 C C . HIS A 1 716 ? -30.115 -13.339 22.993 1.00 91.38 716 HIS A C 1
ATOM 5719 O O . HIS A 1 716 ? -30.246 -14.558 23.095 1.00 91.38 716 HIS A O 1
ATOM 5725 N N . THR A 1 717 ? -29.005 -12.725 23.406 1.00 93.25 717 THR A N 1
ATOM 5726 C CA . THR A 1 717 ? -27.853 -13.452 23.951 1.00 93.25 717 THR A CA 1
ATOM 5727 C C . THR A 1 717 ? -27.660 -13.110 25.418 1.00 93.25 717 THR A C 1
ATOM 5729 O O . THR A 1 717 ? -27.406 -11.959 25.768 1.00 93.25 717 THR A O 1
ATOM 5732 N N . ALA A 1 718 ? -27.721 -14.125 26.278 1.00 91.88 718 ALA A N 1
ATOM 5733 C CA . ALA A 1 718 ? -27.329 -14.016 27.679 1.00 91.88 718 ALA A CA 1
ATOM 5734 C C . ALA A 1 718 ? -26.019 -14.770 27.929 1.00 91.88 718 ALA A C 1
ATOM 5736 O O . ALA A 1 718 ? -25.819 -15.869 27.408 1.00 91.88 718 ALA A O 1
ATOM 5737 N N . THR A 1 719 ? -25.130 -14.233 28.757 1.00 92.44 719 THR A N 1
ATOM 5738 C CA . THR A 1 719 ? -23.816 -14.834 29.033 1.00 92.44 719 THR A CA 1
ATOM 5739 C C . THR A 1 719 ? -23.359 -14.550 30.461 1.00 92.44 719 THR A C 1
ATOM 5741 O O . THR A 1 719 ? -23.741 -13.545 31.048 1.00 92.44 719 THR A O 1
ATOM 5744 N N . GLY A 1 720 ? -22.545 -15.445 31.027 1.00 90.00 720 GLY A N 1
ATOM 5745 C CA . GLY A 1 720 ? -21.831 -15.203 32.286 1.00 90.00 720 GLY A CA 1
ATOM 5746 C C . GLY A 1 720 ? -20.445 -14.582 32.078 1.00 90.00 720 GLY A C 1
ATOM 5747 O O . GLY A 1 720 ? -19.767 -14.267 33.052 1.00 90.00 720 GLY A O 1
ATOM 5748 N N . THR A 1 721 ? -19.993 -14.448 30.827 1.00 93.38 721 THR A N 1
ATOM 5749 C CA . THR A 1 721 ? -18.688 -13.866 30.477 1.00 93.38 721 THR A CA 1
ATOM 5750 C C . THR A 1 721 ? -18.817 -13.049 29.195 1.00 93.38 721 THR A C 1
ATOM 5752 O O . THR A 1 721 ? -19.246 -13.577 28.164 1.00 93.38 721 THR A O 1
ATOM 5755 N N . LEU A 1 722 ? -18.464 -11.766 29.257 1.00 93.75 722 LEU A N 1
ATOM 5756 C CA . LEU A 1 722 ? -18.615 -10.794 28.172 1.00 93.75 722 LEU A CA 1
ATOM 5757 C C . LEU A 1 722 ? -17.406 -9.859 28.120 1.00 93.75 722 LEU A C 1
ATOM 5759 O O . LEU A 1 722 ? -17.009 -9.312 29.141 1.00 93.75 722 LEU A O 1
ATOM 5763 N N . PHE A 1 723 ? -16.860 -9.644 26.926 1.00 94.56 723 PHE A N 1
ATOM 5764 C CA . PHE A 1 723 ? -15.841 -8.647 26.604 1.00 94.56 723 PHE A CA 1
ATOM 5765 C C . PHE A 1 723 ? -16.345 -7.781 25.445 1.00 94.56 723 PHE A C 1
ATOM 5767 O O . PHE A 1 723 ? -16.700 -8.305 24.393 1.00 94.56 723 PHE A O 1
ATOM 5774 N N . ALA A 1 724 ? -16.364 -6.463 25.607 1.00 91.31 724 ALA A N 1
ATOM 5775 C CA . ALA A 1 724 ? -16.774 -5.528 24.565 1.00 91.31 724 ALA A CA 1
ATOM 5776 C C . ALA A 1 724 ? -15.804 -4.353 24.489 1.00 91.31 724 ALA A C 1
ATOM 5778 O O . ALA A 1 724 ? -15.355 -3.836 25.511 1.00 91.31 724 ALA A O 1
ATOM 5779 N N . HIS A 1 725 ? -15.489 -3.922 23.273 1.00 88.56 725 HIS A N 1
ATOM 5780 C CA . HIS A 1 725 ? -14.492 -2.890 23.038 1.00 88.56 725 HIS A CA 1
ATOM 5781 C C . HIS A 1 725 ? -14.874 -2.019 21.838 1.00 88.56 725 HIS A C 1
ATOM 5783 O O . HIS A 1 725 ? -15.123 -2.522 20.743 1.00 88.56 725 HIS A O 1
ATOM 5789 N N . ILE A 1 726 ? -14.855 -0.701 22.031 1.00 81.25 726 ILE A N 1
ATOM 5790 C CA . ILE A 1 726 ? -15.009 0.311 20.985 1.00 81.25 726 ILE A CA 1
ATOM 5791 C C . ILE A 1 726 ? -13.640 0.915 20.707 1.00 81.25 726 ILE A C 1
ATOM 5793 O O . ILE A 1 726 ? -13.021 1.549 21.566 1.00 81.25 726 ILE A O 1
ATOM 5797 N N . ARG A 1 727 ? -13.147 0.664 19.497 1.00 71.06 727 ARG A N 1
ATOM 5798 C CA . ARG A 1 727 ? -11.858 1.149 19.024 1.00 71.06 727 ARG A CA 1
ATOM 5799 C C . ARG A 1 727 ? -12.005 2.545 18.431 1.00 71.06 727 ARG A C 1
ATOM 5801 O O . ARG A 1 727 ? -12.522 2.670 17.323 1.00 71.06 727 ARG A O 1
ATOM 5808 N N . ALA A 1 728 ? -11.453 3.536 19.128 1.00 61.50 728 ALA A N 1
ATOM 5809 C CA . ALA A 1 728 ? -11.250 4.880 18.601 1.00 61.50 728 ALA A CA 1
ATOM 5810 C C . ALA A 1 728 ? -10.343 4.837 17.363 1.00 61.50 728 ALA A C 1
ATOM 5812 O O . ALA A 1 728 ? -9.312 4.155 17.384 1.00 61.50 728 ALA A O 1
ATOM 5813 N N . ALA A 1 729 ? -10.690 5.552 16.290 1.00 48.62 729 ALA A N 1
ATOM 5814 C CA . ALA A 1 729 ? -9.815 5.674 15.121 1.00 48.62 729 ALA A CA 1
ATOM 5815 C C . ALA A 1 729 ? -8.414 6.179 15.532 1.00 48.62 729 ALA A C 1
ATOM 5817 O O . ALA A 1 729 ? -8.220 7.338 15.911 1.00 48.62 729 ALA A O 1
ATOM 5818 N N . THR A 1 730 ? -7.422 5.288 15.468 1.00 47.34 730 THR A N 1
ATOM 5819 C CA . THR A 1 730 ? -5.995 5.621 15.579 1.00 47.34 730 THR A CA 1
ATOM 5820 C C . THR A 1 730 ? -5.408 5.833 14.179 1.00 47.34 730 THR A C 1
ATOM 5822 O O . THR A 1 730 ? -6.120 5.769 13.180 1.00 47.34 730 THR A O 1
ATOM 5825 N N . SER A 1 731 ? -4.101 6.078 14.062 1.00 39.03 731 SER A N 1
ATOM 5826 C CA . SER A 1 731 ? -3.384 6.284 12.785 1.00 39.03 731 SER A CA 1
ATOM 5827 C C . SER A 1 731 ? -3.549 5.164 11.734 1.00 39.03 731 SER A C 1
ATOM 5829 O O . SER A 1 731 ? -3.116 5.326 10.593 1.00 39.03 731 SER A O 1
ATOM 5831 N N . THR A 1 732 ? -4.187 4.043 12.091 1.00 44.28 732 THR A N 1
ATOM 5832 C CA . THR A 1 732 ? -4.488 2.897 11.223 1.00 44.28 732 THR A CA 1
ATOM 5833 C C . THR A 1 732 ? -5.972 2.862 10.858 1.00 44.28 732 THR A C 1
ATOM 5835 O O . THR A 1 732 ? -6.831 3.089 11.706 1.00 44.28 732 THR A O 1
ATOM 5838 N N . ALA A 1 733 ? -6.290 2.552 9.596 1.00 49.28 733 ALA A N 1
ATOM 5839 C CA . ALA A 1 733 ? -7.678 2.413 9.159 1.00 49.28 733 ALA A CA 1
ATOM 5840 C C . ALA A 1 733 ? -8.394 1.321 9.973 1.00 49.28 733 ALA A C 1
ATOM 5842 O O . ALA A 1 733 ? -7.879 0.209 10.114 1.00 49.28 733 ALA A O 1
ATOM 5843 N N . ILE A 1 734 ? -9.579 1.633 10.498 1.00 62.00 734 ILE A N 1
ATOM 5844 C CA . ILE A 1 734 ? -10.415 0.665 11.212 1.00 62.00 734 ILE A CA 1
ATOM 5845 C C . ILE A 1 734 ? -10.871 -0.414 10.228 1.00 62.00 734 ILE A C 1
ATOM 5847 O O . ILE A 1 734 ? -11.416 -0.112 9.165 1.00 62.00 734 ILE A O 1
ATOM 5851 N N . ASN A 1 735 ? -10.631 -1.674 10.580 1.00 67.56 735 ASN A N 1
ATOM 5852 C CA . ASN A 1 735 ? -11.132 -2.836 9.859 1.00 67.56 735 ASN A CA 1
ATOM 5853 C C . ASN A 1 735 ? -11.623 -3.882 10.870 1.00 67.56 735 ASN A C 1
ATOM 5855 O O . ASN A 1 735 ? -11.263 -3.861 12.040 1.00 67.56 735 ASN A O 1
ATOM 5859 N N . THR A 1 736 ? -12.451 -4.830 10.446 1.00 70.06 736 THR A N 1
ATOM 5860 C CA . THR A 1 736 ? -12.964 -5.847 11.378 1.00 70.06 736 THR A CA 1
ATOM 5861 C C . THR A 1 736 ? -11.855 -6.719 11.978 1.00 70.06 736 THR A C 1
ATOM 5863 O O . THR A 1 736 ? -11.990 -7.164 13.114 1.00 70.06 736 THR A O 1
ATOM 5866 N N . ALA A 1 737 ? -10.739 -6.925 11.268 1.00 68.31 737 ALA A N 1
ATOM 5867 C CA . ALA A 1 737 ? -9.606 -7.718 11.749 1.00 68.31 737 ALA A CA 1
ATOM 5868 C C . ALA A 1 737 ? -8.870 -7.068 12.936 1.00 68.31 737 ALA A C 1
ATOM 5870 O O . ALA A 1 737 ? -8.346 -7.779 13.786 1.00 68.31 737 ALA A O 1
ATOM 5871 N N . ASN A 1 738 ? -8.866 -5.735 13.031 1.00 71.06 738 ASN A N 1
ATOM 5872 C CA . ASN A 1 738 ? -8.169 -4.983 14.072 1.00 71.06 738 ASN A CA 1
ATOM 5873 C C . ASN A 1 738 ? -9.075 -4.550 15.238 1.00 71.06 738 ASN A C 1
ATOM 5875 O O . ASN A 1 738 ? -8.589 -3.966 16.207 1.00 71.06 738 ASN A O 1
ATOM 5879 N N . ASN A 1 739 ? -10.371 -4.862 15.200 1.00 78.62 739 ASN A N 1
ATOM 5880 C CA . ASN A 1 739 ? -11.259 -4.618 16.333 1.00 78.62 739 ASN A CA 1
ATOM 5881 C C . ASN A 1 739 ? -11.000 -5.644 17.444 1.00 78.62 739 ASN A C 1
ATOM 5883 O O . ASN A 1 739 ? -11.015 -6.853 17.205 1.00 78.62 739 ASN A O 1
ATOM 5887 N N . HIS A 1 740 ? -10.792 -5.164 18.667 1.00 82.06 740 HIS A N 1
ATOM 5888 C CA . HIS A 1 740 ? -10.725 -6.005 19.861 1.00 82.06 740 HIS A CA 1
ATOM 5889 C C . HIS A 1 740 ? -12.100 -6.603 20.178 1.00 82.06 740 HIS A C 1
ATOM 5891 O O . HIS A 1 740 ? -13.104 -5.971 19.869 1.00 82.06 740 HIS A O 1
ATOM 5897 N N . PRO A 1 741 ? -12.174 -7.769 20.831 1.00 88.81 741 PRO A N 1
ATOM 5898 C CA . PRO A 1 741 ? -11.052 -8.532 21.374 1.00 88.81 741 PRO A CA 1
ATOM 5899 C C . PRO A 1 741 ? -10.456 -9.563 20.386 1.00 88.81 741 PRO A C 1
ATOM 5901 O O . PRO A 1 741 ? -11.057 -9.896 19.359 1.00 88.81 741 PRO A O 1
ATOM 5904 N N . PHE A 1 742 ? -9.245 -10.046 20.678 1.00 90.06 742 PHE A N 1
ATOM 5905 C CA . PHE A 1 742 ? -8.548 -11.102 19.930 1.00 90.06 742 PHE A CA 1
ATOM 5906 C C . PHE A 1 742 ? -8.739 -12.462 20.603 1.00 90.06 742 PHE A C 1
ATOM 5908 O O . PHE A 1 742 ? -8.821 -12.534 21.827 1.00 90.06 742 PHE A O 1
ATOM 5915 N N . VAL A 1 743 ? -8.809 -13.528 19.804 1.00 90.12 743 VAL A N 1
ATOM 5916 C CA . VAL A 1 743 ? -9.065 -14.896 20.277 1.00 90.12 743 VAL A CA 1
ATOM 5917 C C . VAL A 1 743 ? -7.849 -15.769 20.000 1.00 90.12 743 VAL A C 1
ATOM 5919 O O . VAL A 1 743 ? -7.407 -15.867 18.859 1.00 90.12 743 VAL A O 1
ATOM 5922 N N . PHE A 1 744 ? -7.359 -16.443 21.036 1.00 90.00 744 PHE A N 1
ATOM 5923 C CA . PHE A 1 744 ? -6.261 -17.402 20.992 1.00 90.00 744 PHE A CA 1
ATOM 5924 C C . PHE A 1 744 ? -6.737 -18.735 21.583 1.00 90.00 744 PHE A C 1
ATOM 5926 O O . PHE A 1 744 ? -6.586 -19.010 22.773 1.00 90.00 744 PHE A O 1
ATOM 5933 N N . GLY A 1 745 ? -7.370 -19.565 20.750 1.00 88.50 745 GLY A N 1
ATOM 5934 C CA . GLY A 1 745 ? -8.004 -20.806 21.200 1.00 88.50 745 GLY A CA 1
ATOM 5935 C C . GLY A 1 745 ? -9.196 -20.521 22.114 1.00 88.50 745 GLY A C 1
ATOM 5936 O O . GLY A 1 745 ? -10.177 -19.920 21.675 1.00 88.50 745 GLY A O 1
ATOM 5937 N N . ARG A 1 746 ? -9.123 -20.947 23.380 1.00 90.81 746 ARG A N 1
ATOM 5938 C CA . ARG A 1 746 ? -10.142 -20.608 24.384 1.00 90.81 746 ARG A CA 1
ATOM 5939 C C . ARG A 1 746 ? -9.881 -19.288 25.098 1.00 90.81 746 ARG A C 1
ATOM 5941 O O . ARG A 1 746 ? -10.712 -18.918 25.903 1.00 90.81 746 ARG A O 1
ATOM 5948 N N . HIS A 1 747 ? -8.746 -18.631 24.863 1.00 93.00 747 HIS A N 1
ATOM 5949 C CA . HIS A 1 747 ? -8.375 -17.394 25.549 1.00 93.00 747 HIS A CA 1
ATOM 5950 C C . HIS A 1 747 ? -8.770 -16.175 24.725 1.00 93.00 747 HIS A C 1
ATOM 5952 O O . HIS A 1 747 ? -8.664 -16.170 23.499 1.00 93.00 747 HIS A O 1
ATOM 5958 N N . ILE A 1 748 ? -9.191 -15.119 25.406 1.00 93.25 748 ILE A N 1
ATOM 5959 C CA . ILE A 1 748 ? -9.460 -13.810 24.824 1.00 93.25 748 ILE A CA 1
ATOM 5960 C C . ILE A 1 748 ? -8.465 -12.805 25.388 1.00 93.25 748 ILE A C 1
ATOM 5962 O O . ILE A 1 748 ? -8.174 -12.827 26.582 1.00 93.25 748 ILE A O 1
ATOM 5966 N N . PHE A 1 749 ? -8.002 -11.892 24.538 1.00 93.19 749 PHE A N 1
ATOM 5967 C CA . PHE A 1 749 ? -7.143 -10.779 24.919 1.00 93.19 749 PHE A CA 1
ATOM 5968 C C . PHE A 1 749 ? -7.641 -9.459 24.320 1.00 93.19 749 PHE A C 1
ATOM 5970 O O . PHE A 1 749 ? -7.973 -9.380 23.134 1.00 93.19 749 PHE A O 1
ATOM 5977 N N . MET A 1 750 ? -7.659 -8.397 25.121 1.00 89.31 750 MET A N 1
ATOM 5978 C CA . MET A 1 750 ? -7.851 -7.030 24.645 1.00 89.31 750 MET A CA 1
ATOM 5979 C C . MET A 1 750 ? -6.995 -6.044 25.428 1.00 89.31 750 MET A C 1
ATOM 5981 O O . MET A 1 750 ? -6.624 -6.273 26.578 1.00 89.31 750 MET A O 1
ATOM 5985 N N . HIS A 1 751 ? -6.692 -4.928 24.782 1.00 85.31 751 HIS A N 1
ATOM 5986 C CA . HIS A 1 751 ? -5.841 -3.890 25.332 1.00 85.31 751 HIS A CA 1
ATOM 5987 C C . HIS A 1 751 ? -6.362 -2.511 24.923 1.00 85.31 751 HIS A C 1
ATOM 5989 O O . HIS A 1 751 ? -6.901 -2.337 23.834 1.00 85.31 751 HIS A O 1
ATOM 5995 N N . ASN A 1 752 ? -6.177 -1.528 25.795 1.00 78.62 752 ASN A N 1
ATOM 5996 C CA . ASN A 1 752 ? -6.374 -0.117 25.523 1.00 78.62 752 ASN A CA 1
ATOM 5997 C C . ASN A 1 752 ? -5.165 0.670 26.023 1.00 78.62 752 ASN A C 1
ATOM 5999 O O . ASN A 1 752 ? -4.771 0.515 27.175 1.00 78.62 752 ASN A O 1
ATOM 6003 N N . GLY A 1 753 ? -4.611 1.530 25.179 1.00 75.44 753 GLY A N 1
ATOM 6004 C CA . GLY A 1 753 ? -3.362 2.224 25.455 1.00 75.44 753 GLY A CA 1
ATOM 6005 C C . GLY A 1 753 ? -2.373 2.049 24.312 1.00 75.44 753 GLY A C 1
ATOM 6006 O O . GLY A 1 753 ? -2.758 1.673 23.205 1.00 75.44 753 GLY A O 1
ATOM 6007 N N . THR A 1 754 ? -1.101 2.335 24.569 1.00 77.31 754 THR A N 1
ATOM 6008 C CA . THR A 1 754 ? -0.042 2.272 23.557 1.00 77.31 754 THR A CA 1
ATOM 6009 C C . THR A 1 754 ? 1.250 1.724 24.138 1.00 77.31 754 THR A C 1
ATOM 6011 O O . THR A 1 754 ? 1.714 2.185 25.188 1.00 77.31 754 THR A O 1
ATOM 6014 N N . ILE A 1 755 ? 1.884 0.813 23.399 1.00 84.19 755 ILE A N 1
ATOM 6015 C CA . ILE A 1 755 ? 3.304 0.502 23.593 1.00 84.19 755 ILE A CA 1
ATOM 6016 C C . ILE A 1 755 ? 4.123 1.650 22.990 1.00 84.19 755 ILE A C 1
ATOM 6018 O O . ILE A 1 755 ? 4.030 1.934 21.791 1.00 84.19 755 ILE A O 1
ATOM 6022 N N . ALA A 1 756 ? 4.926 2.326 23.812 1.00 79.44 756 ALA A N 1
ATOM 6023 C CA . ALA A 1 756 ? 5.780 3.409 23.342 1.00 79.44 756 ALA A CA 1
ATOM 6024 C C . ALA A 1 756 ? 6.783 2.885 22.306 1.00 79.44 756 ALA A C 1
ATOM 6026 O O . ALA A 1 756 ? 7.291 1.767 22.416 1.00 79.44 756 ALA A O 1
ATOM 6027 N N . HIS A 1 757 ? 7.081 3.693 21.286 1.00 78.12 757 HIS A N 1
ATOM 6028 C CA . HIS A 1 757 ? 8.051 3.331 20.245 1.00 78.12 757 HIS A CA 1
ATOM 6029 C C . HIS A 1 757 ? 7.718 2.024 19.495 1.00 78.12 757 HIS A C 1
ATOM 6031 O O . HIS A 1 757 ? 8.615 1.350 18.987 1.00 78.12 757 HIS A O 1
ATOM 6037 N N . TRP A 1 758 ? 6.427 1.669 19.388 1.00 83.94 758 TRP A N 1
ATOM 6038 C CA . TRP A 1 758 ? 5.947 0.437 18.742 1.00 83.94 758 TRP A CA 1
ATOM 6039 C C . TRP A 1 758 ? 6.609 0.109 17.387 1.00 83.94 758 TRP A C 1
ATOM 6041 O O . TRP A 1 758 ? 7.040 -1.034 17.224 1.00 83.94 758 TRP A O 1
ATOM 6051 N N . PRO A 1 759 ? 6.765 1.049 16.426 1.00 74.38 759 PRO A N 1
ATOM 6052 C CA . PRO A 1 759 ? 7.400 0.745 15.140 1.00 74.38 759 PRO A CA 1
ATOM 6053 C C . PRO A 1 759 ? 8.829 0.197 15.265 1.00 74.38 759 PRO A C 1
ATOM 6055 O O . PRO A 1 759 ? 9.212 -0.664 14.477 1.00 74.38 759 PRO A O 1
ATOM 6058 N N . ILE A 1 760 ? 9.581 0.651 16.274 1.00 77.12 760 ILE A N 1
ATOM 6059 C CA . ILE A 1 760 ? 10.969 0.244 16.532 1.00 77.12 760 ILE A CA 1
ATOM 6060 C C . ILE A 1 760 ? 10.996 -1.150 17.169 1.00 77.12 760 ILE A C 1
ATOM 6062 O O . ILE A 1 760 ? 11.724 -2.039 16.728 1.00 77.12 760 ILE A O 1
ATOM 6066 N N . VAL A 1 761 ? 10.166 -1.377 18.191 1.00 80.44 761 VAL A N 1
ATOM 6067 C CA . VAL A 1 761 ? 10.225 -2.610 18.996 1.00 80.44 761 VAL A CA 1
ATOM 6068 C C . VAL A 1 761 ? 9.465 -3.792 18.396 1.00 80.44 761 VAL A C 1
ATOM 6070 O O . VAL A 1 761 ? 9.771 -4.945 18.711 1.00 80.44 761 VAL A O 1
ATOM 6073 N N . LYS A 1 762 ? 8.513 -3.541 17.487 1.00 84.00 762 LYS A N 1
ATOM 6074 C CA . LYS A 1 762 ? 7.649 -4.559 16.867 1.00 84.00 762 LYS A CA 1
ATOM 6075 C C . LYS A 1 762 ? 8.428 -5.739 16.289 1.00 84.00 762 LYS A C 1
ATOM 6077 O O . LYS A 1 762 ? 8.042 -6.890 16.503 1.00 84.00 762 LYS A O 1
ATOM 6082 N N . ARG A 1 763 ? 9.512 -5.480 15.546 1.00 79.31 763 ARG A N 1
ATOM 6083 C CA . ARG A 1 763 ? 10.302 -6.540 14.892 1.00 79.31 763 ARG A CA 1
ATOM 6084 C C . ARG A 1 763 ? 10.923 -7.482 15.921 1.00 79.31 763 ARG A C 1
ATOM 6086 O O . ARG A 1 763 ? 10.840 -8.695 15.763 1.00 79.31 763 ARG A O 1
ATOM 6093 N N . ARG A 1 764 ? 11.492 -6.932 16.995 1.00 79.50 764 ARG A N 1
ATOM 6094 C CA . ARG A 1 764 ? 12.143 -7.714 18.052 1.00 79.50 764 ARG A CA 1
ATOM 6095 C C . ARG A 1 764 ? 11.133 -8.491 18.894 1.00 79.50 764 ARG A C 1
ATOM 6097 O O . ARG A 1 764 ? 11.373 -9.655 19.186 1.00 79.50 764 ARG A O 1
ATOM 6104 N N . ILE A 1 765 ? 9.977 -7.893 19.185 1.00 84.69 765 ILE A N 1
ATOM 6105 C CA . ILE A 1 765 ? 8.851 -8.577 19.840 1.00 84.69 765 ILE A CA 1
ATOM 6106 C C . ILE A 1 765 ? 8.357 -9.749 18.984 1.00 84.69 765 ILE A C 1
ATOM 6108 O O . ILE A 1 765 ? 8.143 -10.835 19.509 1.00 84.69 765 ILE A O 1
ATOM 6112 N N . SER A 1 766 ? 8.250 -9.567 17.662 1.00 84.94 766 SER A N 1
ATOM 6113 C CA . SER A 1 766 ? 7.806 -10.624 16.736 1.00 84.94 766 SER A CA 1
ATOM 6114 C C . SER A 1 766 ? 8.689 -11.873 16.787 1.00 84.94 766 SER A C 1
ATOM 6116 O O . SER A 1 766 ? 8.183 -12.975 16.626 1.00 84.94 766 SER A O 1
ATOM 6118 N N . MET A 1 767 ? 9.991 -11.714 17.050 1.00 83.06 767 MET A N 1
ATOM 6119 C CA . MET A 1 767 ? 10.937 -12.832 17.174 1.00 83.06 767 MET A CA 1
ATOM 6120 C C . MET A 1 767 ? 10.784 -13.627 18.479 1.00 83.06 767 MET A C 1
ATOM 6122 O O . MET A 1 767 ? 11.324 -14.724 18.580 1.00 83.06 767 MET A O 1
ATOM 6126 N N . LEU A 1 768 ? 10.091 -13.077 19.481 1.00 84.06 768 LEU A N 1
ATOM 6127 C CA . LEU A 1 768 ? 9.803 -13.764 20.743 1.00 84.06 768 LEU A CA 1
ATOM 6128 C C . LEU A 1 768 ? 8.484 -14.544 20.704 1.00 84.06 768 LEU A C 1
ATOM 6130 O O . LEU A 1 768 ? 8.215 -15.319 21.617 1.00 84.06 768 LEU A O 1
ATOM 6134 N N . ILE A 1 769 ? 7.654 -14.327 19.682 1.00 87.19 769 ILE A N 1
ATOM 6135 C CA . ILE A 1 769 ? 6.357 -14.986 19.540 1.00 87.19 769 ILE A CA 1
ATOM 6136 C C . ILE A 1 769 ? 6.578 -16.360 18.905 1.00 87.19 769 ILE A C 1
ATOM 6138 O O . ILE A 1 769 ? 7.239 -16.491 17.876 1.00 87.19 769 ILE A O 1
ATOM 6142 N N . SER A 1 770 ? 6.005 -17.393 19.516 1.00 84.19 770 SER A N 1
ATOM 6143 C CA . SER A 1 770 ? 6.003 -18.746 18.954 1.00 84.19 770 SER A CA 1
ATOM 6144 C C . SER A 1 770 ? 5.277 -18.777 17.610 1.00 84.19 770 SER A C 1
ATOM 6146 O O . SER A 1 770 ? 4.300 -18.055 17.406 1.00 84.19 770 SER A O 1
ATOM 6148 N N . GLN A 1 771 ? 5.708 -19.653 16.701 1.00 79.19 771 GLN A N 1
ATOM 6149 C CA . GLN A 1 771 ? 5.135 -19.738 15.355 1.00 79.19 771 GLN A CA 1
ATOM 6150 C C . GLN A 1 771 ? 3.601 -19.848 15.375 1.00 79.19 771 GLN A C 1
ATOM 6152 O O . GLN A 1 771 ? 2.922 -19.088 14.692 1.00 79.19 771 GLN A O 1
ATOM 6157 N N . ARG A 1 772 ? 3.043 -20.721 16.221 1.00 79.25 772 ARG A N 1
ATOM 6158 C CA . ARG A 1 772 ? 1.592 -20.926 16.295 1.00 79.25 772 ARG A CA 1
ATOM 6159 C C . ARG A 1 772 ? 0.828 -19.701 16.798 1.00 79.25 772 ARG A C 1
ATOM 6161 O O . ARG A 1 772 ? -0.261 -19.411 16.310 1.00 79.25 772 ARG A O 1
ATOM 6168 N N . MET A 1 773 ? 1.371 -18.975 17.775 1.00 85.50 773 MET A N 1
ATOM 6169 C CA . MET A 1 773 ? 0.724 -17.746 18.247 1.00 85.50 773 MET A CA 1
ATOM 6170 C C . MET A 1 773 ? 0.868 -16.619 17.229 1.00 85.50 773 MET A C 1
ATOM 6172 O O . MET A 1 773 ? -0.034 -15.796 17.109 1.00 85.50 773 MET A O 1
ATOM 6176 N N . TYR A 1 774 ? 1.954 -16.613 16.453 1.00 83.62 774 TYR A N 1
ATOM 6177 C CA . TYR A 1 774 ? 2.146 -15.674 15.353 1.00 83.62 774 TYR A CA 1
ATOM 6178 C C . TYR A 1 774 ? 1.160 -15.918 14.203 1.00 83.62 774 TYR A C 1
ATOM 6180 O O . TYR A 1 774 ? 0.650 -14.962 13.629 1.00 83.62 774 TYR A O 1
ATOM 6188 N N . GLU A 1 775 ? 0.817 -17.176 13.910 1.00 80.00 775 GLU A N 1
ATOM 6189 C CA . GLU A 1 775 ? -0.236 -17.540 12.943 1.00 80.00 775 GLU A CA 1
ATOM 6190 C C . GLU A 1 775 ? -1.627 -17.017 13.346 1.00 80.00 775 GLU A C 1
ATOM 6192 O O . GLU A 1 775 ? -2.495 -16.846 12.493 1.00 80.00 775 GLU A O 1
ATOM 6197 N N . CYS A 1 776 ? -1.840 -16.718 14.632 1.00 75.12 776 CYS A N 1
ATOM 6198 C CA . CYS A 1 776 ? -3.079 -16.119 15.131 1.00 75.12 776 CYS A CA 1
ATOM 6199 C C . CYS A 1 776 ? -3.107 -14.580 15.010 1.00 75.12 776 CYS A C 1
ATOM 6201 O O . CYS A 1 776 ? -4.102 -13.969 15.401 1.00 75.12 776 CYS A O 1
ATOM 6203 N N . VAL A 1 777 ? -2.040 -13.950 14.499 1.00 80.69 777 VAL A N 1
ATOM 6204 C CA . VAL A 1 777 ? -1.933 -12.495 14.306 1.00 80.69 777 VAL A CA 1
ATOM 6205 C C . VAL A 1 777 ? -2.338 -12.128 12.876 1.00 80.69 777 VAL A C 1
ATOM 6207 O O . VAL A 1 777 ? -1.618 -12.395 11.917 1.00 80.69 777 VAL A O 1
ATOM 6210 N N . TYR A 1 778 ? -3.473 -11.451 12.725 1.00 73.62 778 TYR A N 1
ATOM 6211 C CA . TYR A 1 778 ? -4.030 -11.039 11.431 1.00 73.62 778 TYR A CA 1
ATOM 6212 C C . TYR A 1 778 ? -3.714 -9.575 11.083 1.00 73.62 778 TYR A C 1
ATOM 6214 O O . TYR A 1 778 ? -3.633 -9.197 9.909 1.00 73.62 778 TYR A O 1
ATOM 6222 N N . GLY A 1 779 ? -3.547 -8.722 12.092 1.00 70.38 779 GLY A N 1
ATOM 6223 C CA . GLY A 1 779 ? -3.297 -7.288 11.985 1.00 70.38 779 GLY A CA 1
ATOM 6224 C C . GLY A 1 779 ? -1.845 -6.888 12.261 1.00 70.38 779 GLY A C 1
ATOM 6225 O O . GLY A 1 779 ? -0.923 -7.700 12.248 1.00 70.38 779 GLY A O 1
ATOM 6226 N N . SER A 1 780 ? -1.612 -5.579 12.423 1.00 69.56 780 SER A N 1
ATOM 6227 C CA . SER A 1 780 ? -0.289 -4.971 12.681 1.00 69.56 780 SER A CA 1
ATOM 6228 C C . SER A 1 780 ? -0.225 -4.185 13.993 1.00 69.56 780 SER A C 1
ATOM 6230 O O . SER A 1 780 ? 0.667 -3.351 14.177 1.00 69.56 780 SER A O 1
ATOM 6232 N N . THR A 1 781 ? -1.222 -4.369 14.854 1.00 75.75 781 THR A N 1
ATOM 6233 C CA . THR A 1 781 ? -1.450 -3.535 16.035 1.00 75.75 781 THR A CA 1
ATOM 6234 C C . THR A 1 781 ? -0.668 -4.058 17.225 1.00 75.75 781 THR A C 1
ATOM 6236 O O . THR A 1 781 ? -0.629 -5.266 17.443 1.00 75.75 781 THR A O 1
ATOM 6239 N N . ASP A 1 782 ? -0.101 -3.147 18.009 1.00 84.38 782 ASP A N 1
ATOM 6240 C CA . ASP A 1 782 ? 0.629 -3.435 19.250 1.00 84.38 782 ASP A CA 1
ATOM 6241 C C . ASP A 1 782 ? -0.116 -4.410 20.178 1.00 84.38 782 ASP A C 1
ATOM 6243 O O . ASP A 1 782 ? 0.465 -5.351 20.709 1.00 84.38 782 ASP A O 1
ATOM 6247 N N . SER A 1 783 ? -1.432 -4.251 20.262 1.00 83.62 783 SER A N 1
ATOM 6248 C CA . SER A 1 783 ? -2.355 -5.027 21.088 1.00 83.62 783 SER A CA 1
ATOM 6249 C C . SER A 1 783 ? -2.435 -6.512 20.704 1.00 83.62 783 SER A C 1
ATOM 6251 O O . SER A 1 783 ? -2.523 -7.373 21.574 1.00 83.62 783 SER A O 1
ATOM 6253 N N . GLU A 1 784 ? -2.374 -6.831 19.410 1.00 86.50 784 GLU A N 1
ATOM 6254 C CA . GLU A 1 784 ? -2.481 -8.212 18.911 1.00 86.50 784 GLU A CA 1
ATOM 6255 C C . GLU A 1 784 ? -1.167 -8.969 19.096 1.00 86.50 784 GLU A C 1
ATOM 6257 O O . GLU A 1 784 ? -1.151 -10.115 19.540 1.00 86.50 784 GLU A O 1
ATOM 6262 N N . TYR A 1 785 ? -0.050 -8.288 18.829 1.00 90.94 785 TYR A N 1
ATOM 6263 C CA . TYR A 1 785 ? 1.287 -8.831 19.048 1.00 90.94 785 TYR A CA 1
ATOM 6264 C C . TYR A 1 785 ? 1.582 -9.009 20.538 1.00 90.94 785 TYR A C 1
ATOM 6266 O O . TYR A 1 785 ? 2.184 -10.010 20.916 1.00 90.94 785 TYR A O 1
ATOM 6274 N N . LEU A 1 786 ? 1.135 -8.080 21.391 1.00 92.81 786 LEU A N 1
ATOM 6275 C CA . LEU A 1 786 ? 1.212 -8.246 22.841 1.00 92.81 786 LEU A CA 1
ATOM 6276 C C . LEU A 1 786 ? 0.387 -9.455 23.302 1.00 92.81 786 LEU A C 1
ATOM 6278 O O . LEU A 1 786 ? 0.885 -10.246 24.097 1.00 92.81 786 LEU A O 1
ATOM 6282 N N . GLY A 1 787 ? -0.827 -9.640 22.771 1.00 92.31 787 GLY A N 1
ATOM 6283 C CA . GLY A 1 787 ? -1.646 -10.824 23.049 1.00 92.31 787 GLY A CA 1
ATOM 6284 C C . GLY A 1 787 ? -0.968 -12.132 22.622 1.00 92.31 787 GLY A C 1
ATOM 6285 O O . GLY A 1 787 ? -0.943 -13.096 23.384 1.00 92.31 787 GLY A O 1
ATOM 6286 N N . ALA A 1 788 ? -0.340 -12.156 21.446 1.00 92.50 788 ALA A N 1
ATOM 6287 C CA . ALA A 1 788 ? 0.388 -13.325 20.953 1.00 92.50 788 ALA A CA 1
ATOM 6288 C C . ALA A 1 788 ? 1.677 -13.615 21.750 1.00 92.50 788 ALA A C 1
ATOM 6290 O O . ALA A 1 788 ? 2.010 -14.780 21.993 1.00 92.50 788 ALA A O 1
ATOM 6291 N N . LEU A 1 789 ? 2.388 -12.575 22.204 1.00 94.50 789 LEU A N 1
ATOM 6292 C CA . LEU A 1 789 ? 3.536 -12.716 23.106 1.00 94.50 789 LEU A CA 1
ATOM 6293 C C . LEU A 1 789 ? 3.099 -13.249 24.477 1.00 94.50 789 LEU A C 1
ATOM 6295 O O . LEU A 1 789 ? 3.709 -14.184 24.994 1.00 94.50 789 LEU A O 1
ATOM 6299 N N . TYR A 1 790 ? 2.006 -12.713 25.022 1.00 95.56 790 TYR A N 1
ATOM 6300 C CA . TYR A 1 790 ? 1.378 -13.204 26.246 1.00 95.56 790 TYR A CA 1
ATOM 6301 C C . TYR A 1 790 ? 1.043 -14.692 26.144 1.00 95.56 790 TYR A C 1
ATOM 6303 O O . TYR A 1 790 ? 1.471 -15.473 26.992 1.00 95.56 790 TYR A O 1
ATOM 6311 N N . MET A 1 791 ? 0.361 -15.104 25.075 1.00 95.00 791 MET A N 1
ATOM 6312 C CA . MET A 1 791 ? 0.015 -16.509 24.871 1.00 95.00 791 MET A CA 1
ATOM 6313 C C . MET A 1 791 ? 1.243 -17.391 24.669 1.00 95.00 791 MET A C 1
ATOM 6315 O O . MET A 1 791 ? 1.269 -18.513 25.164 1.00 95.00 791 MET A O 1
ATOM 6319 N N . THR A 1 792 ? 2.288 -16.884 24.013 1.00 93.50 792 THR A N 1
ATOM 6320 C CA . THR A 1 792 ? 3.564 -17.604 23.899 1.00 93.50 792 THR A CA 1
ATOM 6321 C C . THR A 1 792 ? 4.180 -17.853 25.277 1.00 93.50 792 THR A C 1
ATOM 6323 O O . THR A 1 792 ? 4.592 -18.972 25.574 1.00 93.50 792 THR A O 1
ATOM 6326 N N . ASN A 1 793 ? 4.193 -16.838 26.142 1.00 93.50 793 ASN A N 1
ATOM 6327 C CA . ASN A 1 793 ? 4.712 -16.955 27.503 1.00 93.50 793 ASN A CA 1
ATOM 6328 C C . ASN A 1 793 ? 3.826 -17.813 28.421 1.00 93.50 793 ASN A C 1
ATOM 6330 O O . ASN A 1 793 ? 4.358 -18.444 29.332 1.00 93.50 793 ASN A O 1
ATOM 6334 N N . LEU A 1 794 ? 2.509 -17.844 28.194 1.00 93.88 794 LEU A N 1
ATOM 6335 C CA . LEU A 1 794 ? 1.559 -18.641 28.974 1.00 93.88 794 LEU A CA 1
ATOM 6336 C C . LEU A 1 794 ? 1.617 -20.129 28.613 1.00 93.88 794 LEU A C 1
ATOM 6338 O O . LEU A 1 794 ? 1.593 -20.988 29.490 1.00 93.88 794 LEU A O 1
ATOM 6342 N N . VAL A 1 795 ? 1.683 -20.426 27.315 1.00 90.75 795 VAL A N 1
ATOM 6343 C CA . VAL A 1 795 ? 1.662 -21.797 26.796 1.00 90.75 795 VAL A CA 1
ATOM 6344 C C . VAL A 1 795 ? 3.010 -22.498 26.971 1.00 90.75 795 VAL A C 1
ATOM 6346 O O . VAL A 1 795 ? 3.042 -23.708 27.200 1.00 90.75 795 VAL A O 1
ATOM 6349 N N . GLY A 1 796 ? 4.116 -21.751 26.901 1.00 85.38 796 GLY A N 1
ATOM 6350 C CA . GLY A 1 796 ? 5.459 -22.316 27.003 1.00 85.38 796 GLY A CA 1
ATOM 6351 C C . GLY A 1 796 ? 5.735 -23.294 25.859 1.00 85.38 796 GLY A C 1
ATOM 6352 O O . GLY A 1 796 ? 5.597 -22.933 24.692 1.00 85.38 796 GLY A O 1
ATOM 6353 N N . ASP A 1 797 ? 6.107 -24.531 26.184 1.00 75.62 797 ASP A N 1
ATOM 6354 C CA . ASP A 1 797 ? 6.479 -25.546 25.188 1.00 75.62 797 ASP A CA 1
ATOM 6355 C C . ASP A 1 797 ? 5.297 -26.339 24.610 1.00 75.62 797 ASP A C 1
ATOM 6357 O O . ASP A 1 797 ? 5.423 -26.952 23.551 1.00 75.62 797 ASP A O 1
ATOM 6361 N N . ASP A 1 798 ? 4.118 -26.304 25.243 1.00 77.88 798 ASP A N 1
ATOM 6362 C CA . ASP A 1 798 ? 2.930 -27.029 24.766 1.00 77.88 798 ASP A CA 1
ATOM 6363 C C . ASP A 1 798 ? 2.177 -26.252 23.681 1.00 77.88 798 ASP A C 1
ATOM 6365 O O . ASP A 1 798 ? 0.988 -25.931 23.775 1.00 77.88 798 ASP A O 1
ATOM 6369 N N . GLN A 1 799 ? 2.889 -25.949 22.603 1.00 68.12 799 GLN A N 1
ATOM 6370 C CA . GLN A 1 799 ? 2.348 -25.213 21.470 1.00 68.12 799 GLN A CA 1
ATOM 6371 C C . GLN A 1 799 ? 1.208 -25.976 20.786 1.00 68.12 799 GLN A C 1
ATOM 6373 O O . GLN A 1 799 ? 0.414 -25.367 20.075 1.00 68.12 799 GLN A O 1
ATOM 6378 N N . GLN A 1 800 ? 1.076 -27.296 20.974 1.00 66.75 800 GLN A N 1
ATOM 6379 C CA . GLN A 1 800 ? 0.084 -28.069 20.233 1.00 66.75 800 GLN A CA 1
ATOM 6380 C C . GLN A 1 800 ? -1.337 -27.963 20.812 1.00 66.75 800 GLN A C 1
ATOM 6382 O O . GLN A 1 800 ? -2.299 -27.850 20.047 1.00 66.75 800 GLN A O 1
ATOM 6387 N N . ASN A 1 801 ? -1.469 -27.941 22.140 1.00 77.75 801 ASN A N 1
ATOM 6388 C CA . ASN A 1 801 ? -2.770 -27.933 22.813 1.00 77.75 801 ASN A CA 1
ATOM 6389 C C . ASN A 1 801 ? -2.925 -26.825 23.865 1.00 77.75 801 ASN A C 1
ATOM 6391 O O . ASN A 1 801 ? -4.036 -26.615 24.352 1.00 77.75 801 ASN A O 1
ATOM 6395 N N . GLY A 1 802 ? -1.865 -26.081 24.196 1.00 82.25 802 GLY A N 1
ATOM 6396 C CA . GLY A 1 802 ? -1.884 -25.099 25.282 1.00 82.25 802 GLY A CA 1
ATOM 6397 C C . GLY A 1 802 ? -2.937 -23.998 25.138 1.00 82.25 802 GLY A C 1
ATOM 6398 O O . GLY A 1 802 ? -3.600 -23.657 26.111 1.00 82.25 802 GLY A O 1
ATOM 6399 N N . ALA A 1 803 ? -3.208 -23.514 23.921 1.00 85.06 803 ALA A N 1
ATOM 6400 C CA . ALA A 1 803 ? -4.250 -22.502 23.688 1.00 85.06 803 ALA A CA 1
ATOM 6401 C C . ALA A 1 803 ? -5.683 -22.987 24.006 1.00 85.06 803 ALA A C 1
ATOM 6403 O O . ALA A 1 803 ? -6.602 -22.176 24.124 1.00 85.06 803 ALA A O 1
ATOM 6404 N N . SER A 1 804 ? -5.889 -24.299 24.142 1.00 85.88 804 SER A N 1
ATOM 6405 C CA . SER A 1 804 ? -7.171 -24.914 24.507 1.00 85.88 804 SER A CA 1
ATOM 6406 C C . SER A 1 804 ? -7.252 -25.277 25.997 1.00 85.88 804 SER A C 1
ATOM 6408 O O . SER A 1 804 ? -8.316 -25.688 26.461 1.00 85.88 804 SER A O 1
ATOM 6410 N N . LYS A 1 805 ? -6.156 -25.124 26.754 1.00 88.81 805 LYS A N 1
ATOM 6411 C CA . LYS A 1 805 ? -6.076 -25.426 28.190 1.00 88.81 805 LYS A CA 1
ATOM 6412 C C . LYS A 1 805 ? -6.471 -24.224 29.044 1.00 88.81 805 LYS A C 1
ATOM 6414 O O . LYS A 1 805 ? -6.333 -23.073 28.629 1.00 88.81 805 LYS A O 1
ATOM 6419 N N . THR A 1 806 ? -6.949 -24.497 30.253 1.00 89.12 806 THR A N 1
ATOM 6420 C CA . THR A 1 806 ? -7.110 -23.494 31.315 1.00 89.12 806 THR A CA 1
ATOM 6421 C C . THR A 1 806 ? -5.809 -23.339 32.090 1.00 89.12 806 THR A C 1
ATOM 6423 O O . THR A 1 806 ? -5.091 -24.318 32.294 1.00 89.12 806 THR A O 1
ATOM 6426 N N . TYR A 1 807 ? -5.540 -22.135 32.582 1.00 92.31 807 TYR A N 1
ATOM 6427 C CA . TYR A 1 807 ? -4.377 -21.838 33.421 1.00 92.31 807 TYR A CA 1
ATOM 6428 C C . TYR A 1 807 ? -4.836 -21.179 34.715 1.00 92.31 807 TYR A C 1
ATOM 6430 O O . TYR A 1 807 ? -5.876 -20.525 34.739 1.00 92.31 807 TYR A O 1
ATOM 6438 N N . SER A 1 808 ? -4.072 -21.331 35.795 1.00 92.44 808 SER A N 1
ATOM 6439 C CA . SER A 1 808 ? -4.354 -20.596 37.030 1.00 92.44 808 SER A CA 1
ATOM 6440 C C . SER A 1 808 ? -4.175 -19.090 36.820 1.00 92.44 808 SER A C 1
ATOM 6442 O O . SER A 1 808 ? -3.336 -18.649 36.027 1.00 92.44 808 SER A O 1
ATOM 6444 N N . LEU A 1 809 ? -4.907 -18.282 37.589 1.00 92.25 809 LEU A N 1
ATOM 6445 C CA . LEU A 1 809 ? -4.778 -16.824 37.559 1.00 92.25 809 LEU A CA 1
ATOM 6446 C C . LEU A 1 809 ? -3.332 -16.345 37.806 1.00 92.25 809 LEU A C 1
ATOM 6448 O O . LEU A 1 809 ? -2.888 -15.372 37.199 1.00 92.25 809 LEU A O 1
ATOM 6452 N N . ASN A 1 810 ? -2.570 -17.055 38.646 1.00 92.31 810 ASN A N 1
ATOM 6453 C CA . ASN A 1 810 ? -1.153 -16.769 38.893 1.00 92.31 810 ASN A CA 1
ATOM 6454 C C . ASN A 1 810 ? -0.288 -16.983 37.644 1.00 92.31 810 ASN A C 1
ATOM 6456 O O . ASN A 1 810 ? 0.563 -16.151 37.345 1.00 92.31 810 ASN A O 1
ATOM 6460 N N . GLN A 1 811 ? -0.515 -18.067 36.897 1.00 94.06 811 GLN A N 1
ATOM 6461 C CA . GLN A 1 811 ? 0.201 -18.324 35.643 1.00 94.06 811 GLN A CA 1
ATOM 6462 C C . GLN A 1 811 ? -0.136 -17.265 34.591 1.00 94.06 811 GLN A C 1
ATOM 6464 O O . GLN A 1 811 ? 0.761 -16.757 33.920 1.00 94.06 811 GLN A O 1
ATOM 6469 N N . MET A 1 812 ? -1.413 -16.879 34.488 1.00 94.88 812 MET A N 1
ATOM 6470 C CA . MET A 1 812 ? -1.840 -15.796 33.599 1.00 94.88 812 MET A CA 1
ATOM 6471 C C . MET A 1 812 ? -1.154 -14.472 33.963 1.00 94.88 812 MET A C 1
ATOM 6473 O O . MET A 1 812 ? -0.625 -13.803 33.077 1.00 94.88 812 MET A O 1
ATOM 6477 N N . LYS A 1 813 ? -1.097 -14.121 35.255 1.00 94.50 813 LYS A N 1
ATOM 6478 C CA . LYS A 1 813 ? -0.419 -12.911 35.747 1.00 94.50 813 LYS A CA 1
ATOM 6479 C C . LYS A 1 813 ? 1.082 -12.924 35.435 1.00 94.50 813 LYS A C 1
ATOM 6481 O O . LYS A 1 813 ? 1.591 -11.978 34.843 1.00 94.50 813 LYS A O 1
ATOM 6486 N N . GLN A 1 814 ? 1.773 -14.020 35.739 1.00 94.06 814 GLN A N 1
ATOM 6487 C CA . GLN A 1 814 ? 3.210 -14.154 35.474 1.00 94.06 814 GLN A CA 1
ATOM 6488 C C . GLN A 1 814 ? 3.541 -14.063 33.978 1.00 94.06 814 GLN A C 1
ATOM 6490 O O . GLN A 1 814 ? 4.538 -13.451 33.596 1.00 94.06 814 GLN A O 1
ATOM 6495 N N . ALA A 1 815 ? 2.705 -14.643 33.112 1.00 94.56 815 ALA A N 1
ATOM 6496 C CA . ALA A 1 815 ? 2.912 -14.592 31.668 1.00 94.56 815 ALA A CA 1
ATOM 6497 C C . ALA A 1 815 ? 2.791 -13.164 31.110 1.00 94.56 815 ALA A C 1
ATOM 6499 O O . ALA A 1 815 ? 3.587 -12.770 30.249 1.00 94.56 815 ALA A O 1
ATOM 6500 N N . ILE A 1 816 ? 1.828 -12.367 31.593 1.00 95.38 816 ILE A N 1
ATOM 6501 C CA . ILE A 1 816 ? 1.674 -10.978 31.139 1.00 95.38 816 ILE A CA 1
ATOM 6502 C C . ILE A 1 816 ? 2.734 -10.054 31.748 1.00 95.38 816 ILE A C 1
ATOM 6504 O O . ILE A 1 816 ? 3.278 -9.225 31.021 1.00 95.38 816 ILE A O 1
ATOM 6508 N N . GLU A 1 817 ? 3.117 -10.250 33.015 1.00 94.31 817 GLU A N 1
ATOM 6509 C CA . GLU A 1 817 ? 4.255 -9.559 33.642 1.00 94.31 817 GLU A CA 1
ATOM 6510 C C . GLU A 1 817 ? 5.535 -9.783 32.833 1.00 94.31 817 GLU A C 1
ATOM 6512 O O . GLU A 1 817 ? 6.153 -8.822 32.376 1.00 94.31 817 GLU A O 1
ATOM 6517 N N . LYS A 1 818 ? 5.860 -11.045 32.527 1.00 93.81 818 LYS A N 1
ATOM 6518 C CA . LYS A 1 818 ? 7.008 -11.409 31.686 1.00 93.81 818 LYS A CA 1
ATOM 6519 C C . LYS A 1 818 ? 6.953 -10.758 30.301 1.00 93.81 818 LYS A C 1
ATOM 6521 O O . LYS A 1 818 ? 7.976 -10.313 29.785 1.00 93.81 818 LYS A O 1
ATOM 6526 N N . SER A 1 819 ? 5.768 -10.679 29.697 1.00 94.88 819 SER A N 1
ATOM 6527 C CA . SER A 1 819 ? 5.589 -10.047 28.383 1.00 94.88 819 SER A CA 1
ATOM 6528 C C . SER A 1 819 ? 5.863 -8.540 28.438 1.00 94.88 819 SER A C 1
ATOM 6530 O O . SER A 1 819 ? 6.546 -8.006 27.565 1.00 94.88 819 SER A O 1
ATOM 6532 N N . ILE A 1 820 ? 5.389 -7.852 29.484 1.00 93.44 820 ILE A N 1
ATOM 6533 C CA . ILE A 1 820 ? 5.662 -6.426 29.716 1.00 93.44 820 ILE A CA 1
ATOM 6534 C C . ILE A 1 820 ? 7.160 -6.200 29.979 1.00 93.44 820 ILE A C 1
ATOM 6536 O O . ILE A 1 820 ? 7.745 -5.276 29.410 1.00 93.44 820 ILE A O 1
ATOM 6540 N N . GLU A 1 821 ? 7.802 -7.053 30.782 1.00 90.88 821 GLU A N 1
ATOM 6541 C CA . GLU A 1 821 ? 9.247 -6.992 31.048 1.00 90.88 821 GLU A CA 1
ATOM 6542 C C . GLU A 1 821 ? 10.072 -7.133 29.765 1.00 90.88 821 GLU A C 1
ATOM 6544 O O . GLU A 1 821 ? 10.971 -6.327 29.522 1.00 90.88 821 GLU A O 1
ATOM 6549 N N . GLN A 1 822 ? 9.738 -8.106 28.910 1.00 92.75 822 GLN A N 1
ATOM 6550 C CA . GLN A 1 822 ? 10.401 -8.309 27.619 1.00 92.75 822 GLN A CA 1
ATOM 6551 C C . GLN A 1 822 ? 10.280 -7.078 26.715 1.00 92.75 822 GLN A C 1
ATOM 6553 O O . GLN A 1 822 ? 11.256 -6.684 26.081 1.00 92.75 822 GLN A O 1
ATOM 6558 N N . ILE A 1 823 ? 9.110 -6.436 26.682 1.00 91.81 823 ILE A N 1
ATOM 6559 C CA . ILE A 1 823 ? 8.896 -5.216 25.892 1.00 91.81 823 ILE A CA 1
ATOM 6560 C C . ILE A 1 823 ? 9.754 -4.067 26.420 1.00 91.81 823 ILE A C 1
ATOM 6562 O O . ILE A 1 823 ? 10.439 -3.413 25.636 1.00 91.81 823 ILE A O 1
ATOM 6566 N N . ILE A 1 824 ? 9.762 -3.843 27.736 1.00 89.50 824 ILE A N 1
ATOM 6567 C CA . ILE A 1 824 ? 10.572 -2.787 28.362 1.00 89.50 824 ILE A CA 1
ATOM 6568 C C . ILE A 1 824 ? 12.066 -3.040 28.134 1.00 89.50 824 ILE A C 1
ATOM 6570 O O . ILE A 1 824 ? 12.817 -2.100 27.872 1.00 89.50 824 ILE A O 1
ATOM 6574 N N . PHE A 1 825 ? 12.507 -4.296 28.209 1.00 87.44 825 PHE A N 1
ATOM 6575 C CA . PHE A 1 825 ? 13.885 -4.676 27.918 1.00 87.44 825 PHE A CA 1
ATOM 6576 C C . PHE A 1 825 ? 14.262 -4.338 26.471 1.00 87.44 825 PHE A C 1
ATOM 6578 O O . PHE A 1 825 ? 15.251 -3.648 26.245 1.00 87.44 825 PHE A O 1
ATOM 6585 N N . ILE A 1 826 ? 13.431 -4.738 25.504 1.00 86.38 826 ILE A N 1
ATOM 6586 C CA . ILE A 1 826 ? 13.639 -4.444 24.080 1.00 86.38 826 ILE A CA 1
ATOM 6587 C C . ILE A 1 826 ? 13.674 -2.932 23.823 1.00 86.38 826 ILE A C 1
ATOM 6589 O O . ILE A 1 826 ? 14.501 -2.461 23.045 1.00 86.38 826 ILE A O 1
ATOM 6593 N N . GLN A 1 827 ? 12.799 -2.157 24.472 1.00 87.19 827 GLN A N 1
ATOM 6594 C CA . GLN A 1 827 ? 12.807 -0.696 24.356 1.00 87.19 827 GLN A CA 1
ATOM 6595 C C . GLN A 1 827 ? 14.139 -0.105 24.828 1.00 87.19 827 GLN A C 1
ATOM 6597 O O . GLN A 1 827 ? 14.694 0.748 24.146 1.00 87.19 827 GLN A O 1
ATOM 6602 N N . LYS A 1 828 ? 14.672 -0.579 25.960 1.00 85.19 828 LYS A N 1
ATOM 6603 C CA . LYS A 1 828 ? 15.973 -0.136 26.484 1.00 85.19 828 LYS A CA 1
ATOM 6604 C C . LYS A 1 828 ? 17.154 -0.597 25.626 1.00 85.19 828 LYS A C 1
ATOM 6606 O O . LYS A 1 828 ? 18.145 0.115 25.551 1.00 85.19 828 LYS A O 1
ATOM 6611 N N . GLU A 1 829 ? 17.059 -1.773 25.009 1.00 84.31 829 GLU A N 1
ATOM 6612 C CA . GLU A 1 829 ? 18.100 -2.326 24.132 1.00 84.31 829 GLU A CA 1
ATOM 6613 C C . GLU A 1 829 ? 18.205 -1.542 22.814 1.00 84.31 829 GLU A C 1
ATOM 6615 O O . GLU A 1 829 ? 19.307 -1.251 22.359 1.00 84.31 829 GLU A O 1
ATOM 6620 N N . LEU A 1 830 ? 17.067 -1.196 22.202 1.00 78.06 830 LEU A N 1
ATOM 6621 C CA . LEU A 1 830 ? 17.021 -0.618 20.853 1.00 78.06 830 LEU A CA 1
ATOM 6622 C C . LEU A 1 830 ? 17.040 0.915 20.814 1.00 78.06 830 LEU A C 1
ATOM 6624 O O . LEU A 1 830 ? 17.321 1.487 19.763 1.00 78.06 830 LEU A O 1
ATOM 6628 N N . ILE A 1 831 ? 16.685 1.588 21.909 1.00 80.06 831 ILE A N 1
ATOM 6629 C CA . ILE A 1 831 ? 16.515 3.045 21.933 1.00 80.06 831 ILE A CA 1
ATOM 6630 C C . ILE A 1 831 ? 17.645 3.668 22.745 1.00 80.06 831 ILE A C 1
ATOM 6632 O O . ILE A 1 831 ? 17.680 3.582 23.971 1.00 80.06 831 ILE A O 1
ATOM 6636 N N . HIS A 1 832 ? 18.552 4.349 22.050 1.00 70.31 832 HIS A N 1
ATOM 6637 C CA . HIS A 1 832 ? 19.615 5.135 22.667 1.00 70.31 832 HIS A CA 1
ATOM 6638 C C . HIS A 1 832 ? 19.066 6.522 23.053 1.00 70.31 832 HIS A C 1
ATOM 6640 O O . HIS A 1 832 ? 19.019 7.424 22.220 1.00 70.31 832 HIS A O 1
ATOM 6646 N N . GLY A 1 833 ? 18.586 6.689 24.293 1.00 68.44 833 GLY A N 1
ATOM 6647 C CA . GLY A 1 833 ? 18.038 7.961 24.793 1.00 68.44 833 GLY A CA 1
ATOM 6648 C C . GLY A 1 833 ? 16.887 7.800 25.794 1.00 68.44 833 GLY A C 1
ATOM 6649 O O . GLY A 1 833 ? 16.790 6.789 26.488 1.00 68.44 833 GLY A O 1
ATOM 6650 N N . GLU A 1 834 ? 16.007 8.805 25.878 1.00 70.44 834 GLU A N 1
ATOM 6651 C CA . GLU A 1 834 ? 14.823 8.778 26.748 1.00 70.44 834 GLU A CA 1
ATOM 6652 C C . GLU A 1 834 ? 13.759 7.811 26.192 1.00 70.44 834 GLU A C 1
ATOM 6654 O O . GLU A 1 834 ? 13.130 8.046 25.155 1.00 70.44 834 GLU A O 1
ATOM 6659 N N . VAL A 1 835 ? 13.567 6.685 26.880 1.00 76.31 835 VAL A N 1
ATOM 6660 C CA . VAL A 1 835 ? 12.566 5.676 26.518 1.00 76.31 835 VAL A CA 1
ATOM 6661 C C . VAL A 1 835 ? 11.187 6.152 26.968 1.00 76.31 835 VAL A C 1
ATOM 6663 O O . VAL A 1 835 ? 10.956 6.389 28.151 1.00 76.31 835 VAL A O 1
ATOM 6666 N N . GLY A 1 836 ? 10.249 6.250 26.024 1.00 76.94 836 GLY A N 1
ATOM 6667 C CA . GLY A 1 836 ? 8.872 6.641 26.319 1.00 76.94 836 GLY A CA 1
ATOM 6668 C C . GLY A 1 836 ? 8.168 5.600 27.193 1.00 76.94 836 GLY A C 1
ATOM 6669 O O . GLY A 1 836 ? 8.429 4.401 27.080 1.00 76.94 836 GLY A O 1
ATOM 6670 N N . ALA A 1 837 ? 7.258 6.048 28.057 1.00 78.56 837 ALA A N 1
ATOM 6671 C CA . ALA A 1 837 ? 6.515 5.157 28.937 1.00 78.56 837 ALA A CA 1
ATOM 6672 C C . ALA A 1 837 ? 5.389 4.414 28.196 1.00 78.56 837 ALA A C 1
ATOM 6674 O O . ALA A 1 837 ? 4.599 5.009 27.465 1.00 78.56 837 ALA A O 1
ATOM 6675 N N . ASN A 1 838 ? 5.287 3.108 28.432 1.00 85.69 838 ASN A N 1
ATOM 6676 C CA . ASN A 1 838 ? 4.135 2.299 28.061 1.00 85.69 838 ASN A CA 1
ATOM 6677 C C . ASN A 1 838 ? 2.954 2.663 28.952 1.00 85.69 838 ASN A C 1
ATOM 6679 O O . ASN A 1 838 ? 3.090 2.755 30.173 1.00 85.69 838 ASN A O 1
ATOM 6683 N N . SER A 1 839 ? 1.783 2.800 28.344 1.00 84.25 839 SER A N 1
ATOM 6684 C CA . SER A 1 839 ? 0.534 3.033 29.056 1.00 84.25 839 SER A CA 1
ATOM 6685 C C . SER A 1 839 ? -0.477 2.006 28.575 1.00 84.25 839 SER A C 1
ATOM 6687 O O . SER A 1 839 ? -0.867 2.061 27.414 1.00 84.25 839 SER A O 1
ATOM 6689 N N . LEU A 1 840 ? -0.822 1.039 29.432 1.00 86.75 840 LEU A N 1
ATOM 6690 C CA . LEU A 1 840 ? -1.532 -0.179 29.042 1.00 86.75 840 LEU A CA 1
ATOM 6691 C C . LEU A 1 840 ? -2.657 -0.506 30.037 1.00 86.75 840 LEU A C 1
ATOM 6693 O O . LEU A 1 840 ? -2.396 -0.790 31.205 1.00 86.75 840 LEU A O 1
ATOM 6697 N N . ASN A 1 841 ? -3.896 -0.549 29.555 1.00 88.94 841 ASN A N 1
ATOM 6698 C CA . ASN A 1 841 ? -5.024 -1.201 30.216 1.00 88.94 841 ASN A CA 1
ATOM 6699 C C . ASN A 1 841 ? -5.289 -2.529 29.508 1.00 88.94 841 ASN A C 1
ATOM 6701 O O . ASN A 1 841 ? -5.687 -2.539 28.346 1.00 88.94 841 ASN A O 1
ATOM 6705 N N . LEU A 1 842 ? -5.050 -3.646 30.182 1.00 92.62 842 LEU A N 1
ATOM 6706 C CA . LEU A 1 842 ? -5.074 -4.987 29.593 1.00 92.62 842 LEU A CA 1
ATOM 6707 C C . LEU A 1 842 ? -6.227 -5.793 30.187 1.00 92.62 842 LEU A C 1
ATOM 6709 O O . LEU A 1 842 ? -6.503 -5.653 31.374 1.00 92.62 842 LEU A O 1
ATOM 6713 N N . ALA A 1 843 ? -6.860 -6.661 29.400 1.00 94.12 843 ALA A N 1
ATOM 6714 C CA . ALA A 1 843 ? -7.856 -7.614 29.884 1.00 94.12 843 ALA A CA 1
ATOM 6715 C C . ALA A 1 843 ? -7.769 -8.948 29.148 1.00 94.12 843 ALA A C 1
ATOM 6717 O O . ALA A 1 843 ? -7.647 -8.989 27.922 1.00 94.12 843 ALA A O 1
ATOM 6718 N N . MET A 1 844 ? -7.851 -10.038 29.903 1.00 95.00 844 MET A N 1
ATOM 6719 C CA . MET A 1 844 ? -7.740 -11.394 29.384 1.00 95.00 844 MET A CA 1
ATOM 6720 C C . MET A 1 844 ? -8.609 -12.377 30.173 1.00 95.00 844 MET A C 1
ATOM 6722 O O . MET A 1 844 ? -8.830 -12.206 31.374 1.00 95.00 844 MET A O 1
ATOM 6726 N N . THR A 1 845 ? -9.129 -13.394 29.485 1.00 94.44 845 THR A N 1
ATOM 6727 C CA . THR A 1 845 ? -10.013 -14.416 30.070 1.00 94.44 845 THR A CA 1
ATOM 6728 C C . THR A 1 845 ? -9.954 -15.730 29.294 1.00 94.44 845 THR A C 1
ATOM 6730 O O . THR A 1 845 ? -9.780 -15.708 28.078 1.00 94.44 845 THR A O 1
ATOM 6733 N N . ASP A 1 846 ? -10.160 -16.855 29.978 1.00 92.19 846 ASP A N 1
ATOM 6734 C CA . ASP A 1 846 ? -10.350 -18.196 29.397 1.00 92.19 846 ASP A CA 1
ATOM 6735 C C . ASP A 1 846 ? -11.827 -18.656 29.383 1.00 92.19 846 ASP A C 1
ATOM 6737 O O . ASP A 1 846 ? -12.118 -19.811 29.044 1.00 92.19 846 ASP A O 1
ATOM 6741 N N . GLY A 1 847 ? -12.737 -17.755 29.783 1.00 89.75 847 GLY A N 1
ATOM 6742 C CA . GLY A 1 847 ? -14.165 -17.997 30.001 1.00 89.75 847 GLY A CA 1
ATOM 6743 C C . GLY A 1 847 ? -14.561 -18.009 31.478 1.00 89.75 847 GLY A C 1
ATOM 6744 O O . GLY A 1 847 ? -15.637 -17.509 31.817 1.00 89.75 847 GLY A O 1
ATOM 6745 N N . ASP A 1 848 ? -13.669 -18.485 32.347 1.00 89.31 848 ASP A N 1
ATOM 6746 C CA . ASP A 1 848 ? -13.955 -18.765 33.762 1.00 89.31 848 ASP A CA 1
ATOM 6747 C C . ASP A 1 848 ? -13.143 -17.869 34.705 1.00 89.31 848 ASP A C 1
ATOM 6749 O O . ASP A 1 848 ? -13.571 -17.564 35.818 1.00 89.31 848 ASP A O 1
ATOM 6753 N N . LYS A 1 849 ? -11.988 -17.394 34.234 1.00 92.56 849 LYS A N 1
ATOM 6754 C CA . LYS A 1 849 ? -11.078 -16.488 34.937 1.00 92.56 849 LYS A CA 1
ATOM 6755 C C . LYS A 1 849 ? -10.987 -15.157 34.215 1.00 92.56 849 LYS A C 1
ATOM 6757 O O . LYS A 1 849 ? -11.020 -15.105 32.988 1.00 92.56 849 LYS A O 1
ATOM 6762 N N . LEU A 1 850 ? -10.830 -14.079 34.966 1.00 94.56 850 LEU A N 1
ATOM 6763 C CA . LEU A 1 850 ? -10.657 -12.719 34.476 1.00 94.56 850 LEU A CA 1
ATOM 6764 C C . LEU A 1 850 ? -9.406 -12.117 35.108 1.00 94.56 850 LEU A C 1
ATOM 6766 O O . LEU A 1 850 ? -9.268 -12.089 36.330 1.00 94.56 850 LEU A O 1
ATOM 6770 N N . LEU A 1 851 ? -8.522 -11.602 34.263 1.00 95.94 851 LEU A N 1
ATOM 6771 C CA . LEU A 1 851 ? -7.366 -10.816 34.667 1.00 95.94 851 LEU A CA 1
ATOM 6772 C C . LEU A 1 851 ? -7.409 -9.485 33.915 1.00 95.94 851 LEU A C 1
ATOM 6774 O O . LEU A 1 851 ? -7.417 -9.475 32.685 1.00 95.94 851 LEU A O 1
ATOM 6778 N N . CYS A 1 852 ? -7.431 -8.372 34.645 1.00 95.56 852 CYS A N 1
ATOM 6779 C CA . CYS A 1 852 ? -7.400 -7.021 34.085 1.00 95.56 852 CYS A CA 1
ATOM 6780 C C . CYS A 1 852 ? -6.299 -6.201 34.755 1.00 95.56 852 CYS A C 1
ATOM 6782 O O . CYS A 1 852 ? -6.193 -6.222 35.972 1.00 95.56 852 CYS A O 1
ATOM 6784 N N . ILE A 1 853 ? -5.495 -5.460 33.996 1.00 93.81 853 ILE A N 1
ATOM 6785 C CA . ILE A 1 853 ? -4.335 -4.721 34.515 1.00 93.81 853 ILE A CA 1
ATOM 6786 C C . ILE A 1 853 ? -4.423 -3.255 34.111 1.00 93.81 853 ILE A C 1
ATOM 6788 O O . ILE A 1 853 ? -4.690 -2.962 32.947 1.00 93.81 853 ILE A O 1
ATOM 6792 N N . ARG A 1 854 ? -4.132 -2.349 35.050 1.00 91.25 854 ARG A N 1
ATOM 6793 C CA . ARG A 1 854 ? -3.958 -0.910 34.803 1.00 91.25 854 ARG A CA 1
ATOM 6794 C C . ARG A 1 854 ? -2.486 -0.533 34.996 1.00 91.25 854 ARG A C 1
ATOM 6796 O O . ARG A 1 854 ? -2.035 -0.404 36.130 1.00 91.25 854 ARG A O 1
ATOM 6803 N N . PHE A 1 855 ? -1.722 -0.366 33.915 1.00 90.25 855 PHE A N 1
ATOM 6804 C CA . PHE A 1 855 ? -0.255 -0.294 33.963 1.00 90.25 855 PHE A CA 1
ATOM 6805 C C . PHE A 1 855 ? 0.342 0.961 33.306 1.00 90.25 855 PHE A C 1
ATOM 6807 O O . PHE A 1 855 ? -0.021 1.338 32.189 1.00 90.25 855 PHE A O 1
ATOM 6814 N N . ARG A 1 856 ? 1.326 1.573 33.980 1.00 86.56 856 ARG A N 1
ATOM 6815 C CA . ARG A 1 856 ? 2.247 2.573 33.419 1.00 86.56 856 ARG A CA 1
ATOM 6816 C C . ARG A 1 856 ? 3.624 2.458 34.071 1.00 86.56 856 ARG A C 1
ATOM 6818 O O . ARG A 1 856 ? 3.742 2.523 35.293 1.00 86.56 856 ARG A O 1
ATOM 6825 N N . ASN A 1 857 ? 4.672 2.347 33.254 1.00 85.81 857 ASN A N 1
ATOM 6826 C CA . ASN A 1 857 ? 6.054 2.188 33.733 1.00 85.81 857 ASN A CA 1
ATOM 6827 C C . ASN A 1 857 ? 6.777 3.509 34.059 1.00 85.81 857 ASN A C 1
ATOM 6829 O O . ASN A 1 857 ? 7.906 3.464 34.541 1.00 85.81 857 ASN A O 1
ATOM 6833 N N . HIS A 1 858 ? 6.163 4.673 33.825 1.00 80.44 858 HIS A N 1
ATOM 6834 C CA . HIS A 1 858 ? 6.711 5.948 34.300 1.00 80.44 858 HIS A CA 1
ATOM 6835 C C . HIS A 1 858 ? 6.597 6.040 35.835 1.00 80.44 858 HIS A C 1
ATOM 6837 O O . HIS A 1 858 ? 5.541 5.685 36.365 1.00 80.44 858 HIS A O 1
ATOM 6843 N N . PRO A 1 859 ? 7.603 6.562 36.566 1.00 70.56 859 PRO A N 1
ATOM 6844 C CA . PRO A 1 859 ? 7.558 6.677 38.028 1.00 70.56 859 PRO A CA 1
ATOM 6845 C C . PRO A 1 859 ? 6.377 7.525 38.528 1.00 70.56 859 PRO A C 1
ATOM 6847 O O . PRO A 1 859 ? 5.573 7.041 39.318 1.00 70.56 859 PRO A O 1
ATOM 6850 N N . GLU A 1 860 ? 6.204 8.741 38.001 1.00 68.88 860 GLU A N 1
ATOM 6851 C CA . GLU A 1 860 ? 5.179 9.684 38.490 1.00 68.88 860 GLU A CA 1
ATOM 6852 C C . GLU A 1 860 ? 3.853 9.701 37.694 1.00 68.88 860 GLU A C 1
ATOM 6854 O O . GLU A 1 860 ? 2.792 9.808 38.297 1.00 68.88 860 GLU A O 1
ATOM 6859 N N . GLU A 1 861 ? 3.864 9.538 36.364 1.00 72.25 861 GLU A N 1
ATOM 6860 C CA . GLU A 1 861 ? 2.649 9.642 35.533 1.00 72.25 861 GLU A CA 1
ATOM 6861 C C . GLU A 1 861 ? 1.611 8.535 35.809 1.00 72.25 861 GLU A C 1
ATOM 6863 O O . GLU A 1 861 ? 1.956 7.396 36.151 1.00 72.25 861 GLU A O 1
ATOM 6868 N N . GLN A 1 862 ? 0.328 8.838 35.592 1.00 70.75 862 GLN A N 1
ATOM 6869 C CA . GLN A 1 862 ? -0.789 7.912 35.821 1.00 70.75 862 GLN A CA 1
ATOM 6870 C C . GLN A 1 862 ? -1.238 7.193 34.524 1.00 70.75 862 GLN A C 1
ATOM 6872 O O . GLN A 1 862 ? -1.205 7.775 33.434 1.00 70.75 862 GLN A O 1
ATOM 6877 N N . PRO A 1 863 ? -1.645 5.908 34.590 1.00 74.62 863 PRO A N 1
ATOM 6878 C CA . PRO A 1 863 ? -2.320 5.233 33.477 1.00 74.62 863 PRO A CA 1
ATOM 6879 C C . PRO A 1 863 ? -3.770 5.732 33.284 1.00 74.62 863 PRO A C 1
ATOM 6881 O O . PRO A 1 863 ? -4.352 6.270 34.229 1.00 74.62 863 PRO A O 1
ATOM 6884 N N . PRO A 1 864 ? -4.392 5.512 32.109 1.00 75.12 864 PRO A N 1
ATOM 6885 C CA . PRO A 1 864 ? -5.814 5.753 31.873 1.00 75.12 864 PRO A CA 1
ATOM 6886 C C . PRO A 1 864 ? -6.730 5.138 32.935 1.00 75.12 864 PRO A C 1
ATOM 6888 O O . PRO A 1 864 ? -6.366 4.163 33.603 1.00 75.12 864 PRO A O 1
ATOM 6891 N N . SER A 1 865 ? -7.934 5.694 33.075 1.00 78.12 865 SER A N 1
ATOM 6892 C CA . SER A 1 865 ? -8.961 5.190 33.988 1.00 78.12 865 SER A CA 1
ATOM 6893 C C . SER A 1 865 ? -9.298 3.724 33.703 1.00 78.12 865 SER A C 1
ATOM 6895 O O . SER A 1 865 ? -9.413 3.288 32.554 1.00 78.12 865 SER A O 1
ATOM 6897 N N . LEU A 1 866 ? -9.433 2.954 34.780 1.00 86.62 866 LEU A N 1
ATOM 6898 C CA . LEU A 1 866 ? -9.970 1.603 34.753 1.00 86.62 866 LEU A CA 1
ATOM 6899 C C . LEU A 1 866 ? -10.692 1.364 36.072 1.00 86.62 866 LEU A C 1
ATOM 6901 O O . LEU A 1 866 ? -10.067 1.429 37.127 1.00 86.62 866 LEU A O 1
ATOM 6905 N N . TYR A 1 867 ? -11.992 1.116 36.012 1.00 88.88 867 TYR A N 1
ATOM 6906 C CA . TYR A 1 867 ? -12.839 0.903 37.177 1.00 88.88 867 TYR A CA 1
ATOM 6907 C C . TYR A 1 867 ? -13.276 -0.550 37.253 1.00 88.88 867 TYR A C 1
ATOM 6909 O O . TYR A 1 867 ? -13.435 -1.210 36.225 1.00 88.88 867 TYR A O 1
ATOM 6917 N N . TYR A 1 868 ? -13.517 -1.033 38.465 1.00 93.31 868 TYR A N 1
ATOM 6918 C CA . TYR A 1 868 ? -14.172 -2.308 38.697 1.00 93.31 868 TYR A CA 1
ATOM 6919 C C . TYR A 1 868 ? -15.373 -2.150 39.632 1.00 93.31 868 TYR A C 1
ATOM 6921 O O . TYR A 1 868 ? -15.435 -1.214 40.427 1.00 93.31 868 TYR A O 1
ATOM 6929 N N . SER A 1 869 ? -16.327 -3.070 39.528 1.00 92.25 869 SER A N 1
ATOM 6930 C CA . SER A 1 869 ? -17.503 -3.156 40.388 1.00 92.25 869 SER A CA 1
ATOM 6931 C C . SER A 1 869 ? -17.873 -4.612 40.649 1.00 92.25 869 SER A C 1
ATOM 6933 O O . SER A 1 869 ? -17.810 -5.442 39.740 1.00 92.25 869 SER A O 1
ATOM 6935 N N . THR A 1 870 ? -18.289 -4.911 41.877 1.00 90.19 870 THR A N 1
ATOM 6936 C CA . THR A 1 870 ? -18.853 -6.208 42.296 1.00 90.19 870 THR A CA 1
ATOM 6937 C C . THR A 1 870 ? -20.349 -6.132 42.616 1.00 90.19 870 THR A C 1
ATOM 6939 O O . THR A 1 870 ? -20.948 -7.130 43.015 1.00 90.19 870 THR A O 1
ATOM 6942 N N . THR A 1 871 ? -20.962 -4.955 42.452 1.00 88.00 871 THR A N 1
ATOM 6943 C CA . THR A 1 871 ? -22.365 -4.675 42.803 1.00 88.00 871 THR A CA 1
ATOM 6944 C C . THR A 1 871 ? -23.188 -4.173 41.617 1.00 88.00 871 THR A C 1
ATOM 6946 O O . THR A 1 871 ? -24.391 -4.440 41.546 1.00 88.00 871 THR A O 1
ATOM 6949 N N . ALA A 1 872 ? -22.566 -3.495 40.643 1.00 87.62 872 ALA A N 1
ATOM 6950 C CA . ALA A 1 872 ? -23.256 -2.862 39.517 1.00 87.62 872 ALA A CA 1
ATOM 6951 C C . ALA A 1 872 ? -24.065 -3.848 38.656 1.00 87.62 872 ALA A C 1
ATOM 6953 O O . ALA A 1 872 ? -25.069 -3.458 38.059 1.00 87.62 872 ALA A O 1
ATOM 6954 N N . GLY A 1 873 ? -23.683 -5.128 38.623 1.00 85.50 873 GLY A N 1
ATOM 6955 C CA . GLY A 1 873 ? -24.396 -6.187 37.906 1.00 85.50 873 GLY A CA 1
ATOM 6956 C C . GLY A 1 873 ? -25.836 -6.385 38.373 1.00 85.50 873 GLY A C 1
ATOM 6957 O O . GLY A 1 873 ? -26.669 -6.746 37.552 1.00 85.50 873 GLY A O 1
ATOM 6958 N N . ILE A 1 874 ? -26.162 -6.052 39.629 1.00 86.44 874 ILE A N 1
ATOM 6959 C CA . ILE A 1 874 ? -27.545 -6.073 40.133 1.00 86.44 874 ILE A CA 1
ATOM 6960 C C . ILE A 1 874 ? -28.386 -5.024 39.396 1.00 86.44 874 ILE A C 1
ATOM 6962 O O . ILE A 1 874 ? -29.471 -5.321 38.909 1.00 86.44 874 ILE A O 1
ATOM 6966 N N . SER A 1 875 ? -27.859 -3.801 39.262 1.00 85.38 875 SER A N 1
ATOM 6967 C CA . SER A 1 875 ? -28.558 -2.694 38.591 1.00 85.38 875 SER A CA 1
ATOM 6968 C C . SER A 1 875 ? -28.579 -2.852 37.064 1.00 85.38 875 SER A C 1
ATOM 6970 O O . SER A 1 875 ? -29.455 -2.296 36.409 1.00 85.38 875 SER A O 1
ATOM 6972 N N . LEU A 1 876 ? -27.618 -3.592 36.502 1.00 87.75 876 LEU A N 1
ATOM 6973 C CA . LEU A 1 876 ? -27.503 -3.904 35.073 1.00 87.75 876 LEU A CA 1
ATOM 6974 C C . LEU A 1 876 ? -28.243 -5.185 34.671 1.00 87.75 876 LEU A C 1
ATOM 6976 O O . LEU A 1 876 ? -28.158 -5.580 33.519 1.00 87.75 876 LEU A O 1
ATOM 6980 N N . ASN A 1 877 ? -28.916 -5.885 35.580 1.00 87.69 877 ASN A N 1
ATOM 6981 C CA . ASN A 1 877 ? -29.616 -7.124 35.256 1.00 87.69 877 ASN A CA 1
ATOM 6982 C C . ASN A 1 877 ? -31.111 -6.932 35.476 1.00 87.69 877 ASN A C 1
ATOM 6984 O O . ASN A 1 877 ? -31.567 -6.847 36.616 1.00 87.69 877 ASN A O 1
ATOM 6988 N N . ARG A 1 878 ? -31.892 -6.915 34.387 1.00 85.00 878 ARG A N 1
ATOM 6989 C CA . ARG A 1 878 ? -33.336 -6.635 34.458 1.00 85.00 878 ARG A CA 1
ATOM 6990 C C . ARG A 1 878 ? -34.135 -7.630 35.314 1.00 85.00 878 ARG A C 1
ATOM 6992 O O . ARG A 1 878 ? -35.265 -7.329 35.682 1.00 85.00 878 ARG A O 1
ATOM 6999 N N . LYS A 1 879 ? -33.567 -8.803 35.639 1.00 84.62 879 LYS A N 1
ATOM 7000 C CA . LYS A 1 879 ? -34.169 -9.794 36.552 1.00 84.62 879 LYS A CA 1
ATOM 7001 C C . LYS A 1 879 ? -34.216 -9.327 38.009 1.00 84.62 879 LYS A C 1
ATOM 7003 O O . LYS A 1 879 ? -35.020 -9.848 38.771 1.00 84.62 879 LYS A O 1
ATOM 7008 N N . PHE A 1 880 ? -33.340 -8.407 38.402 1.00 83.62 880 PHE A N 1
ATOM 7009 C CA . PHE A 1 880 ? -33.159 -7.973 39.784 1.00 83.62 880 PHE A CA 1
ATOM 7010 C C . PHE A 1 880 ? -33.653 -6.529 39.970 1.00 83.62 880 PHE A C 1
ATOM 7012 O O . PHE A 1 880 ? -33.814 -5.786 38.994 1.00 83.62 880 PHE A O 1
ATOM 7019 N N . PRO A 1 881 ? -33.944 -6.113 41.213 1.00 73.38 881 PRO A N 1
ATOM 7020 C CA . PRO A 1 881 ? -34.448 -4.778 41.485 1.00 73.38 881 PRO A CA 1
ATOM 7021 C C . PRO A 1 881 ? -33.321 -3.743 41.377 1.00 73.38 881 PRO A C 1
ATOM 7023 O O . PRO A 1 881 ? -32.217 -3.930 41.888 1.00 73.38 881 PRO A O 1
ATOM 7026 N N . GLY A 1 882 ? -33.628 -2.618 40.735 1.00 74.44 882 GLY A N 1
ATOM 7027 C CA . GLY A 1 882 ? -32.692 -1.531 40.460 1.00 74.44 882 GLY A CA 1
ATOM 7028 C C . GLY A 1 882 ? -32.795 -1.065 39.010 1.00 74.44 882 GLY A C 1
ATOM 7029 O O . GLY A 1 882 ? -33.429 -1.714 38.185 1.00 74.44 882 GLY A O 1
ATOM 7030 N N . HIS A 1 883 ? -32.178 0.072 38.696 1.00 80.75 883 HIS A N 1
ATOM 7031 C CA . HIS A 1 883 ? -32.137 0.619 37.341 1.00 80.75 883 HIS A CA 1
ATOM 7032 C C . HIS A 1 883 ? -30.750 1.222 37.086 1.00 80.75 883 HIS A C 1
ATOM 7034 O O . HIS A 1 883 ? -30.221 1.874 37.987 1.00 80.75 883 HIS A O 1
ATOM 7040 N N . PRO A 1 884 ? -30.147 1.064 35.896 1.00 80.50 884 PRO A N 1
ATOM 7041 C CA . PRO A 1 884 ? -28.791 1.549 35.642 1.00 80.50 884 PRO A CA 1
ATOM 7042 C C . PRO A 1 884 ? -28.692 3.076 35.540 1.00 80.50 884 PRO A C 1
ATOM 7044 O O . PRO A 1 884 ? -27.611 3.610 35.763 1.00 80.50 884 PRO A O 1
ATOM 7047 N N . ASP A 1 885 ? -29.813 3.774 35.297 1.00 78.94 885 ASP A N 1
ATOM 7048 C CA . ASP A 1 885 ? -29.858 5.245 35.129 1.00 78.94 885 ASP A CA 1
ATOM 7049 C C . ASP A 1 885 ? -30.722 6.027 36.138 1.00 78.94 885 ASP A C 1
ATOM 7051 O O . ASP A 1 885 ? -30.694 7.254 36.139 1.00 78.94 885 ASP A O 1
ATOM 7055 N N . LYS A 1 886 ? -31.553 5.361 36.956 1.00 74.38 886 LYS A N 1
ATOM 7056 C CA . LYS A 1 886 ? -32.579 6.036 37.772 1.00 74.38 886 LYS A CA 1
ATOM 7057 C C . LYS A 1 886 ? -32.497 5.615 39.242 1.00 74.38 886 LYS A C 1
ATOM 7059 O O . LYS A 1 886 ? -32.750 4.445 39.539 1.00 74.38 886 LYS A O 1
ATOM 7064 N N . PRO A 1 887 ? -32.230 6.549 40.171 1.00 62.44 887 PRO A N 1
ATOM 7065 C CA . PRO A 1 887 ? -32.292 6.268 41.598 1.00 62.44 887 PRO A CA 1
ATOM 7066 C C . PRO A 1 887 ? -33.679 5.839 42.066 1.00 62.44 887 PRO A C 1
ATOM 7068 O O . PRO A 1 887 ? -34.654 6.548 41.844 1.00 62.44 887 PRO A O 1
ATOM 7071 N N . GLY A 1 888 ? -33.764 4.674 42.717 1.00 56.03 888 GLY A N 1
ATOM 7072 C CA . GLY A 1 888 ? -34.993 4.172 43.347 1.00 56.03 888 GLY A CA 1
ATOM 7073 C C . GLY A 1 888 ? -36.041 3.575 42.398 1.00 56.03 888 GLY A C 1
ATOM 7074 O O . GLY A 1 888 ? -37.098 3.159 42.865 1.00 56.03 888 GLY A O 1
ATOM 7075 N N . ALA A 1 889 ? -35.774 3.501 41.091 1.00 58.66 889 ALA A N 1
ATOM 7076 C CA . ALA A 1 889 ? -36.671 2.836 40.150 1.00 58.66 889 ALA A CA 1
ATOM 7077 C C . ALA A 1 889 ? -36.561 1.305 40.283 1.00 58.66 889 ALA A C 1
ATOM 7079 O O . ALA A 1 889 ? -35.466 0.742 40.222 1.00 58.66 889 ALA A O 1
ATOM 7080 N N . VAL A 1 890 ? -37.702 0.637 40.464 1.00 57.94 890 VAL A N 1
ATOM 7081 C CA . VAL A 1 890 ? -37.817 -0.828 40.449 1.00 57.94 890 VAL A CA 1
ATOM 7082 C C . VAL A 1 890 ? -38.137 -1.257 39.016 1.00 57.94 890 VAL A C 1
ATOM 7084 O O . VAL A 1 890 ? -38.986 -0.635 38.377 1.00 57.94 890 VAL A O 1
ATOM 7087 N N . ASN A 1 891 ? -37.479 -2.301 38.503 1.00 54.75 891 ASN A N 1
ATOM 7088 C CA . ASN A 1 891 ? -37.869 -2.921 37.235 1.00 54.75 891 ASN A CA 1
ATOM 7089 C C . ASN A 1 891 ? -39.286 -3.487 37.397 1.00 54.75 891 ASN A C 1
ATOM 7091 O O . ASN A 1 891 ? -39.476 -4.504 38.057 1.00 54.75 891 ASN A O 1
ATOM 7095 N N . VAL A 1 892 ? -40.296 -2.799 36.864 1.00 51.00 892 VAL A N 1
ATOM 7096 C CA . VAL A 1 892 ? -41.677 -3.291 36.883 1.00 51.00 892 VAL A CA 1
ATOM 7097 C C . VAL A 1 892 ? -41.769 -4.381 35.821 1.00 51.00 892 VAL A C 1
ATOM 7099 O O . VAL A 1 892 ? -41.557 -4.101 34.641 1.00 51.00 892 VAL A O 1
ATOM 7102 N N . SER A 1 893 ? -42.052 -5.622 36.220 1.00 47.84 893 SER A N 1
ATOM 7103 C CA . SER A 1 893 ? -42.429 -6.656 35.258 1.00 47.84 893 SER A CA 1
ATOM 7104 C C . SER A 1 893 ? -43.674 -6.173 34.507 1.00 47.84 893 SER A C 1
ATOM 7106 O O . SER A 1 893 ? -44.678 -5.804 35.114 1.00 47.84 893 SER A O 1
ATOM 7108 N N . SER A 1 894 ? -43.602 -6.138 33.174 1.00 45.12 894 SER A N 1
ATOM 7109 C CA . SER A 1 894 ? -44.731 -5.799 32.291 1.00 45.12 894 SER A CA 1
ATOM 7110 C C . SER A 1 894 ? -45.934 -6.727 32.488 1.00 45.12 894 SER A C 1
ATOM 7112 O O . SER A 1 894 ? -47.061 -6.382 32.135 1.00 45.12 894 SER A O 1
ATOM 7114 N N . ASP A 1 895 ? -45.692 -7.877 33.110 1.00 46.62 895 ASP A N 1
ATOM 7115 C CA . ASP A 1 895 ? -46.643 -8.942 33.338 1.00 46.62 895 ASP A CA 1
ATOM 7116 C C . ASP A 1 895 ? -46.764 -9.045 34.863 1.00 46.62 895 ASP A C 1
ATOM 7118 O O . ASP A 1 895 ? -45.900 -9.633 35.515 1.00 46.62 895 ASP A O 1
ATOM 7122 N N . GLY A 1 896 ? -47.772 -8.390 35.448 1.00 45.59 896 GLY A N 1
ATOM 7123 C CA . GLY A 1 896 ? -47.941 -8.170 36.894 1.00 45.59 896 GLY A CA 1
ATOM 7124 C C . GLY A 1 896 ? -48.144 -9.421 37.771 1.00 45.59 896 GLY A C 1
ATOM 7125 O O . GLY A 1 896 ? -49.066 -9.450 38.580 1.00 45.59 896 GLY A O 1
ATOM 7126 N N . GLY A 1 897 ? -47.303 -10.449 37.631 1.00 47.00 897 GLY A N 1
ATOM 7127 C CA . GLY A 1 897 ? -47.379 -11.726 38.343 1.00 47.00 897 GLY A CA 1
ATOM 7128 C C . GLY A 1 897 ? -46.038 -12.397 38.678 1.00 47.00 897 GLY A C 1
ATOM 7129 O O . GLY A 1 897 ? -46.054 -13.485 39.243 1.00 47.00 897 GLY A O 1
ATOM 7130 N N . SER A 1 898 ? -44.882 -11.791 38.373 1.00 53.66 898 SER A N 1
ATOM 7131 C CA . SER A 1 898 ? -43.567 -12.389 38.684 1.00 53.66 898 SER A CA 1
ATOM 7132 C C . SER A 1 898 ? -42.939 -11.760 39.933 1.00 53.66 898 SER A C 1
ATOM 7134 O O . SER A 1 898 ? -42.717 -10.551 39.966 1.00 53.66 898 SER A O 1
ATOM 7136 N N . VAL A 1 899 ? -42.643 -12.577 40.951 1.00 62.09 899 VAL A N 1
ATOM 7137 C CA . VAL A 1 899 ? -41.901 -12.172 42.159 1.00 62.09 899 VAL A CA 1
ATOM 7138 C C . VAL A 1 899 ? -40.488 -11.746 41.750 1.00 62.09 899 VAL A C 1
ATOM 7140 O O . VAL A 1 899 ? -39.760 -12.541 41.162 1.00 62.09 899 VAL A O 1
ATOM 7143 N N . ILE A 1 900 ? -40.107 -10.499 42.037 1.00 68.06 900 ILE A N 1
ATOM 7144 C CA . ILE A 1 900 ? -38.754 -9.989 41.776 1.00 68.06 900 ILE A CA 1
ATOM 7145 C C . ILE A 1 900 ? -37.814 -10.535 42.872 1.00 68.06 900 ILE A C 1
ATOM 7147 O O . ILE A 1 900 ? -38.076 -10.266 44.048 1.00 68.06 900 ILE A O 1
ATOM 7151 N N . PRO A 1 901 ? -36.743 -11.275 42.524 1.00 75.94 901 PRO A N 1
ATOM 7152 C CA . PRO A 1 901 ? -35.731 -11.757 43.469 1.00 75.94 901 PRO A CA 1
ATOM 7153 C C . PRO A 1 901 ? -35.103 -10.631 44.301 1.00 75.94 901 PRO A C 1
ATOM 7155 O O . PRO A 1 901 ? -34.917 -9.516 43.811 1.00 75.94 901 PRO A O 1
ATOM 7158 N N . SER A 1 902 ? -34.719 -10.910 45.548 1.00 76.50 902 SER A N 1
ATOM 7159 C CA . SER A 1 902 ? -33.969 -9.955 46.379 1.00 76.50 902 SER A CA 1
ATOM 7160 C C . SER A 1 902 ? -32.604 -9.612 45.749 1.00 76.50 902 SER A C 1
ATOM 7162 O O . SER A 1 902 ? -31.994 -10.485 45.129 1.00 76.50 902 SER A O 1
ATOM 7164 N N . PRO A 1 903 ? -32.043 -8.394 45.938 1.00 76.25 903 PRO A N 1
ATOM 7165 C CA . PRO A 1 903 ? -30.667 -8.082 45.523 1.00 76.25 903 PRO A CA 1
ATOM 7166 C C . PRO A 1 903 ? -29.632 -9.112 45.997 1.00 76.25 903 PRO A C 1
ATOM 7168 O O . PRO A 1 903 ? -28.677 -9.402 45.283 1.00 76.25 903 PRO A O 1
ATOM 7171 N N . ASN A 1 904 ? -29.849 -9.693 47.182 1.00 76.88 904 ASN A N 1
ATOM 7172 C CA . ASN A 1 904 ? -28.956 -10.683 47.790 1.00 76.88 904 ASN A CA 1
ATOM 7173 C C . ASN A 1 904 ? -28.998 -12.051 47.088 1.00 76.88 904 ASN A C 1
ATOM 7175 O O . ASN A 1 904 ? -28.125 -12.881 47.321 1.00 76.88 904 ASN A O 1
ATOM 7179 N N . GLU A 1 905 ? -30.003 -12.299 46.244 1.00 77.31 905 GLU A N 1
ATOM 7180 C CA . GLU A 1 905 ? -30.109 -13.516 45.432 1.00 77.31 905 GLU A CA 1
ATOM 7181 C C . GLU A 1 905 ? -29.284 -13.418 44.138 1.00 77.31 905 GLU A C 1
ATOM 7183 O O . GLU A 1 905 ? -29.104 -14.419 43.441 1.00 77.31 905 GLU A O 1
ATOM 7188 N N . HIS A 1 906 ? -28.754 -12.233 43.798 1.00 82.31 906 HIS A N 1
ATOM 7189 C CA . HIS A 1 906 ? -27.865 -12.083 42.651 1.00 82.31 906 HIS A CA 1
ATOM 7190 C C . HIS A 1 906 ? -26.522 -12.759 42.944 1.00 82.31 906 HIS A C 1
ATOM 7192 O O . HIS A 1 906 ? -25.816 -12.411 43.891 1.00 82.31 906 HIS A O 1
ATOM 7198 N N . LYS A 1 907 ? -26.120 -13.707 42.091 1.00 82.88 907 LYS A N 1
ATOM 7199 C CA . LYS A 1 907 ? -24.844 -14.415 42.258 1.00 82.88 907 LYS A CA 1
ATOM 7200 C C . LYS A 1 907 ? -23.645 -13.480 42.062 1.00 82.88 907 LYS A C 1
ATOM 7202 O O . LYS A 1 907 ? -23.744 -12.417 41.448 1.00 82.88 907 LYS A O 1
ATOM 7207 N N . HIS A 1 908 ? -22.485 -13.879 42.568 1.00 85.06 908 HIS A N 1
ATOM 7208 C CA . HIS A 1 908 ? -21.293 -13.034 42.540 1.00 85.06 908 HIS A CA 1
ATOM 7209 C C . HIS A 1 908 ? -20.854 -12.714 41.101 1.00 85.06 908 HIS A C 1
ATOM 7211 O O . HIS A 1 908 ? -21.002 -13.534 40.185 1.00 85.06 908 HIS A O 1
ATOM 7217 N N . HIS A 1 909 ? -20.350 -11.496 40.906 1.00 90.00 909 HIS A N 1
ATOM 7218 C CA . HIS A 1 909 ? -19.890 -10.990 39.619 1.00 90.00 909 HIS A CA 1
ATOM 7219 C C . HIS A 1 909 ? -18.818 -9.913 39.808 1.00 90.00 909 HIS A C 1
ATOM 7221 O O . HIS A 1 909 ? -18.729 -9.280 40.858 1.00 90.00 909 HIS A O 1
ATOM 7227 N N . VAL A 1 910 ? -18.027 -9.689 38.762 1.00 92.62 910 VAL A N 1
ATOM 7228 C CA . VAL A 1 910 ? -17.067 -8.593 38.635 1.00 92.62 910 VAL A CA 1
ATOM 7229 C C . VAL A 1 910 ? -17.223 -7.983 37.251 1.00 92.62 910 VAL A C 1
ATOM 7231 O O . VAL A 1 910 ? -17.189 -8.676 36.231 1.00 92.62 910 VAL A O 1
ATOM 7234 N N . ILE A 1 911 ? -17.374 -6.666 37.222 1.00 93.50 911 ILE A N 1
ATOM 7235 C CA . ILE A 1 911 ? -17.385 -5.857 36.007 1.00 93.50 911 ILE A CA 1
ATOM 7236 C C . ILE A 1 911 ? -16.141 -4.992 36.041 1.00 93.50 911 ILE A C 1
ATOM 7238 O O . ILE A 1 911 ? -15.900 -4.327 37.041 1.00 93.50 911 ILE A O 1
ATOM 7242 N N . VAL A 1 912 ? -15.361 -4.985 34.965 1.00 93.50 912 VAL A N 1
ATOM 7243 C CA . VAL A 1 912 ? -14.226 -4.068 34.804 1.00 93.50 912 VAL A CA 1
ATOM 7244 C C . VAL A 1 912 ? -14.456 -3.259 33.543 1.00 93.50 912 VAL A C 1
ATOM 7246 O O . VAL A 1 912 ? -14.653 -3.838 32.476 1.00 93.50 912 VAL A O 1
ATOM 7249 N N . ALA A 1 913 ? -14.447 -1.936 33.652 1.00 90.00 913 ALA A N 1
ATOM 7250 C CA . ALA A 1 913 ? -14.757 -1.038 32.551 1.00 90.00 913 ALA A CA 1
ATOM 7251 C C . ALA A 1 913 ? -13.837 0.182 32.551 1.00 90.00 913 ALA A C 1
ATOM 7253 O O . ALA A 1 913 ? -13.399 0.656 33.598 1.00 90.00 913 ALA A O 1
ATOM 7254 N N . SER A 1 914 ? -13.558 0.720 31.363 1.00 83.56 914 SER A N 1
ATOM 7255 C CA . SER A 1 914 ? -12.791 1.964 31.232 1.00 83.56 914 SER A CA 1
ATOM 7256 C C . SER A 1 914 ? -13.497 3.156 31.885 1.00 83.56 914 SER A C 1
ATOM 7258 O O . SER A 1 914 ? -12.837 4.067 32.366 1.00 83.56 914 SER A O 1
ATOM 7260 N N . GLU A 1 915 ? -14.831 3.138 31.908 1.00 80.44 915 GLU A N 1
ATOM 7261 C CA . GLU A 1 915 ? -15.680 4.134 32.566 1.00 80.44 915 GLU A CA 1
ATOM 7262 C C . GLU A 1 915 ? -16.887 3.417 33.208 1.00 80.44 915 GLU A C 1
ATOM 7264 O O . GLU A 1 915 ? -17.337 2.402 32.657 1.00 80.44 915 GLU A O 1
ATOM 7269 N N . PRO A 1 916 ? -17.426 3.917 34.334 1.00 83.31 916 PRO A N 1
ATOM 7270 C CA . PRO A 1 916 ? -18.633 3.380 34.966 1.00 83.31 916 PRO A CA 1
ATOM 7271 C C . PRO A 1 916 ? -19.819 3.323 34.009 1.00 83.31 916 PRO A C 1
ATOM 7273 O O . PRO A 1 916 ? -20.017 4.245 33.233 1.00 83.31 916 PRO A O 1
ATOM 7276 N N . THR A 1 917 ? -20.642 2.277 34.075 1.00 82.50 917 THR A N 1
ATOM 7277 C CA . THR A 1 917 ? -21.826 2.125 33.196 1.00 82.50 917 THR A CA 1
ATOM 7278 C C . THR A 1 917 ? -23.160 2.364 33.896 1.00 82.50 917 THR A C 1
ATOM 7280 O O . THR A 1 917 ? -24.204 2.326 33.247 1.00 82.50 917 THR A O 1
ATOM 7283 N N . THR A 1 918 ? -23.135 2.622 35.205 1.00 82.81 918 THR A N 1
ATOM 7284 C CA . THR A 1 918 ? -24.321 2.895 36.022 1.00 82.81 918 THR A CA 1
ATOM 7285 C C . THR A 1 918 ? -24.235 4.272 36.665 1.00 82.81 918 THR A C 1
ATOM 7287 O O . THR A 1 918 ? -23.152 4.829 36.843 1.00 82.81 918 THR A O 1
ATOM 7290 N N . TYR A 1 919 ? -25.392 4.806 37.061 1.00 74.38 919 TYR A N 1
ATOM 7291 C CA . TYR A 1 919 ? -25.481 6.130 37.665 1.00 74.38 919 TYR A CA 1
ATOM 7292 C C . TYR A 1 919 ? -24.894 6.210 39.089 1.00 74.38 919 TYR A C 1
ATOM 7294 O O . TYR A 1 919 ? -24.580 7.300 39.572 1.00 74.38 919 TYR A O 1
ATOM 7302 N N . LYS A 1 920 ? -24.788 5.062 39.773 1.00 75.69 920 LYS A N 1
ATOM 7303 C CA . LYS A 1 920 ? -24.344 4.927 41.166 1.00 75.69 920 LYS A CA 1
ATOM 7304 C C . LYS A 1 920 ? -22.822 4.956 41.229 1.00 75.69 920 LYS A C 1
ATOM 7306 O O . LYS A 1 920 ? -22.172 3.952 40.961 1.00 75.69 920 LYS A O 1
ATOM 7311 N N . MET A 1 921 ? -22.261 6.103 41.595 1.00 71.44 921 MET A N 1
ATOM 7312 C CA . MET A 1 921 ? -20.806 6.276 41.673 1.00 71.44 921 MET A CA 1
ATOM 7313 C C . MET A 1 921 ? -20.166 5.304 42.676 1.00 71.44 921 MET A C 1
ATOM 7315 O O . MET A 1 921 ? -19.136 4.713 42.370 1.00 71.44 921 MET A O 1
ATOM 7319 N N . ASP A 1 922 ? -20.833 5.071 43.809 1.00 77.50 922 ASP A N 1
ATOM 7320 C CA . ASP A 1 922 ? -20.351 4.207 44.895 1.00 77.50 922 ASP A CA 1
ATOM 7321 C C . ASP A 1 922 ? -20.251 2.720 44.510 1.00 77.50 922 ASP A C 1
ATOM 7323 O O . ASP A 1 922 ? -19.582 1.952 45.195 1.00 77.50 922 ASP A O 1
ATOM 7327 N N . ASP A 1 923 ? -20.875 2.302 43.400 1.00 81.94 923 ASP A N 1
ATOM 7328 C CA . ASP A 1 923 ? -20.735 0.931 42.896 1.00 81.94 923 ASP A CA 1
ATOM 7329 C C . ASP A 1 923 ? -19.361 0.689 42.249 1.00 81.94 923 ASP A C 1
ATOM 7331 O O . ASP A 1 923 ? -18.990 -0.463 42.020 1.00 81.94 923 ASP A O 1
ATOM 7335 N N . TRP A 1 924 ? -18.606 1.739 41.914 1.00 86.12 924 TRP A N 1
ATOM 7336 C CA . TRP A 1 924 ? -17.387 1.638 41.114 1.00 86.12 924 TRP A CA 1
ATOM 7337 C C . TRP A 1 924 ? -16.157 2.074 41.895 1.00 86.12 924 TRP A C 1
ATOM 7339 O O . TRP A 1 924 ? -16.084 3.170 42.438 1.00 86.12 924 TRP A O 1
ATOM 7349 N N . THR A 1 925 ? -15.130 1.232 41.872 1.00 89.44 925 THR A N 1
ATOM 7350 C CA . THR A 1 925 ? -13.827 1.523 42.473 1.00 89.44 925 THR A CA 1
ATOM 7351 C C . THR A 1 925 ? -12.768 1.645 41.382 1.00 89.44 925 THR A C 1
ATOM 7353 O O . THR A 1 925 ? -12.708 0.826 40.464 1.00 89.44 925 THR A O 1
ATOM 7356 N N . LEU A 1 926 ? -11.918 2.673 41.458 1.00 84.62 926 LEU A N 1
ATOM 7357 C CA . LEU A 1 926 ? -10.797 2.843 40.531 1.00 84.62 926 LEU A CA 1
ATOM 7358 C C . LEU A 1 926 ? -9.704 1.809 40.833 1.00 84.62 926 LEU A C 1
ATOM 7360 O O . LEU A 1 926 ? -9.276 1.658 41.975 1.00 84.62 926 LEU A O 1
ATOM 7364 N N . VAL A 1 927 ? -9.206 1.129 39.802 1.00 87.75 927 VAL A N 1
ATOM 7365 C CA . VAL A 1 927 ? -8.050 0.236 39.925 1.00 87.75 927 VAL A CA 1
ATOM 7366 C C . VAL A 1 927 ? -6.794 1.082 40.190 1.00 87.75 927 VAL A C 1
ATOM 7368 O O . VAL A 1 927 ? -6.514 2.008 39.416 1.00 87.75 927 VAL A O 1
ATOM 7371 N N . PRO A 1 928 ? -6.003 0.798 41.240 1.00 87.94 928 PRO A N 1
ATOM 7372 C CA . PRO A 1 928 ? -4.771 1.538 41.501 1.00 87.94 928 PRO A CA 1
ATOM 7373 C C . PRO A 1 928 ? -3.749 1.404 40.358 1.00 87.94 928 PRO A C 1
ATOM 7375 O O . PRO A 1 928 ? -3.818 0.499 39.524 1.00 87.94 928 PRO A O 1
ATOM 7378 N N . LYS A 1 929 ? -2.789 2.334 40.281 1.00 83.94 929 LYS A N 1
ATOM 7379 C CA . LYS A 1 929 ? -1.710 2.275 39.282 1.00 83.94 929 LYS A CA 1
ATOM 7380 C C . LYS A 1 929 ? -0.899 0.992 39.480 1.00 83.94 929 LYS A C 1
ATOM 7382 O O . LYS A 1 929 ? -0.546 0.656 40.603 1.00 83.94 929 LYS A O 1
ATOM 7387 N N . ASN A 1 930 ? -0.582 0.309 38.384 1.00 90.75 930 ASN A N 1
ATOM 7388 C CA . ASN A 1 930 ? 0.189 -0.935 38.361 1.00 90.75 930 ASN A CA 1
ATOM 7389 C C . ASN A 1 930 ? -0.437 -2.047 39.210 1.00 90.75 930 ASN A C 1
ATOM 7391 O O . ASN A 1 930 ? 0.277 -2.809 39.848 1.00 90.75 930 ASN A O 1
ATOM 7395 N N . HIS A 1 931 ? -1.767 -2.140 39.214 1.00 93.12 931 HIS A N 1
ATOM 7396 C CA . HIS A 1 931 ? -2.495 -3.220 39.876 1.00 93.12 931 HIS A CA 1
ATOM 7397 C C . HIS A 1 931 ? -3.294 -4.061 38.876 1.00 93.12 931 HIS A C 1
ATOM 7399 O O . HIS A 1 931 ? -3.703 -3.594 37.806 1.00 93.12 931 HIS A O 1
ATOM 7405 N N . ALA A 1 932 ? -3.501 -5.317 39.257 1.00 94.19 932 ALA A N 1
ATOM 7406 C CA . ALA A 1 932 ? -4.254 -6.330 38.552 1.00 94.19 932 ALA A CA 1
ATOM 7407 C C . ALA A 1 932 ? -5.533 -6.676 39.328 1.00 94.19 932 ALA A C 1
ATOM 7409 O O . ALA A 1 932 ? -5.479 -7.020 40.508 1.00 94.19 932 ALA A O 1
ATOM 7410 N N . VAL A 1 933 ? -6.675 -6.620 38.650 1.00 95.50 933 VAL A N 1
ATOM 7411 C CA . VAL A 1 933 ? -7.943 -7.192 39.104 1.00 95.50 933 VAL A CA 1
ATOM 7412 C C . VAL A 1 933 ? -7.985 -8.646 38.661 1.00 95.50 933 VAL A C 1
ATOM 7414 O O . VAL A 1 933 ? -7.860 -8.931 37.468 1.00 95.50 933 VAL A O 1
ATOM 7417 N N . MET A 1 934 ? -8.153 -9.557 39.614 1.00 94.88 934 MET A N 1
ATOM 7418 C CA . MET A 1 934 ? -8.129 -10.997 39.379 1.00 94.88 934 MET A CA 1
ATOM 7419 C C . MET A 1 934 ? -9.412 -11.616 39.928 1.00 94.88 934 MET A C 1
ATOM 7421 O O . MET A 1 934 ? -9.723 -11.444 41.108 1.00 94.88 934 MET A O 1
ATOM 7425 N N . ALA A 1 935 ? -10.154 -12.320 39.075 1.00 93.00 935 ALA A N 1
ATOM 7426 C CA . ALA A 1 935 ? -11.399 -12.982 39.447 1.00 93.00 935 ALA A CA 1
ATOM 7427 C C . ALA A 1 935 ? -11.511 -14.376 38.818 1.00 93.00 935 ALA A C 1
ATOM 7429 O O . ALA A 1 935 ? -11.094 -14.576 37.679 1.00 93.00 935 ALA A O 1
ATOM 7430 N N . GLU A 1 936 ? -12.078 -15.333 39.545 1.00 90.81 936 GLU A N 1
ATOM 7431 C CA . GLU A 1 936 ? -12.258 -16.720 39.100 1.00 90.81 936 GLU A CA 1
ATOM 7432 C C . GLU A 1 936 ? -13.607 -17.276 39.564 1.00 90.81 936 GLU A C 1
ATOM 7434 O O . GLU A 1 936 ? -14.014 -17.069 40.711 1.00 90.81 936 GLU A O 1
ATOM 7439 N N . LYS A 1 937 ? -14.284 -17.994 38.660 1.00 82.62 937 LYS A N 1
ATOM 7440 C CA . LYS A 1 937 ? -15.471 -18.803 38.957 1.00 82.62 937 LYS A CA 1
ATOM 7441 C C . LYS A 1 937 ? -15.044 -20.169 39.498 1.00 82.62 937 LYS A C 1
ATOM 7443 O O . LYS A 1 937 ? -14.257 -20.847 38.843 1.00 82.62 937 LYS A O 1
ATOM 7448 N N . SER A 1 938 ? -15.581 -20.586 40.646 1.00 70.06 938 SER A N 1
ATOM 7449 C CA . SER A 1 938 ? -15.478 -21.972 41.119 1.00 70.06 938 SER A CA 1
ATOM 7450 C C . SER A 1 938 ? -16.804 -22.701 40.908 1.00 70.06 938 SER A C 1
ATOM 7452 O O . SER A 1 938 ? -17.826 -22.312 41.480 1.00 70.06 938 SER A O 1
ATOM 7454 N N . ASP A 1 939 ? -16.780 -23.761 40.099 1.00 57.31 939 ASP A N 1
ATOM 7455 C CA . ASP A 1 939 ? -17.952 -24.607 39.842 1.00 57.31 939 ASP A CA 1
ATOM 7456 C C . ASP A 1 939 ? -18.212 -25.620 40.976 1.00 57.31 939 ASP A C 1
ATOM 7458 O O . ASP A 1 939 ? -19.345 -26.068 41.139 1.00 57.31 939 ASP A O 1
ATOM 7462 N N . GLU A 1 940 ? -17.198 -25.959 41.783 1.00 55.00 940 GLU A N 1
ATOM 7463 C CA . GLU A 1 940 ? -17.292 -27.010 42.813 1.00 55.00 940 GLU A CA 1
ATOM 7464 C C . GLU A 1 940 ? -17.943 -26.517 44.119 1.00 55.00 940 GLU A C 1
ATOM 7466 O O . GLU A 1 940 ? -18.753 -27.232 44.704 1.00 55.00 940 GLU A O 1
ATOM 7471 N N . ASP A 1 941 ? -17.679 -25.270 44.526 1.00 54.78 941 ASP A N 1
ATOM 7472 C CA . ASP A 1 941 ? -18.137 -24.728 45.820 1.00 54.78 941 ASP A CA 1
ATOM 7473 C C . ASP A 1 941 ? -19.153 -23.577 45.690 1.00 54.78 941 ASP A C 1
ATOM 7475 O O . ASP A 1 941 ? -19.526 -22.958 46.688 1.00 54.78 941 ASP A O 1
ATOM 7479 N N . GLN A 1 942 ? -19.543 -23.207 44.460 1.00 61.75 942 GLN A N 1
ATOM 7480 C CA . GLN A 1 942 ? -20.168 -21.904 44.156 1.00 61.75 942 GLN A CA 1
ATOM 7481 C C . GLN A 1 942 ? -19.423 -20.717 44.799 1.00 61.75 942 GLN A C 1
ATOM 7483 O O . GLN A 1 942 ? -20.009 -19.670 45.092 1.00 61.75 942 GLN A O 1
ATOM 7488 N N . SER A 1 943 ? -18.124 -20.886 45.040 1.00 61.59 943 SER A N 1
ATOM 7489 C CA . SER A 1 943 ? -17.279 -19.891 45.675 1.00 61.59 943 SER A CA 1
ATOM 7490 C C . SER A 1 943 ? -16.743 -18.914 44.630 1.00 61.59 943 SER A C 1
ATOM 7492 O O . SER A 1 943 ? -16.607 -19.218 43.441 1.00 61.59 943 SER A O 1
ATOM 7494 N N . TRP A 1 944 ? -16.483 -17.688 45.069 1.00 73.62 944 TRP A N 1
ATOM 7495 C CA . TRP A 1 944 ? -16.000 -16.606 44.222 1.00 73.62 944 TRP A CA 1
ATOM 7496 C C . TRP A 1 944 ? -14.686 -16.088 44.786 1.00 73.62 944 TRP A C 1
ATOM 7498 O O . TRP A 1 944 ? -14.642 -15.640 45.932 1.00 73.62 944 TRP A O 1
ATOM 7508 N N . ASN A 1 945 ? -13.621 -16.132 43.988 1.00 81.62 945 ASN A N 1
ATOM 7509 C CA . ASN A 1 945 ? -12.330 -15.590 44.389 1.00 81.62 945 ASN A CA 1
ATOM 7510 C C . ASN A 1 945 ? -12.087 -14.269 43.658 1.00 81.62 945 ASN A C 1
ATOM 7512 O O . ASN A 1 945 ? -11.932 -14.259 42.438 1.00 81.62 945 ASN A O 1
ATOM 7516 N N . PHE A 1 946 ? -12.064 -13.165 44.404 1.00 88.69 946 PHE A N 1
ATOM 7517 C CA . PHE A 1 946 ? -11.733 -11.834 43.905 1.00 88.69 946 PHE A CA 1
ATOM 7518 C C . PHE A 1 946 ? -10.564 -11.263 44.693 1.00 88.69 946 PHE A C 1
ATOM 7520 O O . PHE A 1 946 ? -10.590 -11.249 45.924 1.00 88.69 946 PHE A O 1
ATOM 7527 N N . ARG A 1 947 ? -9.564 -10.738 43.986 1.00 91.31 947 ARG A N 1
ATOM 7528 C CA . ARG A 1 947 ? -8.424 -10.066 44.608 1.00 91.31 947 ARG A CA 1
ATOM 7529 C C . ARG A 1 947 ? -7.841 -8.980 43.715 1.00 91.31 947 ARG A C 1
ATOM 7531 O O . ARG A 1 947 ? -7.894 -9.052 42.486 1.00 91.31 947 ARG A O 1
ATOM 7538 N N . LEU A 1 948 ? -7.250 -7.994 44.376 1.00 91.00 948 LEU A N 1
ATOM 7539 C CA . LEU A 1 948 ? -6.432 -6.950 43.779 1.00 91.00 948 LEU A CA 1
ATOM 7540 C C . LEU A 1 948 ? -4.984 -7.187 44.181 1.00 91.00 948 LEU A C 1
ATOM 7542 O O . LEU A 1 948 ? -4.684 -7.304 45.365 1.00 91.00 948 LEU A O 1
ATOM 7546 N N . GLU A 1 949 ? -4.097 -7.254 43.197 1.00 92.06 949 GLU A N 1
ATOM 7547 C CA . GLU A 1 949 ? -2.669 -7.461 43.428 1.00 92.06 949 GLU A CA 1
ATOM 7548 C C . GLU A 1 949 ? -1.835 -6.439 42.664 1.00 92.06 949 GLU A C 1
ATOM 7550 O O . GLU A 1 949 ? -2.178 -6.058 41.547 1.00 92.06 949 GLU A O 1
ATOM 7555 N N . GLU A 1 950 ? -0.702 -6.038 43.230 1.00 89.56 950 GLU A N 1
ATOM 7556 C CA . GLU A 1 950 ? 0.288 -5.232 42.520 1.00 89.56 950 GLU A CA 1
ATOM 7557 C C . GLU A 1 950 ? 0.957 -6.054 41.399 1.00 89.56 950 GLU A C 1
ATOM 7559 O O . GLU A 1 950 ? 1.188 -7.264 41.527 1.00 89.56 950 GLU A O 1
ATOM 7564 N N . VAL A 1 951 ? 1.252 -5.388 40.282 1.00 87.94 951 VAL A N 1
ATOM 7565 C CA . VAL A 1 951 ? 2.023 -5.923 39.154 1.00 87.94 951 VAL A CA 1
ATOM 7566 C C . VAL A 1 951 ? 3.505 -5.823 39.502 1.00 87.94 951 VAL A C 1
ATOM 7568 O O . VAL A 1 951 ? 4.071 -4.730 39.549 1.00 87.94 951 VAL A O 1
ATOM 7571 N N . ALA A 1 952 ? 4.144 -6.966 39.730 1.00 81.81 952 ALA A N 1
ATOM 7572 C CA . ALA A 1 952 ? 5.511 -7.029 40.224 1.00 81.81 952 ALA A CA 1
ATOM 7573 C C . ALA A 1 952 ? 6.501 -7.193 39.062 1.00 81.81 952 ALA A C 1
ATOM 7575 O O . ALA A 1 952 ? 6.779 -8.305 38.622 1.00 81.81 952 ALA A O 1
ATOM 7576 N N . LEU A 1 953 ? 7.069 -6.083 38.581 1.00 77.44 953 LEU A N 1
ATOM 7577 C CA . LEU A 1 953 ? 8.168 -6.120 37.610 1.00 77.44 953 LEU A CA 1
ATOM 7578 C C . LEU A 1 953 ? 9.518 -6.212 38.334 1.00 77.44 953 LEU A C 1
ATOM 7580 O O . LEU A 1 953 ? 9.805 -5.424 39.238 1.00 77.44 953 LEU A O 1
ATOM 7584 N N . ARG A 1 954 ? 10.384 -7.148 37.938 1.00 60.03 954 ARG A N 1
ATOM 7585 C CA . ARG A 1 954 ? 11.701 -7.340 38.567 1.00 60.03 954 ARG A CA 1
ATOM 7586 C C . ARG A 1 954 ? 12.621 -6.150 38.266 1.00 60.03 954 ARG A C 1
ATOM 7588 O O . ARG A 1 954 ? 13.054 -5.933 37.138 1.00 60.03 954 ARG A O 1
ATOM 7595 N N . SER A 1 955 ? 12.994 -5.400 39.303 1.00 40.34 955 SER A N 1
ATOM 7596 C CA . SER A 1 955 ? 13.800 -4.167 39.228 1.00 40.34 955 SER A CA 1
ATOM 7597 C C . SER A 1 955 ? 15.302 -4.370 38.944 1.00 40.34 955 SER A C 1
ATOM 7599 O O . SER A 1 955 ? 16.049 -3.395 38.857 1.00 40.34 955 SER A O 1
ATOM 7601 N N . ARG A 1 956 ? 15.774 -5.609 38.744 1.00 35.47 956 ARG A N 1
ATOM 7602 C CA . ARG A 1 956 ? 17.164 -5.932 38.372 1.00 35.47 956 ARG A CA 1
ATOM 7603 C C . ARG A 1 956 ? 17.212 -7.143 37.441 1.00 35.47 956 ARG A C 1
ATOM 7605 O O . ARG A 1 956 ? 17.132 -8.277 37.898 1.00 35.47 956 ARG A O 1
ATOM 7612 N N . MET A 1 957 ? 17.433 -6.911 36.150 1.00 31.88 957 MET A N 1
ATOM 7613 C CA . MET A 1 957 ? 18.010 -7.923 35.263 1.00 31.88 957 MET A CA 1
ATOM 7614 C C . MET A 1 957 ? 19.521 -7.677 35.181 1.00 31.88 957 MET A C 1
ATOM 7616 O O . MET A 1 957 ? 20.022 -7.069 34.243 1.00 31.88 957 MET A O 1
ATOM 7620 N N . THR A 1 958 ? 20.267 -8.159 36.175 1.00 28.86 958 THR A N 1
ATOM 7621 C CA . THR A 1 958 ? 21.597 -8.707 35.887 1.00 28.86 958 THR A CA 1
ATOM 7622 C C . THR A 1 958 ? 21.349 -10.119 35.376 1.00 28.86 958 THR A C 1
ATOM 7624 O O . THR A 1 958 ? 21.289 -11.063 36.164 1.00 28.86 958 THR A O 1
ATOM 7627 N N . MET A 1 959 ? 21.101 -10.253 34.073 1.00 30.44 959 MET A N 1
ATOM 7628 C CA . MET A 1 959 ? 21.158 -11.560 33.420 1.00 30.44 959 MET A CA 1
ATOM 7629 C C . MET A 1 959 ? 22.579 -12.089 33.638 1.00 30.44 959 MET A C 1
ATOM 7631 O O . MET A 1 959 ? 23.548 -11.397 33.317 1.00 30.44 959 MET A O 1
ATOM 7635 N N . ARG A 1 960 ? 22.721 -13.283 34.224 1.00 30.14 960 ARG A N 1
ATOM 7636 C CA . ARG A 1 960 ? 23.995 -14.008 34.160 1.00 30.14 960 ARG A CA 1
ATOM 7637 C C . ARG A 1 960 ? 24.342 -14.178 32.679 1.00 30.14 960 ARG A C 1
ATOM 7639 O O . ARG A 1 960 ? 23.440 -14.351 31.862 1.00 30.14 960 ARG A O 1
ATOM 7646 N N . SER A 1 961 ? 25.628 -14.139 32.343 1.00 34.22 961 SER A N 1
ATOM 7647 C CA . SER A 1 961 ? 26.165 -14.279 30.977 1.00 34.22 961 SER A CA 1
ATOM 7648 C C . SER A 1 961 ? 25.636 -15.491 30.194 1.00 34.22 961 SER A C 1
ATOM 7650 O O . SER A 1 961 ? 25.769 -15.531 28.971 1.00 34.22 961 SER A O 1
ATOM 7652 N N . ASP A 1 962 ? 25.003 -16.436 30.887 1.00 30.55 962 ASP A N 1
ATOM 7653 C CA . ASP A 1 962 ? 24.652 -17.760 30.392 1.00 30.55 962 ASP A CA 1
ATOM 7654 C C . ASP A 1 962 ? 23.145 -17.906 30.074 1.00 30.55 962 ASP A C 1
ATOM 7656 O O . ASP A 1 962 ? 22.747 -18.883 29.447 1.00 30.55 962 ASP A O 1
ATOM 7660 N N . GLU A 1 963 ? 22.302 -16.920 30.416 1.00 32.31 963 GLU A N 1
ATOM 7661 C CA . GLU A 1 963 ? 20.866 -16.889 30.075 1.00 32.31 963 GLU A CA 1
ATOM 7662 C C . GLU A 1 963 ? 20.558 -15.736 29.105 1.00 32.31 963 GLU A C 1
ATOM 7664 O O . GLU A 1 963 ? 19.897 -14.750 29.431 1.00 32.31 963 GLU A O 1
ATOM 7669 N N . LYS A 1 964 ? 21.035 -15.841 27.861 1.00 31.66 964 LYS A N 1
ATOM 7670 C CA . LYS A 1 964 ? 20.427 -15.074 26.759 1.00 31.66 964 LYS A CA 1
ATOM 7671 C C . LYS A 1 964 ? 19.001 -15.601 26.547 1.00 31.66 964 LYS A C 1
ATOM 7673 O O . LYS A 1 964 ? 18.818 -16.812 26.667 1.00 31.66 964 LYS A O 1
ATOM 7678 N N . PRO A 1 965 ? 18.010 -14.757 26.188 1.00 32.91 965 PRO A N 1
ATOM 7679 C CA . PRO A 1 965 ? 16.689 -15.232 25.792 1.00 32.91 965 PRO A CA 1
ATOM 7680 C C . PRO A 1 965 ? 16.876 -16.318 24.736 1.00 32.91 965 PRO A C 1
ATOM 7682 O O . PRO A 1 965 ? 17.389 -16.048 23.647 1.00 32.91 965 PRO A O 1
ATOM 7685 N N . THR A 1 966 ? 16.556 -17.558 25.091 1.00 31.95 966 THR A N 1
ATOM 7686 C CA . THR A 1 966 ? 16.674 -18.700 24.200 1.00 31.95 966 THR A CA 1
ATOM 7687 C C . THR A 1 966 ? 15.712 -18.455 23.050 1.00 31.95 966 THR A C 1
ATOM 7689 O O . THR A 1 966 ? 14.500 -18.596 23.188 1.00 31.95 966 THR A O 1
ATOM 7692 N N . LEU A 1 967 ? 16.258 -18.027 21.910 1.00 32.88 967 LEU A N 1
ATOM 7693 C CA . LEU A 1 967 ? 15.581 -18.123 20.624 1.00 32.88 967 LEU A CA 1
ATOM 7694 C C . LEU A 1 967 ? 15.087 -19.562 20.511 1.00 32.88 967 LEU A C 1
ATOM 7696 O O . LEU A 1 967 ? 15.899 -20.485 20.593 1.00 32.88 967 LEU A O 1
ATOM 7700 N N . TYR A 1 968 ? 13.775 -19.739 20.383 1.00 29.48 968 TYR A N 1
ATOM 7701 C CA . TYR A 1 968 ? 13.147 -21.046 20.247 1.00 29.48 968 TYR A CA 1
ATOM 7702 C C . TYR A 1 968 ? 13.806 -21.782 19.067 1.00 29.48 968 TYR A C 1
ATOM 7704 O O . TYR A 1 968 ? 13.559 -21.469 17.905 1.00 29.48 968 TYR A O 1
ATOM 7712 N N . ARG A 1 969 ? 14.724 -22.710 19.362 1.00 30.62 969 ARG A N 1
ATOM 7713 C CA . ARG A 1 969 ? 15.363 -23.600 18.386 1.00 30.62 969 ARG A CA 1
ATOM 7714 C C . ARG A 1 969 ? 14.661 -24.946 18.490 1.00 30.62 969 ARG A C 1
ATOM 7716 O O . ARG A 1 969 ? 15.086 -25.808 19.249 1.00 30.62 969 ARG A O 1
ATOM 7723 N N . GLY A 1 970 ? 13.568 -25.099 17.752 1.00 25.83 970 GLY A N 1
ATOM 7724 C CA . GLY A 1 970 ? 12.833 -26.354 17.645 1.00 25.83 970 GLY A CA 1
ATOM 7725 C C . GLY A 1 970 ? 12.842 -26.888 16.215 1.00 25.83 970 GLY A C 1
ATOM 7726 O O . GLY A 1 970 ? 12.107 -26.372 15.386 1.00 25.83 970 GLY A O 1
ATOM 7727 N N . GLY A 1 971 ? 13.656 -27.926 15.983 1.00 24.36 971 GLY A N 1
ATOM 7728 C CA . GLY A 1 971 ? 13.363 -29.071 15.108 1.00 24.36 971 GLY A CA 1
ATOM 7729 C C . GLY A 1 971 ? 13.491 -28.912 13.590 1.00 24.36 971 GLY A C 1
ATOM 7730 O O . GLY A 1 971 ? 12.643 -28.306 12.946 1.00 24.36 971 GLY A O 1
ATOM 7731 N N . ASP A 1 972 ? 14.486 -29.594 13.012 1.00 28.58 972 ASP A N 1
ATOM 7732 C CA . ASP A 1 972 ? 14.523 -29.967 11.595 1.00 28.58 972 ASP A CA 1
ATOM 7733 C C . ASP A 1 972 ? 13.234 -30.699 11.182 1.00 28.58 972 ASP A C 1
ATOM 7735 O O . ASP A 1 972 ? 12.999 -31.852 11.547 1.00 28.58 972 ASP A O 1
ATOM 7739 N N . ALA A 1 973 ? 12.420 -30.034 10.366 1.00 24.09 973 ALA A N 1
ATOM 7740 C CA . ALA A 1 973 ? 11.413 -30.658 9.524 1.00 24.09 973 ALA A CA 1
ATOM 7741 C C . ALA A 1 973 ? 11.442 -29.967 8.156 1.00 24.09 973 ALA A C 1
ATOM 7743 O O . ALA A 1 973 ? 10.938 -28.865 7.946 1.00 24.09 973 ALA A O 1
ATOM 7744 N N . THR A 1 974 ? 12.079 -30.635 7.203 1.00 27.89 974 THR A N 1
ATOM 7745 C CA . THR A 1 974 ? 11.944 -30.369 5.773 1.00 27.89 974 THR A CA 1
ATOM 7746 C C . THR A 1 974 ? 10.465 -30.335 5.374 1.00 27.89 974 THR A C 1
ATOM 7748 O O . THR A 1 974 ? 9.780 -31.330 5.592 1.00 27.89 974 THR A O 1
ATOM 7751 N N . SER A 1 975 ? 10.026 -29.245 4.723 1.00 23.92 975 SER A N 1
ATOM 7752 C CA . SER A 1 975 ? 8.783 -29.064 3.931 1.00 23.92 975 SER A CA 1
ATOM 7753 C C . SER A 1 975 ? 7.876 -27.916 4.404 1.00 23.92 975 SER A C 1
ATOM 7755 O O . SER A 1 975 ? 7.220 -28.026 5.428 1.00 23.92 975 SER A O 1
ATOM 7757 N N . LYS A 1 976 ? 7.747 -26.909 3.519 1.00 33.06 976 LYS A N 1
ATOM 7758 C CA . LYS A 1 976 ? 6.576 -26.041 3.258 1.00 33.06 976 LYS A CA 1
ATOM 7759 C C . LYS A 1 976 ? 5.920 -25.353 4.467 1.00 33.06 976 LYS A C 1
ATOM 7761 O O . LYS A 1 976 ? 5.164 -25.983 5.183 1.00 33.06 976 LYS A O 1
ATOM 7766 N N . HIS A 1 977 ? 6.075 -24.027 4.554 1.00 24.73 977 HIS A N 1
ATOM 7767 C CA . HIS A 1 977 ? 4.979 -23.041 4.451 1.00 24.73 977 HIS A CA 1
ATOM 7768 C C . HIS A 1 977 ? 5.520 -21.613 4.681 1.00 24.73 977 HIS A C 1
ATOM 7770 O O . HIS A 1 977 ? 5.797 -21.217 5.807 1.00 24.73 977 HIS A O 1
ATOM 7776 N N . LEU A 1 978 ? 5.658 -20.828 3.599 1.00 27.47 978 LEU A N 1
ATOM 7777 C CA . LEU A 1 978 ? 5.726 -19.363 3.675 1.00 27.47 978 LEU A CA 1
ATOM 7778 C C . LEU A 1 978 ? 4.321 -18.856 4.028 1.00 27.47 978 LEU A C 1
ATOM 7780 O O . LEU A 1 978 ? 3.453 -18.763 3.162 1.00 27.47 978 LEU A O 1
ATOM 7784 N N . GLY A 1 979 ? 4.074 -18.597 5.307 1.00 25.45 979 GLY A N 1
ATOM 7785 C CA . GLY A 1 979 ? 2.836 -17.997 5.791 1.00 25.45 979 GLY A CA 1
ATOM 7786 C C . GLY A 1 979 ? 3.131 -16.647 6.423 1.00 25.45 979 GLY A C 1
ATOM 7787 O O . GLY A 1 979 ? 3.608 -16.620 7.550 1.00 25.45 979 GLY A O 1
ATOM 7788 N N . ASN A 1 980 ? 2.904 -15.555 5.680 1.00 26.00 980 ASN A N 1
ATOM 7789 C CA . ASN A 1 980 ? 2.308 -14.293 6.156 1.00 26.00 980 ASN A CA 1
ATOM 7790 C C . ASN A 1 980 ? 2.288 -13.227 5.046 1.00 26.00 980 ASN A C 1
ATOM 7792 O O . ASN A 1 980 ? 3.053 -12.265 5.023 1.00 26.00 980 ASN A O 1
ATOM 7796 N N . ALA A 1 981 ? 1.355 -13.408 4.113 1.00 24.81 981 ALA A N 1
ATOM 7797 C CA . ALA A 1 981 ? 1.015 -12.457 3.064 1.00 24.81 981 ALA A CA 1
ATOM 7798 C C . ALA A 1 981 ? -0.127 -11.534 3.539 1.00 24.81 981 ALA A C 1
ATOM 7800 O O . ALA A 1 981 ? -1.281 -11.959 3.600 1.00 24.81 981 ALA A O 1
ATOM 7801 N N . ARG A 1 982 ? 0.157 -10.265 3.875 1.00 29.58 982 ARG A N 1
ATOM 7802 C CA . ARG A 1 982 ? -0.898 -9.246 4.058 1.00 29.58 982 ARG A CA 1
ATOM 7803 C C . ARG A 1 982 ? -1.423 -8.786 2.694 1.00 29.58 982 ARG A C 1
ATOM 7805 O O . ARG A 1 982 ? -0.646 -8.464 1.800 1.00 29.58 982 ARG A O 1
ATOM 7812 N N . TYR A 1 983 ? -2.745 -8.685 2.555 1.00 24.17 983 TYR A N 1
ATOM 7813 C CA . TYR A 1 983 ? -3.399 -8.089 1.384 1.00 24.17 983 TYR A CA 1
ATOM 7814 C C . TYR A 1 983 ? -3.035 -6.597 1.258 1.00 24.17 983 TYR A C 1
ATOM 7816 O O . TYR A 1 983 ? -3.360 -5.797 2.135 1.00 24.17 983 TYR A O 1
ATOM 7824 N N . VAL A 1 984 ? -2.395 -6.216 0.149 1.00 31.66 984 VAL A N 1
ATOM 7825 C CA . VAL A 1 984 ? -2.099 -4.818 -0.204 1.00 31.66 984 VAL A CA 1
ATOM 7826 C C . VAL A 1 984 ? -3.117 -4.342 -1.243 1.00 31.66 984 VAL A C 1
ATOM 7828 O O . VAL A 1 984 ? -3.158 -4.847 -2.366 1.00 31.66 984 VAL A O 1
ATOM 7831 N N . ASP A 1 985 ? -3.943 -3.355 -0.885 1.00 29.27 985 ASP A N 1
ATOM 7832 C CA . ASP A 1 985 ? -4.769 -2.621 -1.849 1.00 29.27 985 ASP A CA 1
ATOM 7833 C C . ASP A 1 985 ? -3.853 -1.803 -2.776 1.00 29.27 985 ASP A C 1
ATOM 7835 O O . ASP A 1 985 ? -3.206 -0.838 -2.358 1.00 29.27 985 ASP A O 1
ATOM 7839 N N . ARG A 1 986 ? -3.809 -2.196 -4.056 1.00 30.98 986 ARG A N 1
ATOM 7840 C CA . ARG A 1 986 ? -2.971 -1.612 -5.120 1.00 30.98 986 ARG A CA 1
ATOM 7841 C C . ARG A 1 986 ? -3.129 -0.095 -5.299 1.00 30.98 986 ARG A C 1
ATOM 7843 O O . ARG A 1 986 ? -2.309 0.507 -5.984 1.00 30.98 986 ARG A O 1
ATOM 7850 N N . ARG A 1 987 ? -4.172 0.537 -4.748 1.00 37.09 987 ARG A N 1
ATOM 7851 C CA . ARG A 1 987 ? -4.506 1.942 -5.047 1.00 37.09 987 ARG A CA 1
ATOM 7852 C C . ARG A 1 987 ? -3.914 2.975 -4.090 1.00 37.09 987 ARG A C 1
ATOM 7854 O O . ARG A 1 987 ? -4.144 4.160 -4.316 1.00 37.09 987 ARG A O 1
ATOM 7861 N N . ARG A 1 988 ? -3.219 2.575 -3.015 1.00 37.50 988 ARG A N 1
ATOM 7862 C CA . ARG A 1 988 ? -3.011 3.493 -1.877 1.00 37.50 988 ARG A CA 1
ATOM 7863 C C . ARG A 1 988 ? -1.611 4.006 -1.564 1.00 37.50 988 ARG A C 1
ATOM 7865 O O . ARG A 1 988 ? -1.559 4.977 -0.822 1.00 37.50 988 ARG A O 1
ATOM 7872 N N . ILE A 1 989 ? -0.501 3.493 -2.096 1.00 38.91 989 ILE A N 1
ATOM 7873 C CA . ILE A 1 989 ? 0.823 4.082 -1.787 1.00 38.91 989 ILE A CA 1
ATOM 7874 C C . ILE A 1 989 ? 1.845 3.751 -2.877 1.00 38.91 989 ILE A C 1
ATOM 7876 O O . ILE A 1 989 ? 2.580 2.797 -2.691 1.00 38.91 989 ILE A O 1
ATOM 7880 N N . MET A 1 990 ? 1.940 4.503 -3.980 1.00 37.78 990 MET A N 1
ATOM 7881 C CA . MET A 1 990 ? 3.096 4.395 -4.892 1.00 37.78 990 MET A CA 1
ATOM 7882 C C . MET A 1 990 ? 3.314 5.700 -5.671 1.00 37.78 990 MET A C 1
ATOM 7884 O O . MET A 1 990 ? 2.541 6.016 -6.576 1.00 37.78 990 MET A O 1
ATOM 7888 N N . GLN A 1 991 ? 4.378 6.450 -5.363 1.00 37.09 991 GLN A N 1
ATOM 7889 C CA . GLN A 1 991 ? 5.038 7.257 -6.396 1.00 37.09 991 GLN A CA 1
ATOM 7890 C C . GLN A 1 991 ? 6.111 6.361 -7.034 1.00 37.09 991 GLN A C 1
ATOM 7892 O O . GLN A 1 991 ? 6.981 5.880 -6.307 1.00 37.09 991 GLN A O 1
ATOM 7897 N N . PRO A 1 992 ? 6.055 6.075 -8.347 1.00 37.12 992 PRO A N 1
ATOM 7898 C CA . PRO A 1 992 ? 7.104 5.304 -9.003 1.00 37.12 992 PRO A CA 1
ATOM 7899 C C . PRO A 1 992 ? 8.417 6.081 -8.962 1.00 37.12 992 PRO A C 1
ATOM 7901 O O . PRO A 1 992 ? 8.457 7.266 -9.300 1.00 37.12 992 PRO A O 1
ATOM 7904 N N . MET A 1 993 ? 9.482 5.402 -8.553 1.00 36.25 993 MET A N 1
ATOM 7905 C CA . MET A 1 993 ? 10.839 5.905 -8.662 1.00 36.25 993 MET A CA 1
ATOM 7906 C C . MET A 1 993 ? 11.404 5.342 -9.968 1.00 36.25 993 MET A C 1
ATOM 7908 O O . MET A 1 993 ? 11.481 4.130 -10.143 1.00 36.25 993 MET A O 1
ATOM 7912 N N . THR A 1 994 ? 11.777 6.192 -10.924 1.00 35.72 994 THR A N 1
ATOM 7913 C CA . THR A 1 994 ? 12.590 5.733 -12.059 1.00 35.72 994 THR A CA 1
ATOM 7914 C C . THR A 1 994 ? 14.017 5.549 -11.570 1.00 35.72 994 THR A C 1
ATOM 7916 O O . THR A 1 994 ? 14.813 6.479 -11.646 1.00 35.72 994 THR A O 1
ATOM 7919 N N . TYR A 1 995 ? 14.316 4.364 -11.043 1.00 36.34 995 TYR A N 1
ATOM 7920 C CA . TYR A 1 995 ? 15.685 3.884 -10.898 1.00 36.34 995 TYR A CA 1
ATOM 7921 C C . TYR A 1 995 ? 16.018 3.014 -12.112 1.00 36.34 995 TYR A C 1
ATOM 7923 O O . TYR A 1 995 ? 15.210 2.169 -12.512 1.00 36.34 995 TYR A O 1
ATOM 7931 N N . LYS A 1 996 ? 17.165 3.254 -12.757 1.00 34.09 996 LYS A N 1
ATOM 7932 C CA . LYS A 1 996 ? 17.661 2.392 -13.837 1.00 34.09 996 LYS A CA 1
ATOM 7933 C C . LYS A 1 996 ? 18.167 1.094 -13.201 1.00 34.09 996 LYS A C 1
ATOM 7935 O O . LYS A 1 996 ? 19.337 0.996 -12.876 1.00 34.09 996 LYS A O 1
ATOM 7940 N N . ASN A 1 997 ? 17.302 0.099 -13.022 1.00 34.78 997 ASN A N 1
ATOM 7941 C CA . ASN A 1 997 ? 17.762 -1.212 -12.569 1.00 34.78 997 ASN A CA 1
ATOM 7942 C C . ASN A 1 997 ? 18.179 -2.095 -13.752 1.00 34.78 997 ASN A C 1
ATOM 7944 O O . ASN A 1 997 ? 17.411 -2.299 -14.693 1.00 34.78 997 ASN A O 1
ATOM 7948 N N . ASN A 1 998 ? 19.367 -2.698 -13.646 1.00 34.59 998 ASN A N 1
ATOM 7949 C CA . ASN A 1 998 ? 19.872 -3.734 -14.560 1.00 34.59 998 ASN A CA 1
ATOM 7950 C C . ASN A 1 998 ? 19.142 -5.089 -14.406 1.00 34.59 998 ASN A C 1
ATOM 7952 O O . ASN A 1 998 ? 19.421 -6.037 -15.140 1.00 34.59 998 ASN A O 1
ATOM 7956 N N . HIS A 1 999 ? 18.166 -5.180 -13.495 1.00 40.41 999 HIS A N 1
ATOM 7957 C CA . HIS A 1 999 ? 17.301 -6.342 -13.310 1.00 40.41 999 HIS A CA 1
ATOM 7958 C C . HIS A 1 999 ? 15.874 -6.050 -13.809 1.00 40.41 999 HIS A C 1
ATOM 7960 O O . HIS A 1 999 ? 15.080 -5.463 -13.076 1.00 40.41 999 HIS A O 1
ATOM 7966 N N . PRO A 1 1000 ? 15.487 -6.505 -15.019 1.00 41.78 1000 PRO A N 1
ATOM 7967 C CA . PRO A 1 1000 ? 14.173 -6.237 -15.627 1.00 41.78 1000 PRO A CA 1
ATOM 7968 C C . PRO A 1 1000 ? 12.983 -6.926 -14.922 1.00 41.78 1000 PRO A C 1
ATOM 7970 O O . PRO A 1 1000 ? 11.882 -6.965 -15.468 1.00 41.78 1000 PRO A O 1
ATOM 7973 N N . GLU A 1 1001 ? 13.205 -7.509 -13.742 1.00 50.06 1001 GLU A N 1
ATOM 7974 C CA . GLU A 1 1001 ? 12.226 -8.268 -12.953 1.00 50.06 1001 GLU A CA 1
ATOM 7975 C C . GLU A 1 1001 ? 11.787 -7.521 -11.672 1.00 50.06 1001 GLU A C 1
ATOM 7977 O O . GLU A 1 1001 ? 10.871 -7.987 -10.998 1.00 50.06 1001 GLU A O 1
ATOM 7982 N N . SER A 1 1002 ? 12.409 -6.374 -11.341 1.00 53.31 1002 SER A N 1
ATOM 7983 C CA . SER A 1 1002 ? 12.130 -5.588 -10.123 1.00 53.31 1002 SER A CA 1
ATOM 7984 C C . SER A 1 1002 ? 11.837 -4.114 -10.437 1.00 53.31 1002 SER A C 1
ATOM 7986 O O . SER A 1 1002 ? 12.574 -3.487 -11.193 1.00 53.31 1002 SER A O 1
ATOM 7988 N N . GLU A 1 1003 ? 10.799 -3.541 -9.832 1.00 64.81 1003 GLU A N 1
ATOM 7989 C CA . GLU A 1 1003 ? 10.453 -2.114 -9.921 1.00 64.81 1003 GLU A CA 1
ATOM 7990 C C . GLU A 1 1003 ? 10.588 -1.453 -8.545 1.00 64.81 1003 GLU A C 1
ATOM 7992 O O . GLU A 1 1003 ? 10.248 -2.065 -7.539 1.00 64.81 1003 GLU A O 1
ATOM 7997 N N . TYR A 1 1004 ? 11.049 -0.202 -8.473 1.00 67.81 1004 TYR A N 1
ATOM 7998 C CA . TYR A 1 1004 ? 11.238 0.499 -7.198 1.00 67.81 1004 TYR A CA 1
ATOM 7999 C C . TYR A 1 1004 ? 10.237 1.645 -7.049 1.00 67.81 1004 TYR A C 1
ATOM 8001 O O . TYR A 1 1004 ? 10.017 2.450 -7.956 1.00 67.81 1004 TYR A O 1
ATOM 8009 N N . TYR A 1 1005 ? 9.632 1.738 -5.873 1.00 68.50 1005 TYR A N 1
ATOM 8010 C CA . TYR A 1 1005 ? 8.606 2.718 -5.547 1.00 68.50 1005 TYR A CA 1
ATOM 8011 C C . TYR A 1 1005 ? 8.986 3.479 -4.285 1.00 68.50 1005 TYR A C 1
ATOM 8013 O O . TYR A 1 1005 ? 9.521 2.895 -3.349 1.00 68.50 1005 TYR A O 1
ATOM 8021 N N . ILE A 1 1006 ? 8.657 4.768 -4.218 1.00 65.38 1006 ILE A N 1
ATOM 8022 C CA . ILE A 1 1006 ? 8.681 5.477 -2.940 1.00 65.38 1006 ILE A CA 1
ATOM 8023 C C . ILE A 1 1006 ? 7.378 5.155 -2.217 1.00 65.38 1006 ILE A C 1
ATOM 8025 O O . ILE A 1 1006 ? 6.281 5.549 -2.634 1.00 65.38 1006 ILE A O 1
ATOM 8029 N N . GLY A 1 1007 ? 7.530 4.413 -1.130 1.00 61.50 1007 GLY A N 1
ATOM 8030 C CA . GLY A 1 1007 ? 6.504 4.157 -0.143 1.00 61.50 1007 GLY A CA 1
ATOM 8031 C C . GLY A 1 1007 ? 6.479 5.254 0.909 1.00 61.50 1007 GLY A C 1
ATOM 8032 O O . GLY A 1 1007 ? 7.499 5.837 1.269 1.00 61.50 1007 GLY A O 1
ATOM 8033 N N . ARG A 1 1008 ? 5.303 5.521 1.460 1.00 53.97 1008 ARG A N 1
ATOM 8034 C CA . ARG A 1 1008 ? 5.165 6.307 2.682 1.00 53.97 1008 ARG A CA 1
ATOM 8035 C C . ARG A 1 1008 ? 4.337 5.508 3.658 1.00 53.97 1008 ARG A C 1
ATOM 8037 O O . ARG A 1 1008 ? 3.212 5.142 3.331 1.00 53.97 1008 ARG A O 1
ATOM 8044 N N . GLN A 1 1009 ? 4.862 5.269 4.851 1.00 47.00 1009 GLN A N 1
ATOM 8045 C CA . GLN A 1 1009 ? 4.081 4.607 5.882 1.00 47.00 1009 GLN A CA 1
ATOM 8046 C C . GLN A 1 1009 ? 2.928 5.523 6.319 1.00 47.00 1009 GLN A C 1
ATOM 8048 O O . GLN A 1 1009 ? 3.136 6.655 6.760 1.00 47.00 1009 GLN A O 1
ATOM 8053 N N . LEU A 1 1010 ? 1.688 5.054 6.161 1.00 39.34 1010 LEU A N 1
ATOM 8054 C CA . LEU A 1 1010 ? 0.503 5.793 6.596 1.00 39.34 1010 LEU A CA 1
ATOM 8055 C C . LEU A 1 1010 ? 0.550 5.962 8.123 1.00 39.34 1010 LEU A C 1
ATOM 8057 O O . LEU A 1 1010 ? 0.640 4.976 8.849 1.00 39.34 1010 LEU A O 1
ATOM 8061 N N . GLY A 1 1011 ? 0.519 7.212 8.596 1.00 37.41 1011 GLY A N 1
ATOM 8062 C CA . GLY A 1 1011 ? 0.588 7.553 10.023 1.00 37.41 1011 GLY A CA 1
ATOM 8063 C C . GLY A 1 1011 ? 1.940 8.091 10.512 1.00 37.41 1011 GLY A C 1
ATOM 8064 O O . GLY A 1 1011 ? 1.975 8.658 11.599 1.00 37.41 1011 GLY A O 1
ATOM 8065 N N . SER A 1 1012 ? 3.015 7.999 9.714 1.00 34.56 1012 SER A N 1
ATOM 8066 C CA . SER A 1 1012 ? 4.286 8.714 9.936 1.00 34.56 1012 SER A CA 1
ATOM 8067 C C . SER A 1 1012 ? 4.378 9.900 8.966 1.00 34.56 1012 SER A C 1
ATOM 8069 O O . SER A 1 1012 ? 4.138 9.779 7.758 1.00 34.56 1012 SER A O 1
ATOM 8071 N N . ASN A 1 1013 ? 4.687 11.089 9.489 1.00 36.47 1013 ASN A N 1
ATOM 8072 C CA . ASN A 1 1013 ? 4.959 12.264 8.656 1.00 36.47 1013 ASN A CA 1
ATOM 8073 C C . ASN A 1 1013 ? 6.415 12.327 8.169 1.00 36.47 1013 ASN A C 1
ATOM 8075 O O . ASN A 1 1013 ? 6.722 13.253 7.419 1.00 36.47 1013 ASN A O 1
ATOM 8079 N N . GLN A 1 1014 ? 7.279 11.373 8.541 1.00 40.72 1014 GLN A N 1
ATOM 8080 C CA . GLN A 1 1014 ? 8.719 11.483 8.284 1.00 40.72 1014 GLN A CA 1
ATOM 8081 C C . GLN A 1 1014 ? 9.399 10.280 7.621 1.00 40.72 1014 GLN A C 1
ATOM 8083 O O . GLN A 1 1014 ? 10.453 10.490 7.034 1.00 40.72 1014 GLN A O 1
ATOM 8088 N N . ASP A 1 1015 ? 8.791 9.094 7.538 1.00 54.47 1015 ASP A N 1
ATOM 8089 C CA . ASP A 1 1015 ? 9.515 7.931 6.995 1.00 54.47 1015 ASP A CA 1
ATOM 8090 C C . ASP A 1 1015 ? 9.032 7.580 5.587 1.00 54.47 1015 ASP A C 1
ATOM 8092 O O . ASP A 1 1015 ? 8.137 6.751 5.363 1.00 54.47 1015 ASP A O 1
ATOM 8096 N N . LYS A 1 1016 ? 9.606 8.269 4.598 1.00 68.94 1016 LYS A N 1
ATOM 8097 C CA . LYS A 1 1016 ? 9.593 7.751 3.231 1.00 68.94 1016 LYS A CA 1
ATOM 8098 C C . LYS A 1 1016 ? 10.483 6.507 3.187 1.00 68.94 1016 LYS A C 1
ATOM 8100 O O . LYS A 1 1016 ? 11.539 6.465 3.806 1.00 68.94 1016 LYS A O 1
ATOM 8105 N N . THR A 1 1017 ? 10.052 5.505 2.439 1.00 75.94 1017 THR A N 1
ATOM 8106 C CA . THR A 1 1017 ? 10.732 4.212 2.299 1.00 75.94 1017 THR A CA 1
ATOM 8107 C C . THR A 1 1017 ? 10.873 3.875 0.822 1.00 75.94 1017 THR A C 1
ATOM 8109 O O . THR A 1 1017 ? 10.086 4.344 -0.003 1.00 75.94 1017 THR A O 1
ATOM 8112 N N . ALA A 1 1018 ? 11.876 3.080 0.470 1.00 80.06 1018 ALA A N 1
ATOM 8113 C CA . ALA A 1 1018 ? 11.985 2.487 -0.854 1.00 80.06 1018 ALA A CA 1
ATOM 8114 C C . ALA A 1 1018 ? 11.272 1.128 -0.842 1.00 80.06 1018 ALA A C 1
ATOM 8116 O O . ALA A 1 1018 ? 11.414 0.359 0.099 1.00 80.06 1018 ALA A O 1
ATOM 8117 N N . ILE A 1 1019 ? 10.479 0.815 -1.860 1.00 78.69 1019 ILE A N 1
ATOM 8118 C CA . ILE A 1 1019 ? 9.779 -0.466 -1.992 1.00 78.69 1019 ILE A CA 1
ATOM 8119 C C . ILE A 1 1019 ? 10.233 -1.114 -3.293 1.00 78.69 1019 ILE A C 1
ATOM 8121 O O . ILE A 1 1019 ? 9.866 -0.643 -4.368 1.00 78.69 1019 ILE A O 1
ATOM 8125 N N . LYS A 1 1020 ? 10.988 -2.209 -3.198 1.00 82.31 1020 LYS A N 1
ATOM 8126 C CA . LYS A 1 1020 ? 11.330 -3.079 -4.326 1.00 82.31 1020 LYS A CA 1
ATOM 8127 C C . LYS A 1 1020 ? 10.176 -4.050 -4.564 1.00 82.31 1020 LYS A C 1
ATOM 8129 O O . LYS A 1 1020 ? 9.915 -4.955 -3.776 1.00 82.31 1020 LYS A O 1
ATOM 8134 N N . PHE A 1 1021 ? 9.443 -3.826 -5.638 1.00 79.50 1021 PHE A N 1
ATOM 8135 C CA . PHE A 1 1021 ? 8.361 -4.663 -6.125 1.00 79.50 1021 PHE A CA 1
ATOM 8136 C C . PHE A 1 1021 ? 8.900 -5.713 -7.090 1.00 79.50 1021 PHE A C 1
ATOM 8138 O O . PHE A 1 1021 ? 9.625 -5.388 -8.026 1.00 79.50 1021 PHE A O 1
ATOM 8145 N N . VAL A 1 1022 ? 8.516 -6.969 -6.888 1.00 76.75 1022 VAL A N 1
ATOM 8146 C CA . VAL A 1 1022 ? 8.977 -8.099 -7.693 1.00 76.75 1022 VAL A CA 1
ATOM 8147 C C . VAL A 1 1022 ? 7.782 -8.968 -8.072 1.00 76.75 1022 VAL A C 1
ATOM 8149 O O . VAL A 1 1022 ? 7.105 -9.511 -7.202 1.00 76.75 1022 VAL A O 1
ATOM 8152 N N . GLU A 1 1023 ? 7.512 -9.143 -9.365 1.00 74.94 1023 GLU A N 1
ATOM 8153 C CA . GLU A 1 1023 ? 6.429 -10.023 -9.829 1.00 74.94 1023 GLU A CA 1
ATOM 8154 C C . GLU A 1 1023 ? 6.918 -11.480 -9.910 1.00 74.94 1023 GLU A C 1
ATOM 8156 O O . GLU A 1 1023 ? 7.766 -11.819 -10.738 1.00 74.94 1023 GLU A O 1
ATOM 8161 N N . LYS A 1 1024 ? 6.328 -12.387 -9.122 1.00 76.94 1024 LYS A N 1
ATOM 8162 C CA . LYS A 1 1024 ? 6.721 -13.807 -9.035 1.00 76.94 1024 LYS A CA 1
ATOM 8163 C C . LYS A 1 1024 ? 6.685 -14.527 -10.381 1.00 76.94 1024 LYS A C 1
ATOM 8165 O O . LYS A 1 1024 ? 7.520 -15.384 -10.642 1.00 76.94 1024 LYS A O 1
ATOM 8170 N N . LYS A 1 1025 ? 5.745 -14.166 -11.259 1.00 68.81 1025 LYS A N 1
ATOM 8171 C CA . LYS A 1 1025 ? 5.632 -14.728 -12.620 1.00 68.81 1025 LYS A CA 1
ATOM 8172 C C . LYS A 1 1025 ? 6.799 -14.341 -13.542 1.00 68.81 1025 LYS A C 1
ATOM 8174 O O . LYS A 1 1025 ? 6.998 -14.990 -14.569 1.00 68.81 1025 LYS A O 1
ATOM 8179 N N . HIS A 1 1026 ? 7.513 -13.259 -13.230 1.00 60.41 1026 HIS A N 1
ATOM 8180 C CA . HIS A 1 1026 ? 8.679 -12.803 -13.984 1.00 60.41 1026 HIS A CA 1
ATOM 8181 C C . HIS A 1 1026 ? 9.987 -13.338 -13.398 1.00 60.41 1026 HIS A C 1
ATOM 8183 O O . HIS A 1 1026 ? 10.953 -13.443 -14.146 1.00 60.41 1026 HIS A O 1
ATOM 8189 N N . CYS A 1 1027 ? 9.990 -13.778 -12.136 1.00 56.16 1027 CYS A N 1
ATOM 8190 C CA . CYS A 1 1027 ? 11.128 -14.449 -11.520 1.00 56.16 1027 CYS A CA 1
ATOM 8191 C C . CYS A 1 1027 ? 11.362 -15.838 -12.118 1.00 56.16 1027 CYS A C 1
ATOM 8193 O O . CYS A 1 1027 ? 10.580 -16.767 -11.909 1.00 56.16 1027 CYS A O 1
ATOM 8195 N N . LYS A 1 1028 ? 12.492 -16.025 -12.809 1.00 53.06 1028 LYS A N 1
ATOM 8196 C CA . LYS A 1 1028 ? 12.901 -17.351 -13.318 1.00 53.06 1028 LYS A CA 1
ATOM 8197 C C . LYS A 1 1028 ? 13.190 -18.358 -12.198 1.00 53.06 1028 LYS A C 1
ATOM 8199 O O . LYS A 1 1028 ? 13.049 -19.559 -12.413 1.00 53.06 1028 LYS A O 1
ATOM 8204 N N . ASN A 1 1029 ? 13.627 -17.876 -11.031 1.00 61.03 1029 ASN A N 1
ATOM 8205 C CA . ASN A 1 1029 ? 13.938 -18.693 -9.861 1.00 61.03 1029 ASN A CA 1
ATOM 8206 C C . ASN A 1 1029 ? 13.583 -17.941 -8.570 1.00 61.03 1029 ASN A C 1
ATOM 8208 O O . ASN A 1 1029 ? 14.345 -17.093 -8.111 1.00 61.03 1029 ASN A O 1
ATOM 8212 N N . LEU A 1 1030 ? 12.440 -18.281 -7.971 1.00 67.62 1030 LEU A N 1
ATOM 8213 C CA . LEU A 1 1030 ? 11.953 -17.664 -6.730 1.00 67.62 1030 LEU A CA 1
ATOM 8214 C C . LEU A 1 1030 ? 12.952 -17.790 -5.569 1.00 67.62 1030 LEU A C 1
ATOM 8216 O O . LEU A 1 1030 ? 13.045 -16.879 -4.753 1.00 67.62 1030 LEU A O 1
ATOM 8220 N N . LYS A 1 1031 ? 13.786 -18.843 -5.564 1.00 63.78 1031 LYS A N 1
ATOM 8221 C CA . LYS A 1 1031 ? 14.811 -19.051 -4.531 1.00 63.78 1031 LYS A CA 1
ATOM 8222 C C . LYS A 1 1031 ? 15.858 -17.937 -4.485 1.00 63.78 1031 LYS A C 1
ATOM 8224 O O . LYS A 1 1031 ? 16.475 -17.747 -3.446 1.00 63.78 1031 LYS A O 1
ATOM 8229 N N . VAL A 1 1032 ? 16.091 -17.224 -5.593 1.00 66.44 1032 VAL A N 1
ATOM 8230 C CA . VAL A 1 1032 ? 17.051 -16.105 -5.634 1.00 66.44 1032 VAL A CA 1
ATOM 8231 C C . VAL A 1 1032 ? 16.520 -14.924 -4.826 1.00 66.44 1032 VAL A C 1
ATOM 8233 O O . VAL A 1 1032 ? 17.238 -14.392 -3.990 1.00 66.44 1032 VAL A O 1
ATOM 8236 N N . ILE A 1 1033 ? 15.242 -14.583 -5.008 1.00 71.31 1033 ILE A N 1
ATOM 8237 C CA . ILE A 1 1033 ? 14.580 -13.492 -4.281 1.00 71.31 1033 ILE A CA 1
ATOM 8238 C C . ILE A 1 1033 ? 14.362 -13.865 -2.812 1.00 71.31 1033 ILE A C 1
ATOM 8240 O O . ILE A 1 1033 ? 14.597 -13.053 -1.925 1.00 71.31 1033 ILE A O 1
ATOM 8244 N N . GLU A 1 1034 ? 13.984 -15.112 -2.526 1.00 71.38 1034 GLU A N 1
ATOM 8245 C CA . GLU A 1 1034 ? 13.897 -15.612 -1.147 1.00 71.38 1034 GLU A CA 1
ATOM 8246 C C . GLU A 1 1034 ? 15.259 -15.555 -0.437 1.00 71.38 1034 GLU A C 1
ATOM 8248 O O . GLU A 1 1034 ? 15.335 -15.206 0.742 1.00 71.38 1034 GLU A O 1
ATOM 8253 N N . ASN A 1 1035 ? 16.346 -15.857 -1.155 1.00 69.12 1035 ASN A N 1
ATOM 8254 C CA . ASN A 1 1035 ? 17.700 -15.740 -0.629 1.00 69.12 1035 ASN A CA 1
ATOM 8255 C C . ASN A 1 1035 ? 18.116 -14.276 -0.416 1.00 69.12 1035 ASN A C 1
ATOM 8257 O O . ASN A 1 1035 ? 18.714 -13.977 0.612 1.00 69.12 1035 ASN A O 1
ATOM 8261 N N . GLU A 1 1036 ? 17.766 -13.365 -1.327 1.00 75.75 1036 GLU A N 1
ATOM 8262 C CA . GLU A 1 1036 ? 17.974 -11.920 -1.157 1.00 75.75 1036 GLU A CA 1
ATOM 8263 C C . GLU A 1 1036 ? 17.255 -11.403 0.101 1.00 75.75 1036 GLU A C 1
ATOM 8265 O O . GLU A 1 1036 ? 17.884 -10.785 0.958 1.00 75.75 1036 GLU A O 1
ATOM 8270 N N . ILE A 1 1037 ? 15.970 -11.736 0.274 1.00 77.44 1037 ILE A N 1
ATOM 8271 C CA . ILE A 1 1037 ? 15.180 -11.375 1.465 1.00 77.44 1037 ILE A CA 1
ATOM 8272 C C . ILE A 1 1037 ? 15.826 -11.946 2.734 1.00 77.44 1037 ILE A C 1
ATOM 8274 O O . ILE A 1 1037 ? 15.930 -11.251 3.746 1.00 77.44 1037 ILE A O 1
ATOM 8278 N N . ARG A 1 1038 ? 16.297 -13.199 2.687 1.00 77.31 1038 ARG A N 1
ATOM 8279 C CA . ARG A 1 1038 ? 16.974 -13.851 3.815 1.00 77.31 1038 ARG A CA 1
ATOM 8280 C C . ARG A 1 1038 ? 18.306 -13.187 4.158 1.00 77.31 1038 ARG A C 1
ATOM 8282 O O . ARG A 1 1038 ? 18.631 -13.083 5.335 1.00 77.31 1038 ARG A O 1
ATOM 8289 N N . ILE A 1 1039 ? 19.094 -12.763 3.174 1.00 75.38 1039 ILE A N 1
ATOM 8290 C CA . ILE A 1 1039 ? 20.350 -12.041 3.415 1.00 75.38 1039 ILE A CA 1
ATOM 8291 C C . ILE A 1 1039 ? 20.033 -10.683 4.046 1.00 75.38 1039 ILE A C 1
ATOM 8293 O O . ILE A 1 1039 ? 20.497 -10.385 5.145 1.00 75.38 1039 ILE A O 1
ATOM 8297 N N . LEU A 1 1040 ? 19.150 -9.911 3.413 1.00 78.75 1040 LEU A N 1
ATOM 8298 C CA . LEU A 1 1040 ? 18.741 -8.585 3.871 1.00 78.75 1040 LEU A CA 1
ATOM 8299 C C . LEU A 1 1040 ? 18.079 -8.591 5.259 1.00 78.75 1040 LEU A C 1
ATOM 8301 O O . LEU A 1 1040 ? 18.180 -7.610 5.994 1.00 78.75 1040 LEU A O 1
ATOM 8305 N N . SER A 1 1041 ? 17.439 -9.690 5.674 1.00 75.94 1041 SER A N 1
ATOM 8306 C CA . SER A 1 1041 ? 16.854 -9.801 7.016 1.00 75.94 1041 SER A CA 1
ATOM 8307 C C . SER A 1 1041 ? 17.884 -9.914 8.144 1.00 75.94 1041 SER A C 1
ATOM 8309 O O . SER A 1 1041 ? 17.506 -9.731 9.302 1.00 75.94 1041 SER A O 1
ATOM 8311 N N . HIS A 1 1042 ? 19.149 -10.214 7.838 1.00 76.56 1042 HIS A N 1
ATOM 8312 C CA . HIS A 1 1042 ? 20.225 -10.397 8.824 1.00 76.56 1042 HIS A CA 1
ATOM 8313 C C . HIS A 1 1042 ? 21.322 -9.321 8.745 1.00 76.56 1042 HIS A C 1
ATOM 8315 O O . HIS A 1 1042 ? 22.244 -9.340 9.555 1.00 76.56 1042 HIS A O 1
ATOM 8321 N N . VAL A 1 1043 ? 21.223 -8.383 7.800 1.00 81.38 1043 VAL A N 1
ATOM 8322 C CA . VAL A 1 1043 ? 22.215 -7.326 7.558 1.00 81.38 1043 VAL A CA 1
ATOM 8323 C C . VAL A 1 1043 ? 21.758 -6.019 8.210 1.00 81.38 1043 VAL A C 1
ATOM 8325 O O . VAL A 1 1043 ? 20.677 -5.508 7.917 1.00 81.38 1043 VAL A O 1
ATOM 8328 N N . GLN A 1 1044 ? 22.587 -5.465 9.097 1.00 83.81 1044 GLN A N 1
ATOM 8329 C CA . GLN A 1 1044 ? 22.370 -4.166 9.735 1.00 83.81 1044 GLN A CA 1
ATOM 8330 C C . GLN A 1 1044 ? 23.707 -3.440 9.913 1.00 83.81 1044 GLN A C 1
ATOM 8332 O O . GLN A 1 1044 ? 24.493 -3.768 10.798 1.00 83.81 1044 GLN A O 1
ATOM 8337 N N . HIS A 1 1045 ? 23.953 -2.435 9.073 1.00 87.75 1045 HIS A N 1
ATOM 8338 C CA . HIS A 1 1045 ? 25.188 -1.656 9.083 1.00 87.75 1045 HIS A CA 1
ATOM 8339 C C . HIS A 1 1045 ? 24.912 -0.218 8.611 1.00 87.75 1045 HIS A C 1
ATOM 8341 O O . HIS A 1 1045 ? 24.117 -0.049 7.687 1.00 87.75 1045 HIS A O 1
ATOM 8347 N N . PRO A 1 1046 ? 25.544 0.826 9.187 1.00 86.56 1046 PRO A N 1
ATOM 8348 C CA . PRO A 1 1046 ? 25.288 2.225 8.816 1.00 86.56 1046 PRO A CA 1
ATOM 8349 C C . PRO A 1 1046 ? 25.482 2.511 7.318 1.00 86.56 1046 PRO A C 1
ATOM 8351 O O . PRO A 1 1046 ? 24.690 3.248 6.730 1.00 86.56 1046 PRO A O 1
ATOM 8354 N N . HIS A 1 1047 ? 26.470 1.863 6.694 1.00 91.56 1047 HIS A N 1
ATOM 8355 C CA . HIS A 1 1047 ? 26.810 1.997 5.270 1.00 91.56 1047 HIS A CA 1
ATOM 8356 C C . HIS A 1 1047 ? 26.162 0.934 4.363 1.00 91.56 1047 HIS A C 1
ATOM 8358 O O . HIS A 1 1047 ? 26.628 0.702 3.251 1.00 91.56 1047 HIS A O 1
ATOM 8364 N N . VAL A 1 1048 ? 25.095 0.270 4.819 1.00 90.25 1048 VAL A N 1
ATOM 8365 C CA . VAL A 1 1048 ? 24.287 -0.657 4.009 1.00 90.25 1048 VAL A CA 1
ATOM 8366 C C . VAL A 1 1048 ? 22.810 -0.278 4.135 1.00 90.25 1048 VAL A C 1
ATOM 8368 O O . VAL A 1 1048 ? 22.327 -0.040 5.240 1.00 90.25 1048 VAL A O 1
ATOM 8371 N N . ALA A 1 1049 ? 22.085 -0.210 3.017 1.00 88.38 1049 ALA A N 1
ATOM 8372 C CA . ALA A 1 1049 ? 20.663 0.122 3.012 1.00 88.38 1049 ALA A CA 1
ATOM 8373 C C . ALA A 1 1049 ? 19.847 -0.954 3.748 1.00 88.38 1049 ALA A C 1
ATOM 8375 O O . ALA A 1 1049 ? 19.869 -2.134 3.390 1.00 88.38 1049 ALA A O 1
ATOM 8376 N N . GLN A 1 1050 ? 19.118 -0.550 4.790 1.00 85.38 1050 GLN A N 1
ATOM 8377 C CA . GLN A 1 1050 ? 18.440 -1.498 5.672 1.00 85.38 1050 GLN A CA 1
ATOM 8378 C C . GLN A 1 1050 ? 17.107 -1.984 5.088 1.00 85.38 1050 GLN A C 1
ATOM 8380 O O . GLN A 1 1050 ? 16.282 -1.184 4.647 1.00 85.38 1050 GLN A O 1
ATOM 8385 N N . MET A 1 1051 ? 16.841 -3.292 5.161 1.00 85.06 1051 MET A N 1
ATOM 8386 C CA . MET A 1 1051 ? 15.501 -3.830 4.908 1.00 85.06 1051 MET A CA 1
ATOM 8387 C C . MET A 1 1051 ? 14.616 -3.658 6.147 1.00 85.06 1051 MET A C 1
ATOM 8389 O O . MET A 1 1051 ? 14.920 -4.153 7.240 1.00 85.06 1051 MET A O 1
ATOM 8393 N N . LEU A 1 1052 ? 13.507 -2.950 5.950 1.00 80.31 1052 LEU A N 1
ATOM 8394 C CA . LEU A 1 1052 ? 12.554 -2.562 6.982 1.00 80.31 1052 LEU A CA 1
ATOM 8395 C C . LEU A 1 1052 ? 11.412 -3.577 7.113 1.00 80.31 1052 LEU A C 1
ATOM 8397 O O . LEU A 1 1052 ? 11.049 -3.932 8.233 1.00 80.31 1052 LEU A O 1
ATOM 8401 N N . ASP A 1 1053 ? 10.857 -4.052 5.992 1.00 74.69 1053 ASP A N 1
ATOM 8402 C CA . ASP A 1 1053 ? 9.725 -4.994 5.968 1.00 74.69 1053 ASP A CA 1
ATOM 8403 C C . ASP A 1 1053 ? 9.667 -5.778 4.641 1.00 74.69 1053 ASP A C 1
ATOM 8405 O O . ASP A 1 1053 ? 10.334 -5.423 3.669 1.00 74.69 1053 ASP A O 1
ATOM 8409 N N . VAL A 1 1054 ? 8.848 -6.828 4.571 1.00 77.75 1054 VAL A N 1
ATOM 8410 C CA . VAL A 1 1054 ? 8.545 -7.543 3.322 1.00 77.75 1054 VAL A CA 1
ATOM 8411 C C . VAL A 1 1054 ? 7.073 -7.944 3.272 1.00 77.75 1054 VAL A C 1
ATOM 8413 O O . VAL A 1 1054 ? 6.528 -8.498 4.223 1.00 77.75 1054 VAL A O 1
ATOM 8416 N N . PHE A 1 1055 ? 6.419 -7.689 2.140 1.00 72.31 1055 PHE A N 1
ATOM 8417 C CA . PHE A 1 1055 ? 5.072 -8.176 1.864 1.00 72.31 1055 PHE A CA 1
ATOM 8418 C C . PHE A 1 1055 ? 5.097 -9.165 0.716 1.00 72.31 1055 PHE A C 1
ATOM 8420 O O . PHE A 1 1055 ? 5.697 -8.927 -0.328 1.00 72.31 1055 PHE A O 1
ATOM 8427 N N . GLU A 1 1056 ? 4.378 -10.259 0.881 1.00 71.19 1056 GLU A N 1
ATOM 8428 C CA . GLU A 1 1056 ? 4.174 -11.245 -0.163 1.00 71.19 1056 GLU A CA 1
ATOM 8429 C C . GLU A 1 1056 ? 2.693 -11.266 -0.542 1.00 71.19 1056 GLU A C 1
ATOM 8431 O O . GLU A 1 1056 ? 1.813 -11.084 0.290 1.00 71.19 1056 GLU A O 1
ATOM 8436 N N . THR A 1 1057 ? 2.410 -11.468 -1.820 1.00 69.69 1057 THR A N 1
ATOM 8437 C CA . THR A 1 1057 ? 1.080 -11.770 -2.359 1.00 69.69 1057 THR A CA 1
ATOM 8438 C C . THR A 1 1057 ? 1.188 -13.032 -3.206 1.00 69.69 1057 THR A C 1
ATOM 8440 O O . THR A 1 1057 ? 2.297 -13.486 -3.497 1.00 69.69 1057 THR A O 1
ATOM 8443 N N . ASN A 1 1058 ? 0.065 -13.591 -3.660 1.00 66.88 1058 ASN A N 1
ATOM 8444 C CA . ASN A 1 1058 ? 0.085 -14.778 -4.526 1.00 66.88 1058 ASN A CA 1
ATOM 8445 C C . ASN A 1 1058 ? 0.988 -14.596 -5.756 1.00 66.88 1058 ASN A C 1
ATOM 8447 O O . ASN A 1 1058 ? 1.691 -15.529 -6.133 1.00 66.88 1058 ASN A O 1
ATOM 8451 N N . ASP A 1 1059 ? 1.051 -13.376 -6.297 1.00 73.31 1059 ASP A N 1
ATOM 8452 C CA . ASP A 1 1059 ? 1.755 -13.090 -7.547 1.00 73.31 1059 ASP A CA 1
ATOM 8453 C C . ASP A 1 1059 ? 2.999 -12.202 -7.400 1.00 73.31 1059 ASP A C 1
ATOM 8455 O O . ASP A 1 1059 ? 3.718 -12.041 -8.381 1.00 73.31 1059 ASP A O 1
ATOM 8459 N N . ASN A 1 1060 ? 3.274 -11.598 -6.234 1.00 75.56 1060 ASN A N 1
ATOM 8460 C CA . ASN A 1 1060 ? 4.327 -10.573 -6.099 1.00 75.56 1060 ASN A CA 1
ATOM 8461 C C . ASN A 1 1060 ? 4.981 -10.535 -4.706 1.00 75.56 1060 ASN A C 1
ATOM 8463 O O . ASN A 1 1060 ? 4.315 -10.850 -3.721 1.00 75.56 1060 ASN A O 1
ATOM 8467 N N . PHE A 1 1061 ? 6.225 -10.058 -4.627 1.00 77.69 1061 PHE A N 1
ATOM 8468 C CA . PHE A 1 1061 ? 6.902 -9.603 -3.407 1.00 77.69 1061 PHE A CA 1
ATOM 8469 C C . PHE A 1 1061 ? 7.028 -8.069 -3.396 1.00 77.69 1061 PHE A C 1
ATOM 8471 O O . PHE A 1 1061 ? 7.169 -7.440 -4.443 1.00 77.69 1061 PHE A O 1
ATOM 8478 N N . PHE A 1 1062 ? 7.003 -7.468 -2.210 1.00 80.00 1062 PHE A N 1
ATOM 8479 C CA . PHE A 1 1062 ? 7.241 -6.049 -1.951 1.00 80.00 1062 PHE A CA 1
ATOM 8480 C C . PHE A 1 1062 ? 8.246 -5.946 -0.804 1.00 80.00 1062 PHE A C 1
ATOM 8482 O O . PHE A 1 1062 ? 7.887 -6.127 0.356 1.00 80.00 1062 PHE A O 1
ATOM 8489 N N . ILE A 1 1063 ? 9.505 -5.683 -1.116 1.00 82.75 1063 ILE A N 1
ATOM 8490 C CA . ILE A 1 1063 ? 10.587 -5.586 -0.140 1.00 82.75 1063 ILE A CA 1
ATOM 8491 C C . ILE A 1 1063 ? 10.737 -4.108 0.228 1.00 82.75 1063 ILE A C 1
ATOM 8493 O O . ILE A 1 1063 ? 11.089 -3.287 -0.615 1.00 82.75 1063 ILE A O 1
ATOM 8497 N N . VAL A 1 1064 ? 10.408 -3.752 1.467 1.00 82.44 1064 VAL A N 1
ATOM 8498 C CA . VAL A 1 1064 ? 10.481 -2.382 1.983 1.00 82.44 1064 VAL A CA 1
ATOM 8499 C C . VAL A 1 1064 ? 11.859 -2.145 2.581 1.00 82.44 1064 VAL A C 1
ATOM 8501 O O . VAL A 1 1064 ? 12.308 -2.884 3.454 1.00 82.44 1064 VAL A O 1
ATOM 8504 N N . MET A 1 1065 ? 12.515 -1.085 2.138 1.00 83.00 1065 MET A N 1
ATOM 8505 C CA . MET A 1 1065 ? 13.880 -0.708 2.473 1.00 83.00 1065 MET A CA 1
ATOM 8506 C C . MET A 1 1065 ? 13.946 0.763 2.897 1.00 83.00 1065 MET A C 1
ATOM 8508 O O . MET A 1 1065 ? 13.045 1.562 2.620 1.00 83.00 1065 MET A O 1
ATOM 8512 N N . GLU A 1 1066 ? 15.030 1.123 3.572 1.00 84.50 1066 GLU A N 1
ATOM 8513 C CA . GLU A 1 1066 ? 15.416 2.506 3.842 1.00 84.50 1066 GLU A CA 1
ATOM 8514 C C . GLU A 1 1066 ? 15.458 3.321 2.536 1.00 84.50 1066 GLU A C 1
ATOM 8516 O O . GLU A 1 1066 ? 16.019 2.873 1.534 1.00 84.50 1066 GLU A O 1
ATOM 8521 N N . LEU A 1 1067 ? 14.857 4.518 2.527 1.00 85.00 1067 LEU A N 1
ATOM 8522 C CA . LEU A 1 1067 ? 14.994 5.439 1.399 1.00 85.00 1067 LEU A CA 1
ATOM 8523 C C . LEU A 1 1067 ? 16.261 6.280 1.565 1.00 85.00 1067 LEU A C 1
ATOM 8525 O O . LEU A 1 1067 ? 16.349 7.100 2.476 1.00 85.00 1067 LEU A O 1
ATOM 8529 N N . VAL A 1 1068 ? 17.202 6.134 0.637 1.00 83.44 1068 VAL A N 1
ATOM 8530 C CA . VAL A 1 1068 ? 18.455 6.897 0.619 1.00 83.44 1068 VAL A CA 1
ATOM 8531 C C . VAL A 1 1068 ? 18.319 8.071 -0.366 1.00 83.44 1068 VAL A C 1
ATOM 8533 O O . VAL A 1 1068 ? 18.290 7.878 -1.578 1.00 83.44 1068 VAL A O 1
ATOM 8536 N N . GLU A 1 1069 ? 18.145 9.298 0.149 1.00 74.50 1069 GLU A N 1
ATOM 8537 C CA . GLU A 1 1069 ? 17.684 10.472 -0.629 1.00 74.50 1069 GLU A CA 1
ATOM 8538 C C . GLU A 1 1069 ? 18.788 11.384 -1.232 1.00 74.50 1069 GLU A C 1
ATOM 8540 O O . GLU A 1 1069 ? 18.563 12.586 -1.362 1.00 74.50 1069 GLU A O 1
ATOM 8545 N N . GLY A 1 1070 ? 19.968 10.888 -1.608 1.00 76.81 1070 GLY A N 1
ATOM 8546 C CA . GLY A 1 1070 ? 21.071 11.720 -2.144 1.00 76.81 1070 GLY A CA 1
ATOM 8547 C C . GLY A 1 1070 ? 21.524 11.409 -3.573 1.00 76.81 1070 GLY A C 1
ATOM 8548 O O . GLY A 1 1070 ? 22.387 12.112 -4.079 1.00 76.81 1070 GLY A O 1
ATOM 8549 N N . GLY A 1 1071 ? 20.915 10.425 -4.244 1.00 80.81 1071 GLY A N 1
ATOM 8550 C CA . GLY A 1 1071 ? 21.351 9.967 -5.572 1.00 80.81 1071 GLY A CA 1
ATOM 8551 C C . GLY A 1 1071 ? 22.494 8.947 -5.506 1.00 80.81 1071 GLY A C 1
ATOM 8552 O O . GLY A 1 1071 ? 22.979 8.630 -4.421 1.00 80.81 1071 GLY A O 1
ATOM 8553 N N . ASP A 1 1072 ? 22.877 8.393 -6.655 1.00 85.75 1072 ASP A N 1
ATOM 8554 C CA . ASP A 1 1072 ? 23.984 7.434 -6.795 1.00 85.75 1072 ASP A CA 1
ATOM 8555 C C . ASP A 1 1072 ? 25.339 8.092 -7.063 1.00 85.75 1072 ASP A C 1
ATOM 8557 O O . ASP A 1 1072 ? 25.444 9.207 -7.581 1.00 85.75 1072 ASP A O 1
ATOM 8561 N N . LEU A 1 1073 ? 26.387 7.330 -6.750 1.00 87.44 1073 LEU A N 1
ATOM 8562 C CA . LEU A 1 1073 ? 27.779 7.662 -7.014 1.00 87.44 1073 LEU A CA 1
ATOM 8563 C C . LEU A 1 1073 ? 28.076 7.850 -8.508 1.00 87.44 1073 LEU A C 1
ATOM 8565 O O . LEU A 1 1073 ? 28.925 8.670 -8.843 1.00 87.44 1073 LEU A O 1
ATOM 8569 N N . GLU A 1 1074 ? 27.374 7.143 -9.400 1.00 84.62 1074 GLU A N 1
ATOM 8570 C CA . GLU A 1 1074 ? 27.526 7.302 -10.856 1.00 84.62 1074 GLU A CA 1
ATOM 8571 C C . GLU A 1 1074 ? 27.130 8.716 -11.302 1.00 84.62 1074 GLU A C 1
ATOM 8573 O O . GLU A 1 1074 ? 27.885 9.385 -12.007 1.00 84.62 1074 GLU A O 1
ATOM 8578 N N . THR A 1 1075 ? 25.972 9.201 -10.848 1.00 81.81 1075 THR A N 1
ATOM 8579 C CA . THR A 1 1075 ? 25.479 10.547 -11.156 1.00 81.81 1075 THR A CA 1
ATOM 8580 C C . THR A 1 1075 ? 26.396 11.631 -10.589 1.00 81.81 1075 THR A C 1
ATOM 8582 O O . THR A 1 1075 ? 26.653 12.624 -11.268 1.00 81.81 1075 THR A O 1
ATOM 8585 N N . GLU A 1 1076 ? 26.901 11.455 -9.367 1.00 83.44 1076 GLU A N 1
ATOM 8586 C CA . GLU A 1 1076 ? 27.845 12.395 -8.751 1.00 83.44 1076 GLU A CA 1
ATOM 8587 C C . GLU A 1 1076 ? 29.164 12.461 -9.541 1.00 83.44 1076 GLU A C 1
ATOM 8589 O O . GLU A 1 1076 ? 29.632 13.550 -9.865 1.00 83.44 1076 GLU A O 1
ATOM 8594 N N . LEU A 1 1077 ? 29.726 11.306 -9.922 1.00 83.25 1077 LEU A N 1
ATOM 8595 C CA . LEU A 1 1077 ? 30.950 11.224 -10.726 1.00 83.25 1077 LEU A CA 1
ATOM 8596 C C . LEU A 1 1077 ? 30.757 11.826 -12.127 1.00 83.25 1077 LEU A C 1
ATOM 8598 O O . LEU A 1 1077 ? 31.633 12.521 -12.633 1.00 83.25 1077 LEU A O 1
ATOM 8602 N N . PHE A 1 1078 ? 29.588 11.618 -12.742 1.00 77.88 1078 PHE A N 1
ATOM 8603 C CA . PHE A 1 1078 ? 29.246 12.221 -14.033 1.00 77.88 1078 PHE A CA 1
ATOM 8604 C C . PHE A 1 1078 ? 29.156 13.755 -13.969 1.00 77.88 1078 PHE A C 1
ATOM 8606 O O . PHE A 1 1078 ? 29.490 14.428 -14.943 1.00 77.88 1078 PHE A O 1
ATOM 8613 N N . ASN A 1 1079 ? 28.688 14.313 -12.847 1.00 78.81 1079 ASN A N 1
ATOM 8614 C CA . ASN A 1 1079 ? 28.523 15.758 -12.683 1.00 78.81 1079 ASN A CA 1
ATOM 8615 C C . ASN A 1 1079 ? 29.829 16.466 -12.296 1.00 78.81 1079 ASN A C 1
ATOM 8617 O O . ASN A 1 1079 ? 30.130 17.520 -12.856 1.00 78.81 1079 ASN A O 1
ATOM 8621 N N . ASP A 1 1080 ? 30.576 15.905 -11.343 1.00 78.12 1080 ASP A N 1
ATOM 8622 C CA . ASP A 1 1080 ? 31.764 16.539 -10.759 1.00 78.12 1080 ASP A CA 1
ATOM 8623 C C . ASP A 1 1080 ? 33.066 16.162 -11.490 1.00 78.12 1080 ASP A C 1
ATOM 8625 O O . ASP A 1 1080 ? 34.085 16.830 -11.311 1.00 78.12 1080 ASP A O 1
ATOM 8629 N N . GLY A 1 1081 ? 33.049 15.107 -12.312 1.00 82.38 1081 GLY A N 1
ATOM 8630 C CA . GLY A 1 1081 ? 34.262 14.510 -12.865 1.00 82.38 1081 GLY A CA 1
ATOM 8631 C C . GLY A 1 1081 ? 35.074 13.779 -11.793 1.00 82.38 1081 GLY A C 1
ATOM 8632 O O . GLY A 1 1081 ? 34.537 13.356 -10.768 1.00 82.38 1081 GLY A O 1
ATOM 8633 N N . ALA A 1 1082 ? 36.378 13.604 -12.031 1.00 85.31 1082 ALA A N 1
ATOM 8634 C CA . ALA A 1 1082 ? 37.240 12.834 -11.138 1.00 85.31 1082 ALA A CA 1
ATOM 8635 C C . ALA A 1 1082 ? 37.295 13.470 -9.742 1.00 85.31 1082 ALA A C 1
ATOM 8637 O O . ALA A 1 1082 ? 37.506 14.673 -9.581 1.00 85.31 1082 ALA A O 1
ATOM 8638 N N . PHE A 1 1083 ? 37.105 12.650 -8.715 1.00 90.62 1083 PHE A N 1
ATOM 8639 C CA . PHE A 1 1083 ? 37.131 13.085 -7.330 1.00 90.62 1083 PHE A CA 1
ATOM 8640 C C . PHE A 1 1083 ? 38.559 13.286 -6.843 1.00 90.62 1083 PHE A C 1
ATOM 8642 O O . PHE A 1 1083 ? 39.486 12.565 -7.208 1.00 90.62 1083 PHE A O 1
ATOM 8649 N N . SER A 1 1084 ? 38.723 14.226 -5.912 1.00 90.19 1084 SER A N 1
ATOM 8650 C CA . SER A 1 1084 ? 39.976 14.343 -5.176 1.00 90.19 1084 SER A CA 1
ATOM 8651 C C . SER A 1 1084 ? 40.241 13.078 -4.361 1.00 90.19 1084 SER A C 1
ATOM 8653 O O . SER A 1 1084 ? 39.315 12.392 -3.906 1.00 90.19 1084 SER A O 1
ATOM 8655 N N . GLU A 1 1085 ? 41.516 12.793 -4.099 1.00 91.00 1085 GLU A N 1
ATOM 8656 C CA . GLU A 1 1085 ? 41.879 11.667 -3.240 1.00 91.00 1085 GLU A CA 1
ATOM 8657 C C . GLU A 1 1085 ? 41.276 11.791 -1.822 1.00 91.00 1085 GLU A C 1
ATOM 8659 O O . GLU A 1 1085 ? 40.995 10.779 -1.189 1.00 91.00 1085 GLU A O 1
ATOM 8664 N N . GLU A 1 1086 ? 40.985 13.006 -1.339 1.00 89.56 1086 GLU A N 1
ATOM 8665 C CA . GLU A 1 1086 ? 40.339 13.245 -0.037 1.00 89.56 1086 GLU A CA 1
ATOM 8666 C C . GLU A 1 1086 ? 38.841 12.881 -0.025 1.00 89.56 1086 GLU A C 1
ATOM 8668 O O . GLU A 1 1086 ? 38.363 12.233 0.918 1.00 89.56 1086 GLU A O 1
ATOM 8673 N N . LYS A 1 1087 ? 38.095 13.265 -1.077 1.00 89.81 1087 LYS A N 1
ATOM 8674 C CA . LYS A 1 1087 ? 36.683 12.865 -1.257 1.00 89.81 1087 LYS A CA 1
ATOM 8675 C C . LYS A 1 1087 ? 36.612 11.345 -1.427 1.00 89.81 1087 LYS A C 1
ATOM 8677 O O . LYS A 1 1087 ? 35.850 10.680 -0.722 1.00 89.81 1087 LYS A O 1
ATOM 8682 N N . THR A 1 1088 ? 37.497 10.797 -2.260 1.00 93.12 1088 THR A N 1
ATOM 8683 C CA . THR A 1 1088 ? 37.650 9.354 -2.496 1.00 93.12 1088 THR A CA 1
ATOM 8684 C C . THR A 1 1088 ? 37.958 8.599 -1.207 1.00 93.12 1088 THR A C 1
ATOM 8686 O O . THR A 1 1088 ? 37.293 7.611 -0.917 1.00 93.12 1088 THR A O 1
ATOM 8689 N N . PHE A 1 1089 ? 38.893 9.076 -0.381 1.00 93.62 1089 PHE A N 1
ATOM 8690 C CA . PHE A 1 1089 ? 39.245 8.446 0.895 1.00 93.62 1089 PHE A CA 1
ATOM 8691 C C . PHE A 1 1089 ? 38.043 8.304 1.831 1.00 93.62 1089 PHE A C 1
ATOM 8693 O O . PHE A 1 1089 ? 37.857 7.255 2.448 1.00 93.62 1089 PHE A O 1
ATOM 8700 N N . THR A 1 1090 ? 37.196 9.334 1.914 1.00 90.69 1090 THR A N 1
ATOM 8701 C CA . THR A 1 1090 ? 36.020 9.310 2.793 1.00 90.69 1090 THR A CA 1
ATOM 8702 C C . THR A 1 1090 ? 35.004 8.264 2.334 1.00 90.69 1090 THR A C 1
ATOM 8704 O O . THR A 1 1090 ? 34.569 7.450 3.147 1.00 90.69 1090 THR A O 1
ATOM 8707 N N . ILE A 1 1091 ? 34.694 8.224 1.035 1.00 93.38 1091 ILE A N 1
ATOM 8708 C CA . ILE A 1 1091 ? 33.781 7.232 0.446 1.00 93.38 1091 ILE A CA 1
ATOM 8709 C C . ILE A 1 1091 ? 34.365 5.817 0.578 1.00 93.38 1091 ILE A C 1
ATOM 8711 O O . ILE A 1 1091 ? 33.689 4.892 1.028 1.00 93.38 1091 ILE A O 1
ATOM 8715 N N . PHE A 1 1092 ? 35.648 5.652 0.256 1.00 94.88 1092 PHE A N 1
ATOM 8716 C CA . PHE A 1 1092 ? 36.351 4.372 0.287 1.00 94.88 1092 PHE A CA 1
ATOM 8717 C C . PHE A 1 1092 ? 36.398 3.758 1.694 1.00 94.88 1092 PHE A C 1
ATOM 8719 O O . PHE A 1 1092 ? 36.150 2.564 1.851 1.00 94.88 1092 PHE A O 1
ATOM 8726 N N . CYS A 1 1093 ? 36.611 4.567 2.740 1.00 92.31 1093 CYS A N 1
ATOM 8727 C CA . CYS A 1 1093 ? 36.542 4.106 4.132 1.00 92.31 1093 CYS A CA 1
ATOM 8728 C C . CYS A 1 1093 ? 35.172 3.516 4.493 1.00 92.31 1093 CYS A C 1
ATOM 8730 O O . CYS A 1 1093 ? 35.096 2.497 5.178 1.00 92.31 1093 CYS A O 1
ATOM 8732 N N . GLN A 1 1094 ? 34.094 4.157 4.044 1.00 93.94 1094 GLN A N 1
ATOM 8733 C CA . GLN A 1 1094 ? 32.724 3.736 4.339 1.00 93.94 1094 GLN A CA 1
ATOM 8734 C C . GLN A 1 1094 ? 32.360 2.442 3.595 1.00 93.94 1094 GLN A C 1
ATOM 8736 O O . GLN A 1 1094 ? 31.752 1.541 4.179 1.00 93.94 1094 GLN A O 1
ATOM 8741 N N . LEU A 1 1095 ? 32.812 2.302 2.343 1.00 94.94 1095 LEU A N 1
ATOM 8742 C CA . LEU A 1 1095 ? 32.668 1.067 1.564 1.00 94.94 1095 LEU A CA 1
ATOM 8743 C C . LEU A 1 1095 ? 33.458 -0.098 2.174 1.00 94.94 1095 LEU A C 1
ATOM 8745 O O . LEU A 1 1095 ? 32.927 -1.203 2.276 1.00 94.94 1095 LEU A O 1
ATOM 8749 N N . LEU A 1 1096 ? 34.689 0.142 2.642 1.00 94.06 1096 LEU A N 1
ATOM 8750 C CA . LEU A 1 1096 ? 35.493 -0.879 3.323 1.00 94.06 1096 LEU A CA 1
ATOM 8751 C C . LEU A 1 1096 ? 34.811 -1.400 4.592 1.00 94.06 1096 LEU A C 1
ATOM 8753 O O . LEU A 1 1096 ? 34.794 -2.607 4.814 1.00 94.06 1096 LEU A O 1
ATOM 8757 N N . GLN A 1 1097 ? 34.216 -0.515 5.398 1.00 91.62 1097 GLN A N 1
ATOM 8758 C CA . GLN A 1 1097 ? 33.465 -0.914 6.595 1.00 91.62 1097 GLN A CA 1
ATOM 8759 C C . GLN A 1 1097 ? 32.239 -1.767 6.237 1.00 91.62 1097 GLN A C 1
ATOM 8761 O O . GLN A 1 1097 ? 31.991 -2.790 6.875 1.00 91.62 1097 GLN A O 1
ATOM 8766 N N . ALA A 1 1098 ? 31.499 -1.388 5.187 1.00 92.50 1098 ALA A N 1
ATOM 8767 C CA . ALA A 1 1098 ? 30.356 -2.164 4.710 1.00 92.50 1098 ALA A CA 1
ATOM 8768 C C . ALA A 1 1098 ? 30.764 -3.571 4.240 1.00 92.50 1098 ALA A C 1
ATOM 8770 O O . ALA A 1 1098 ? 30.126 -4.551 4.624 1.00 92.50 1098 ALA A O 1
ATOM 8771 N N . LEU A 1 1099 ? 31.831 -3.685 3.443 1.00 92.75 1099 LEU A N 1
ATOM 8772 C CA . LEU A 1 1099 ? 32.309 -4.973 2.932 1.00 92.75 1099 LEU A CA 1
ATOM 8773 C C . LEU A 1 1099 ? 32.890 -5.857 4.035 1.00 92.75 1099 LEU A C 1
ATOM 8775 O O . LEU A 1 1099 ? 32.580 -7.043 4.075 1.00 92.75 1099 LEU A O 1
ATOM 8779 N N . GLU A 1 1100 ? 33.665 -5.293 4.963 1.00 92.69 1100 GLU A N 1
ATOM 8780 C CA . GLU A 1 1100 ? 34.192 -6.035 6.113 1.00 92.69 1100 GLU 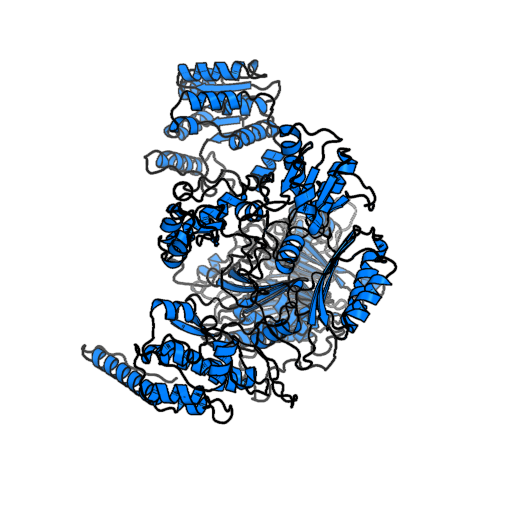A CA 1
ATOM 8781 C C . GLU A 1 1100 ? 33.062 -6.638 6.952 1.00 92.69 1100 GLU A C 1
ATOM 8783 O O . GLU A 1 1100 ? 33.105 -7.818 7.309 1.00 92.69 1100 GLU A O 1
ATOM 8788 N N . TYR A 1 1101 ? 32.013 -5.852 7.206 1.00 92.12 1101 TYR A N 1
ATOM 8789 C CA . TYR A 1 1101 ? 30.826 -6.322 7.906 1.00 92.12 1101 TYR A CA 1
ATOM 8790 C C . TYR A 1 1101 ? 30.137 -7.472 7.156 1.00 92.12 1101 TYR A C 1
ATOM 8792 O O . TYR A 1 1101 ? 29.872 -8.518 7.751 1.00 92.12 1101 TYR A O 1
ATOM 8800 N N . LEU A 1 1102 ? 29.885 -7.323 5.852 1.00 89.06 1102 LEU A N 1
ATOM 8801 C CA . LEU A 1 1102 ? 29.244 -8.372 5.050 1.00 89.06 1102 LEU A CA 1
ATOM 8802 C C . LEU A 1 1102 ? 30.083 -9.656 5.015 1.00 89.06 1102 LEU A C 1
ATOM 8804 O O . LEU A 1 1102 ? 29.557 -10.748 5.246 1.00 89.06 1102 LEU A O 1
ATOM 8808 N N . HIS A 1 1103 ? 31.394 -9.529 4.807 1.00 88.81 1103 HIS A N 1
ATOM 8809 C CA . HIS A 1 1103 ? 32.314 -10.665 4.767 1.00 88.81 1103 HIS A CA 1
ATOM 8810 C C . HIS A 1 1103 ? 32.392 -11.376 6.125 1.00 88.81 1103 HIS A C 1
ATOM 8812 O O . HIS A 1 1103 ? 32.434 -12.604 6.151 1.00 88.81 1103 HIS A O 1
ATOM 8818 N N . SER A 1 1104 ? 32.295 -10.651 7.249 1.00 86.12 1104 SER A N 1
ATOM 8819 C CA . SER A 1 1104 ? 32.234 -11.248 8.598 1.00 86.12 1104 SER A CA 1
ATOM 8820 C C . SER A 1 1104 ? 30.998 -12.131 8.828 1.00 86.12 1104 SER A C 1
ATOM 8822 O O . SER A 1 1104 ? 31.035 -13.069 9.625 1.00 86.12 1104 SER A O 1
ATOM 8824 N N . LEU A 1 1105 ? 29.913 -11.872 8.091 1.00 82.69 1105 LEU A N 1
ATOM 8825 C CA . LEU A 1 1105 ? 28.684 -12.665 8.100 1.00 82.69 1105 LEU A CA 1
ATOM 8826 C C . LEU A 1 1105 ? 28.679 -13.772 7.032 1.00 82.69 1105 LEU A C 1
ATOM 8828 O O . LEU A 1 1105 ? 27.647 -14.405 6.816 1.00 82.69 1105 LEU A O 1
ATOM 8832 N N . ASN A 1 1106 ? 29.811 -14.022 6.362 1.00 81.69 1106 ASN A N 1
ATOM 8833 C CA . ASN A 1 1106 ? 29.918 -14.923 5.209 1.00 81.69 1106 ASN A CA 1
ATOM 8834 C C . ASN A 1 1106 ? 28.979 -14.538 4.047 1.00 81.69 1106 ASN A C 1
ATOM 8836 O O . ASN A 1 1106 ? 28.455 -15.408 3.341 1.00 81.69 1106 ASN A O 1
ATOM 8840 N N . ILE A 1 1107 ? 28.749 -13.235 3.854 1.00 83.38 1107 ILE A N 1
ATOM 8841 C CA . ILE A 1 1107 ? 27.958 -12.680 2.753 1.00 83.38 1107 ILE A CA 1
ATOM 8842 C C . ILE A 1 1107 ? 28.908 -11.990 1.773 1.00 83.38 1107 ILE A C 1
ATOM 8844 O O . ILE A 1 1107 ? 29.637 -11.078 2.143 1.00 83.38 1107 ILE A O 1
ATOM 8848 N N . THR A 1 1108 ? 28.873 -12.398 0.505 1.00 83.81 1108 THR A N 1
ATOM 8849 C CA . THR A 1 1108 ? 29.577 -11.707 -0.593 1.00 83.81 1108 THR A CA 1
ATOM 8850 C C . THR A 1 1108 ? 28.569 -10.903 -1.411 1.00 83.81 1108 THR A C 1
ATOM 8852 O O . THR A 1 1108 ? 27.517 -11.451 -1.761 1.00 83.81 1108 THR A O 1
ATOM 8855 N N . HIS A 1 1109 ? 28.873 -9.637 -1.724 1.00 84.62 1109 HIS A N 1
ATOM 8856 C CA . HIS A 1 1109 ? 27.939 -8.718 -2.385 1.00 84.62 1109 HIS A CA 1
ATOM 8857 C C . HIS A 1 1109 ? 27.731 -9.067 -3.865 1.00 84.62 1109 HIS A C 1
ATOM 8859 O O . HIS A 1 1109 ? 26.593 -9.288 -4.284 1.00 84.62 1109 HIS A O 1
ATOM 8865 N N . ARG A 1 1110 ? 28.833 -9.215 -4.620 1.00 81.00 1110 ARG A N 1
ATOM 8866 C CA . ARG A 1 1110 ? 28.926 -9.663 -6.030 1.00 81.00 1110 ARG A CA 1
ATOM 8867 C C . ARG A 1 1110 ? 28.413 -8.737 -7.133 1.00 81.00 1110 ARG A C 1
ATOM 8869 O O . ARG A 1 1110 ? 28.559 -9.080 -8.303 1.00 81.00 1110 ARG A O 1
ATOM 8876 N N . ASP A 1 1111 ? 27.818 -7.602 -6.792 1.00 81.44 1111 ASP A N 1
ATOM 8877 C CA . ASP A 1 1111 ? 27.442 -6.566 -7.766 1.00 81.44 1111 ASP A CA 1
ATOM 8878 C C . ASP A 1 1111 ? 27.784 -5.172 -7.226 1.00 81.44 1111 ASP A C 1
ATOM 8880 O O . ASP A 1 1111 ? 26.937 -4.290 -7.119 1.00 81.44 1111 ASP A O 1
ATOM 8884 N N . LEU A 1 1112 ? 29.026 -5.002 -6.758 1.00 87.44 1112 LEU A N 1
ATOM 8885 C CA . LEU A 1 1112 ? 29.522 -3.704 -6.302 1.00 87.44 1112 LEU A CA 1
ATOM 8886 C C . LEU A 1 1112 ? 29.879 -2.837 -7.522 1.00 87.44 1112 LEU A C 1
ATOM 8888 O O . LEU A 1 1112 ? 30.763 -3.187 -8.298 1.00 87.44 1112 LEU A O 1
ATOM 8892 N N . LYS A 1 1113 ? 29.180 -1.712 -7.682 1.00 85.44 1113 LYS A N 1
ATOM 8893 C CA . LYS A 1 1113 ? 29.275 -0.787 -8.825 1.00 85.44 1113 LYS A CA 1
ATOM 8894 C C . LYS A 1 1113 ? 28.711 0.585 -8.441 1.00 85.44 1113 LYS A C 1
ATOM 8896 O O . LYS A 1 1113 ? 28.079 0.715 -7.392 1.00 85.44 1113 LYS A O 1
ATOM 8901 N N . LEU A 1 1114 ? 28.952 1.603 -9.270 1.00 85.56 1114 LEU A N 1
ATOM 8902 C CA . LEU A 1 1114 ? 28.656 3.003 -8.935 1.00 85.56 1114 LEU A CA 1
ATOM 8903 C C . LEU A 1 1114 ? 27.156 3.276 -8.694 1.00 85.56 1114 LEU A C 1
ATOM 8905 O O . LEU A 1 1114 ? 26.812 4.015 -7.777 1.00 85.56 1114 LEU A O 1
ATOM 8909 N N . ASP A 1 1115 ? 26.261 2.644 -9.450 1.00 81.62 1115 ASP A N 1
ATOM 8910 C CA . ASP A 1 1115 ? 24.799 2.770 -9.321 1.00 81.62 1115 ASP A CA 1
ATOM 8911 C C . ASP A 1 1115 ? 24.230 2.096 -8.058 1.00 81.62 1115 ASP A C 1
ATOM 8913 O O . ASP A 1 1115 ? 23.144 2.451 -7.602 1.00 81.62 1115 ASP A O 1
ATOM 8917 N N . ASN A 1 1116 ? 24.979 1.176 -7.444 1.00 87.94 1116 ASN A N 1
ATOM 8918 C CA . ASN A 1 1116 ? 24.599 0.511 -6.192 1.00 87.94 1116 ASN A CA 1
ATOM 8919 C C . ASN A 1 1116 ? 25.167 1.208 -4.938 1.00 87.94 1116 ASN A C 1
ATOM 8921 O O . ASN A 1 1116 ? 25.013 0.700 -3.824 1.00 87.94 1116 ASN A O 1
ATOM 8925 N N . ILE A 1 1117 ? 25.819 2.365 -5.088 1.00 91.50 1117 ILE A N 1
ATOM 8926 C CA . ILE A 1 1117 ? 26.373 3.157 -3.984 1.00 91.50 1117 ILE A CA 1
ATOM 8927 C C . ILE A 1 1117 ? 25.612 4.480 -3.923 1.00 91.50 1117 ILE A C 1
ATOM 8929 O O . ILE A 1 1117 ? 25.757 5.327 -4.801 1.00 91.50 1117 ILE A O 1
ATOM 8933 N N . LEU A 1 1118 ? 24.785 4.654 -2.892 1.00 90.38 1118 LEU A N 1
ATOM 8934 C CA . LEU A 1 1118 ? 23.883 5.800 -2.756 1.00 90.38 1118 LEU A CA 1
ATOM 8935 C C . LEU A 1 1118 ? 24.360 6.769 -1.679 1.00 90.38 1118 LEU A C 1
ATOM 8937 O O . LEU A 1 1118 ? 24.818 6.336 -0.625 1.00 90.38 1118 LEU A O 1
ATOM 8941 N N . PHE A 1 1119 ? 24.170 8.068 -1.890 1.00 85.81 1119 PHE A N 1
ATOM 8942 C CA . PHE A 1 1119 ? 24.439 9.089 -0.880 1.00 85.81 1119 PHE A CA 1
ATOM 8943 C C . PHE A 1 1119 ? 23.227 9.334 0.017 1.00 85.81 1119 PHE A C 1
ATOM 8945 O O . PHE A 1 1119 ? 22.099 9.510 -0.438 1.00 85.81 1119 PHE A O 1
ATOM 8952 N N . SER A 1 1120 ? 23.455 9.410 1.321 1.00 83.69 1120 SER A N 1
ATOM 8953 C CA . SER A 1 1120 ? 22.477 9.891 2.290 1.00 83.69 1120 SER A CA 1
ATOM 8954 C C . SER A 1 1120 ? 22.405 11.414 2.241 1.00 83.69 1120 SER A C 1
ATOM 8956 O O . SER A 1 1120 ? 23.385 12.092 2.528 1.00 83.69 1120 SER A O 1
ATOM 8958 N N . LYS A 1 1121 ? 21.236 11.994 1.952 1.00 76.12 1121 LYS A N 1
ATOM 8959 C CA . LYS A 1 1121 ? 21.080 13.461 1.902 1.00 76.12 1121 LYS A CA 1
ATOM 8960 C C . LYS A 1 1121 ? 21.376 14.164 3.224 1.00 76.12 1121 LYS A C 1
ATOM 8962 O O . LYS A 1 1121 ? 21.778 15.322 3.230 1.00 76.12 1121 LYS A O 1
ATOM 8967 N N . SER A 1 1122 ? 21.073 13.504 4.339 1.00 71.06 1122 SER A N 1
ATOM 8968 C CA . SER A 1 1122 ? 21.148 14.101 5.672 1.00 71.06 1122 SER A CA 1
ATOM 8969 C C . SER A 1 1122 ? 22.554 14.069 6.252 1.00 71.06 1122 SER A C 1
ATOM 8971 O O . SER A 1 1122 ? 22.913 14.983 6.986 1.00 71.06 1122 SER A O 1
ATOM 8973 N N . THR A 1 1123 ? 23.332 13.030 5.945 1.00 76.00 1123 THR A N 1
ATOM 8974 C CA . THR A 1 1123 ? 24.680 12.841 6.506 1.00 76.00 1123 THR A CA 1
ATOM 8975 C C . THR A 1 1123 ? 25.793 12.960 5.470 1.00 76.00 1123 THR A C 1
ATOM 8977 O O . THR A 1 1123 ? 26.948 13.120 5.842 1.00 76.00 1123 THR A O 1
ATOM 8980 N N . ASN A 1 1124 ? 25.450 12.927 4.180 1.00 76.38 1124 ASN A N 1
ATOM 8981 C CA . ASN A 1 1124 ? 26.374 12.823 3.051 1.00 76.38 1124 ASN A CA 1
ATOM 8982 C C . ASN A 1 1124 ? 27.234 11.541 3.048 1.00 76.38 1124 ASN A C 1
ATOM 8984 O O . ASN A 1 1124 ? 28.209 11.454 2.306 1.00 76.38 1124 ASN A O 1
ATOM 8988 N N . ASP A 1 1125 ? 26.868 10.541 3.858 1.00 86.44 1125 ASP A N 1
ATOM 8989 C CA . ASP A 1 1125 ? 27.524 9.230 3.884 1.00 86.44 1125 ASP A CA 1
ATOM 8990 C C . ASP A 1 1125 ? 27.024 8.332 2.753 1.00 86.44 1125 ASP A C 1
ATOM 8992 O O . ASP A 1 1125 ? 25.871 8.445 2.327 1.00 86.44 1125 ASP A O 1
ATOM 8996 N N . VAL A 1 1126 ? 27.850 7.376 2.329 1.00 91.12 1126 VAL A N 1
ATOM 8997 C CA . VAL A 1 1126 ? 27.445 6.359 1.359 1.00 91.12 1126 VAL A CA 1
ATOM 8998 C C . VAL A 1 1126 ? 26.774 5.153 2.014 1.00 91.12 1126 VAL A C 1
ATOM 9000 O O . VAL A 1 1126 ? 27.119 4.735 3.126 1.00 91.12 1126 VAL A O 1
ATOM 9003 N N . LYS A 1 1127 ? 25.816 4.573 1.290 1.00 90.75 1127 LYS A N 1
ATOM 9004 C CA . LYS A 1 1127 ? 25.109 3.335 1.619 1.00 90.75 1127 LYS A CA 1
ATOM 9005 C C . LYS A 1 1127 ? 25.101 2.396 0.416 1.00 90.75 1127 LYS A C 1
ATOM 9007 O O . LYS A 1 1127 ? 24.675 2.776 -0.672 1.00 90.75 1127 LYS A O 1
ATOM 9012 N N . LEU A 1 1128 ? 25.534 1.160 0.639 1.00 90.56 1128 LEU A N 1
ATOM 9013 C CA . LEU A 1 1128 ? 25.497 0.080 -0.343 1.00 90.56 1128 LEU A CA 1
ATOM 9014 C C . LEU A 1 1128 ? 24.076 -0.497 -0.469 1.00 90.56 1128 LEU A C 1
ATOM 9016 O O . LEU A 1 1128 ? 23.416 -0.731 0.548 1.00 90.56 1128 LEU A O 1
ATOM 9020 N N . THR A 1 1129 ? 23.612 -0.731 -1.696 1.00 84.94 1129 THR A N 1
ATOM 9021 C CA . THR A 1 1129 ? 22.275 -1.267 -2.006 1.00 84.94 1129 THR A CA 1
ATOM 9022 C C . THR A 1 1129 ? 22.320 -2.406 -3.042 1.00 84.94 1129 THR A C 1
ATOM 9024 O O . THR A 1 1129 ? 23.359 -2.681 -3.623 1.00 84.94 1129 THR A O 1
ATOM 9027 N N . ASP A 1 1130 ? 21.161 -3.034 -3.271 1.00 74.12 1130 ASP A N 1
ATOM 9028 C CA . ASP A 1 1130 ? 20.870 -4.116 -4.236 1.00 74.12 1130 ASP A CA 1
ATOM 9029 C C . ASP A 1 1130 ? 21.632 -5.445 -4.031 1.00 74.12 1130 ASP A C 1
ATOM 9031 O O . ASP A 1 1130 ? 22.612 -5.768 -4.696 1.00 74.12 1130 ASP A O 1
ATOM 9035 N N . PHE A 1 1131 ? 21.089 -6.289 -3.145 1.00 72.19 1131 PHE A N 1
ATOM 9036 C CA . PHE A 1 1131 ? 21.640 -7.603 -2.781 1.00 72.19 1131 PHE A CA 1
ATOM 9037 C C . PHE A 1 1131 ? 21.110 -8.755 -3.659 1.00 72.19 1131 PHE A C 1
ATOM 9039 O O . PHE A 1 1131 ? 21.241 -9.930 -3.305 1.00 72.19 1131 PHE A O 1
ATOM 9046 N N . GLY A 1 1132 ? 20.507 -8.449 -4.815 1.00 57.03 1132 GLY A N 1
ATOM 9047 C CA . GLY A 1 1132 ? 19.853 -9.431 -5.694 1.00 57.03 1132 GLY A CA 1
ATOM 9048 C C . GLY A 1 1132 ? 20.772 -10.521 -6.261 1.00 57.03 1132 GLY A C 1
ATOM 9049 O O . GLY A 1 1132 ? 20.292 -11.572 -6.692 1.00 57.03 1132 GLY A O 1
ATOM 9050 N N . LEU A 1 1133 ? 22.091 -10.306 -6.231 1.00 56.84 1133 LEU A N 1
ATOM 9051 C CA . LEU A 1 1133 ? 23.114 -11.277 -6.642 1.00 56.84 1133 LEU A CA 1
ATOM 9052 C C . LEU A 1 1133 ? 23.957 -11.813 -5.472 1.00 56.84 1133 LEU A C 1
ATOM 9054 O O . LEU A 1 1133 ? 24.814 -12.680 -5.678 1.00 56.84 1133 LEU A O 1
ATOM 9058 N N . SER A 1 1134 ? 23.698 -11.351 -4.247 1.00 58.31 1134 SER A N 1
ATOM 9059 C CA . SER A 1 1134 ? 24.464 -11.724 -3.060 1.00 58.31 1134 SER A CA 1
ATOM 9060 C C . SER A 1 1134 ? 24.184 -13.163 -2.621 1.00 58.31 1134 SER A C 1
ATOM 9062 O O . SER A 1 1134 ? 23.100 -13.718 -2.832 1.00 58.31 1134 SER A O 1
ATOM 9064 N N . LYS A 1 1135 ? 25.170 -13.807 -1.986 1.00 63.00 1135 LYS A N 1
ATOM 9065 C CA . LYS A 1 1135 ? 25.040 -15.195 -1.510 1.00 63.00 1135 LYS A CA 1
ATOM 9066 C C . LYS A 1 1135 ? 25.639 -15.362 -0.121 1.00 63.00 1135 LYS A C 1
ATOM 9068 O O . LYS A 1 1135 ? 26.712 -14.837 0.154 1.00 63.00 1135 LYS A O 1
ATOM 9073 N N . HIS A 1 1136 ? 24.952 -16.150 0.701 1.00 49.94 1136 HIS A N 1
ATOM 9074 C CA . HIS A 1 1136 ? 25.426 -16.608 2.001 1.00 49.94 1136 HIS A CA 1
ATOM 9075 C C . HIS A 1 1136 ? 26.229 -17.902 1.826 1.00 49.94 1136 HIS A C 1
ATOM 9077 O O . HIS A 1 1136 ? 25.739 -18.858 1.216 1.00 49.94 1136 HIS A O 1
ATOM 9083 N N . GLN A 1 1137 ? 27.444 -17.957 2.364 1.00 53.47 1137 GLN A N 1
ATOM 9084 C CA . GLN A 1 1137 ? 28.258 -19.171 2.379 1.00 53.47 1137 GLN A CA 1
ATOM 9085 C C . GLN A 1 1137 ? 27.900 -19.980 3.638 1.00 53.47 1137 GLN A C 1
ATOM 9087 O O . GLN A 1 1137 ? 28.024 -19.484 4.756 1.00 53.47 1137 GLN A O 1
ATOM 9092 N N . LEU A 1 1138 ? 27.341 -21.185 3.483 1.00 42.62 1138 LEU A N 1
ATOM 9093 C CA . LEU A 1 1138 ? 27.098 -22.101 4.605 1.00 42.62 1138 LEU A CA 1
ATOM 9094 C C . LEU A 1 1138 ? 28.357 -22.951 4.816 1.00 42.62 1138 LEU A C 1
ATOM 9096 O O . LEU A 1 1138 ? 28.909 -23.471 3.852 1.00 42.62 1138 LEU A O 1
ATOM 9100 N N . GLN A 1 1139 ? 28.784 -23.110 6.072 1.00 39.78 1139 GLN A N 1
ATOM 9101 C CA . GLN A 1 1139 ? 30.023 -23.795 6.490 1.00 39.78 1139 GLN A CA 1
ATOM 9102 C C . GLN A 1 1139 ? 30.106 -25.304 6.144 1.00 39.78 1139 GLN A C 1
ATOM 9104 O O . GLN A 1 1139 ? 31.032 -25.973 6.585 1.00 39.78 1139 GLN A O 1
ATOM 9109 N N . SER A 1 1140 ? 29.170 -25.855 5.366 1.00 38.91 1140 SER A N 1
ATOM 9110 C CA . SER A 1 1140 ? 29.124 -27.275 4.976 1.00 38.91 1140 SER A CA 1
ATOM 9111 C C . SER A 1 1140 ? 29.188 -27.531 3.465 1.00 38.91 1140 SER A C 1
ATOM 9113 O O . SER A 1 1140 ? 29.238 -28.690 3.063 1.00 38.91 1140 SER A O 1
ATOM 9115 N N . ASP A 1 1141 ? 29.242 -26.493 2.625 1.00 39.12 1141 ASP A N 1
ATOM 9116 C CA . ASP A 1 1141 ? 29.519 -26.661 1.196 1.00 39.12 1141 ASP A CA 1
ATOM 9117 C C . ASP A 1 1141 ? 31.024 -26.464 0.943 1.00 39.12 1141 ASP A C 1
ATOM 9119 O O . ASP A 1 1141 ? 31.494 -25.340 0.781 1.00 39.12 1141 ASP A O 1
ATOM 9123 N N . GLU A 1 1142 ? 31.775 -27.558 0.783 1.00 37.44 1142 GLU A N 1
ATOM 9124 C CA . GLU A 1 1142 ? 33.109 -27.553 0.138 1.00 37.44 1142 GLU A CA 1
ATOM 9125 C C . GLU A 1 1142 ? 33.057 -27.074 -1.337 1.00 37.44 1142 GLU A C 1
ATOM 9127 O O . GLU A 1 1142 ? 34.056 -27.042 -2.056 1.00 37.44 1142 GLU A O 1
ATOM 9132 N N . ASN A 1 1143 ? 31.884 -26.655 -1.818 1.00 39.66 1143 ASN A N 1
ATOM 9133 C CA . ASN A 1 1143 ? 31.682 -26.082 -3.133 1.00 39.66 1143 ASN A CA 1
ATOM 9134 C C . ASN A 1 1143 ? 31.861 -24.564 -3.097 1.00 39.66 1143 ASN A C 1
ATOM 9136 O O . ASN A 1 1143 ? 30.930 -23.800 -2.832 1.00 39.66 1143 ASN A O 1
ATOM 9140 N N . PHE A 1 1144 ? 33.063 -24.135 -3.468 1.00 48.31 1144 PHE A N 1
ATOM 9141 C CA . PHE A 1 1144 ? 33.339 -22.790 -3.950 1.00 48.31 1144 PHE A CA 1
ATOM 9142 C C . PHE A 1 1144 ? 32.206 -22.225 -4.821 1.00 48.31 1144 PHE A C 1
ATOM 9144 O O . PHE A 1 1144 ? 31.525 -22.940 -5.564 1.00 48.31 1144 PHE A O 1
ATOM 9151 N N . MET A 1 1145 ? 32.008 -20.913 -4.753 1.00 52.00 1145 MET A N 1
ATOM 9152 C CA . MET A 1 1145 ? 30.989 -20.228 -5.539 1.00 52.00 1145 MET A CA 1
ATOM 9153 C C . MET A 1 1145 ? 31.354 -20.366 -7.037 1.00 52.00 1145 MET A C 1
ATOM 9155 O O . MET A 1 1145 ? 32.476 -20.065 -7.417 1.00 52.00 1145 MET A O 1
ATOM 9159 N N . ARG A 1 1146 ? 30.449 -20.900 -7.878 1.00 49.50 1146 ARG A N 1
ATOM 9160 C CA . ARG A 1 1146 ? 30.688 -21.191 -9.321 1.00 49.50 1146 ARG A CA 1
ATOM 9161 C C . ARG A 1 1146 ? 29.746 -20.434 -10.273 1.00 49.50 1146 ARG A C 1
ATOM 9163 O O . ARG A 1 1146 ? 29.640 -20.760 -11.451 1.00 49.50 1146 ARG A O 1
ATOM 9170 N N . THR A 1 1147 ? 28.972 -19.475 -9.765 1.00 50.75 1147 THR A N 1
ATOM 9171 C CA . THR A 1 1147 ? 27.935 -18.781 -10.546 1.00 50.75 1147 THR A CA 1
ATOM 9172 C C . THR A 1 1147 ? 28.526 -17.551 -11.233 1.00 50.75 1147 THR A C 1
ATOM 9174 O O . THR A 1 1147 ? 28.975 -16.647 -10.541 1.00 50.75 1147 THR A O 1
ATOM 9177 N N . ARG A 1 1148 ? 28.490 -17.473 -12.572 1.00 56.06 1148 ARG A N 1
ATOM 9178 C CA . ARG A 1 1148 ? 28.871 -16.241 -13.287 1.00 56.06 1148 ARG A CA 1
ATOM 9179 C C . ARG A 1 1148 ? 27.756 -15.194 -13.145 1.00 56.06 1148 ARG A C 1
ATOM 9181 O O . ARG A 1 1148 ? 26.664 -15.393 -13.682 1.00 56.06 1148 ARG A O 1
ATOM 9188 N N . CYS A 1 1149 ? 28.010 -14.118 -12.407 1.00 55.59 1149 CYS A N 1
ATOM 9189 C CA . CYS A 1 1149 ? 27.098 -12.990 -12.177 1.00 55.59 1149 CYS A CA 1
ATOM 9190 C C . CYS A 1 1149 ? 27.898 -11.695 -11.934 1.00 55.59 1149 CYS A C 1
ATOM 9192 O O . CYS A 1 1149 ? 29.044 -11.785 -11.504 1.00 55.59 1149 CYS A O 1
ATOM 9194 N N . GLY A 1 1150 ? 27.296 -10.527 -12.189 1.00 56.84 1150 GLY A N 1
ATOM 9195 C CA . GLY A 1 1150 ? 27.917 -9.201 -12.022 1.00 56.84 1150 GLY A CA 1
ATOM 9196 C C . GLY A 1 1150 ? 27.904 -8.364 -13.309 1.00 56.84 1150 GLY A C 1
ATOM 9197 O O . GLY A 1 1150 ? 27.631 -8.881 -14.396 1.00 56.84 1150 GLY A O 1
ATOM 9198 N N . THR A 1 1151 ? 28.165 -7.061 -13.186 1.00 67.19 1151 THR A N 1
ATOM 9199 C CA . THR A 1 1151 ? 28.210 -6.120 -14.321 1.00 67.19 1151 THR A CA 1
ATOM 9200 C C . THR A 1 1151 ? 29.584 -6.174 -15.015 1.00 67.19 1151 THR A C 1
ATOM 9202 O O . THR A 1 1151 ? 30.571 -5.921 -14.334 1.00 67.19 1151 THR A O 1
ATOM 9205 N N . PRO A 1 1152 ? 29.683 -6.444 -16.335 1.00 69.75 1152 PRO A N 1
ATOM 9206 C CA . PRO A 1 1152 ? 30.919 -6.860 -17.022 1.00 69.75 1152 PRO A CA 1
ATOM 9207 C C . PRO A 1 1152 ? 32.191 -6.070 -16.684 1.00 69.75 1152 PRO A C 1
ATOM 9209 O O . PRO A 1 1152 ? 33.224 -6.670 -16.415 1.00 69.75 1152 PRO A O 1
ATOM 9212 N N . ASN A 1 1153 ? 32.106 -4.740 -16.608 1.00 79.81 1153 ASN A N 1
ATOM 9213 C CA . ASN A 1 1153 ? 33.264 -3.876 -16.346 1.00 79.81 1153 ASN A CA 1
ATOM 9214 C C . ASN A 1 1153 ? 33.772 -3.918 -14.887 1.00 79.81 1153 ASN A C 1
ATOM 9216 O O . ASN A 1 1153 ? 34.816 -3.348 -14.590 1.00 79.81 1153 ASN A O 1
ATOM 9220 N N . TYR A 1 1154 ? 33.038 -4.561 -13.975 1.00 85.44 1154 TYR A N 1
ATOM 9221 C CA . TYR A 1 1154 ? 33.362 -4.692 -12.547 1.00 85.44 1154 TYR A CA 1
ATOM 9222 C C . TYR A 1 1154 ? 33.712 -6.138 -12.154 1.00 85.44 1154 TYR A C 1
ATOM 9224 O O . TYR A 1 1154 ? 34.067 -6.402 -11.008 1.00 85.44 1154 TYR A O 1
ATOM 9232 N N . VAL A 1 1155 ? 33.592 -7.092 -13.083 1.00 85.00 1155 VAL A N 1
ATOM 9233 C CA . VAL A 1 1155 ? 33.719 -8.528 -12.801 1.00 85.00 1155 VAL A CA 1
ATOM 9234 C C . VAL A 1 1155 ? 35.191 -8.932 -12.665 1.00 85.00 1155 VAL A C 1
ATOM 9236 O O . VAL A 1 1155 ? 36.027 -8.550 -13.479 1.00 85.00 1155 VAL A O 1
ATOM 9239 N N . ALA A 1 1156 ? 35.495 -9.734 -11.641 1.00 88.38 1156 ALA A N 1
ATOM 9240 C CA . ALA A 1 1156 ? 36.833 -10.270 -11.400 1.00 88.38 1156 ALA A CA 1
ATOM 9241 C C . ALA A 1 1156 ? 37.201 -11.401 -12.393 1.00 88.38 1156 ALA A C 1
ATOM 9243 O O . ALA A 1 1156 ? 36.306 -12.152 -12.805 1.00 88.38 1156 ALA A O 1
ATOM 9244 N N . PRO A 1 1157 ? 38.491 -11.591 -12.738 1.00 89.00 1157 PRO A N 1
ATOM 9245 C CA . PRO A 1 1157 ? 38.940 -12.589 -13.714 1.00 89.00 1157 PRO A CA 1
ATOM 9246 C C . PRO A 1 1157 ? 38.454 -14.011 -13.413 1.00 89.00 1157 PRO A C 1
ATOM 9248 O O . PRO A 1 1157 ? 37.983 -14.712 -14.305 1.00 89.00 1157 PRO A O 1
ATOM 9251 N N . GLU A 1 1158 ? 38.460 -14.418 -12.143 1.00 85.81 1158 GLU A N 1
ATOM 9252 C CA . GLU A 1 1158 ? 38.032 -15.753 -11.722 1.00 85.81 1158 GLU A CA 1
ATOM 9253 C C . GLU A 1 1158 ? 36.537 -16.027 -11.986 1.00 85.81 1158 GLU A C 1
ATOM 9255 O O . GLU A 1 1158 ? 36.141 -17.171 -12.222 1.00 85.81 1158 GLU A O 1
ATOM 9260 N N . ILE A 1 1159 ? 35.695 -14.985 -12.021 1.00 82.88 1159 ILE A N 1
ATOM 9261 C CA . ILE A 1 1159 ? 34.278 -15.108 -12.396 1.00 82.88 1159 ILE A CA 1
ATOM 9262 C C . ILE A 1 1159 ? 34.152 -15.303 -13.915 1.00 82.88 1159 ILE A C 1
ATOM 9264 O O . ILE A 1 1159 ? 33.340 -16.125 -14.354 1.00 82.88 1159 ILE A O 1
ATOM 9268 N N . ILE A 1 1160 ? 34.961 -14.597 -14.717 1.00 82.75 1160 ILE A N 1
ATOM 9269 C CA . ILE A 1 1160 ? 35.014 -14.738 -16.186 1.00 82.75 1160 ILE A CA 1
ATOM 9270 C C . ILE A 1 1160 ? 35.466 -16.159 -16.552 1.00 82.75 1160 ILE A C 1
ATOM 9272 O O . ILE A 1 1160 ? 34.807 -16.852 -17.335 1.00 82.75 1160 ILE A O 1
ATOM 9276 N N . GLU A 1 1161 ? 36.525 -16.640 -15.899 1.00 79.88 1161 GLU A N 1
ATOM 9277 C CA . GLU A 1 1161 ? 37.080 -17.988 -16.070 1.00 79.88 1161 GLU A CA 1
ATOM 9278 C C . GLU A 1 1161 ? 36.170 -19.099 -15.505 1.00 79.88 1161 GLU A C 1
ATOM 9280 O O . GLU A 1 1161 ? 36.381 -20.277 -15.791 1.00 79.88 1161 GLU A O 1
ATOM 9285 N N . ALA A 1 1162 ? 35.104 -18.749 -14.770 1.00 73.62 1162 ALA A N 1
ATOM 9286 C CA . ALA A 1 1162 ? 34.199 -19.678 -14.077 1.00 73.62 1162 ALA A CA 1
ATOM 9287 C C . ALA A 1 1162 ? 34.879 -20.562 -13.024 1.00 73.62 1162 ALA A C 1
ATOM 9289 O O . ALA A 1 1162 ? 34.427 -21.682 -12.753 1.00 73.62 1162 ALA A O 1
ATOM 9290 N N . ILE A 1 1163 ? 35.960 -20.066 -12.435 1.00 73.56 1163 ILE A N 1
ATOM 9291 C CA . ILE A 1 1163 ? 36.687 -20.764 -11.388 1.00 73.56 1163 ILE A CA 1
ATOM 9292 C C . ILE A 1 1163 ? 35.972 -20.489 -10.053 1.00 73.56 1163 ILE A C 1
ATOM 9294 O O . ILE A 1 1163 ? 35.446 -19.397 -9.836 1.00 73.56 1163 ILE A O 1
ATOM 9298 N N . PRO A 1 1164 ? 35.896 -21.480 -9.152 1.00 71.50 1164 PRO A N 1
ATOM 9299 C CA . PRO A 1 1164 ? 35.803 -21.261 -7.715 1.00 71.50 1164 PRO A CA 1
ATOM 9300 C C . PRO A 1 1164 ? 36.315 -19.909 -7.190 1.00 71.50 1164 PRO A C 1
ATOM 9302 O O . PRO A 1 1164 ? 37.518 -19.674 -7.183 1.00 71.50 1164 PRO A O 1
ATOM 9305 N N . TYR A 1 1165 ? 35.422 -19.054 -6.687 1.00 73.38 1165 TYR A N 1
ATOM 9306 C CA . TYR A 1 1165 ? 35.803 -17.739 -6.156 1.00 73.38 1165 TYR A CA 1
ATOM 9307 C C . TYR A 1 1165 ? 35.462 -17.563 -4.668 1.00 73.38 1165 TYR A C 1
ATOM 9309 O O . TYR A 1 1165 ? 34.578 -18.234 -4.122 1.00 73.38 1165 TYR A O 1
ATOM 9317 N N . THR A 1 1166 ? 36.186 -16.654 -4.010 1.00 79.81 1166 THR A N 1
ATOM 9318 C CA . THR A 1 1166 ? 36.063 -16.291 -2.585 1.00 79.81 1166 THR A CA 1
ATOM 9319 C C . THR A 1 1166 ? 35.498 -14.863 -2.455 1.00 79.81 1166 THR A C 1
ATOM 9321 O O . THR A 1 1166 ? 35.242 -14.224 -3.478 1.00 79.81 1166 THR A O 1
ATOM 9324 N N . PRO A 1 1167 ? 35.277 -14.315 -1.242 1.00 84.12 1167 PRO A N 1
ATOM 9325 C CA . PRO A 1 1167 ? 34.865 -12.916 -1.077 1.00 84.12 1167 PRO A CA 1
ATOM 9326 C C . PRO A 1 1167 ? 35.834 -11.869 -1.666 1.00 84.12 1167 PRO A C 1
ATOM 9328 O O . PRO A 1 1167 ? 35.459 -10.703 -1.791 1.00 84.12 1167 PRO A O 1
ATOM 9331 N N . SER A 1 1168 ? 37.045 -12.262 -2.091 1.00 88.31 1168 SER A N 1
ATOM 9332 C CA . SER A 1 1168 ? 38.021 -11.372 -2.738 1.00 88.31 1168 SER A CA 1
ATOM 9333 C C . SER A 1 1168 ? 37.532 -10.759 -4.060 1.00 88.31 1168 SER A C 1
ATOM 9335 O O . SER A 1 1168 ? 38.119 -9.781 -4.526 1.00 88.31 1168 SER A O 1
ATOM 9337 N N . ILE A 1 1169 ? 36.448 -11.270 -4.659 1.00 90.19 1169 ILE A N 1
ATOM 9338 C CA . ILE A 1 1169 ? 35.807 -10.663 -5.840 1.00 90.19 1169 ILE A CA 1
ATOM 9339 C C . ILE A 1 1169 ? 35.229 -9.269 -5.556 1.00 90.19 1169 ILE A C 1
ATOM 9341 O O . ILE A 1 1169 ? 35.232 -8.409 -6.437 1.00 90.19 1169 ILE A O 1
ATOM 9345 N N . ASP A 1 1170 ? 34.773 -9.019 -4.322 1.00 91.81 1170 ASP A N 1
ATOM 9346 C CA . ASP A 1 1170 ? 34.266 -7.701 -3.930 1.00 91.81 1170 ASP A CA 1
ATOM 9347 C C . ASP A 1 1170 ? 35.429 -6.700 -3.811 1.00 91.81 1170 ASP A C 1
ATOM 9349 O O . ASP A 1 1170 ? 35.238 -5.515 -4.063 1.00 91.81 1170 ASP A O 1
ATOM 9353 N N . ILE A 1 1171 ? 36.647 -7.172 -3.503 1.00 95.38 1171 ILE A N 1
ATOM 9354 C CA . ILE A 1 1171 ? 37.860 -6.338 -3.462 1.00 95.38 1171 ILE A CA 1
ATOM 9355 C C . ILE A 1 1171 ? 38.292 -5.920 -4.866 1.00 95.38 1171 ILE A C 1
ATOM 9357 O O . ILE A 1 1171 ? 38.654 -4.765 -5.072 1.00 95.38 1171 ILE A O 1
ATOM 9361 N N . TRP A 1 1172 ? 38.178 -6.818 -5.849 1.00 95.00 1172 TRP A N 1
ATOM 9362 C CA . TRP A 1 1172 ? 38.376 -6.458 -7.254 1.00 95.00 1172 TRP A CA 1
ATOM 9363 C C . TRP A 1 1172 ? 37.384 -5.375 -7.691 1.00 95.00 1172 TRP A C 1
ATOM 9365 O O . TRP A 1 1172 ? 37.778 -4.331 -8.206 1.00 95.00 1172 TRP A O 1
ATOM 9375 N N . SER A 1 1173 ? 36.091 -5.591 -7.421 1.00 94.19 1173 SER A N 1
ATOM 9376 C CA . SER A 1 1173 ? 35.040 -4.622 -7.762 1.00 94.19 1173 SER A CA 1
ATOM 9377 C C . SER A 1 1173 ? 35.261 -3.275 -7.058 1.00 94.19 1173 SER A C 1
ATOM 9379 O O . SER A 1 1173 ? 35.046 -2.217 -7.650 1.00 94.19 1173 SER A O 1
ATOM 9381 N N . LEU A 1 1174 ? 35.745 -3.300 -5.810 1.00 95.75 1174 LEU A N 1
ATOM 9382 C CA . LEU A 1 1174 ? 36.111 -2.105 -5.053 1.00 95.75 1174 LEU A CA 1
ATOM 9383 C C . LEU A 1 1174 ? 37.305 -1.380 -5.693 1.00 95.75 1174 LEU A C 1
ATOM 9385 O O . LEU A 1 1174 ? 37.297 -0.154 -5.751 1.00 95.75 1174 LEU A O 1
ATOM 9389 N N . GLY A 1 1175 ? 38.283 -2.119 -6.227 1.00 95.81 1175 GLY A N 1
ATOM 9390 C CA . GLY A 1 1175 ? 39.394 -1.581 -7.015 1.00 95.81 1175 GLY A CA 1
ATOM 9391 C C . GLY A 1 1175 ? 38.932 -0.848 -8.273 1.00 95.81 1175 GLY A C 1
ATOM 9392 O O . GLY A 1 1175 ? 39.395 0.259 -8.544 1.00 95.81 1175 GLY A O 1
ATOM 9393 N N . VAL A 1 1176 ? 37.954 -1.408 -8.993 1.00 94.81 1176 VAL A N 1
ATOM 9394 C CA . VAL A 1 1176 ? 37.344 -0.755 -10.164 1.00 94.81 1176 VAL A CA 1
ATOM 9395 C C . VAL A 1 1176 ? 36.624 0.537 -9.761 1.00 94.81 1176 VAL A C 1
ATOM 9397 O O . VAL A 1 1176 ? 36.811 1.570 -10.401 1.00 94.81 1176 VAL A O 1
ATOM 9400 N N . VAL A 1 1177 ? 35.840 0.512 -8.677 1.00 95.31 1177 VAL A N 1
ATOM 9401 C CA . VAL A 1 1177 ? 35.144 1.701 -8.147 1.00 95.31 1177 VAL A CA 1
ATOM 9402 C C . VAL A 1 1177 ? 36.133 2.776 -7.677 1.00 95.31 1177 VAL A C 1
ATOM 9404 O O . VAL A 1 1177 ? 35.935 3.955 -7.963 1.00 95.31 1177 VAL A O 1
ATOM 9407 N N . PHE A 1 1178 ? 37.214 2.385 -6.999 1.00 96.00 1178 PHE A N 1
ATOM 9408 C CA . PHE A 1 1178 ? 38.276 3.286 -6.550 1.00 96.00 1178 PHE A CA 1
ATOM 9409 C C . PHE A 1 1178 ? 38.984 3.974 -7.721 1.00 96.00 1178 PHE A C 1
ATOM 9411 O O . PHE A 1 1178 ? 39.139 5.195 -7.712 1.00 96.00 1178 PHE A O 1
ATOM 9418 N N . HIS A 1 1179 ? 39.335 3.206 -8.755 1.00 94.06 1179 HIS A N 1
ATOM 9419 C CA . HIS A 1 1179 ? 39.933 3.733 -9.977 1.00 94.06 1179 HIS A CA 1
ATOM 9420 C C . HIS A 1 1179 ? 38.989 4.711 -10.691 1.00 94.06 1179 HIS A C 1
ATOM 9422 O O . HIS A 1 1179 ? 39.397 5.813 -11.044 1.00 94.06 1179 HIS A O 1
ATOM 9428 N N . LEU A 1 1180 ? 37.708 4.357 -10.843 1.00 92.38 1180 LEU A N 1
ATOM 9429 C CA . LEU A 1 1180 ? 36.708 5.225 -11.475 1.00 92.38 1180 LEU A CA 1
ATOM 9430 C C . LEU A 1 1180 ? 36.541 6.557 -10.735 1.00 92.38 1180 LEU A C 1
ATOM 9432 O O . LEU A 1 1180 ? 36.494 7.598 -11.385 1.00 92.38 1180 LEU A O 1
ATOM 9436 N N . MET A 1 1181 ? 36.493 6.541 -9.397 1.00 93.81 1181 MET A N 1
ATOM 9437 C CA . MET A 1 1181 ? 36.402 7.773 -8.604 1.00 93.81 1181 MET A CA 1
ATOM 9438 C C . MET A 1 1181 ? 37.588 8.706 -8.856 1.00 93.81 1181 MET A C 1
ATOM 9440 O O . MET A 1 1181 ? 37.391 9.912 -8.931 1.00 93.81 1181 MET A O 1
ATOM 9444 N N . LEU A 1 1182 ? 38.797 8.164 -9.014 1.00 91.38 1182 LEU A N 1
ATOM 9445 C CA . LEU A 1 1182 ? 40.013 8.959 -9.188 1.00 91.38 1182 LEU A CA 1
ATOM 9446 C C . LEU A 1 1182 ? 40.325 9.319 -10.640 1.00 91.38 1182 LEU A C 1
ATOM 9448 O O . LEU A 1 1182 ? 41.044 10.285 -10.850 1.00 91.38 1182 LEU A O 1
ATOM 9452 N N . ASN A 1 1183 ? 39.822 8.566 -11.620 1.00 86.88 1183 ASN A N 1
ATOM 9453 C CA . ASN A 1 1183 ? 40.286 8.655 -13.009 1.00 86.88 1183 ASN A CA 1
ATOM 9454 C C . ASN A 1 1183 ? 39.168 8.878 -14.040 1.00 86.88 1183 ASN A C 1
ATOM 9456 O O . ASN A 1 1183 ? 39.444 9.215 -15.187 1.00 86.88 1183 ASN A O 1
ATOM 9460 N N . CYS A 1 1184 ? 37.899 8.686 -13.657 1.00 85.81 1184 CYS A N 1
ATOM 9461 C CA . CYS A 1 1184 ? 36.722 8.806 -14.534 1.00 85.81 1184 CYS A CA 1
ATOM 9462 C C . CYS A 1 1184 ? 36.726 7.943 -15.809 1.00 85.81 1184 CYS A C 1
ATOM 9464 O O . CYS A 1 1184 ? 35.851 8.101 -16.661 1.00 85.81 1184 CYS A O 1
ATOM 9466 N N . CYS A 1 1185 ? 37.653 6.998 -15.933 1.00 86.25 1185 CYS A N 1
ATOM 9467 C CA . CYS A 1 1185 ? 37.666 5.970 -16.963 1.00 86.25 1185 CYS A CA 1
ATOM 9468 C C . CYS A 1 1185 ? 37.665 4.585 -16.312 1.00 86.25 1185 CYS A C 1
ATOM 9470 O O . CYS A 1 1185 ? 38.036 4.427 -15.148 1.00 86.25 1185 CYS A O 1
ATOM 9472 N N . PHE A 1 1186 ? 37.190 3.572 -17.034 1.00 89.19 1186 PHE A N 1
ATOM 9473 C CA . PHE A 1 1186 ? 37.271 2.200 -16.547 1.00 89.19 1186 PHE A CA 1
ATOM 9474 C C . PHE A 1 1186 ? 38.719 1.694 -16.642 1.00 89.19 1186 PHE A C 1
ATOM 9476 O O . PHE A 1 1186 ? 39.366 1.932 -17.663 1.00 89.19 1186 PHE A O 1
ATOM 9483 N N . PRO A 1 1187 ? 39.207 0.929 -15.645 1.00 89.75 1187 PRO A N 1
ATOM 9484 C CA . PRO A 1 1187 ? 40.551 0.350 -15.692 1.00 89.75 1187 PRO A CA 1
ATOM 9485 C C . PRO A 1 1187 ? 40.701 -0.660 -16.838 1.00 89.75 1187 PRO A C 1
ATOM 9487 O O . PRO A 1 1187 ? 41.792 -0.822 -17.376 1.00 89.75 1187 PRO A O 1
ATOM 9490 N N . PHE A 1 1188 ? 39.599 -1.311 -17.226 1.00 90.00 1188 PHE A N 1
ATOM 9491 C CA . PHE A 1 1188 ? 39.520 -2.249 -18.341 1.00 90.00 1188 PHE A CA 1
ATOM 9492 C C . PHE A 1 1188 ? 38.278 -1.916 -19.170 1.00 90.00 1188 PHE A C 1
ATOM 9494 O O . PHE A 1 1188 ? 37.154 -2.002 -18.671 1.00 90.00 1188 PHE A O 1
ATOM 9501 N N . GLN A 1 1189 ? 38.468 -1.515 -20.427 1.00 82.06 1189 GLN A N 1
ATOM 9502 C CA . GLN A 1 1189 ? 37.368 -1.204 -21.337 1.00 82.06 1189 GLN A CA 1
ATOM 9503 C C . GLN A 1 1189 ? 37.746 -1.554 -22.772 1.00 82.06 1189 GLN A C 1
ATOM 9505 O O . GLN A 1 1189 ? 38.783 -1.122 -23.264 1.00 82.06 1189 GLN A O 1
ATOM 9510 N N . GLY A 1 1190 ? 36.908 -2.351 -23.424 1.00 76.19 1190 GLY A N 1
ATOM 9511 C CA . GLY A 1 1190 ? 36.945 -2.622 -24.856 1.00 76.19 1190 GLY A CA 1
ATOM 9512 C C . GLY A 1 1190 ? 35.701 -2.075 -25.559 1.00 76.19 1190 GLY A C 1
ATOM 9513 O O . GLY A 1 1190 ? 34.738 -1.635 -24.924 1.00 76.19 1190 GLY A O 1
ATOM 9514 N N . ASN A 1 1191 ? 35.701 -2.123 -26.888 1.00 72.44 1191 ASN A N 1
ATOM 9515 C CA . ASN A 1 1191 ? 34.553 -1.785 -27.732 1.00 72.44 1191 ASN A CA 1
ATOM 9516 C C . ASN A 1 1191 ? 33.472 -2.881 -27.712 1.00 72.44 1191 ASN A C 1
ATOM 9518 O O . ASN A 1 1191 ? 32.343 -2.651 -28.149 1.00 72.44 1191 ASN A O 1
ATOM 9522 N N . SER A 1 1192 ? 33.807 -4.067 -27.197 1.00 74.12 1192 SER A N 1
ATOM 9523 C CA . SER A 1 1192 ? 32.905 -5.200 -26.975 1.00 74.12 1192 SER A CA 1
ATOM 9524 C C . SER A 1 1192 ? 33.088 -5.796 -25.574 1.00 74.12 1192 SER A C 1
ATOM 9526 O O . SER A 1 1192 ? 34.071 -5.517 -24.889 1.00 74.12 1192 SER A O 1
ATOM 9528 N N . MET A 1 1193 ? 32.132 -6.618 -25.126 1.00 69.50 1193 MET A N 1
ATOM 9529 C CA . MET A 1 1193 ? 32.237 -7.305 -23.831 1.00 69.50 1193 MET A CA 1
ATOM 9530 C C . MET A 1 1193 ? 33.401 -8.302 -23.833 1.00 69.50 1193 MET A C 1
ATOM 9532 O O . MET A 1 1193 ? 34.089 -8.454 -22.829 1.00 69.50 1193 MET A O 1
ATOM 9536 N N . GLU A 1 1194 ? 33.626 -8.947 -24.972 1.00 76.69 1194 GLU A N 1
ATOM 9537 C CA . GLU A 1 1194 ? 34.719 -9.873 -25.234 1.00 76.69 1194 GLU A CA 1
ATOM 9538 C C . GLU A 1 1194 ? 36.073 -9.167 -25.117 1.00 76.69 1194 GLU A C 1
ATOM 9540 O O . GLU A 1 1194 ? 36.931 -9.633 -24.376 1.00 76.69 1194 GLU A O 1
ATOM 9545 N N . GLU A 1 1195 ? 36.224 -7.997 -25.738 1.00 80.00 1195 GLU A N 1
ATOM 9546 C CA . GLU A 1 1195 ? 37.443 -7.180 -25.657 1.00 80.00 1195 GLU A CA 1
ATOM 9547 C C . GLU A 1 1195 ? 37.675 -6.642 -24.233 1.00 80.00 1195 GLU A C 1
ATOM 9549 O O . GLU A 1 1195 ? 38.793 -6.668 -23.726 1.00 80.00 1195 GLU A O 1
ATOM 9554 N N . THR A 1 1196 ? 36.617 -6.230 -23.521 1.00 79.19 1196 THR A N 1
ATOM 9555 C CA . THR A 1 1196 ? 36.734 -5.875 -22.097 1.00 79.19 1196 THR A CA 1
ATOM 9556 C C . THR A 1 1196 ? 37.198 -7.068 -21.260 1.00 79.19 1196 THR A C 1
ATOM 9558 O O . THR A 1 1196 ? 38.055 -6.904 -20.395 1.00 79.19 1196 THR A O 1
ATOM 9561 N N . HIS A 1 1197 ? 36.665 -8.270 -21.501 1.00 83.88 1197 HIS A N 1
ATOM 9562 C CA . HIS A 1 1197 ? 37.129 -9.473 -20.814 1.00 83.88 1197 HIS A CA 1
ATOM 9563 C C . HIS A 1 1197 ? 38.588 -9.775 -21.153 1.00 83.88 1197 HIS A C 1
ATOM 9565 O O . HIS A 1 1197 ? 39.351 -10.065 -20.241 1.00 83.88 1197 HIS A O 1
ATOM 9571 N N . GLU A 1 1198 ? 39.002 -9.665 -22.415 1.00 83.44 1198 GLU A N 1
ATOM 9572 C CA . GLU A 1 1198 ? 40.405 -9.813 -22.815 1.00 83.44 1198 GLU A CA 1
ATOM 9573 C C . GLU A 1 1198 ? 41.305 -8.839 -22.047 1.00 83.44 1198 GLU A C 1
ATOM 9575 O O . GLU A 1 1198 ? 42.270 -9.279 -21.428 1.00 83.44 1198 GLU A O 1
ATOM 9580 N N . HIS A 1 1199 ? 40.937 -7.559 -21.949 1.00 85.25 1199 HIS A N 1
ATOM 9581 C CA . HIS A 1 1199 ? 41.681 -6.572 -21.157 1.00 85.25 1199 HIS A CA 1
ATOM 9582 C C . HIS A 1 1199 ? 41.739 -6.919 -19.659 1.00 85.25 1199 HIS A C 1
ATOM 9584 O O . HIS A 1 1199 ? 42.794 -6.786 -19.034 1.00 85.25 1199 HIS A O 1
ATOM 9590 N N . VAL A 1 1200 ? 40.643 -7.427 -19.080 1.00 87.81 1200 VAL A N 1
ATOM 9591 C CA . VAL A 1 1200 ? 40.625 -7.943 -17.698 1.00 87.81 1200 VAL A CA 1
ATOM 9592 C C . VAL A 1 1200 ? 41.577 -9.138 -17.543 1.00 87.81 1200 VAL A C 1
ATOM 9594 O O . VAL A 1 1200 ? 42.300 -9.231 -16.551 1.00 87.81 1200 VAL A O 1
ATOM 9597 N N . MET A 1 1201 ? 41.617 -10.039 -18.528 1.00 84.56 1201 MET A N 1
ATOM 9598 C CA . MET A 1 1201 ? 42.487 -11.219 -18.530 1.00 84.56 1201 MET A CA 1
ATOM 9599 C C . MET A 1 1201 ? 43.968 -10.874 -18.749 1.00 84.56 1201 MET A C 1
ATOM 9601 O O . MET A 1 1201 ? 44.841 -11.561 -18.205 1.00 84.56 1201 MET A O 1
ATOM 9605 N N . GLU A 1 1202 ? 44.251 -9.820 -19.516 1.00 85.88 1202 GLU A N 1
ATOM 9606 C CA . GLU A 1 1202 ? 45.586 -9.248 -19.717 1.00 85.88 1202 GLU A CA 1
ATOM 9607 C C . GLU A 1 1202 ? 46.106 -8.515 -18.475 1.00 85.88 1202 GLU A C 1
ATOM 9609 O O . GLU A 1 1202 ? 47.319 -8.430 -18.280 1.00 85.88 1202 GLU A O 1
ATOM 9614 N N . GLY A 1 1203 ? 45.209 -7.986 -17.636 1.00 81.81 1203 GLY A N 1
ATOM 9615 C CA . GLY A 1 1203 ? 45.555 -7.303 -16.388 1.00 81.81 1203 GLY A CA 1
ATOM 9616 C C . GLY A 1 1203 ? 46.248 -5.949 -16.577 1.00 81.81 1203 GLY A C 1
ATOM 9617 O O . GLY A 1 1203 ? 46.834 -5.429 -15.629 1.00 81.81 1203 GLY A O 1
ATOM 9618 N N . ARG A 1 1204 ? 46.200 -5.367 -17.784 1.00 83.50 1204 ARG A N 1
ATOM 9619 C CA . ARG A 1 1204 ? 46.759 -4.037 -18.069 1.00 83.50 1204 ARG A CA 1
ATOM 9620 C C . ARG A 1 1204 ? 45.737 -2.957 -17.733 1.00 83.50 1204 ARG A C 1
ATOM 9622 O O . ARG A 1 1204 ? 44.728 -2.832 -18.418 1.00 83.50 1204 ARG A O 1
ATOM 9629 N N . ILE A 1 1205 ? 46.013 -2.186 -16.684 1.00 89.00 1205 ILE A N 1
ATOM 9630 C CA . ILE A 1 1205 ? 45.134 -1.108 -16.222 1.00 89.00 1205 ILE A CA 1
ATOM 9631 C C . ILE A 1 1205 ? 45.351 0.128 -17.095 1.00 89.00 1205 ILE A C 1
ATOM 9633 O O . ILE A 1 1205 ? 46.478 0.592 -17.272 1.00 89.00 1205 ILE A O 1
ATOM 9637 N N . HIS A 1 1206 ? 44.263 0.665 -17.634 1.00 87.31 1206 HIS A N 1
ATOM 9638 C CA . HIS A 1 1206 ? 44.269 1.923 -18.364 1.00 87.31 1206 HIS A CA 1
ATOM 9639 C C . HIS A 1 1206 ? 44.195 3.112 -17.400 1.00 87.31 1206 HIS A C 1
ATOM 9641 O O . HIS A 1 1206 ? 43.418 3.084 -16.451 1.00 87.31 1206 HIS A O 1
ATOM 9647 N N . TYR A 1 1207 ? 44.974 4.165 -17.659 1.00 86.12 1207 TYR A N 1
ATOM 9648 C CA . TYR A 1 1207 ? 44.908 5.422 -16.916 1.00 86.12 1207 TYR A CA 1
ATOM 9649 C C . TYR A 1 1207 ? 44.679 6.591 -17.877 1.00 86.12 1207 TYR A C 1
ATOM 9651 O O . TYR A 1 1207 ? 45.285 6.620 -18.948 1.00 86.12 1207 TYR A O 1
ATOM 9659 N N . SER A 1 1208 ? 43.817 7.543 -17.501 1.00 80.19 1208 SER A N 1
ATOM 9660 C CA . SER A 1 1208 ? 43.614 8.766 -18.280 1.00 80.19 1208 SER A CA 1
ATOM 9661 C C . SER A 1 1208 ? 44.864 9.646 -18.248 1.00 80.19 1208 SER A C 1
ATOM 9663 O O . SER A 1 1208 ? 45.489 9.807 -17.202 1.00 80.19 1208 SER A O 1
ATOM 9665 N N . GLU A 1 1209 ? 45.205 10.262 -19.380 1.00 74.50 1209 GLU A N 1
ATOM 9666 C CA . GLU A 1 1209 ? 46.306 11.233 -19.461 1.00 74.50 1209 GLU A CA 1
ATOM 9667 C C . GLU A 1 1209 ? 45.957 12.569 -18.775 1.00 74.50 1209 GLU A C 1
ATOM 9669 O O . GLU A 1 1209 ? 46.849 13.324 -18.389 1.00 74.50 1209 GLU A O 1
ATOM 9674 N N . ASP A 1 1210 ? 44.663 12.840 -18.577 1.00 72.62 1210 ASP A N 1
ATOM 9675 C CA . ASP A 1 1210 ? 44.151 14.116 -18.067 1.00 72.62 1210 ASP A CA 1
ATOM 9676 C C . ASP A 1 1210 ? 44.099 14.199 -16.530 1.00 72.62 1210 ASP A C 1
ATOM 9678 O O . ASP A 1 1210 ? 43.824 15.267 -15.976 1.00 72.62 1210 ASP A O 1
ATOM 9682 N N . VAL A 1 1211 ? 44.342 13.090 -15.816 1.00 71.44 1211 VAL A N 1
ATOM 9683 C CA . VAL A 1 1211 ? 44.195 13.019 -14.355 1.00 71.44 1211 VAL A CA 1
ATOM 9684 C C . VAL A 1 1211 ? 45.419 12.377 -13.708 1.00 71.44 1211 VAL A C 1
ATOM 9686 O O . VAL A 1 1211 ? 45.794 11.251 -14.016 1.00 71.44 1211 VAL A O 1
ATOM 9689 N N . GLN A 1 1212 ? 46.047 13.091 -12.769 1.00 77.00 1212 GLN A N 1
ATOM 9690 C CA . GLN A 1 1212 ? 47.209 12.585 -12.037 1.00 77.00 1212 GLN A CA 1
ATOM 9691 C C . GLN A 1 1212 ? 46.796 11.944 -10.711 1.00 77.00 1212 GLN A C 1
ATOM 9693 O O . GLN A 1 1212 ? 46.421 12.632 -9.761 1.00 77.00 1212 GLN A O 1
ATOM 9698 N N . MET A 1 1213 ? 46.911 10.618 -10.643 1.00 85.12 1213 MET A N 1
ATOM 9699 C CA . MET A 1 1213 ? 46.851 9.851 -9.397 1.00 85.12 1213 MET A CA 1
ATOM 9700 C C . MET A 1 1213 ? 48.225 9.845 -8.718 1.00 85.12 1213 MET A C 1
ATOM 9702 O O . MET A 1 1213 ? 49.252 9.839 -9.393 1.00 85.12 1213 MET A O 1
ATOM 9706 N N . SER A 1 1214 ? 48.269 9.818 -7.385 1.00 90.44 1214 SER A N 1
ATOM 9707 C CA . SER A 1 1214 ? 49.540 9.610 -6.680 1.00 90.44 1214 SER A CA 1
ATOM 9708 C C . SER A 1 1214 ? 50.055 8.176 -6.818 1.00 90.44 1214 SER A C 1
ATOM 9710 O O . SER A 1 1214 ? 49.263 7.238 -6.914 1.00 90.44 1214 SER A O 1
ATOM 9712 N N . ASP A 1 1215 ? 51.374 7.997 -6.714 1.00 89.94 1215 ASP A N 1
ATOM 9713 C CA . ASP A 1 1215 ? 52.018 6.675 -6.774 1.00 89.94 1215 ASP A CA 1
ATOM 9714 C C . ASP A 1 1215 ? 51.407 5.686 -5.766 1.00 89.94 1215 ASP A C 1
ATOM 9716 O O . ASP A 1 1215 ? 51.118 4.543 -6.103 1.00 89.94 1215 ASP A O 1
ATOM 9720 N N . ASP A 1 1216 ? 51.101 6.152 -4.549 1.00 92.00 1216 ASP A N 1
ATOM 9721 C CA . ASP A 1 1216 ? 50.441 5.336 -3.521 1.00 92.00 1216 ASP A CA 1
ATOM 9722 C C . ASP A 1 1216 ? 49.011 4.908 -3.924 1.00 92.00 1216 ASP A C 1
ATOM 9724 O O . ASP A 1 1216 ? 48.556 3.829 -3.536 1.00 92.00 1216 ASP A O 1
ATOM 9728 N N . ALA A 1 1217 ? 48.274 5.748 -4.665 1.00 92.00 1217 ALA A N 1
ATOM 9729 C CA . ALA A 1 1217 ? 46.925 5.434 -5.148 1.00 92.00 1217 ALA A CA 1
ATOM 9730 C C . ALA A 1 1217 ? 46.966 4.453 -6.329 1.00 92.00 1217 ALA A C 1
ATOM 9732 O O . ALA A 1 1217 ? 46.118 3.562 -6.427 1.00 92.00 1217 ALA A O 1
ATOM 9733 N N . VAL A 1 1218 ? 47.961 4.601 -7.208 1.00 93.38 1218 VAL A N 1
ATOM 9734 C CA . VAL A 1 1218 ? 48.240 3.666 -8.305 1.00 93.38 1218 VAL A CA 1
ATOM 9735 C C . VAL A 1 1218 ? 48.609 2.294 -7.739 1.00 93.38 1218 VAL A C 1
ATOM 9737 O O . VAL A 1 1218 ? 47.949 1.316 -8.079 1.00 93.38 1218 VAL A O 1
ATOM 9740 N N . ASP A 1 1219 ? 49.547 2.232 -6.792 1.00 95.00 1219 ASP A N 1
ATOM 9741 C CA . ASP A 1 1219 ? 49.975 0.993 -6.125 1.00 95.00 1219 ASP A CA 1
ATOM 9742 C C . ASP A 1 1219 ? 48.806 0.278 -5.421 1.00 95.00 1219 ASP A C 1
ATOM 9744 O O . ASP A 1 1219 ? 48.622 -0.933 -5.568 1.00 95.00 1219 ASP A O 1
ATOM 9748 N N . LEU A 1 1220 ? 47.937 1.023 -4.723 1.00 95.44 1220 LEU A N 1
ATOM 9749 C CA . LEU A 1 1220 ? 46.735 0.446 -4.112 1.00 95.44 1220 LEU A CA 1
ATOM 9750 C C . LEU A 1 1220 ? 45.757 -0.108 -5.165 1.00 95.44 1220 LEU A C 1
ATOM 9752 O O . LEU A 1 1220 ? 45.172 -1.175 -4.968 1.00 95.44 1220 LEU A O 1
ATOM 9756 N N . THR A 1 1221 ? 45.590 0.599 -6.287 1.00 95.75 1221 THR A N 1
ATOM 9757 C CA . THR A 1 1221 ? 44.731 0.169 -7.402 1.00 95.75 1221 THR A CA 1
ATOM 9758 C C . THR A 1 1221 ? 45.243 -1.134 -8.013 1.00 95.75 1221 THR A C 1
ATOM 9760 O O . THR A 1 1221 ? 44.482 -2.091 -8.147 1.00 95.75 1221 THR A O 1
ATOM 9763 N N . GLU A 1 1222 ? 46.540 -1.213 -8.313 1.00 93.94 1222 GLU A N 1
ATOM 9764 C CA . GLU A 1 1222 ? 47.179 -2.409 -8.869 1.00 93.94 1222 GLU A CA 1
ATOM 9765 C C . GLU A 1 1222 ? 47.078 -3.616 -7.930 1.00 93.94 1222 GLU A C 1
ATOM 9767 O O . GLU A 1 1222 ? 46.844 -4.738 -8.377 1.00 93.94 1222 GLU A O 1
ATOM 9772 N N . LYS A 1 1223 ? 47.213 -3.402 -6.615 1.00 95.38 1223 LYS A N 1
ATOM 9773 C CA . LYS A 1 1223 ? 47.084 -4.455 -5.597 1.00 95.38 1223 LYS A CA 1
ATOM 9774 C C . LYS A 1 1223 ? 45.654 -4.981 -5.439 1.00 95.38 1223 LYS A C 1
ATOM 9776 O O . LYS A 1 1223 ? 45.475 -6.174 -5.186 1.00 95.38 1223 LYS A O 1
ATOM 9781 N N . MET A 1 1224 ? 44.636 -4.130 -5.601 1.00 96.62 1224 MET A N 1
ATOM 9782 C CA . MET A 1 1224 ? 43.226 -4.556 -5.618 1.00 96.62 1224 MET A CA 1
ATOM 9783 C C . MET A 1 1224 ? 42.840 -5.258 -6.927 1.00 96.62 1224 MET A C 1
ATOM 9785 O O . MET A 1 1224 ? 42.011 -6.167 -6.908 1.00 96.62 1224 MET A O 1
ATOM 9789 N N . LEU A 1 1225 ? 43.463 -4.881 -8.047 1.00 95.50 1225 LEU A N 1
ATOM 9790 C CA . LEU A 1 1225 ? 43.212 -5.433 -9.383 1.00 95.50 1225 LEU A CA 1
ATOM 9791 C C . LEU A 1 1225 ? 44.225 -6.523 -9.787 1.00 95.50 1225 LEU A C 1
ATOM 9793 O O . LEU A 1 1225 ? 44.490 -6.740 -10.970 1.00 95.50 1225 LEU A O 1
ATOM 9797 N N . ARG A 1 1226 ? 44.779 -7.260 -8.812 1.00 93.75 1226 ARG A N 1
ATOM 9798 C CA . ARG A 1 1226 ? 45.576 -8.468 -9.084 1.00 93.75 1226 ARG A CA 1
ATOM 9799 C C . ARG A 1 1226 ? 44.685 -9.591 -9.608 1.00 93.75 1226 ARG A C 1
ATOM 9801 O O . ARG A 1 1226 ? 43.635 -9.897 -9.027 1.00 93.75 1226 ARG A O 1
ATOM 9808 N N . ARG A 1 1227 ? 45.128 -10.214 -10.707 1.00 89.44 1227 ARG A N 1
ATOM 9809 C CA . ARG A 1 1227 ? 44.410 -11.314 -11.363 1.00 89.44 1227 ARG A CA 1
ATOM 9810 C C . ARG A 1 1227 ? 44.299 -12.537 -10.461 1.00 89.44 1227 ARG A C 1
ATOM 9812 O O . ARG A 1 1227 ? 43.200 -13.063 -10.334 1.00 89.44 1227 ARG A O 1
ATOM 9819 N N . ASP A 1 1228 ? 45.398 -12.960 -9.835 1.00 87.62 1228 ASP A N 1
ATOM 9820 C CA . ASP A 1 1228 ? 45.363 -14.058 -8.866 1.00 87.62 1228 ASP A CA 1
ATOM 9821 C C . ASP A 1 1228 ? 44.630 -13.599 -7.589 1.00 87.62 1228 ASP A C 1
ATOM 9823 O O . ASP A 1 1228 ? 45.088 -12.662 -6.926 1.00 87.62 1228 ASP A O 1
ATOM 9827 N N . PRO A 1 1229 ? 43.509 -14.243 -7.209 1.00 88.00 1229 PRO A N 1
ATOM 9828 C CA . PRO A 1 1229 ? 42.774 -13.908 -5.993 1.00 88.00 1229 PRO A CA 1
ATOM 9829 C C . PRO A 1 1229 ? 43.597 -14.040 -4.705 1.00 88.00 1229 PRO A C 1
ATOM 9831 O O . PRO A 1 1229 ? 43.243 -13.401 -3.717 1.00 88.00 1229 PRO A O 1
ATOM 9834 N N . ASN A 1 1230 ? 44.654 -14.861 -4.697 1.00 86.81 1230 ASN A N 1
ATOM 9835 C CA . ASN A 1 1230 ? 45.530 -15.065 -3.538 1.00 86.81 1230 ASN A CA 1
ATOM 9836 C C . ASN A 1 1230 ? 46.604 -13.978 -3.406 1.00 86.81 1230 ASN A C 1
ATOM 9838 O O . ASN A 1 1230 ? 47.098 -13.740 -2.308 1.00 86.81 1230 ASN A O 1
ATOM 9842 N N . GLU A 1 1231 ? 46.962 -13.322 -4.511 1.00 89.56 1231 GLU A N 1
ATOM 9843 C CA . GLU A 1 1231 ? 47.872 -12.169 -4.517 1.00 89.56 1231 GLU A CA 1
ATOM 9844 C C . GLU A 1 1231 ? 47.123 -10.840 -4.344 1.00 89.56 1231 GLU A C 1
ATOM 9846 O O . GLU A 1 1231 ? 47.737 -9.784 -4.174 1.00 89.56 1231 GLU A O 1
ATOM 9851 N N . ARG A 1 1232 ? 45.787 -10.874 -4.404 1.00 94.75 1232 ARG A N 1
ATOM 9852 C CA . ARG A 1 1232 ? 44.931 -9.705 -4.223 1.00 94.75 1232 ARG A CA 1
ATOM 9853 C C . ARG A 1 1232 ? 44.951 -9.255 -2.767 1.00 94.75 1232 ARG A C 1
ATOM 9855 O O . ARG A 1 1232 ? 44.745 -10.050 -1.852 1.00 94.75 1232 ARG A O 1
ATOM 9862 N N . ILE A 1 1233 ? 45.174 -7.959 -2.563 1.00 95.19 1233 ILE A N 1
ATOM 9863 C CA . ILE A 1 1233 ? 45.272 -7.364 -1.227 1.00 95.19 1233 ILE A CA 1
ATOM 9864 C C . ILE A 1 1233 ? 44.004 -7.613 -0.396 1.00 95.19 1233 ILE A C 1
ATOM 9866 O O . ILE A 1 1233 ? 42.885 -7.555 -0.908 1.00 95.19 1233 ILE A O 1
ATOM 9870 N N . THR A 1 1234 ? 44.163 -7.886 0.899 1.00 92.00 1234 THR A N 1
ATOM 9871 C CA . THR A 1 1234 ? 43.030 -8.120 1.806 1.00 92.00 1234 THR A CA 1
ATOM 9872 C C . THR A 1 1234 ? 42.499 -6.813 2.401 1.00 92.00 1234 THR A C 1
ATOM 9874 O O . THR A 1 1234 ? 43.193 -5.800 2.416 1.00 92.00 1234 THR A O 1
ATOM 9877 N N . ILE A 1 1235 ? 41.286 -6.819 2.969 1.00 92.38 1235 ILE A N 1
ATOM 9878 C CA . ILE A 1 1235 ? 40.726 -5.641 3.666 1.00 92.38 1235 ILE A CA 1
ATOM 9879 C C . ILE A 1 1235 ? 41.656 -5.143 4.785 1.00 92.38 1235 ILE A C 1
ATOM 9881 O O . ILE A 1 1235 ? 41.793 -3.933 4.968 1.00 92.38 1235 ILE A O 1
ATOM 9885 N N . GLN A 1 1236 ? 42.300 -6.052 5.527 1.00 90.31 1236 GLN A N 1
ATOM 9886 C CA . GLN A 1 1236 ? 43.207 -5.664 6.612 1.00 90.31 1236 GLN A CA 1
ATOM 9887 C C . GLN A 1 1236 ? 44.469 -4.991 6.068 1.00 90.31 1236 GLN A C 1
ATOM 9889 O O . GLN A 1 1236 ? 44.876 -3.946 6.573 1.00 90.31 1236 GLN A O 1
ATOM 9894 N N . ASP A 1 1237 ? 45.024 -5.521 4.979 1.00 92.06 1237 ASP A N 1
ATOM 9895 C CA . ASP A 1 1237 ? 46.205 -4.945 4.338 1.00 92.06 1237 ASP A CA 1
ATOM 9896 C C . ASP A 1 1237 ? 45.888 -3.611 3.642 1.00 92.06 1237 ASP A C 1
ATOM 9898 O O . ASP A 1 1237 ? 46.705 -2.691 3.681 1.00 92.06 1237 ASP A O 1
ATOM 9902 N N . ILE A 1 1238 ? 44.680 -3.446 3.079 1.00 95.06 1238 ILE A N 1
ATOM 9903 C CA . ILE A 1 1238 ? 44.211 -2.159 2.538 1.00 95.06 1238 ILE A CA 1
ATOM 9904 C C . ILE A 1 1238 ? 44.222 -1.095 3.638 1.00 95.06 1238 ILE A C 1
ATOM 9906 O O . ILE A 1 1238 ? 44.746 -0.005 3.421 1.00 95.06 1238 ILE A O 1
ATOM 9910 N N . LYS A 1 1239 ? 43.694 -1.394 4.834 1.00 89.69 1239 LYS A N 1
ATOM 9911 C CA . LYS A 1 1239 ? 43.668 -0.442 5.963 1.00 89.69 1239 LYS A CA 1
ATOM 9912 C C . LYS A 1 1239 ? 45.064 0.016 6.392 1.00 89.69 1239 LYS A C 1
ATOM 9914 O O . LYS A 1 1239 ? 45.202 1.129 6.891 1.00 89.69 1239 LYS A O 1
ATOM 9919 N N . MET A 1 1240 ? 46.078 -0.821 6.182 1.00 91.31 1240 MET A N 1
ATOM 9920 C CA . MET A 1 1240 ? 47.479 -0.531 6.495 1.00 91.31 1240 MET A CA 1
ATOM 9921 C C . MET A 1 1240 ? 48.265 0.048 5.308 1.00 91.31 1240 MET A C 1
ATOM 9923 O O . MET A 1 1240 ? 49.449 0.355 5.451 1.00 91.31 1240 MET A O 1
ATOM 9927 N N . HIS A 1 1241 ? 47.636 0.214 4.143 1.00 96.06 1241 HIS A N 1
ATOM 9928 C CA . HIS A 1 1241 ? 48.311 0.670 2.934 1.00 96.06 1241 HIS A CA 1
ATOM 9929 C C . HIS A 1 1241 ? 48.881 2.092 3.095 1.00 96.06 1241 HIS A C 1
ATOM 9931 O O . HIS A 1 1241 ? 48.200 2.948 3.674 1.00 96.06 1241 HIS A O 1
ATOM 9937 N N . PRO A 1 1242 ? 50.069 2.405 2.533 1.00 93.31 1242 PRO A N 1
ATOM 9938 C CA . PRO A 1 1242 ? 50.653 3.749 2.581 1.00 93.31 1242 PRO A CA 1
ATOM 9939 C C . PRO A 1 1242 ? 49.678 4.863 2.182 1.00 93.31 1242 PRO A C 1
ATOM 9941 O O . PRO A 1 1242 ? 49.572 5.868 2.886 1.00 93.31 1242 PRO A O 1
ATOM 9944 N N . TRP A 1 1243 ? 48.881 4.639 1.129 1.00 95.06 1243 TRP A N 1
ATOM 9945 C CA . TRP A 1 1243 ? 47.829 5.569 0.703 1.00 95.06 1243 TRP A CA 1
ATOM 9946 C C . TRP A 1 1243 ? 46.819 5.886 1.820 1.00 95.06 1243 TRP A C 1
ATOM 9948 O O . TRP A 1 1243 ? 46.558 7.057 2.108 1.00 95.06 1243 TRP A O 1
ATOM 9958 N N . MET A 1 1244 ? 46.297 4.854 2.496 1.00 91.94 1244 MET A N 1
ATOM 9959 C CA . MET A 1 1244 ? 45.333 4.996 3.594 1.00 91.94 1244 MET A CA 1
ATOM 9960 C C . MET A 1 1244 ? 45.959 5.714 4.790 1.00 91.94 1244 MET A C 1
ATOM 9962 O O . MET A 1 1244 ? 45.386 6.674 5.308 1.00 91.94 1244 MET A O 1
ATOM 9966 N N . MET A 1 1245 ? 47.167 5.308 5.187 1.00 89.94 1245 MET A N 1
ATOM 9967 C CA . MET A 1 1245 ? 47.893 5.903 6.312 1.00 89.94 1245 MET A CA 1
ATOM 9968 C C . MET A 1 1245 ? 48.196 7.387 6.075 1.00 89.94 1245 MET A C 1
ATOM 9970 O O . MET A 1 1245 ? 47.986 8.219 6.961 1.00 89.94 1245 MET A O 1
ATOM 9974 N N . ARG A 1 1246 ? 48.623 7.746 4.859 1.00 88.69 1246 ARG A N 1
ATOM 9975 C CA . ARG A 1 1246 ? 48.900 9.130 4.458 1.00 88.69 1246 ARG A CA 1
ATOM 9976 C C . ARG A 1 1246 ? 47.642 9.999 4.497 1.00 88.69 1246 ARG A C 1
ATOM 9978 O O . ARG A 1 1246 ? 47.690 11.125 4.993 1.00 88.69 1246 ARG A O 1
ATOM 9985 N N . MET A 1 1247 ? 46.510 9.485 4.016 1.00 89.94 1247 MET A N 1
ATOM 9986 C CA . MET A 1 1247 ? 45.231 10.203 4.061 1.00 89.94 1247 MET A CA 1
ATOM 9987 C C . MET A 1 1247 ? 44.707 10.387 5.486 1.00 89.94 1247 MET A C 1
ATOM 9989 O O . MET A 1 1247 ? 44.251 11.477 5.838 1.00 89.94 1247 MET A O 1
ATOM 9993 N N . MET A 1 1248 ? 44.842 9.366 6.338 1.00 84.19 1248 MET A N 1
ATOM 9994 C CA . MET A 1 1248 ? 44.513 9.468 7.763 1.00 84.19 1248 MET A CA 1
ATOM 9995 C C . MET A 1 1248 ? 45.351 10.540 8.470 1.00 84.19 1248 MET A C 1
ATOM 9997 O O . MET A 1 1248 ? 44.811 11.333 9.246 1.00 84.19 1248 MET A O 1
ATOM 10001 N N . GLN A 1 1249 ? 46.650 10.620 8.169 1.00 79.75 1249 GLN A N 1
ATOM 10002 C CA . GLN A 1 1249 ? 47.537 11.651 8.714 1.00 79.75 1249 GLN A CA 1
ATOM 10003 C C . GLN A 1 1249 ? 47.141 13.060 8.250 1.00 79.75 1249 GLN A C 1
ATOM 10005 O O . GLN A 1 1249 ? 47.002 13.949 9.091 1.00 79.75 1249 GLN A O 1
ATOM 10010 N N . LYS A 1 1250 ? 46.869 13.263 6.950 1.00 77.81 1250 LYS A N 1
ATOM 10011 C CA . LYS A 1 1250 ? 46.393 14.555 6.413 1.00 77.81 1250 LYS A CA 1
ATOM 10012 C C . LYS A 1 1250 ? 45.073 15.005 7.050 1.00 77.81 1250 LYS A C 1
ATOM 10014 O O . LYS A 1 1250 ? 44.939 16.161 7.449 1.00 77.81 1250 LYS A O 1
ATOM 10019 N N . LYS A 1 1251 ? 44.111 14.089 7.214 1.00 72.94 1251 LYS A N 1
ATOM 10020 C CA . LYS A 1 1251 ? 42.812 14.382 7.846 1.00 72.94 1251 LYS A CA 1
ATOM 10021 C C . LYS A 1 1251 ? 42.966 14.763 9.323 1.00 72.94 1251 LYS A C 1
ATOM 10023 O O . LYS A 1 1251 ? 42.315 15.699 9.783 1.00 72.94 1251 LYS A O 1
ATOM 10028 N N . THR A 1 1252 ? 43.865 14.089 10.043 1.00 68.25 1252 THR A N 1
ATOM 10029 C CA . THR A 1 1252 ? 44.180 14.391 11.451 1.00 68.25 1252 THR A CA 1
ATOM 10030 C C . THR A 1 1252 ? 44.869 15.753 11.595 1.00 68.25 1252 THR A C 1
ATOM 10032 O O . THR A 1 1252 ? 44.505 16.524 12.479 1.00 68.25 1252 THR A O 1
ATOM 10035 N N . GLN A 1 1253 ? 45.790 16.097 10.685 1.00 58.03 1253 GLN A N 1
ATOM 10036 C CA . GLN A 1 1253 ? 46.466 17.401 10.663 1.00 58.03 1253 GLN A CA 1
ATOM 10037 C C . GLN A 1 1253 ? 45.494 18.561 10.385 1.00 58.03 1253 GLN A C 1
ATOM 10039 O O . GLN A 1 1253 ? 45.511 19.553 11.114 1.00 58.03 1253 GLN A O 1
ATOM 10044 N N . ASN A 1 1254 ? 44.576 18.414 9.422 1.00 57.12 1254 ASN A N 1
ATOM 10045 C CA . ASN A 1 1254 ? 43.548 19.423 9.129 1.00 57.12 1254 ASN A CA 1
ATOM 10046 C C . ASN A 1 1254 ? 42.571 19.641 10.305 1.00 57.12 1254 ASN A C 1
ATOM 10048 O O . ASN A 1 1254 ? 42.162 20.775 10.561 1.00 57.12 1254 ASN A O 1
ATOM 10052 N N . LEU A 1 1255 ? 42.242 18.589 11.068 1.00 53.53 1255 LEU A N 1
ATOM 10053 C CA . LEU A 1 1255 ? 41.431 18.684 12.294 1.00 53.53 1255 LEU A CA 1
ATOM 10054 C C . LEU A 1 1255 ? 42.165 19.410 13.436 1.00 53.53 1255 LEU A C 1
ATOM 10056 O O . LEU A 1 1255 ? 41.540 20.175 14.175 1.00 53.53 1255 LEU A O 1
ATOM 10060 N N . THR A 1 1256 ? 43.485 19.230 13.565 1.00 50.38 1256 THR A N 1
ATOM 10061 C CA . THR A 1 1256 ? 44.304 19.998 14.519 1.00 50.38 1256 THR A CA 1
ATOM 10062 C C . THR A 1 1256 ? 44.472 21.464 14.109 1.00 50.38 1256 THR A C 1
ATOM 10064 O O . THR A 1 1256 ? 44.413 22.335 14.972 1.00 50.38 1256 THR A O 1
ATOM 10067 N N . THR A 1 1257 ? 44.586 21.783 12.814 1.00 47.81 1257 THR A N 1
ATOM 10068 C CA . THR A 1 1257 ? 44.661 23.174 12.324 1.00 47.81 1257 THR A CA 1
ATOM 10069 C C . THR A 1 1257 ? 43.337 23.931 12.508 1.00 47.81 1257 THR A C 1
ATOM 10071 O O . THR A 1 1257 ? 43.351 25.110 12.859 1.00 47.81 1257 THR A O 1
ATOM 10074 N N . LEU A 1 1258 ? 42.189 23.252 12.367 1.00 42.91 1258 LEU A N 1
ATOM 10075 C CA . LEU A 1 1258 ? 40.861 23.796 12.696 1.00 42.91 1258 LEU A CA 1
ATOM 10076 C C . LEU A 1 1258 ? 40.689 24.078 14.200 1.00 42.91 1258 LEU A C 1
ATOM 10078 O O . LEU A 1 1258 ? 40.105 25.097 14.563 1.00 42.91 1258 LEU A O 1
ATOM 10082 N N . HIS A 1 1259 ? 41.255 23.235 15.073 1.00 44.38 1259 HIS A N 1
ATOM 10083 C CA . HIS A 1 1259 ? 41.306 23.497 16.519 1.00 44.38 1259 HIS A CA 1
ATOM 10084 C C . HIS A 1 1259 ? 42.209 24.691 16.875 1.00 44.38 1259 HIS A C 1
ATOM 10086 O O . HIS A 1 1259 ? 41.874 25.461 17.773 1.00 44.38 1259 HIS A O 1
ATOM 10092 N N . VAL A 1 1260 ? 43.314 24.895 16.149 1.00 44.19 1260 VAL A N 1
ATOM 10093 C CA . VAL A 1 1260 ? 44.206 26.054 16.339 1.00 44.19 1260 VAL A CA 1
ATOM 10094 C C . VAL A 1 1260 ? 43.547 27.357 15.854 1.00 44.19 1260 VAL A C 1
ATOM 10096 O O . VAL A 1 1260 ? 43.658 28.377 16.530 1.00 44.19 1260 VAL A O 1
ATOM 10099 N N . LEU A 1 1261 ? 42.772 27.333 14.764 1.00 39.69 1261 LEU A N 1
ATOM 10100 C CA . LEU A 1 1261 ? 42.004 28.498 14.286 1.00 39.69 1261 LEU A CA 1
ATOM 10101 C C . LEU A 1 1261 ? 40.836 28.889 15.211 1.00 39.69 1261 LEU A C 1
ATOM 10103 O O . LEU A 1 1261 ? 40.479 30.062 15.283 1.00 39.69 1261 LEU A O 1
ATOM 10107 N N . HIS A 1 1262 ? 40.274 27.939 15.963 1.00 43.31 1262 HIS A N 1
ATOM 10108 C CA . HIS A 1 1262 ? 39.268 28.221 16.995 1.00 43.31 1262 HIS A CA 1
ATOM 10109 C C . HIS A 1 1262 ? 39.862 28.723 18.326 1.00 43.31 1262 HIS A C 1
ATOM 10111 O O . HIS A 1 1262 ? 39.111 29.187 19.182 1.00 43.31 1262 HIS A O 1
ATOM 10117 N N . SER A 1 1263 ? 41.189 28.678 18.499 1.00 34.66 1263 SER A N 1
ATOM 10118 C CA . SER A 1 1263 ? 41.884 29.069 19.739 1.00 34.66 1263 SER A CA 1
ATOM 10119 C C . SER A 1 1263 ? 42.323 30.544 19.810 1.00 34.66 1263 SER A C 1
ATOM 10121 O O . SER A 1 1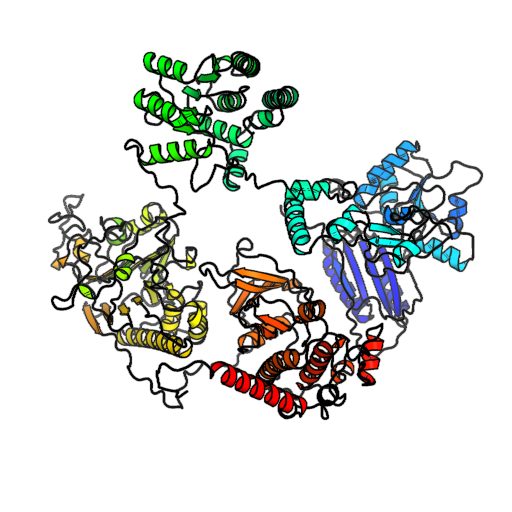263 ? 42.924 30.959 20.797 1.00 34.66 1263 SER A O 1
ATOM 10123 N N . THR A 1 1264 ? 41.994 31.370 18.808 1.00 35.62 1264 THR A N 1
ATOM 10124 C CA . THR A 1 1264 ? 42.331 32.811 18.763 1.00 35.62 1264 THR A CA 1
ATOM 10125 C C . THR A 1 1264 ? 41.196 33.759 19.185 1.00 35.62 1264 THR A C 1
ATOM 10127 O O . THR A 1 1264 ? 41.208 34.933 18.818 1.00 35.62 1264 THR A O 1
ATOM 10130 N N . LEU A 1 1265 ? 40.223 33.299 19.978 1.00 33.53 1265 LEU A N 1
ATOM 10131 C CA . LEU A 1 1265 ? 39.225 34.162 20.631 1.00 33.53 1265 LEU A CA 1
ATOM 10132 C C . LEU A 1 1265 ? 39.275 33.957 22.159 1.00 33.53 1265 LEU A C 1
ATOM 10134 O O . LEU A 1 1265 ? 39.311 32.804 22.589 1.00 33.53 1265 LEU A O 1
ATOM 10138 N N . PRO A 1 1266 ? 39.305 35.023 22.988 1.00 33.47 1266 PRO A N 1
ATOM 10139 C CA . PRO A 1 1266 ? 39.494 34.878 24.428 1.00 33.47 1266 PRO A CA 1
ATOM 10140 C C . PRO A 1 1266 ? 38.254 34.328 25.151 1.00 33.47 1266 PRO A C 1
ATOM 10142 O O . PRO A 1 1266 ? 37.120 34.700 24.856 1.00 33.47 1266 PRO A O 1
ATOM 10145 N N . GLU A 1 1267 ? 38.562 33.459 26.113 1.00 30.97 1267 GLU A N 1
ATOM 10146 C CA . GLU A 1 1267 ? 37.779 32.756 27.140 1.00 30.97 1267 GLU A CA 1
ATOM 10147 C C . GLU A 1 1267 ? 36.450 33.374 27.617 1.00 30.97 1267 GLU A C 1
ATOM 10149 O O . GLU A 1 1267 ? 36.420 34.532 28.022 1.00 30.97 1267 GLU A O 1
ATOM 10154 N N . VAL A 1 1268 ? 35.419 32.520 27.780 1.00 30.09 1268 VAL A N 1
ATOM 10155 C CA . VAL A 1 1268 ? 34.760 32.311 29.090 1.00 30.09 1268 VAL A CA 1
ATOM 10156 C C . VAL A 1 1268 ? 34.416 30.820 29.278 1.00 30.09 1268 VAL A C 1
ATOM 10158 O O . VAL A 1 1268 ? 33.848 30.165 28.409 1.00 30.09 1268 VAL A O 1
ATOM 10161 N N . ASP A 1 1269 ? 34.820 30.337 30.447 1.00 31.92 1269 ASP A N 1
ATOM 10162 C CA . ASP A 1 1269 ? 34.872 28.996 31.037 1.00 31.92 1269 ASP A CA 1
ATOM 10163 C C . ASP A 1 1269 ? 33.571 28.155 31.005 1.00 31.92 1269 ASP A C 1
ATOM 10165 O O . ASP A 1 1269 ? 32.502 28.644 31.374 1.00 31.92 1269 ASP A O 1
ATOM 10169 N N . MET A 1 1270 ? 33.681 26.853 30.695 1.00 25.94 1270 MET A N 1
ATOM 10170 C CA . MET A 1 1270 ? 33.065 25.800 31.522 1.00 25.94 1270 MET A CA 1
ATOM 10171 C C . MET A 1 1270 ? 33.619 24.400 31.206 1.00 25.94 1270 MET A C 1
ATOM 10173 O O . MET A 1 1270 ? 33.275 23.742 30.223 1.00 25.94 1270 MET A O 1
ATOM 10177 N N . ARG A 1 1271 ? 34.471 23.939 32.122 1.00 29.08 1271 ARG A N 1
ATOM 10178 C CA . ARG A 1 1271 ? 34.909 22.553 32.327 1.00 29.08 1271 ARG A CA 1
ATOM 10179 C C . ARG A 1 1271 ? 33.705 21.617 32.538 1.00 29.08 1271 ARG A C 1
ATOM 10181 O O . ARG A 1 1271 ? 32.860 21.891 33.379 1.00 29.08 1271 ARG A O 1
ATOM 10188 N N . VAL A 1 1272 ? 33.670 20.460 31.883 1.00 28.20 1272 VAL A N 1
ATOM 10189 C CA . VAL A 1 1272 ? 34.253 19.190 32.364 1.00 28.20 1272 VAL A CA 1
ATOM 10190 C C . VAL A 1 1272 ? 33.956 18.113 31.321 1.00 28.20 1272 VAL A C 1
ATOM 10192 O O . VAL A 1 1272 ? 32.839 17.941 30.841 1.00 28.20 1272 VAL A O 1
ATOM 10195 N N . ALA A 1 1273 ? 35.031 17.420 30.980 1.00 23.94 1273 ALA A N 1
ATOM 10196 C CA . ALA A 1 1273 ? 35.149 16.381 29.990 1.00 23.94 1273 ALA A CA 1
ATOM 10197 C C . ALA A 1 1273 ? 34.459 15.066 30.396 1.00 23.94 1273 ALA A C 1
ATOM 10199 O O . ALA A 1 1273 ? 34.490 14.660 31.553 1.00 23.94 1273 ALA A O 1
ATOM 10200 N N . VAL A 1 1274 ? 33.892 14.416 29.379 1.00 27.95 1274 VAL A N 1
ATOM 10201 C CA . VAL A 1 1274 ? 34.233 13.061 28.913 1.00 27.95 1274 VAL A CA 1
ATOM 10202 C C . VAL A 1 1274 ? 34.488 11.993 29.983 1.00 27.95 1274 VAL A C 1
ATOM 10204 O O . VAL A 1 1274 ? 35.524 11.977 30.639 1.00 27.95 1274 VAL A O 1
ATOM 10207 N N . SER A 1 1275 ? 33.650 10.960 29.950 1.00 24.44 1275 SER A N 1
ATOM 10208 C CA . SER A 1 1275 ? 34.166 9.595 29.809 1.00 24.44 1275 SER A CA 1
ATOM 10209 C C . SER A 1 1275 ? 33.160 8.749 29.030 1.00 24.44 1275 SER A C 1
ATOM 10211 O O . SER A 1 1275 ? 32.113 8.378 29.565 1.00 24.44 1275 SER A O 1
ATOM 10213 N N . ALA A 1 1276 ? 33.490 8.495 27.767 1.00 28.33 1276 ALA A N 1
ATOM 10214 C CA . ALA A 1 1276 ? 32.858 7.556 26.850 1.00 28.33 1276 ALA A CA 1
ATOM 10215 C C . ALA A 1 1276 ? 33.970 6.700 26.242 1.00 28.33 1276 ALA A C 1
ATOM 10217 O O . ALA A 1 1276 ? 35.063 7.278 26.021 1.00 28.33 1276 ALA A O 1
#

Sequence (1276 aa):
MACRLLAIRRVNLRSFSTQSPSSKNGDVQCLSFYKYVPIPKEQLTDMRSSLLKEWKKLDVLGRVYIHDEGINAQLSVPLTKKETFKSQLQSHPVFGDSHIVYDETNRRDEQGQPFSSLRISLRPLVADKVFNDDASEGPYTTDNGKNVEPSDWDSAVYQPRGDRPILLDVRNKYESAVGRFEGAHRLDINRSSEAFDEVERILKSEGAHKDTPIMMYCTGGIRCEKVAGWLMRERGYENVSKLKGGIKNYINHISETEATSRFIGKNFEFDGRLSNEAVRVTGDVLTECRSCGKPGDIYDNCHNKLCDHLFTECKNCRESKRVHTCSEDCATFMSWPSRKRAEASRKFLSKERGLKNRGREETSFSLDMIREVMSETEVGGILQPGIQEYVQRHTTGYRPGSLLDDMESFVQSNYPPKMSRMTCGPELGNVLNLLVRASKAKNVLELGTFVGASAAHILDGLSDDGTLLTCEIRPDLAQIAKSFLDRHPRSSQVNVFQGTCDTLLNRLICDGAKFDIIFVDADKSSYRKYYDKIMDGGLLREDGVMLFDNVLWKGEVVEERETGKVSNIKNFNRHLMEDERTVKTMRVDKRLNYNSTWRHKYPFLGANMCRWLSYLGLERCLLEDVLVSPGHALTKQVHDHYLPKLVAHYEDDNVEKTKQAECDLRNKLFNIDGLGLAWYNHIRQEFGEADGARPCTYKTTQPPLNDINFKSICGHTATGTLFAHIRAATSTAINTANNHPFVFGRHIFMHNGTIAHWPIVKRRISMLISQRMYECVYGSTDSEYLGALYMTNLVGDDQQNGASKTYSLNQMKQAIEKSIEQIIFIQKELIHGEVGANSLNLAMTDGDKLLCIRFRNHPEEQPPSLYYSTTAGISLNRKFPGHPDKPGAVNVSSDGGSVIPSPNEHKHHVIVASEPTTYKMDDWTLVPKNHAVMAEKSDEDQSWNFRLEEVALRSRMTMRSDEKPTLYRGGDATSKHLGNARYVDRRRIMQPMTYKNNHPESEYYIGRQLGSNQDKTAIKFVEKKHCKNLKVIENEIRILSHVQHPHVAQMLDVFETNDNFFIVMELVEGGDLETELFNDGAFSEEKTFTIFCQLLQALEYLHSLNITHRDLKLDNILFSKSTNDVKLTDFGLSKHQLQSDENFMRTRCGTPNYVAPEIIEAIPYTPSIDIWSLGVVFHLMLNCCFPFQGNSMEETHEHVMEGRIHYSEDVQMSDDAVDLTEKMLRRDPNERITIQDIKMHPWMMRMMQKKTQNLTTLHVLHSTLPEVDMRVAVSA

pLDDT: mean 71.84, std 20.36, range [21.52, 96.62]

Secondary structure (DSSP, 8-state):
-------S-----------PPS-----EEEEEEEEE----GGGHHHHHHHHHHHHHHTT-EEEEEEETTEEEEEEEEEGGGHHHHHHHHHHSTTT-SS-----------TT--S-SSEEEEE-S-SS---S-TTS------S---EEEPHHHHHHHHS-SSS---EEEE-S-HHHHHHEEETTPEE---SSGGGHHHHHHHHHHHTT--TTS-EEEE-SSSHHHHHHHHHHHHTS--S-EEEETTHHHHHHHHHHHHTPPPSEEEEE----SS-SS--EE-SS---SB-TTTSSB--EEEE-S-TTT--EEEE-HHHHHH-SS--SSHHHHHHHHS-HHHHHHHHHHHHHHGGG-TTS-TTS----HHHHHHHHH------SS-HHHHHHHHHH-----SS-HHHHHHHHHHHHS-HHHHTTSPPHHHHHHHHHHHHHHT-SEEEEE--SSSHHHHHHHTTS-TT-EEEEEES-HHHHHHHHHHHTTSTTGGGEEEEES-HHHHHHHHHHTT--EEEEEE-S-GGGHHHHHHHHHHTT-EEEEEEEEETT-BTTTTB----SSTTHHHHHHHHHHHHH-TT--------------TTSTTT-S-------EEEEEEEEEEEEHHHHHTSSTT-GGG--SS-SSS--S--STTS-GGGS-HHHHTTS----S-PEEEEEEEESHHHHTTSSSS-EEEEEEESS-GGG-HHHHHHHHH-EEEEEEEEEE---SS---GGGSSPEEETTEEEEEEEE-TTHHHHHHHHHTTS-HHHHHT--S--HHHHHHHHHHHHHHTT-TTTGGGS---HHHHHHHHHHHHHHHHHHHHHH-SS-PPPPEEEEEEESSSEEEEEEEE-SSSPPPPP-EEESSHHHHT-TTSS--SSSTT-----SSTTPPPPPGGGSPPEEEEESS--SS-GGG-EEPPTTEEEEEEE-SSS--EEEEEEE----S-----TT-----------------------TTSS-EEP----S-TTEEEEEEE-TT-SS-EEEEEEEETTT-S-HHHHHHHHHHHTT---TTBPPEEEEEE-SSEEEEEEE--TT-BHHHHHHHH-SPPHHHHHHHHHHHHHHHHHHHHTTEE-----GGGEEE-TTT--EEE---TT-EE--TT----B----S-GGG--HHHHTT--B-THHHHHHHHHHHHHHHHSS-SS--SSHHHHHHHHHHT-----TT----HHHHHHHHHHT-SSTTTSPPHHHHHTSHHHHHHHHHHHHHHHHHHHHTTSS-----------